Protein AF-0000000083436356 (afdb_homodimer)

InterPro domains:
  IPR003656 Zinc finger, BED-type [PS50808] (36-88)
  IPR008906 HAT, C-terminal dimerisation domain [PF05699] (539-600)
  IPR012337 Ribonuclease H-like superfamily [SSF53098] (259-595)
  IPR052035 Zinc finger BED domain-containing [PTHR46481] (355-598)

Foldseek 3Di:
DDPDDPDDDPPDPDDDDPDDPDDPDPPPPPPPCPDDPQDCLLVQWDQDPQQFTAGVQPRDGQGRHHSPCVVSSVVCCVPPVVVVVVPVVPPVVDDDPDPPDPPCPDCPDPPPPPPVPPCPCVVCLVDPLNVVQLVVLLVCLQVVHDLCVQVDVVVVVVVCVVPVPHHHDHSVCSLPVSLVVLLVVLLVVQLVVQAQAEKEKFWDWDPDLVQWIKIWIWIDFPQAIAGQFMDIDRDDPVPQADALVNVVVSVVSNVRGQYQEYEYQFLRNYDPVSQVVVCVVRVNHDWGFYFLLSLLVVLLVQLCPVDVLSVLVLVLLVLVCVLQPPPVVNQCLQCVVLVPPDPDTPQDDPDSLSNLVRCLSSLPSLLVQLVDPCQLDDPDPVSSVSSVSNSCLSPDPCNNVSSVVSCLLNVLSVVVSCCCQPVQDFLQCSLVSLVVSLVSLVPDPVDDPVSSVSSNVSSVVSCVRGDMLLNQLQNCLQLVRVNVSPDPVNVVVNVVVLCVQLVVVVDPDPLVVLSVVVNVVSVVCVVPPVPVVVCSVVCVDPSLNVLVVCCPSRVSSSVVNNSSRRDTSRSAHHPPGLVVLLSSLCVNCVVPHDPVSSRSSSSSNVRCVVVVVVVVVVVCVVVVVVVVD/DDPDDPDDDDDPPDDDDPDDPDDPDDPDPDDPCPDDPQDPLLVQWDQDPQQFTAGNPPRDGQDRHHSPCVVSSVVCCVPPVVVPVVPVVPPPPDDDPDPPPPPPPPPPDPPPPVPVPPCPCVVCLVDPLNVVQLVVLLVCLQVVHDLCVQVDVVVVVVVCVVPVPHHHDHSVCSLPVSLVVLLVVLLVVQLVVQAQAEKEWFWDWDPDLVQWIKIWIWIDFPQAIAGQFMDIDRDDPVPQADALVNVVVSVVSNVRGQYQEYEYQFLRNYDPVSQVVVCVVRVNHDWGFYFLLSLLVVLLVQLCPLDVLSVLVLVLLVLVCVLQPPPVVNQCLQCVVLVPPDPDTPQDDPDSLSNLVRCLSSLPSLLVQLVDPCQLDDPDPVSSVSSVSNSCLSPDPCNNVSSVVSCLLNVLSVVVSCCCQPVQDFLQVSLVSLVVSLVSLVPDPVDDPVSNVSSNVSSVVSCVRGDMLLNQLQNCLQLVRVNVSPDPVNVVVNVVVLCVQLVPDDDPDDLVVLSVVVNVVSVVCVVPPVPVVVCSVVCVDPSLNVLVVCCPSRVSSSVVNNSSRRDTSRSAHHPPGLVVLLSSLCVNCVVPHDPVSSRSSSSSNVRCVVVVVVVVVVVVVVVVVVVVD

Radius of gyration: 40.15 Å; Cα contacts (8 Å, |Δi|>4): 1507; chains: 2; bounding box: 102×121×119 Å

Organism: Bremia lactucae (NCBI:txid4779)

Nearest PDB structures (foldseek):
  7dxj-assembly1_B  TM=1.996E-01  e=2.666E+00  Homo sapiens
  8w15-assembly1_B  TM=1.433E-01  e=1.036E+00  Homo sapiens
  7v6p-assembly1_A-2  TM=1.750E-01  e=8.593E+00  Homo sapiens
  8haf-assembly1_R  TM=1.447E-01  e=6.270E+00  Homo sapiens
  8w15-assembly1_B  TM=2.018E-01  e=1.428E+00  Homo sapiens

Secondary structure (DSSP, 8-state):
---------------------------------------GGGGGEEEPTTS-EEETTT--EEESSGGG-HHHHHHHHHHTSHHHHHHHTTSTT-S-----------------------------TTSHHHHHHHHHHHHHHHHT--GGGGG-HHHHHHHHHH-TT--PPPHHHHHTHHHHHHHHHHHHHHHHHHBTSEEEEEEEEEEEETTEEEEEEEEEETTEEEEEEEEEEE--TTTTPPPHHHHHHHHHT-TTBEEEEEEESSGGGS-HHHHHHHHHH-TT--EEEE-HHHHHHHHHHHHHHHSHHHHHHHHHHHHHHHHHTT-HHHHHHHHHHHT----SPSSP-S-HHHHHHHHHHTHHHHHHHHTSGGGS--SSHHHHHHHHHHHHHHHSTTHHHHHHHHHHHHHHHHHHHHIIIII---TTHHHHHHHHHHHHHHH-TTS-HHHHHHHHHHHHHHHHHH--HHHHHHHHHSTTTTTTTS-HHHHHHHHHHHHHHHHTTS----HHHHHHHHHHHHHHHHHH-HHHHHHHHHTSS-HHHHHHHTTTT-HHHHHHHHHHHTS-S-SSPSSSPHHHHHHHHHHHHTTTS-HHHHHHHHHHHHHHHHHHHHHHHHHHHHHHHHHH-/---------------------------------------GGGGGEEE-TTS-EEETTT--EEESSGGG-HHHHHHHHHHT-THHHHHTTTTT--------------------------------TTSHHHHHHHHHHHHHHHHT--GGGGG-HHHHHHHHHH-TT--PPPHHHHHTHHHHHHHHHHHHHHHHHHBTSEEEEEEEEEEEETTEEEEEEEEEETTEEEEEEEEEEE--TTTTPPPHHHHHHHHHH-TTBEEEEEEESSGGGS-HHHHHHHHHH-TT--EEEE-HHHHHHHHHHHHHHHSHHHHHHHHHHHHHHHHHTT-HHHHHHHHHHHT----SPSSP-S-HHHHHHHHHHTHHHHHHHHTSGGGS--SSHHHHHHHHHHHHHHHSTTHHHHHHHHHHHHHHHHHHHHIIIII--BTTHHHHHHHHHHHHHHH-TTS-HHHHHHHHHHHHHHHHHH--HHHHHHHHHSTTTTTTTS-HHHHHHHHHHHHHHH--TT----HHHHHHHHHHHHHHHHHH-HHHHHHHHHTSS-HHHHHHHTTTT-HHHHHHHHHHHTSBS-SSPSSSPHHHHHHHHHHHHTTTS-HHHHHHHHHHHHHHHHHHHHHHHHHHHHHHHHHH-

Structure (mmCIF, N/CA/C/O backbone):
data_AF-0000000083436356-model_v1
#
loop_
_entity.id
_entity.type
_entity.pdbx_description
1 polymer 'BED-type domain-containing protein'
#
loop_
_atom_site.group_PDB
_atom_site.id
_atom_site.type_symbol
_atom_site.label_atom_id
_atom_site.label_alt_id
_atom_site.label_comp_id
_atom_site.label_asym_id
_atom_site.label_entity_id
_atom_site.label_seq_id
_atom_site.pdbx_PDB_ins_code
_atom_site.Cartn_x
_atom_site.Cartn_y
_atom_site.Cartn_z
_atom_site.occupancy
_atom_site.B_iso_or_equiv
_atom_site.auth_seq_id
_atom_site.auth_comp_id
_atom_site.auth_asym_id
_atom_site.auth_atom_id
_atom_site.pdbx_PDB_model_num
ATOM 1 N N . MET A 1 1 ? 28.734 -0.195 -63.062 1 16.55 1 MET A N 1
ATOM 2 C CA . MET A 1 1 ? 30.094 -0.586 -62.688 1 16.55 1 MET A CA 1
ATOM 3 C C . MET A 1 1 ? 30.266 -0.574 -61.188 1 16.55 1 MET A C 1
ATOM 5 O O . MET A 1 1 ? 29.406 -0.068 -60.438 1 16.55 1 MET A O 1
ATOM 9 N N . GLU A 1 2 ? 31.484 -0.124 -60.625 1 17.78 2 GLU A N 1
ATOM 10 C CA . GLU A 1 2 ? 32.594 -0.514 -59.781 1 17.78 2 GLU A CA 1
ATOM 11 C C . GLU A 1 2 ? 32.438 0.028 -58.375 1 17.78 2 GLU A C 1
ATOM 13 O O . GLU A 1 2 ? 32.344 1.242 -58.156 1 17.78 2 GLU A O 1
ATOM 18 N N . THR A 1 3 ? 31.703 -0.759 -57.469 1 19.31 3 THR A N 1
ATOM 19 C CA . THR A 1 3 ? 31.062 -0.853 -56.156 1 19.31 3 THR A CA 1
ATOM 20 C C . THR A 1 3 ? 32.094 -0.798 -55.031 1 19.31 3 THR A C 1
ATOM 22 O O . THR A 1 3 ? 32.781 -1.789 -54.781 1 19.31 3 THR A O 1
ATOM 25 N N . TYR A 1 4 ? 32.906 0.352 -55.031 1 17.92 4 TYR A N 1
ATOM 26 C CA . TYR A 1 4 ? 34.219 0.562 -54.469 1 17.92 4 TYR A CA 1
ATOM 27 C C . TYR A 1 4 ? 34.219 0.373 -52.938 1 17.92 4 TYR A C 1
ATOM 29 O O . TYR A 1 4 ? 33.344 0.895 -52.25 1 17.92 4 TYR A O 1
ATOM 37 N N . PRO A 1 5 ? 34.938 -0.631 -52.312 1 20.73 5 PRO A N 1
ATOM 38 C CA . PRO A 1 5 ? 35.062 -1.397 -51.094 1 20.73 5 PRO A CA 1
ATOM 39 C C . PRO A 1 5 ? 35.688 -0.588 -49.938 1 20.73 5 PRO A C 1
ATOM 41 O O . PRO A 1 5 ? 36.688 0.096 -50.156 1 20.73 5 PRO A O 1
ATOM 44 N N . PRO A 1 6 ? 34.844 0.036 -49.094 1 18.97 6 PRO A N 1
ATOM 45 C CA . PRO A 1 6 ? 35.219 1.091 -48.125 1 18.97 6 PRO A CA 1
ATOM 46 C C . PRO A 1 6 ? 36.375 0.679 -47.219 1 18.97 6 PRO A C 1
ATOM 48 O O . PRO A 1 6 ? 36.469 -0.481 -46.812 1 18.97 6 PRO A O 1
ATOM 51 N N . THR A 1 7 ? 37.5 1.348 -47.312 1 16.83 7 THR A N 1
ATOM 52 C CA . THR A 1 7 ? 38.906 1.336 -46.906 1 16.83 7 THR A CA 1
ATOM 53 C C . THR A 1 7 ? 39.031 1.289 -45.375 1 16.83 7 THR A C 1
ATOM 55 O O . THR A 1 7 ? 38.344 2.021 -44.688 1 16.83 7 THR A O 1
ATOM 58 N N . GLY A 1 8 ? 39.781 0.292 -44.781 1 17.02 8 GLY A N 1
ATOM 59 C CA . GLY A 1 8 ? 40.188 -0.506 -43.625 1 17.02 8 GLY A CA 1
ATOM 60 C C . GLY A 1 8 ? 41.031 0.266 -42.625 1 17.02 8 GLY A C 1
ATOM 61 O O . GLY A 1 8 ? 41.656 -0.324 -41.75 1 17.02 8 GLY A O 1
ATOM 62 N N . LEU A 1 9 ? 41 1.655 -42.531 1 16.34 9 LEU A N 1
ATOM 63 C CA . LEU A 1 9 ? 42.25 2.248 -42.031 1 16.34 9 LEU A CA 1
ATOM 64 C C . LEU A 1 9 ? 42.531 1.822 -40.594 1 16.34 9 LEU A C 1
ATOM 66 O O . LEU A 1 9 ? 41.656 1.886 -39.75 1 16.34 9 LEU A O 1
ATOM 70 N N . PHE A 1 10 ? 43.688 1.132 -40.25 1 17.25 10 PHE A N 1
ATOM 71 C CA . PHE A 1 10 ? 44.469 0.353 -39.312 1 17.25 10 PHE A CA 1
ATOM 72 C C . PHE A 1 10 ? 45.031 1.246 -38.188 1 17.25 10 PHE A C 1
ATOM 74 O O . PHE A 1 10 ? 45.781 0.785 -37.344 1 17.25 10 PHE A O 1
ATOM 81 N N . ILE A 1 11 ? 44.344 2.277 -37.656 1 17.69 11 ILE A N 1
ATOM 82 C CA . ILE A 1 11 ? 45.25 3.205 -36.969 1 17.69 11 ILE A CA 1
ATOM 83 C C . ILE A 1 11 ? 45.906 2.504 -35.812 1 17.69 11 ILE A C 1
ATOM 85 O O . ILE A 1 11 ? 45.25 1.854 -35 1 17.69 11 ILE A O 1
ATOM 89 N N . GLU A 1 12 ? 47.281 2.436 -35.719 1 17.16 12 GLU A N 1
ATOM 90 C CA . GLU A 1 12 ? 48.406 1.85 -35.031 1 17.16 12 GLU A CA 1
ATOM 91 C C . GLU A 1 12 ? 48.5 2.354 -33.594 1 17.16 12 GLU A C 1
ATOM 93 O O . GLU A 1 12 ? 48.625 3.557 -33.375 1 17.16 12 GLU A O 1
ATOM 98 N N . ALA A 1 13 ? 47.781 1.766 -32.656 1 17 13 ALA A N 1
ATOM 99 C CA . ALA A 1 13 ? 47.75 2.066 -31.219 1 17 13 ALA A CA 1
ATOM 100 C C . ALA A 1 13 ? 49.125 1.946 -30.594 1 17 13 ALA A C 1
ATOM 102 O O . ALA A 1 13 ? 49.75 0.878 -30.641 1 17 13 ALA A O 1
ATOM 103 N N . ALA A 1 14 ? 49.875 3.021 -30.625 1 17.11 14 ALA A N 1
ATOM 104 C CA . ALA A 1 14 ? 51.281 3.201 -30.219 1 17.11 14 ALA A CA 1
ATOM 105 C C . ALA A 1 14 ? 51.5 2.723 -28.781 1 17.11 14 ALA A C 1
ATOM 107 O O . ALA A 1 14 ? 50.625 2.906 -27.922 1 17.11 14 ALA A O 1
ATOM 108 N N . ASN A 1 15 ? 52.594 1.938 -28.391 1 17.48 15 ASN A N 1
ATOM 109 C CA . ASN A 1 15 ? 53.219 0.979 -27.469 1 17.48 15 ASN A CA 1
ATOM 110 C C . ASN A 1 15 ? 53.812 1.675 -26.266 1 17.48 15 ASN A C 1
ATOM 112 O O . ASN A 1 15 ? 54.562 1.059 -25.5 1 17.48 15 ASN A O 1
ATOM 116 N N . GLY A 1 16 ? 53.625 2.975 -25.891 1 17.58 16 GLY A N 1
ATOM 117 C CA . GLY A 1 16 ? 54.75 3.553 -25.188 1 17.58 16 GLY A CA 1
ATOM 118 C C . GLY A 1 16 ? 55.062 2.857 -23.875 1 17.58 16 GLY A C 1
ATOM 119 O O . GLY A 1 16 ? 54.188 2.225 -23.281 1 17.58 16 GLY A O 1
ATOM 120 N N . SER A 1 17 ? 56.406 2.689 -23.359 1 17.91 17 SER A N 1
ATOM 121 C CA . SER A 1 17 ? 57.344 1.922 -22.547 1 17.91 17 SER A CA 1
ATOM 122 C C . SER A 1 17 ? 57.312 2.375 -21.078 1 17.91 17 SER A C 1
ATOM 124 O O . SER A 1 17 ? 58.219 2.098 -20.312 1 17.91 17 SER A O 1
ATOM 126 N N . ARG A 1 18 ? 56.312 2.783 -20.422 1 19.28 18 ARG A N 1
ATOM 127 C CA . ARG A 1 18 ? 56.594 3.584 -19.25 1 19.28 18 ARG A CA 1
ATOM 128 C C . ARG A 1 18 ? 57.375 2.785 -18.219 1 19.28 18 ARG A C 1
ATOM 130 O O . ARG A 1 18 ? 57.156 1.59 -18.031 1 19.28 18 ARG A O 1
ATOM 137 N N . PRO A 1 19 ? 58.438 3.352 -17.578 1 19.17 19 PRO A N 1
ATOM 138 C CA . PRO A 1 19 ? 59.594 2.85 -16.812 1 19.17 19 PRO A CA 1
ATOM 139 C C . PRO A 1 19 ? 59.156 2.137 -15.531 1 19.17 19 PRO A C 1
ATOM 141 O O . PRO A 1 19 ? 58.062 2.328 -15.055 1 19.17 19 PRO A O 1
ATOM 144 N N . SER A 1 20 ? 60.125 1.312 -14.891 1 18.38 20 SER A N 1
ATOM 145 C CA . SER A 1 20 ? 60.281 0.13 -14.047 1 18.38 20 SER A CA 1
ATOM 146 C C . SER A 1 20 ? 60.188 0.49 -12.57 1 18.38 20 SER A C 1
ATOM 148 O O . SER A 1 20 ? 60.375 -0.369 -11.703 1 18.38 20 SER A O 1
ATOM 150 N N . SER A 1 21 ? 59.375 1.447 -12.102 1 19.84 21 SER A N 1
ATOM 151 C CA . SER A 1 21 ? 59.688 2.008 -10.797 1 19.84 21 SER A CA 1
ATOM 152 C C . SER A 1 21 ? 59.875 0.913 -9.75 1 19.84 21 SER A C 1
ATOM 154 O O . SER A 1 21 ? 59.125 -0.065 -9.75 1 19.84 21 SER A O 1
ATOM 156 N N . PRO A 1 22 ? 60.938 1.007 -8.906 1 19.98 22 PRO A N 1
ATOM 157 C CA . PRO A 1 22 ? 61.625 -0.006 -8.094 1 19.98 22 PRO A CA 1
ATOM 158 C C . PRO A 1 22 ? 60.688 -0.646 -7.059 1 19.98 22 PRO A C 1
ATOM 160 O O . PRO A 1 22 ? 59.656 -0.077 -6.715 1 19.98 22 PRO A O 1
ATOM 163 N N . ALA A 1 23 ? 61.062 -1.879 -6.633 1 21.16 23 ALA A N 1
ATOM 164 C CA . ALA A 1 23 ? 60.562 -3.064 -5.93 1 21.16 23 ALA A CA 1
ATOM 165 C C . ALA A 1 23 ? 60.375 -2.781 -4.441 1 21.16 23 ALA A C 1
ATOM 167 O O . ALA A 1 23 ? 60.094 -3.691 -3.658 1 21.16 23 ALA A O 1
ATOM 168 N N . LEU A 1 24 ? 60.062 -1.45 -4.066 1 20.36 24 LEU A N 1
ATOM 169 C CA . LEU A 1 24 ? 60.406 -1.272 -2.656 1 20.36 24 LEU A CA 1
ATOM 170 C C . LEU A 1 24 ? 59.812 -2.408 -1.82 1 20.36 24 LEU A C 1
ATOM 172 O O . LEU A 1 24 ? 58.719 -2.887 -2.096 1 20.36 24 LEU A O 1
ATOM 176 N N . LYS A 1 25 ? 60.719 -3.039 -1.026 1 21.97 25 LYS A N 1
ATOM 177 C CA . LYS A 1 25 ? 60.719 -4.242 -0.199 1 21.97 25 LYS A CA 1
ATOM 178 C C . LYS A 1 25 ? 59.594 -4.223 0.823 1 21.97 25 LYS A C 1
ATOM 180 O O . LYS A 1 25 ? 59.375 -3.207 1.486 1 21.97 25 LYS A O 1
ATOM 185 N N . PRO A 1 26 ? 58.625 -5.09 0.66 1 22.78 26 PRO A N 1
ATOM 186 C CA . PRO A 1 26 ? 57.344 -5.121 1.384 1 22.78 26 PRO A CA 1
ATOM 187 C C . PRO A 1 26 ? 57.531 -5.23 2.896 1 22.78 26 PRO A C 1
ATOM 189 O O . PRO A 1 26 ? 58.25 -6.117 3.371 1 22.78 26 PRO A O 1
ATOM 192 N N . SER A 1 27 ? 57.781 -4.094 3.576 1 21.94 27 SER A N 1
ATOM 193 C CA . SER A 1 27 ? 58.125 -4.148 4.988 1 21.94 27 SER A CA 1
ATOM 194 C C . SER A 1 27 ? 57.312 -5.18 5.734 1 21.94 27 SER A C 1
ATOM 196 O O . SER A 1 27 ? 56.125 -5.406 5.391 1 21.94 27 SER A O 1
ATOM 198 N N . THR A 1 28 ? 58 -6.055 6.48 1 21.17 28 THR A N 1
ATOM 199 C CA . THR A 1 28 ? 57.656 -7.266 7.223 1 21.17 28 THR A CA 1
ATOM 200 C C . THR A 1 28 ? 56.625 -6.965 8.297 1 21.17 28 THR A C 1
ATOM 202 O O . THR A 1 28 ? 56.938 -6.332 9.312 1 21.17 28 THR A O 1
ATOM 205 N N . LYS A 1 29 ? 55.562 -6.434 7.953 1 24.08 29 LYS A N 1
ATOM 206 C CA . LYS A 1 29 ? 54.594 -6.082 8.984 1 24.08 29 LYS A CA 1
ATOM 207 C C . LYS A 1 29 ? 54.438 -7.199 10.016 1 24.08 29 LYS A C 1
ATOM 209 O O . LYS A 1 29 ? 54.25 -8.359 9.656 1 24.08 29 LYS A O 1
ATOM 214 N N . LYS A 1 30 ? 55 -7.004 11.148 1 22.88 30 LYS A N 1
ATOM 215 C CA . LYS A 1 30 ? 55 -7.918 12.289 1 22.88 30 LYS A CA 1
ATOM 216 C C . LYS A 1 30 ? 53.625 -8.516 12.523 1 22.88 30 LYS A C 1
ATOM 218 O O . LYS A 1 30 ? 52.625 -7.793 12.594 1 22.88 30 LYS A O 1
ATOM 223 N N . ARG A 1 31 ? 53.406 -9.82 12.211 1 24.94 31 ARG A N 1
ATOM 224 C CA . ARG A 1 31 ? 52.281 -10.727 12.281 1 24.94 31 ARG A CA 1
ATOM 225 C C . ARG A 1 31 ? 51.656 -10.734 13.68 1 24.94 31 ARG A C 1
ATOM 227 O O . ARG A 1 31 ? 52.25 -11.234 14.633 1 24.94 31 ARG A O 1
ATOM 234 N N . ARG A 1 32 ? 51.312 -9.609 14.211 1 23.52 32 ARG A N 1
ATOM 235 C CA . ARG A 1 32 ? 50.875 -9.781 15.586 1 23.52 32 ARG A CA 1
ATOM 236 C C . ARG A 1 32 ? 49.875 -10.945 15.703 1 23.52 32 ARG A C 1
ATOM 238 O O . ARG A 1 32 ? 48.844 -10.961 15.031 1 23.52 32 ARG A O 1
ATOM 245 N N . ALA A 1 33 ? 50.344 -12.18 16.062 1 25.45 33 ALA A N 1
ATOM 246 C CA . ALA A 1 33 ? 49.844 -13.547 16.25 1 25.45 33 ALA A CA 1
ATOM 247 C C . ALA A 1 33 ? 48.656 -13.578 17.188 1 25.45 33 ALA A C 1
ATOM 249 O O . ALA A 1 33 ? 48.781 -14.023 18.344 1 25.45 33 ALA A O 1
ATOM 250 N N . ALA A 1 34 ? 48.062 -12.562 17.484 1 28.02 34 ALA A N 1
ATOM 251 C CA . ALA A 1 34 ? 47.156 -12.805 18.625 1 28.02 34 ALA A CA 1
ATOM 252 C C . ALA A 1 34 ? 46.25 -14 18.359 1 28.02 34 ALA A C 1
ATOM 254 O O . ALA A 1 34 ? 45.406 -13.945 17.484 1 28.02 34 ALA A O 1
ATOM 255 N N . GLY A 1 35 ? 46.781 -15.172 18.531 1 28.98 35 GLY A N 1
ATOM 256 C CA . GLY A 1 35 ? 46.375 -16.562 18.344 1 28.98 35 GLY A CA 1
ATOM 257 C C . GLY A 1 35 ? 45 -16.859 18.953 1 28.98 35 GLY A C 1
ATOM 258 O O . GLY A 1 35 ? 44.594 -16.203 19.906 1 28.98 35 GLY A O 1
ATOM 259 N N . ARG A 1 36 ? 44.219 -17.375 18.234 1 35.38 36 ARG A N 1
ATOM 260 C CA . ARG A 1 36 ? 42.875 -17.844 18.594 1 35.38 36 ARG A CA 1
ATOM 261 C C . ARG A 1 36 ? 42.938 -18.766 19.812 1 35.38 36 ARG A C 1
ATOM 263 O O . ARG A 1 36 ? 43.75 -19.688 19.859 1 35.38 36 ARG A O 1
ATOM 270 N N . ARG A 1 37 ? 42.594 -18.438 20.906 1 43.31 37 ARG A N 1
ATOM 271 C CA . ARG A 1 37 ? 42.688 -19.328 22.047 1 43.31 37 ARG A CA 1
ATOM 272 C C . ARG A 1 37 ? 42.188 -20.719 21.688 1 43.31 37 ARG A C 1
ATOM 274 O O . ARG A 1 37 ? 41.188 -20.859 21 1 43.31 37 ARG A O 1
ATOM 281 N N . ARG A 1 38 ? 42.906 -21.812 21.828 1 52.34 38 ARG A N 1
ATOM 282 C CA . ARG A 1 38 ? 42.719 -23.219 21.5 1 52.34 38 ARG A CA 1
ATOM 283 C C . ARG A 1 38 ? 41.438 -23.766 22.172 1 52.34 38 ARG A C 1
ATOM 285 O O . ARG A 1 38 ? 41.188 -23.5 23.344 1 52.34 38 ARG A O 1
ATOM 292 N N . ASP A 1 39 ? 40.656 -24.344 21.547 1 60.69 39 ASP A N 1
ATOM 293 C CA . ASP A 1 39 ? 39.406 -24.953 22.031 1 60.69 39 ASP A CA 1
ATOM 294 C C . ASP A 1 39 ? 39.719 -25.984 23.125 1 60.69 39 ASP A C 1
ATOM 296 O O . ASP A 1 39 ? 40.594 -26.828 22.969 1 60.69 39 ASP A O 1
ATOM 300 N N . PRO A 1 40 ? 39.125 -25.797 24.094 1 66.38 40 PRO A N 1
ATOM 301 C CA . PRO A 1 40 ? 39.469 -26.641 25.234 1 66.38 40 PRO A CA 1
ATOM 302 C C . PRO A 1 40 ? 39.344 -28.125 24.938 1 66.38 40 PRO A C 1
ATOM 304 O O . PRO A 1 40 ? 39.906 -28.969 25.656 1 66.38 40 PRO A O 1
ATOM 307 N N . VAL A 1 41 ? 38.75 -28.547 23.938 1 68.88 41 VAL A N 1
ATOM 308 C CA . VAL A 1 41 ? 38.531 -29.938 23.594 1 68.88 41 VAL A CA 1
ATOM 309 C C . VAL A 1 41 ? 39.875 -30.578 23.188 1 68.88 41 VAL A C 1
ATOM 311 O O . VAL A 1 41 ? 40.062 -31.781 23.344 1 68.88 41 VAL A O 1
ATOM 314 N N . TRP A 1 42 ? 40.688 -29.797 22.875 1 71.88 42 TRP A N 1
ATOM 315 C CA . TRP A 1 42 ? 42 -30.25 22.391 1 71.88 42 TRP A CA 1
ATOM 316 C C . TRP A 1 42 ? 42.875 -30.719 23.547 1 71.88 42 TRP A C 1
ATOM 318 O O . TRP A 1 42 ? 43.812 -31.469 23.344 1 71.88 42 TRP A O 1
ATOM 328 N N . ASP A 1 43 ? 42.406 -30.328 24.672 1 74.12 43 ASP A N 1
ATOM 329 C CA . ASP A 1 43 ? 43.125 -30.781 25.875 1 74.12 43 ASP A CA 1
ATOM 330 C C . ASP A 1 43 ? 42.938 -32.281 26.094 1 74.12 43 ASP A C 1
ATOM 332 O O . ASP A 1 43 ? 43.719 -32.906 26.781 1 74.12 43 ASP A O 1
ATOM 336 N N . TRP A 1 44 ? 42 -32.906 25.438 1 72.69 44 TRP A N 1
ATOM 337 C CA . TRP A 1 44 ? 41.656 -34.312 25.594 1 72.69 44 TRP A CA 1
ATOM 338 C C . TRP A 1 44 ? 42.188 -35.125 24.422 1 72.69 44 TRP A C 1
ATOM 340 O O . TRP A 1 44 ? 41.875 -36.312 24.297 1 72.69 44 TRP A O 1
ATOM 350 N N . THR A 1 45 ? 42.906 -34.406 23.641 1 72.31 45 THR A N 1
ATOM 351 C CA . THR A 1 45 ? 43.469 -35.062 22.453 1 72.31 45 THR A CA 1
ATOM 352 C C . THR A 1 45 ? 44.969 -34.844 22.375 1 72.31 45 THR A C 1
ATOM 354 O O . THR A 1 45 ? 45.5 -33.875 22.906 1 72.31 45 THR A O 1
ATOM 357 N N . THR A 1 46 ? 45.688 -35.781 21.938 1 79.56 46 THR A N 1
ATOM 358 C CA . THR A 1 46 ? 47.094 -35.688 21.656 1 79.56 46 THR A CA 1
ATOM 359 C C . THR A 1 46 ? 47.344 -35.562 20.156 1 79.56 46 THR A C 1
ATOM 361 O O . THR A 1 46 ? 46.906 -36.406 19.375 1 79.56 46 THR A O 1
ATOM 364 N N . VAL A 1 47 ? 47.969 -34.531 19.734 1 75.62 47 VAL A N 1
ATOM 365 C CA . VAL A 1 47 ? 48.344 -34.344 18.328 1 75.62 47 VAL A CA 1
ATOM 366 C C . VAL A 1 47 ? 49.75 -34.844 18.078 1 75.62 47 VAL A C 1
ATOM 368 O O . VAL A 1 47 ? 50.719 -34.312 18.641 1 75.62 47 VAL A O 1
ATOM 371 N N . LEU A 1 48 ? 49.719 -35.781 17.266 1 77.19 48 LEU A N 1
ATOM 372 C CA . LEU A 1 48 ? 51 -36.406 16.969 1 77.19 48 LEU A CA 1
ATOM 373 C C . LEU A 1 48 ? 51.781 -35.625 15.93 1 77.19 48 LEU A C 1
ATOM 375 O O . LEU A 1 48 ? 51.188 -34.844 15.164 1 77.19 48 LEU A O 1
ATOM 379 N N . PRO A 1 49 ? 53 -35.625 15.797 1 76.25 49 PRO A N 1
ATOM 380 C CA . PRO A 1 49 ? 53.844 -34.906 14.844 1 76.25 49 PRO A CA 1
ATOM 381 C C . PRO A 1 49 ? 53.375 -35.094 13.398 1 76.25 49 PRO A C 1
ATOM 383 O O . PRO A 1 49 ? 53.625 -34.219 12.555 1 76.25 49 PRO A O 1
ATOM 386 N N . ASP A 1 50 ? 52.875 -36.062 13.086 1 71.12 50 ASP A N 1
ATOM 387 C CA . ASP A 1 50 ? 52.406 -36.375 11.734 1 71.12 50 ASP A CA 1
ATOM 388 C C . ASP A 1 50 ? 51 -35.812 11.492 1 71.12 50 ASP A C 1
ATOM 390 O O . ASP A 1 50 ? 50.344 -36.188 10.508 1 71.12 50 ASP A O 1
ATOM 394 N N . LYS A 1 51 ? 50.406 -35.031 12.375 1 71.56 51 LYS A N 1
ATOM 395 C CA . LYS A 1 51 ? 49.188 -34.219 12.391 1 71.56 51 LYS A CA 1
ATOM 396 C C . LYS A 1 51 ? 47.969 -35.062 12.742 1 71.56 51 LYS A C 1
ATOM 398 O O . LYS A 1 51 ? 46.812 -34.594 12.625 1 71.56 51 LYS A O 1
ATOM 403 N N . ARG A 1 52 ? 48.219 -36.25 13.047 1 79.88 52 ARG A N 1
ATOM 404 C CA . ARG A 1 52 ? 47.125 -37.094 13.539 1 79.88 52 ARG A CA 1
ATOM 405 C C . ARG A 1 52 ? 46.656 -36.625 14.922 1 79.88 52 ARG A C 1
ATOM 407 O O . ARG A 1 52 ? 47.469 -36.375 15.805 1 79.88 52 ARG A O 1
ATOM 414 N N . VAL A 1 53 ? 45.281 -36.531 15.062 1 78.69 53 VAL A N 1
ATOM 415 C CA . VAL A 1 53 ? 44.719 -36.219 16.359 1 78.69 53 VAL A CA 1
ATOM 416 C C . VAL A 1 53 ? 44.094 -37.469 16.984 1 78.69 53 VAL A C 1
ATOM 418 O O . VAL A 1 53 ? 43.25 -38.125 16.391 1 78.69 53 VAL A O 1
ATOM 421 N N . VAL A 1 54 ? 44.594 -37.75 18.141 1 79.88 54 VAL A N 1
ATOM 422 C CA . VAL A 1 54 ? 44.25 -39 18.828 1 79.88 54 VAL A CA 1
ATOM 423 C C . VAL A 1 54 ? 43.5 -38.656 20.125 1 79.88 54 VAL A C 1
ATOM 425 O O . VAL A 1 54 ? 43.875 -37.75 20.859 1 79.88 54 VAL A O 1
ATOM 428 N N . CYS A 1 55 ? 42.406 -39.375 20.344 1 75.19 55 CYS A N 1
ATOM 429 C CA . CYS A 1 55 ? 41.656 -39.219 21.594 1 75.19 55 CYS A CA 1
ATOM 430 C C . CYS A 1 55 ? 42.438 -39.781 22.766 1 75.19 55 CYS A C 1
ATOM 432 O O . CYS A 1 55 ? 42.844 -40.969 22.734 1 75.19 55 CYS A O 1
ATOM 434 N N . ASN A 1 56 ? 42.625 -39.062 23.688 1 75.62 56 ASN A N 1
ATOM 435 C CA . ASN A 1 56 ? 43.438 -39.5 24.828 1 75.62 56 ASN A CA 1
ATOM 436 C C . ASN A 1 56 ? 42.719 -40.562 25.641 1 75.62 56 ASN A C 1
ATOM 438 O O . ASN A 1 56 ? 43.344 -41.25 26.438 1 75.62 56 ASN A O 1
ATOM 442 N N . ARG A 1 57 ? 41.562 -40.719 25.359 1 68.5 57 ARG A N 1
ATOM 443 C CA . ARG A 1 57 ? 40.781 -41.656 26.156 1 68.5 57 ARG A CA 1
ATOM 444 C C . ARG A 1 57 ? 40.656 -43.031 25.453 1 68.5 57 ARG A C 1
ATOM 446 O O . ARG A 1 57 ? 40.906 -44.062 26.062 1 68.5 57 ARG A O 1
ATOM 453 N N . CYS A 1 58 ? 40.188 -43 24.234 1 67.38 58 CYS A N 1
ATOM 454 C CA . CYS A 1 58 ? 39.938 -44.25 23.547 1 67.38 58 CYS A CA 1
ATOM 455 C C . CYS A 1 58 ? 41.062 -44.594 22.594 1 67.38 58 CYS A C 1
ATOM 457 O O . CYS A 1 58 ? 41.031 -45.594 21.891 1 67.38 58 CYS A O 1
ATOM 459 N N . GLU A 1 59 ? 42.031 -43.719 22.5 1 71.12 59 GLU A N 1
ATOM 460 C CA . GLU A 1 59 ? 43.281 -43.844 21.75 1 71.12 59 GLU A CA 1
ATOM 461 C C . GLU A 1 59 ? 43 -44 20.25 1 71.12 59 GLU A C 1
ATOM 463 O O . GLU A 1 59 ? 43.875 -44.375 19.484 1 71.12 59 GLU A O 1
ATOM 468 N N . ALA A 1 60 ? 41.844 -43.781 19.984 1 72.88 60 ALA A N 1
ATOM 469 C CA . ALA A 1 60 ? 41.469 -43.875 18.578 1 72.88 60 ALA A CA 1
ATOM 470 C C . ALA A 1 60 ? 41.969 -42.656 17.812 1 72.88 60 ALA A C 1
ATOM 472 O O . ALA A 1 60 ? 42.031 -41.562 18.359 1 72.88 60 ALA A O 1
ATOM 473 N N . VAL A 1 61 ? 42.344 -42.844 16.641 1 75.44 61 VAL A N 1
ATOM 474 C CA . VAL A 1 61 ? 42.719 -41.75 15.75 1 75.44 61 VAL A CA 1
ATOM 475 C C . VAL A 1 61 ? 41.469 -41 15.281 1 75.44 61 VAL A C 1
ATOM 477 O O . VAL A 1 61 ? 40.625 -41.562 14.625 1 75.44 61 VAL A O 1
ATOM 480 N N . ILE A 1 62 ? 41.25 -39.75 15.672 1 75.06 62 ILE A N 1
ATOM 481 C CA . ILE A 1 62 ? 40.031 -38.969 15.438 1 75.06 62 ILE A CA 1
ATOM 482 C C . ILE A 1 62 ? 40.031 -38.438 14.008 1 75.06 62 ILE A C 1
ATOM 484 O O . ILE A 1 62 ? 39.062 -38.562 13.289 1 75.06 62 ILE A O 1
ATOM 488 N N . HIS A 1 63 ? 41.281 -37.719 13.68 1 73.81 63 HIS A N 1
ATOM 489 C CA . HIS A 1 63 ? 41.531 -37.281 12.312 1 73.81 63 HIS A CA 1
ATOM 490 C C . HIS A 1 63 ? 43.031 -36.969 12.109 1 73.81 63 HIS A C 1
ATOM 492 O O . HIS A 1 63 ? 43.812 -37.031 13.062 1 73.81 63 HIS A O 1
ATOM 498 N N . ARG A 1 64 ? 43.406 -36.656 10.938 1 69.81 64 ARG A N 1
ATOM 499 C CA . ARG A 1 64 ? 44.812 -36.5 10.602 1 69.81 64 ARG A CA 1
ATOM 500 C C . ARG A 1 64 ? 45.125 -35.062 10.156 1 69.81 64 ARG A C 1
ATOM 502 O O . ARG A 1 64 ? 45.938 -34.844 9.25 1 69.81 64 ARG A O 1
ATOM 509 N N . TYR A 1 65 ? 44.438 -34.156 10.633 1 71.62 65 TYR A N 1
ATOM 510 C CA . TYR A 1 65 ? 44.562 -32.812 10.094 1 71.62 65 TYR A CA 1
ATOM 511 C C . TYR A 1 65 ? 45.125 -31.859 11.148 1 71.62 65 TYR A C 1
ATOM 513 O O . TYR A 1 65 ? 44.969 -30.641 11.039 1 71.62 65 TYR A O 1
ATOM 521 N N . GLY A 1 66 ? 45.5 -32.188 11.938 1 69.88 66 GLY A N 1
ATOM 522 C CA . GLY A 1 66 ? 46.125 -31.422 13.016 1 69.88 66 GLY A CA 1
ATOM 523 C C . GLY A 1 66 ? 45.125 -30.688 13.883 1 69.88 66 GLY A C 1
ATOM 524 O O . GLY A 1 66 ? 44.031 -31.188 14.117 1 69.88 66 GLY A O 1
ATOM 525 N N . VAL A 1 67 ? 45.469 -29.453 14.273 1 68.81 67 VAL A N 1
ATOM 526 C CA . VAL A 1 67 ? 44.656 -28.672 15.211 1 68.81 67 VAL A CA 1
ATOM 527 C C . VAL A 1 67 ? 43.562 -27.922 14.461 1 68.81 67 VAL A C 1
ATOM 529 O O . VAL A 1 67 ? 42.906 -27.047 15.023 1 68.81 67 VAL A O 1
ATOM 532 N N . ALA A 1 68 ? 43.281 -28.344 13.336 1 64.5 68 ALA A N 1
ATOM 533 C CA . ALA A 1 68 ? 42.5 -27.516 12.422 1 64.5 68 ALA A CA 1
ATOM 534 C C . ALA A 1 68 ? 41 -27.859 12.484 1 64.5 68 ALA A C 1
ATOM 536 O O . ALA A 1 68 ? 40.156 -27 12.242 1 64.5 68 ALA A O 1
ATOM 537 N N . LYS A 1 69 ? 40.594 -29.078 12.812 1 64.75 69 LYS A N 1
ATOM 538 C CA . LYS A 1 69 ? 39.25 -29.609 12.719 1 64.75 69 LYS A CA 1
ATOM 539 C C . LYS A 1 69 ? 38.688 -29.938 14.102 1 64.75 69 LYS A C 1
ATOM 541 O O . LYS A 1 69 ? 38.531 -31.109 14.453 1 64.75 69 LYS A O 1
ATOM 546 N N . VAL A 1 70 ? 38.188 -28.875 14.68 1 73.38 70 VAL A N 1
ATOM 547 C CA . VAL A 1 70 ? 37.812 -29.016 16.078 1 73.38 70 VAL A CA 1
ATOM 548 C C . VAL A 1 70 ? 36.469 -29.719 16.188 1 73.38 70 VAL A C 1
ATOM 550 O O . VAL A 1 70 ? 36.219 -30.484 17.109 1 73.38 70 VAL A O 1
ATOM 553 N N . GLU A 1 71 ? 35.75 -29.625 15.305 1 70.94 71 GLU A N 1
ATOM 554 C CA . GLU A 1 71 ? 34.375 -30.141 15.344 1 70.94 71 GLU A CA 1
ATOM 555 C C . GLU A 1 71 ? 34.375 -31.672 15.203 1 70.94 71 GLU A C 1
ATOM 557 O O . GLU A 1 71 ? 33.594 -32.344 15.852 1 70.94 71 GLU A O 1
ATOM 562 N N . ARG A 1 72 ? 35.188 -32.094 14.445 1 73.75 72 ARG A N 1
ATOM 563 C CA . ARG A 1 72 ? 35.312 -33.531 14.328 1 73.75 72 ARG A CA 1
ATOM 564 C C . ARG A 1 72 ? 35.781 -34.156 15.648 1 73.75 72 ARG A C 1
ATOM 566 O O . ARG A 1 72 ? 35.375 -35.25 16.016 1 73.75 72 ARG A O 1
ATOM 573 N N . VAL A 1 73 ? 36.594 -33.406 16.281 1 75.38 73 VAL A N 1
ATOM 574 C CA . VAL A 1 73 ? 37.094 -33.844 17.578 1 75.38 73 VAL A CA 1
ATOM 575 C C . VAL A 1 73 ? 35.969 -33.812 18.609 1 75.38 73 VAL A C 1
ATOM 577 O O . VAL A 1 73 ? 35.781 -34.781 19.344 1 75.38 73 VAL A O 1
ATOM 580 N N . ARG A 1 74 ? 35.281 -32.844 18.469 1 72.75 74 ARG A N 1
ATOM 581 C CA . ARG A 1 74 ? 34.125 -32.75 19.359 1 72.75 74 ARG A CA 1
ATOM 582 C C . ARG A 1 74 ? 33.125 -33.906 19.078 1 72.75 74 ARG A C 1
ATOM 584 O O . ARG A 1 74 ? 32.625 -34.531 20.016 1 72.75 74 ARG A O 1
ATOM 591 N N . ALA A 1 75 ? 32.906 -34.219 17.953 1 72.38 75 ALA A N 1
ATOM 592 C CA . ALA A 1 75 ? 31.984 -35.281 17.531 1 72.38 75 ALA A CA 1
ATOM 593 C C . ALA A 1 75 ? 32.469 -36.656 18.016 1 72.38 75 ALA A C 1
ATOM 595 O O . ALA A 1 75 ? 31.656 -37.5 18.391 1 72.38 75 ALA A O 1
ATOM 596 N N . HIS A 1 76 ? 33.562 -36.812 17.922 1 73.81 76 HIS A N 1
ATOM 597 C CA . HIS A 1 76 ? 34.125 -38.062 18.406 1 73.81 76 HIS A CA 1
ATOM 598 C C . HIS A 1 76 ? 33.812 -38.281 19.875 1 73.81 76 HIS A C 1
ATOM 600 O O . HIS A 1 76 ? 33.375 -39.375 20.266 1 73.81 76 HIS A O 1
ATOM 606 N N . PHE A 1 77 ? 34 -37.312 20.594 1 71.38 77 PHE A N 1
ATOM 607 C CA . PHE A 1 77 ? 33.812 -37.438 22.031 1 71.38 77 PHE A CA 1
ATOM 608 C C . PHE A 1 77 ? 32.312 -37.562 22.359 1 71.38 77 PHE A C 1
ATOM 610 O O . PHE A 1 77 ? 31.953 -38.156 23.359 1 71.38 77 PHE A O 1
ATOM 617 N N . GLU A 1 78 ? 31.641 -37.125 21.438 1 67.62 78 GLU A N 1
ATOM 618 C CA . GLU A 1 78 ? 30.188 -37.219 21.641 1 67.62 78 GLU A CA 1
ATOM 619 C C . GLU A 1 78 ? 29.656 -38.594 21.234 1 67.62 78 GLU A C 1
ATOM 621 O O . GLU A 1 78 ? 28.781 -39.156 21.906 1 67.62 78 GLU A O 1
ATOM 626 N N . ARG A 1 79 ? 30.219 -39.156 20.234 1 67.06 79 ARG A N 1
ATOM 627 C CA . ARG A 1 79 ? 29.641 -40.375 19.641 1 67.06 79 ARG A CA 1
ATOM 628 C C . ARG A 1 79 ? 30.391 -41.625 20.078 1 67.06 79 ARG A C 1
ATOM 630 O O . ARG A 1 79 ? 29.781 -42.625 20.391 1 67.06 79 ARG A O 1
ATOM 637 N N . LYS A 1 80 ? 31.625 -41.562 19.969 1 67.62 80 LYS A N 1
ATOM 638 C CA . LYS A 1 80 ? 32.406 -42.812 20.031 1 67.62 80 LYS A CA 1
ATOM 639 C C . LYS A 1 80 ? 33.094 -42.969 21.391 1 67.62 80 LYS A C 1
ATOM 641 O O . LYS A 1 80 ? 33.375 -44.094 21.812 1 67.62 80 LYS A O 1
ATOM 646 N N . CYS A 1 81 ? 33.625 -42.031 21.844 1 57.38 81 CYS A N 1
ATOM 647 C CA . CYS A 1 81 ? 34.281 -42.062 23.156 1 57.38 81 CYS A CA 1
ATOM 648 C C . CYS A 1 81 ? 33.469 -41.25 24.172 1 57.38 81 CYS A C 1
ATOM 650 O O . CYS A 1 81 ? 33.875 -40.188 24.609 1 57.38 81 CYS A O 1
ATOM 652 N N . PRO A 1 82 ? 32.281 -41.781 24.219 1 48.97 82 PRO A N 1
ATOM 653 C CA . PRO A 1 82 ? 31.281 -41.031 24.969 1 48.97 82 PRO A CA 1
ATOM 654 C C . PRO A 1 82 ? 31.703 -40.781 26.422 1 48.97 82 PRO A C 1
ATOM 656 O O . PRO A 1 82 ? 31.062 -40 27.125 1 48.97 82 PRO A O 1
ATOM 659 N N . VAL A 1 83 ? 32.562 -41.625 26.672 1 44.59 83 VAL A N 1
ATOM 660 C CA . VAL A 1 83 ? 32.719 -41.531 28.109 1 44.59 83 VAL A CA 1
ATOM 661 C C . VAL A 1 83 ? 33.094 -40.094 28.5 1 44.59 83 VAL A C 1
ATOM 663 O O . VAL A 1 83 ? 32.656 -39.594 29.562 1 44.59 83 VAL A O 1
ATOM 666 N N . VAL A 1 84 ? 33.875 -39.688 27.656 1 38.81 84 VAL A N 1
ATOM 667 C CA . VAL A 1 84 ? 34.281 -38.375 28.125 1 38.81 84 VAL A CA 1
ATOM 668 C C . VAL A 1 84 ? 33.156 -37.375 27.906 1 38.81 84 VAL A C 1
ATOM 670 O O . VAL A 1 84 ? 33.156 -36.312 28.547 1 38.81 84 VAL A O 1
ATOM 673 N N . ALA A 1 85 ? 32.469 -37.625 26.891 1 36.22 85 ALA A N 1
ATOM 674 C CA . ALA A 1 85 ? 31.391 -36.656 26.75 1 36.22 85 ALA A CA 1
ATOM 675 C C . ALA A 1 85 ? 30.484 -36.625 27.984 1 36.22 85 ALA A C 1
ATOM 677 O O . ALA A 1 85 ? 29.844 -35.625 28.281 1 36.22 85 ALA A O 1
ATOM 678 N N . SER A 1 86 ? 30.359 -37.719 28.516 1 33.84 86 SER A N 1
ATOM 679 C CA . SER A 1 86 ? 29.641 -37.938 29.766 1 33.84 86 SER A CA 1
ATOM 680 C C . SER A 1 86 ? 30.219 -37.062 30.891 1 33.84 86 SER A C 1
ATOM 682 O O . SER A 1 86 ? 29.5 -36.625 31.797 1 33.84 86 SER A O 1
ATOM 684 N N . SER A 1 87 ? 31.531 -37.062 30.906 1 29.5 87 SER A N 1
ATOM 685 C CA . SER A 1 87 ? 32.094 -36.312 32.031 1 29.5 87 SER A CA 1
ATOM 686 C C . SER A 1 87 ? 31.906 -34.812 31.812 1 29.5 87 SER A C 1
ATOM 688 O O . SER A 1 87 ? 31.859 -34.062 32.781 1 29.5 87 SER A O 1
ATOM 690 N N . LEU A 1 88 ? 32.281 -34.344 30.75 1 28.5 88 LEU A N 1
ATOM 691 C CA . LEU A 1 88 ? 32.188 -32.875 30.781 1 28.5 88 LEU A CA 1
ATOM 692 C C . LEU A 1 88 ? 30.719 -32.438 30.875 1 28.5 88 LEU A C 1
ATOM 694 O O . LEU A 1 88 ? 30.422 -31.25 30.906 1 28.5 88 LEU A O 1
ATOM 698 N N . ALA A 1 89 ? 29.688 -33.281 30.578 1 25.86 89 ALA A N 1
ATOM 699 C CA . ALA A 1 89 ? 28.328 -33.25 31.094 1 25.86 89 ALA A CA 1
ATOM 700 C C . ALA A 1 89 ? 28.328 -33.344 32.625 1 25.86 89 ALA A C 1
ATOM 702 O O . ALA A 1 89 ? 27.375 -32.906 33.281 1 25.86 89 ALA A O 1
ATOM 703 N N . THR A 1 90 ? 29.266 -34.156 33.156 1 25.92 90 THR A N 1
ATOM 704 C CA . THR A 1 90 ? 29.156 -34.656 34.531 1 25.92 90 THR A CA 1
ATOM 705 C C . THR A 1 90 ? 29.516 -33.562 35.531 1 25.92 90 THR A C 1
ATOM 707 O O . THR A 1 90 ? 29.234 -33.719 36.75 1 25.92 90 THR A O 1
ATOM 710 N N . SER A 1 91 ? 30.562 -32.844 35.344 1 23.02 91 SER A N 1
ATOM 711 C CA . SER A 1 91 ? 31.188 -32.344 36.562 1 23.02 91 SER A CA 1
ATOM 712 C C . SER A 1 91 ? 30.203 -31.531 37.406 1 23.02 91 SER A C 1
ATOM 714 O O . SER A 1 91 ? 30.484 -31.219 38.562 1 23.02 91 SER A O 1
ATOM 716 N N . LYS A 1 92 ? 29.531 -30.516 37.219 1 24.14 92 LYS A N 1
ATOM 717 C CA . LYS A 1 92 ? 29.047 -30.125 38.531 1 24.14 92 LYS A CA 1
ATOM 718 C C . LYS A 1 92 ? 28.109 -31.188 39.125 1 24.14 92 LYS A C 1
ATOM 720 O O . LYS A 1 92 ? 26.891 -31.109 38.969 1 24.14 92 LYS A O 1
ATOM 725 N N . ARG A 1 93 ? 28.328 -32.531 38.844 1 22.73 93 ARG A N 1
ATOM 726 C CA . ARG A 1 93 ? 27.375 -33.438 39.469 1 22.73 93 ARG A CA 1
ATOM 727 C C . ARG A 1 93 ? 27.422 -33.312 40.969 1 22.73 93 ARG A C 1
ATOM 729 O O . ARG A 1 93 ? 26.719 -34.062 41.688 1 22.73 93 ARG A O 1
ATOM 736 N N . SER A 1 94 ? 28.672 -33.062 41.625 1 20.75 94 SER A N 1
ATOM 737 C CA . SER A 1 94 ? 28.922 -33.656 42.938 1 20.75 94 SER A CA 1
ATOM 738 C C . SER A 1 94 ? 27.953 -33.156 43.969 1 20.75 94 SER A C 1
ATOM 740 O O . SER A 1 94 ? 28 -33.562 45.125 1 20.75 94 SER A O 1
ATOM 742 N N . ASN A 1 95 ? 27.781 -31.844 44.094 1 20.03 95 ASN A N 1
ATOM 743 C CA . ASN A 1 95 ? 27.609 -31.344 45.469 1 20.03 95 ASN A CA 1
ATOM 744 C C . ASN A 1 95 ? 26.625 -32.188 46.25 1 20.03 95 ASN A C 1
ATOM 746 O O . ASN A 1 95 ? 25.734 -32.844 45.656 1 20.03 95 ASN A O 1
ATOM 750 N N . SER A 1 96 ? 26.75 -32.156 47.656 1 20.94 96 SER A N 1
ATOM 751 C CA . SER A 1 96 ? 26.375 -32.781 48.938 1 20.94 96 SER A CA 1
ATOM 752 C C . SER A 1 96 ? 24.875 -33.094 48.969 1 20.94 96 SER A C 1
ATOM 754 O O . SER A 1 96 ? 24.062 -32.344 48.406 1 20.94 96 SER A O 1
ATOM 756 N N . VAL A 1 97 ? 24.469 -34.344 49.312 1 24.61 97 VAL A N 1
ATOM 757 C CA . VAL A 1 97 ? 23.406 -35.344 49.438 1 24.61 97 VAL A CA 1
ATOM 758 C C . VAL A 1 97 ? 22.328 -34.812 50.375 1 24.61 97 VAL A C 1
ATOM 760 O O . VAL A 1 97 ? 21.375 -35.531 50.719 1 24.61 97 VAL A O 1
ATOM 763 N N . ASP A 1 98 ? 22.75 -33.875 51.375 1 20.45 98 ASP A N 1
ATOM 764 C CA . ASP A 1 98 ? 22.328 -33.719 52.75 1 20.45 98 ASP A CA 1
ATOM 765 C C . ASP A 1 98 ? 20.797 -33.625 52.844 1 20.45 98 ASP A C 1
ATOM 767 O O . ASP A 1 98 ? 20.141 -33.25 51.875 1 20.45 98 ASP A O 1
ATOM 771 N N . GLU A 1 99 ? 20.219 -33.969 54.25 1 22.39 99 GLU A N 1
ATOM 772 C CA . GLU A 1 99 ? 18.953 -34.156 54.938 1 22.39 99 GLU A CA 1
ATOM 773 C C . GLU A 1 99 ? 17.984 -33.031 54.656 1 22.39 99 GLU A C 1
ATOM 775 O O . GLU A 1 99 ? 16.938 -32.906 55.312 1 22.39 99 GLU A O 1
ATOM 780 N N . THR A 1 100 ? 18.375 -32.094 53.906 1 21.75 100 THR A N 1
ATOM 781 C CA . THR A 1 100 ? 18.031 -30.75 54.344 1 21.75 100 THR A CA 1
ATOM 782 C C . THR A 1 100 ? 16.516 -30.609 54.531 1 21.75 100 THR A C 1
ATOM 784 O O . THR A 1 100 ? 15.742 -31.031 53.656 1 21.75 100 THR A O 1
ATOM 787 N N . PRO A 1 101 ? 16.078 -29.969 55.656 1 23.03 101 PRO A N 1
ATOM 788 C CA . PRO A 1 101 ? 14.812 -30.203 56.375 1 23.03 101 PRO A CA 1
ATOM 789 C C . PRO A 1 101 ? 13.609 -30.203 55.438 1 23.03 101 PRO A C 1
ATOM 791 O O . PRO A 1 101 ? 13.664 -29.625 54.344 1 23.03 101 PRO A O 1
ATOM 794 N N . PRO A 1 102 ? 12.578 -31.109 55.75 1 22.39 102 PRO A N 1
ATOM 795 C CA . PRO A 1 102 ? 11.406 -31.547 55 1 22.39 102 PRO A CA 1
ATOM 796 C C . PRO A 1 102 ? 10.656 -30.375 54.344 1 22.39 102 PRO A C 1
ATOM 798 O O . PRO A 1 102 ? 10.102 -29.531 55.062 1 22.39 102 PRO A O 1
ATOM 801 N N . ILE A 1 103 ? 11.367 -29.562 53.625 1 21.75 103 ILE A N 1
ATOM 802 C CA . ILE A 1 103 ? 10.906 -28.188 53.562 1 21.75 103 ILE A CA 1
ATOM 803 C C . ILE A 1 103 ? 9.406 -28.156 53.312 1 21.75 103 ILE A C 1
ATOM 805 O O . ILE A 1 103 ? 8.922 -28.703 52.312 1 21.75 103 ILE A O 1
ATOM 809 N N . ILE A 1 104 ? 8.703 -27.938 54.344 1 20.67 104 ILE A N 1
ATOM 810 C CA . ILE A 1 104 ? 7.277 -27.953 54.656 1 20.67 104 ILE A CA 1
ATOM 811 C C . ILE A 1 104 ? 6.504 -27.359 53.469 1 20.67 104 ILE A C 1
ATOM 813 O O . ILE A 1 104 ? 6.738 -26.203 53.094 1 20.67 104 ILE A O 1
ATOM 817 N N . GLN A 1 105 ? 6.266 -28.25 52.531 1 21.09 105 GLN A N 1
ATOM 818 C CA . GLN A 1 105 ? 5.527 -28.125 51.281 1 21.09 105 GLN A CA 1
ATOM 819 C C . GLN A 1 105 ? 4.328 -27.188 51.438 1 21.09 105 GLN A C 1
ATOM 821 O O . GLN A 1 105 ? 3.336 -27.547 52.094 1 21.09 105 GLN A O 1
ATOM 826 N N . PRO A 1 106 ? 4.684 -25.953 52.062 1 20.38 106 PRO A N 1
ATOM 827 C CA . PRO A 1 106 ? 3.523 -25.375 52.75 1 20.38 106 PRO A CA 1
ATOM 828 C C . PRO A 1 106 ? 2.219 -25.609 52 1 20.38 106 PRO A C 1
ATOM 830 O O . PRO A 1 106 ? 2.234 -25.781 50.781 1 20.38 106 PRO A O 1
ATOM 833 N N . GLU A 1 107 ? 1.174 -26.031 52.781 1 21.33 107 GLU A N 1
ATOM 834 C CA . GLU A 1 107 ? -0.217 -26.391 52.531 1 21.33 107 GLU A CA 1
ATOM 835 C C . GLU A 1 107 ? -0.888 -25.359 51.625 1 21.33 107 GLU A C 1
ATOM 837 O O . GLU A 1 107 ? -1.252 -24.281 52.062 1 21.33 107 GLU A O 1
ATOM 842 N N . ILE A 1 108 ? -0.18 -24.953 50.719 1 23.53 108 ILE A N 1
ATOM 843 C CA . ILE A 1 108 ? -0.619 -23.672 50.188 1 23.53 108 ILE A CA 1
ATOM 844 C C . ILE A 1 108 ? -2.127 -23.719 49.938 1 23.53 108 ILE A C 1
ATOM 846 O O . ILE A 1 108 ? -2.625 -24.578 49.219 1 23.53 108 ILE A O 1
ATOM 850 N N . PRO A 1 109 ? -2.873 -23.25 50.875 1 19.78 109 PRO A N 1
ATOM 851 C CA . PRO A 1 109 ? -4.289 -23.609 50.969 1 19.78 109 PRO A CA 1
ATOM 852 C C . PRO A 1 109 ? -4.953 -23.703 49.594 1 19.78 109 PRO A C 1
ATOM 854 O O . PRO A 1 109 ? -4.52 -23.031 48.625 1 19.78 109 PRO A O 1
ATOM 857 N N . ARG A 1 110 ? -5.562 -24.953 49.25 1 22.11 110 ARG A N 1
ATOM 858 C CA . ARG A 1 110 ? -6.539 -25.406 48.281 1 22.11 110 ARG A CA 1
ATOM 859 C C . ARG A 1 110 ? -7.578 -24.328 48 1 22.11 110 ARG A C 1
ATOM 861 O O . ARG A 1 110 ? -8.656 -24.328 48.594 1 22.11 110 ARG A O 1
ATOM 868 N N . LEU A 1 111 ? -7.164 -23.094 48.25 1 20.58 111 LEU A N 1
ATOM 869 C CA . LEU A 1 111 ? -8.234 -22.109 48.219 1 20.58 111 LEU A CA 1
ATOM 870 C C . LEU A 1 111 ? -9.125 -22.328 47 1 20.58 111 LEU A C 1
ATOM 872 O O . LEU A 1 111 ? -8.641 -22.344 45.875 1 20.58 111 LEU A O 1
ATOM 876 N N . GLY A 1 112 ? -10.203 -23.078 47.156 1 21.03 112 GLY A N 1
ATOM 877 C CA . GLY A 1 112 ? -11.406 -23.516 46.5 1 21.03 112 GLY A CA 1
ATOM 878 C C . GLY A 1 112 ? -11.969 -22.484 45.531 1 21.03 112 GLY A C 1
ATOM 879 O O . GLY A 1 112 ? -12.891 -21.75 45.875 1 21.03 112 GLY A O 1
ATOM 880 N N . VAL A 1 113 ? -11.078 -21.75 45.156 1 22.27 113 VAL A N 1
ATOM 881 C CA . VAL A 1 113 ? -11.602 -20.609 44.406 1 22.27 113 VAL A CA 1
ATOM 882 C C . VAL A 1 113 ? -12.562 -21.094 43.312 1 22.27 113 VAL A C 1
ATOM 884 O O . VAL A 1 113 ? -12.195 -21.906 42.469 1 22.27 113 VAL A O 1
ATOM 887 N N . THR A 1 114 ? -13.711 -21.297 43.75 1 21.38 114 THR A N 1
ATOM 888 C CA . THR A 1 114 ? -14.867 -21.688 42.969 1 21.38 114 THR A CA 1
ATOM 889 C C . THR A 1 114 ? -14.773 -21.109 41.531 1 21.38 114 THR A C 1
ATOM 891 O O . THR A 1 114 ? -14.578 -19.906 41.375 1 21.38 114 THR A O 1
ATOM 894 N N . MET A 1 115 ? -13.961 -21.781 40.844 1 21.77 115 MET A N 1
ATOM 895 C CA . MET A 1 115 ? -13.938 -21.578 39.406 1 21.77 115 MET A CA 1
ATOM 896 C C . MET A 1 115 ? -15.297 -21.094 38.906 1 21.77 115 MET A C 1
ATOM 898 O O . MET A 1 115 ? -16.266 -21.859 38.844 1 21.77 115 MET A O 1
ATOM 902 N N . ALA A 1 116 ? -15.633 -19.969 39.438 1 21.77 116 ALA A N 1
ATOM 903 C CA . ALA A 1 116 ? -16.922 -19.516 38.938 1 21.77 116 ALA A CA 1
ATOM 904 C C . ALA A 1 116 ? -17.125 -19.953 37.469 1 21.77 116 ALA A C 1
ATOM 906 O O . ALA A 1 116 ? -16.219 -19.844 36.656 1 21.77 116 ALA A O 1
ATOM 907 N N . GLN A 1 117 ? -17.703 -21.062 37.25 1 21.81 117 GLN A N 1
ATOM 908 C CA . GLN A 1 117 ? -18.25 -21.562 36 1 21.81 117 GLN A CA 1
ATOM 909 C C . GLN A 1 117 ? -18.5 -20.422 35 1 21.81 117 GLN A C 1
ATOM 911 O O . GLN A 1 117 ? -19.469 -19.672 35.156 1 21.81 117 GLN A O 1
ATOM 916 N N . ARG A 1 118 ? -17.469 -19.719 34.875 1 25.64 118 ARG A N 1
ATOM 917 C CA . ARG A 1 118 ? -17.703 -18.578 34 1 25.64 118 ARG A CA 1
ATOM 918 C C . ARG A 1 118 ? -18.75 -18.906 32.938 1 25.64 118 ARG A C 1
ATOM 920 O O . ARG A 1 118 ? -18.828 -20.047 32.469 1 25.64 118 ARG A O 1
ATOM 927 N N . ALA A 1 119 ? -19.703 -18.141 32.906 1 23.59 119 ALA A N 1
ATOM 928 C CA . ALA A 1 119 ? -20.75 -18.297 31.875 1 23.59 119 ALA A CA 1
ATOM 929 C C . ALA A 1 119 ? -20.141 -18.703 30.547 1 23.59 119 ALA A C 1
ATOM 931 O O . ALA A 1 119 ? -19.234 -18.047 30.031 1 23.59 119 ALA A O 1
ATOM 932 N N . SER A 1 120 ? -19.406 -19.828 30.312 1 27.28 120 SER A N 1
ATOM 933 C CA . SER A 1 120 ? -19.438 -20.375 28.969 1 27.28 120 SER A CA 1
ATOM 934 C C . SER A 1 120 ? -20.453 -19.641 28.094 1 27.28 120 SER A C 1
ATOM 936 O O . SER A 1 120 ? -21.656 -19.953 28.141 1 27.28 120 SER A O 1
ATOM 938 N N . SER A 1 121 ? -20.406 -18.406 28.375 1 29.05 121 SER A N 1
ATOM 939 C CA . SER A 1 121 ? -21.344 -17.688 27.516 1 29.05 121 SER A CA 1
ATOM 940 C C . SER A 1 121 ? -21.359 -18.25 26.094 1 29.05 121 SER A C 1
ATOM 942 O O . SER A 1 121 ? -20.391 -18.094 25.359 1 29.05 121 SER A O 1
ATOM 944 N N . SER A 1 122 ? -21.453 -19.469 25.844 1 36.19 122 SER A N 1
ATOM 945 C CA . SER A 1 122 ? -21.984 -20.047 24.609 1 36.19 122 SER A CA 1
ATOM 946 C C . SER A 1 122 ? -22.5 -18.953 23.672 1 36.19 122 SER A C 1
ATOM 948 O O . SER A 1 122 ? -23.641 -18.516 23.781 1 36.19 122 SER A O 1
ATOM 950 N N . SER A 1 123 ? -21.766 -17.969 23.719 1 44.41 123 SER A N 1
ATOM 951 C CA . SER A 1 123 ? -22.234 -16.891 22.859 1 44.41 123 SER A CA 1
ATOM 952 C C . SER A 1 123 ? -22.891 -17.438 21.594 1 44.41 123 SER A C 1
ATOM 954 O O . SER A 1 123 ? -22.25 -18.156 20.812 1 44.41 123 SER A O 1
ATOM 956 N N . ASN A 1 124 ? -23.844 -18.125 21.766 1 55.12 124 ASN A N 1
ATOM 957 C CA . ASN A 1 124 ? -24.875 -18.703 20.922 1 55.12 124 ASN A CA 1
ATOM 958 C C . ASN A 1 124 ? -25.016 -17.938 19.609 1 55.12 124 ASN A C 1
ATOM 960 O O . ASN A 1 124 ? -25.578 -16.844 19.578 1 55.12 124 ASN A O 1
ATOM 964 N N . TYR A 1 125 ? -23.828 -18.125 19.031 1 72.69 125 TYR A N 1
ATOM 965 C CA . TYR A 1 125 ? -24.031 -17.531 17.719 1 72.69 125 TYR A CA 1
ATOM 966 C C . TYR A 1 125 ? -25.188 -18.203 16.984 1 72.69 125 TYR A C 1
ATOM 968 O O . TYR A 1 125 ? -25.25 -18.156 15.75 1 72.69 125 TYR A O 1
ATOM 976 N N . GLY A 1 126 ? -25.938 -18.906 17.891 1 75.31 126 GLY A N 1
ATOM 977 C CA . GLY A 1 126 ? -27.094 -19.562 17.328 1 75.31 126 GLY A CA 1
ATOM 978 C C . GLY A 1 126 ? -28.266 -18.625 17.094 1 75.31 126 GLY A C 1
ATOM 979 O O . GLY A 1 126 ? -29.172 -18.922 16.312 1 75.31 126 GLY A O 1
ATOM 980 N N . ASN A 1 127 ? -28.234 -17.516 17.812 1 81.12 127 ASN A N 1
ATOM 981 C CA . ASN A 1 127 ? -29.297 -16.547 17.609 1 81.12 127 ASN A CA 1
ATOM 982 C C . ASN A 1 127 ? -29.031 -15.672 16.375 1 81.12 127 ASN A C 1
ATOM 984 O O . ASN A 1 127 ? -27.984 -15.805 15.742 1 81.12 127 ASN A O 1
ATOM 988 N N . LYS A 1 128 ? -29.906 -14.992 16.078 1 84.56 128 LYS A N 1
ATOM 989 C CA . LYS A 1 128 ? -29.812 -14.203 14.859 1 84.56 128 LYS A CA 1
ATOM 990 C C . LYS A 1 128 ? -28.625 -13.242 14.922 1 84.56 128 LYS A C 1
ATOM 992 O O . LYS A 1 128 ? -27.891 -13.094 13.938 1 84.56 128 LYS A O 1
ATOM 997 N N . ASN A 1 129 ? -28.438 -12.656 16.062 1 88.44 129 ASN A N 1
ATOM 998 C CA . ASN A 1 129 ? -27.297 -11.75 16.234 1 88.44 129 ASN A CA 1
ATOM 999 C C . ASN A 1 129 ? -25.969 -12.5 16.172 1 88.44 129 ASN A C 1
ATOM 1001 O O . ASN A 1 129 ? -25 -12.008 15.609 1 88.44 129 ASN A O 1
ATOM 1005 N N . GLY A 1 130 ? -26.031 -13.578 16.781 1 91.12 130 GLY A N 1
ATOM 1006 C CA . GLY A 1 130 ? -24.844 -14.414 16.719 1 91.12 130 GLY A CA 1
ATOM 1007 C C . GLY A 1 130 ? -24.531 -14.891 15.312 1 91.12 130 GLY A C 1
ATOM 1008 O O . GLY A 1 130 ? -23.359 -14.898 14.906 1 91.12 130 GLY A O 1
ATOM 1009 N N . ALA A 1 131 ? -25.609 -15.234 14.625 1 92.56 131 ALA A N 1
ATOM 1010 C CA . ALA A 1 131 ? -25.422 -15.672 13.242 1 92.56 131 ALA A CA 1
ATOM 1011 C C . ALA A 1 131 ? -24.875 -14.539 12.375 1 92.56 131 ALA A C 1
ATOM 1013 O O . ALA A 1 131 ? -24.047 -14.766 11.5 1 92.56 131 ALA A O 1
ATOM 1014 N N . PHE A 1 132 ? -25.438 -13.398 12.648 1 94.25 132 PHE A N 1
ATOM 1015 C CA . PHE A 1 132 ? -24.953 -12.234 11.922 1 94.25 132 PHE A CA 1
ATOM 1016 C C . PHE A 1 132 ? -23.469 -12 12.211 1 94.25 132 PHE A C 1
ATOM 1018 O O . PHE A 1 132 ? -22.672 -11.789 11.289 1 94.25 132 PHE A O 1
ATOM 1025 N N . LYS A 1 133 ? -23.094 -12.07 13.445 1 94.94 133 LYS A N 1
ATOM 1026 C CA . LYS A 1 133 ? -21.719 -11.82 13.844 1 94.94 133 LYS A CA 1
ATOM 1027 C C . LYS A 1 133 ? -20.766 -12.805 13.172 1 94.94 133 LYS A C 1
ATOM 1029 O O . LYS A 1 133 ? -19.672 -12.422 12.727 1 94.94 133 LYS A O 1
ATOM 1034 N N . ARG A 1 134 ? -21.203 -13.938 13.07 1 95.12 134 ARG A N 1
ATOM 1035 C CA . ARG A 1 134 ? -20.359 -14.969 12.477 1 95.12 134 ARG A CA 1
ATOM 1036 C C . ARG A 1 134 ? -20.156 -14.734 10.984 1 95.12 134 ARG A C 1
ATOM 1038 O O . ARG A 1 134 ? -19.031 -14.773 10.484 1 95.12 134 ARG A O 1
ATOM 1045 N N . LYS A 1 135 ? -21.203 -14.453 10.312 1 94.69 135 LYS A N 1
ATOM 1046 C CA . LYS A 1 135 ? -21.125 -14.211 8.875 1 94.69 135 LYS A CA 1
ATOM 1047 C C . LYS A 1 135 ? -20.359 -12.914 8.578 1 94.69 135 LYS A C 1
ATOM 1049 O O . LYS A 1 135 ? -19.625 -12.828 7.594 1 94.69 135 LYS A O 1
ATOM 1054 N N . PHE A 1 136 ? -20.578 -11.984 9.438 1 95.44 136 PHE A N 1
ATOM 1055 C CA . PHE A 1 136 ? -19.844 -10.727 9.312 1 95.44 136 PHE A CA 1
ATOM 1056 C C . PHE A 1 136 ? -18.359 -10.945 9.523 1 95.44 136 PHE A C 1
ATOM 1058 O O . PHE A 1 136 ? -17.531 -10.422 8.773 1 95.44 136 PHE A O 1
ATOM 1065 N N . ALA A 1 137 ? -18.062 -11.711 10.484 1 96.5 137 ALA A N 1
ATOM 1066 C CA . ALA A 1 137 ? -16.672 -12.031 10.766 1 96.5 137 ALA A CA 1
ATOM 1067 C C . ALA A 1 137 ? -16.016 -12.758 9.594 1 96.5 137 ALA A C 1
ATOM 1069 O O . ALA A 1 137 ? -14.883 -12.461 9.211 1 96.5 137 ALA A O 1
ATOM 1070 N N . TYR A 1 138 ? -16.719 -13.641 9.039 1 95 138 TYR A N 1
ATOM 1071 C CA . TYR A 1 138 ? -16.188 -14.383 7.898 1 95 138 TYR A CA 1
ATOM 1072 C C . TYR A 1 138 ? -15.867 -13.445 6.742 1 95 138 TYR A C 1
ATOM 1074 O O . TYR A 1 138 ? -14.836 -13.594 6.09 1 95 138 TYR A O 1
ATOM 1082 N N . TRP A 1 139 ? -16.766 -12.531 6.555 1 93.88 139 TRP A N 1
ATOM 1083 C CA . TRP A 1 139 ? -16.5 -11.539 5.52 1 93.88 139 TRP A CA 1
ATOM 1084 C C . TRP A 1 139 ? -15.219 -10.758 5.824 1 93.88 139 TRP A C 1
ATOM 1086 O O . TRP A 1 139 ? -14.398 -10.531 4.938 1 93.88 139 TRP A O 1
ATOM 1096 N N . VAL A 1 140 ? -15.016 -10.352 7.062 1 94.56 140 VAL A N 1
ATOM 1097 C CA . VAL A 1 140 ? -13.852 -9.586 7.488 1 94.56 140 VAL A CA 1
ATOM 1098 C C . VAL A 1 140 ? -12.578 -10.398 7.262 1 94.56 140 VAL A C 1
ATOM 1100 O O . VAL A 1 140 ? -11.602 -9.891 6.723 1 94.56 140 VAL A O 1
ATOM 1103 N N . TYR A 1 141 ? -12.656 -11.672 7.594 1 94.75 141 TYR A N 1
ATOM 1104 C CA . TYR A 1 141 ? -11.492 -12.547 7.445 1 94.75 141 TYR A CA 1
ATOM 1105 C C . TYR A 1 141 ? -11.188 -12.797 5.973 1 94.75 141 TYR A C 1
ATOM 1107 O O . TYR A 1 141 ? -10.031 -12.742 5.555 1 94.75 141 TYR A O 1
ATOM 1115 N N . ALA A 1 142 ? -12.211 -13.031 5.199 1 92.25 142 ALA A N 1
ATOM 1116 C CA . ALA A 1 142 ? -12.07 -13.406 3.797 1 92.25 142 ALA A CA 1
ATOM 1117 C C . ALA A 1 142 ? -11.523 -12.25 2.969 1 92.25 142 ALA A C 1
ATOM 1119 O O . ALA A 1 142 ? -10.859 -12.461 1.949 1 92.25 142 ALA A O 1
ATOM 1120 N N . THR A 1 143 ? -11.758 -11.039 3.422 1 89.5 143 THR A N 1
ATOM 1121 C CA . THR A 1 143 ? -11.328 -9.883 2.654 1 89.5 143 THR A CA 1
ATOM 1122 C C . THR A 1 143 ? -10.07 -9.266 3.27 1 89.5 143 THR A C 1
ATOM 1124 O O . THR A 1 143 ? -9.484 -8.344 2.699 1 89.5 143 THR A O 1
ATOM 1127 N N . GLY A 1 144 ? -9.711 -9.734 4.387 1 88.81 144 GLY A N 1
ATOM 1128 C CA . GLY A 1 144 ? -8.516 -9.227 5.039 1 88.81 144 GLY A CA 1
ATOM 1129 C C . GLY A 1 144 ? -8.695 -7.82 5.586 1 88.81 144 GLY A C 1
ATOM 1130 O O . GLY A 1 144 ? -7.738 -7.035 5.617 1 88.81 144 GLY A O 1
ATOM 1131 N N . GLN A 1 145 ? -9.859 -7.445 5.973 1 89.62 145 GLN A N 1
ATOM 1132 C CA . GLN A 1 145 ? -10.133 -6.133 6.547 1 89.62 145 GLN A CA 1
ATOM 1133 C C . GLN A 1 145 ? -9.562 -6.02 7.957 1 89.62 145 GLN A C 1
ATOM 1135 O O . GLN A 1 145 ? -9.461 -7.016 8.672 1 89.62 145 GLN A O 1
ATOM 1140 N N . SER A 1 146 ? -9.281 -4.715 8.289 1 88.88 146 SER A N 1
ATOM 1141 C CA . SER A 1 146 ? -8.82 -4.457 9.648 1 88.88 146 SER A CA 1
ATOM 1142 C C . SER A 1 146 ? -9.914 -4.773 10.664 1 88.88 146 SER A C 1
ATOM 1144 O O . SER A 1 146 ? -11.086 -4.496 10.43 1 88.88 146 SER A O 1
ATOM 1146 N N . PHE A 1 147 ? -9.477 -5.262 11.812 1 92.75 147 PHE A N 1
ATOM 1147 C CA . PHE A 1 147 ? -10.43 -5.605 12.859 1 92.75 147 PHE A CA 1
ATOM 1148 C C . PHE A 1 147 ? -10.961 -4.352 13.539 1 92.75 147 PHE A C 1
ATOM 1150 O O . PHE A 1 147 ? -11.922 -4.414 14.305 1 92.75 147 PHE A O 1
ATOM 1157 N N . ASP A 1 148 ? -10.508 -3.191 13.164 1 86.88 148 ASP A N 1
ATOM 1158 C CA . ASP A 1 148 ? -10.992 -1.926 13.703 1 86.88 148 ASP A CA 1
ATOM 1159 C C . ASP A 1 148 ? -12.414 -1.638 13.227 1 86.88 148 ASP A C 1
ATOM 1161 O O . ASP A 1 148 ? -13.094 -0.772 13.781 1 86.88 148 ASP A O 1
ATOM 1165 N N . ILE A 1 149 ? -12.797 -2.414 12.266 1 90.38 149 ILE A N 1
ATOM 1166 C CA . ILE A 1 149 ? -14.148 -2.271 11.75 1 90.38 149 ILE A CA 1
ATOM 1167 C C . ILE A 1 149 ? -15.156 -2.545 12.867 1 90.38 149 ILE A C 1
ATOM 1169 O O . ILE A 1 149 ? -16.281 -2.057 12.828 1 90.38 149 ILE A O 1
ATOM 1173 N N . ALA A 1 150 ? -14.711 -3.285 13.859 1 90.25 150 ALA A N 1
ATOM 1174 C CA . ALA A 1 150 ? -15.57 -3.617 14.992 1 90.25 150 ALA A CA 1
ATOM 1175 C C . ALA A 1 150 ? -15.984 -2.359 15.758 1 90.25 150 ALA A C 1
ATOM 1177 O O . ALA A 1 150 ? -17.031 -2.33 16.391 1 90.25 150 ALA A O 1
ATOM 1178 N N . ARG A 1 151 ? -15.203 -1.338 15.625 1 85.94 151 ARG A N 1
ATOM 1179 C CA . ARG A 1 151 ? -15.461 -0.11 16.375 1 85.94 151 ARG A CA 1
ATOM 1180 C C . ARG A 1 151 ? -15.969 0.993 15.453 1 85.94 151 ARG A C 1
ATOM 1182 O O . ARG A 1 151 ? -16.094 2.148 15.867 1 85.94 151 ARG A O 1
ATOM 1189 N N . ASN A 1 152 ? -16.219 0.636 14.258 1 87.44 152 ASN A N 1
ATOM 1190 C CA . ASN A 1 152 ? -16.656 1.655 13.305 1 87.44 152 ASN A CA 1
ATOM 1191 C C . ASN A 1 152 ? -18.125 1.997 13.477 1 87.44 152 ASN A C 1
ATOM 1193 O O . ASN A 1 152 ? -19 1.186 13.164 1 87.44 152 ASN A O 1
ATOM 1197 N N . GLU A 1 153 ? -18.438 3.172 13.875 1 87.5 153 GLU A N 1
ATOM 1198 C CA . GLU A 1 153 ? -19.812 3.584 14.188 1 87.5 153 GLU A CA 1
ATOM 1199 C C . GLU A 1 153 ? -20.609 3.854 12.914 1 87.5 153 GLU A C 1
ATOM 1201 O O . GLU A 1 153 ? -21.844 3.779 12.922 1 87.5 153 GLU A O 1
ATOM 1206 N N . LEU A 1 154 ? -19.953 4.176 11.875 1 90 154 LEU A N 1
ATOM 1207 C CA . LEU A 1 154 ? -20.656 4.504 10.641 1 90 154 LEU A CA 1
ATOM 1208 C C . LEU A 1 154 ? -21.359 3.271 10.07 1 90 154 LEU A C 1
ATOM 1210 O O . LEU A 1 154 ? -22.531 3.338 9.68 1 90 154 LEU A O 1
ATOM 1214 N N . ILE A 1 155 ? -20.609 2.182 10.078 1 91.25 155 ILE A N 1
ATOM 1215 C CA . ILE A 1 155 ? -21.234 0.97 9.555 1 91.25 155 ILE A CA 1
ATOM 1216 C C . ILE A 1 155 ? -22.312 0.483 10.523 1 91.25 155 ILE A C 1
ATOM 1218 O O . ILE A 1 155 ? -23.344 -0.035 10.102 1 91.25 155 ILE A O 1
ATOM 1222 N N . LEU A 1 156 ? -22.078 0.649 11.773 1 91.56 156 LEU A N 1
ATOM 1223 C CA . LEU A 1 156 ? -23.094 0.274 12.766 1 91.56 156 LEU A CA 1
ATOM 1224 C C . LEU A 1 156 ? -24.375 1.082 12.57 1 91.56 156 LEU A C 1
ATOM 1226 O O . LEU A 1 156 ? -25.469 0.536 12.656 1 91.56 156 LEU A O 1
ATOM 1230 N N . ASN A 1 157 ? -24.203 2.365 12.312 1 90.5 157 ASN A N 1
ATOM 1231 C CA . ASN A 1 157 ? -25.359 3.229 12.062 1 90.5 157 ASN A CA 1
ATOM 1232 C C . ASN A 1 157 ? -26.141 2.781 10.828 1 90.5 157 ASN A C 1
ATOM 1234 O O . ASN A 1 157 ? -27.375 2.85 10.812 1 90.5 157 ASN A O 1
ATOM 1238 N N . ALA A 1 158 ? -25.406 2.322 9.859 1 91.94 158 ALA A N 1
ATOM 1239 C CA . ALA A 1 158 ? -26.062 1.812 8.656 1 91.94 158 ALA A CA 1
ATOM 1240 C C . ALA A 1 158 ? -26.844 0.533 8.961 1 91.94 158 ALA A C 1
ATOM 1242 O O . ALA A 1 158 ? -27.984 0.372 8.516 1 91.94 158 ALA A O 1
ATOM 1243 N N . LEU A 1 159 ? -26.25 -0.279 9.781 1 92.69 159 LEU A N 1
ATOM 1244 C CA . LEU A 1 159 ? -26.875 -1.554 10.125 1 92.69 159 LEU A CA 1
ATOM 1245 C C . LEU A 1 159 ? -28.078 -1.343 11.023 1 92.69 159 LEU A C 1
ATOM 1247 O O . LEU A 1 159 ? -29.062 -2.082 10.93 1 92.69 159 LEU A O 1
ATOM 1251 N N . ARG A 1 160 ? -28.062 -0.364 11.789 1 91.94 160 ARG A N 1
ATOM 1252 C CA . ARG A 1 160 ? -29.156 -0.086 12.719 1 91.94 160 ARG A CA 1
ATOM 1253 C C . ARG A 1 160 ? -30.406 0.394 11.977 1 91.94 160 ARG A C 1
ATOM 1255 O O . ARG A 1 160 ? -31.516 0.326 12.508 1 91.94 160 ARG A O 1
ATOM 1262 N N . VAL A 1 161 ? -30.172 0.86 10.789 1 90.88 161 VAL A N 1
ATOM 1263 C CA . VAL A 1 161 ? -31.328 1.222 9.961 1 90.88 161 VAL A CA 1
ATOM 1264 C C . VAL A 1 161 ? -32.125 -0.032 9.594 1 90.88 161 VAL A C 1
ATOM 1266 O O . VAL A 1 161 ? -33.344 -0 9.516 1 90.88 161 VAL A O 1
ATOM 1269 N N . VAL A 1 162 ? -31.344 -1.056 9.414 1 87.62 162 VAL A N 1
ATOM 1270 C CA . VAL A 1 162 ? -31.953 -2.318 9.031 1 87.62 162 VAL A CA 1
ATOM 1271 C C . VAL A 1 162 ? -32.531 -3.01 10.266 1 87.62 162 VAL A C 1
ATOM 1273 O O . VAL A 1 162 ? -33.656 -3.49 10.242 1 87.62 162 VAL A O 1
ATOM 1276 N N . ARG A 1 163 ? -31.734 -3.018 11.336 1 88.5 163 ARG A N 1
ATOM 1277 C CA . ARG A 1 163 ? -32.156 -3.602 12.609 1 88.5 163 ARG A CA 1
ATOM 1278 C C . ARG A 1 163 ? -31.547 -2.83 13.781 1 88.5 163 ARG A C 1
ATOM 1280 O O . ARG A 1 163 ? -30.328 -2.812 13.969 1 88.5 163 ARG A O 1
ATOM 1287 N N . GLN A 1 164 ? -32.312 -2.357 14.547 1 86.75 164 GLN A N 1
ATOM 1288 C CA . GLN A 1 164 ? -31.938 -1.432 15.602 1 86.75 164 GLN A CA 1
ATOM 1289 C C . GLN A 1 164 ? -31.078 -2.129 16.656 1 86.75 164 GLN A C 1
ATOM 1291 O O . GLN A 1 164 ? -30.203 -1.513 17.25 1 86.75 164 GLN A O 1
ATOM 1296 N N . ASP A 1 165 ? -31.266 -3.441 16.812 1 87.19 165 ASP A N 1
ATOM 1297 C CA . ASP A 1 165 ? -30.578 -4.137 17.906 1 87.19 165 ASP A CA 1
ATOM 1298 C C . ASP A 1 165 ? -29.359 -4.895 17.391 1 87.19 165 ASP A C 1
ATOM 1300 O O . ASP A 1 165 ? -28.797 -5.73 18.094 1 87.19 165 ASP A O 1
ATOM 1304 N N . VAL A 1 166 ? -29 -4.551 16.219 1 90.31 166 VAL A N 1
ATOM 1305 C CA . VAL A 1 166 ? -27.875 -5.258 15.641 1 90.31 166 VAL A CA 1
ATOM 1306 C C . VAL A 1 166 ? -26.578 -4.785 16.297 1 90.31 166 VAL A C 1
ATOM 1308 O O . VAL A 1 166 ? -26.422 -3.594 16.578 1 90.31 166 VAL A O 1
ATOM 1311 N N . ALA A 1 167 ? -25.688 -5.762 16.609 1 90.62 167 ALA A N 1
ATOM 1312 C CA . ALA A 1 167 ? -24.391 -5.43 17.188 1 90.62 167 ALA A CA 1
ATOM 1313 C C . ALA A 1 167 ? -23.266 -6.039 16.359 1 90.62 167 ALA A C 1
ATOM 1315 O O . ALA A 1 167 ? -23.375 -7.164 15.867 1 90.62 167 ALA A O 1
ATOM 1316 N N . LEU A 1 168 ? -22.219 -5.238 16.219 1 93.38 168 LEU A N 1
ATOM 1317 C CA . LEU A 1 168 ? -21.031 -5.742 15.555 1 93.38 168 LEU A CA 1
ATOM 1318 C C . LEU A 1 168 ? -20.219 -6.621 16.5 1 93.38 168 LEU A C 1
ATOM 1320 O O . LEU A 1 168 ? -20.312 -6.484 17.719 1 93.38 168 LEU A O 1
ATOM 1324 N N . PRO A 1 169 ? -19.531 -7.578 15.891 1 94.56 169 PRO A N 1
ATOM 1325 C CA . PRO A 1 169 ? -18.594 -8.305 16.75 1 94.56 169 PRO A CA 1
ATOM 1326 C C . PRO A 1 169 ? -17.531 -7.402 17.359 1 94.56 169 PRO A C 1
ATOM 1328 O O . PRO A 1 169 ? -17.078 -6.449 16.719 1 94.56 169 PRO A O 1
ATOM 1331 N N . SER A 1 170 ? -17.156 -7.684 18.562 1 92.94 170 SER A N 1
ATOM 1332 C CA . SER A 1 170 ? -16.062 -6.941 19.188 1 92.94 170 SER A CA 1
ATOM 1333 C C . SER A 1 170 ? -14.719 -7.344 18.609 1 92.94 170 SER A C 1
ATOM 1335 O O . SER A 1 170 ? -14.594 -8.391 17.969 1 92.94 170 SER A O 1
ATOM 1337 N N . LYS A 1 171 ? -13.742 -6.469 18.828 1 92.56 171 LYS A N 1
ATOM 1338 C CA . LYS A 1 171 ? -12.391 -6.781 18.375 1 92.56 171 LYS A CA 1
ATOM 1339 C C . LYS A 1 171 ? -11.875 -8.062 19.016 1 92.56 171 LYS A C 1
ATOM 1341 O O . LYS A 1 171 ? -11.234 -8.883 18.359 1 92.56 171 LYS A O 1
ATOM 1346 N N . HIS A 1 172 ? -12.172 -8.234 20.234 1 93.19 172 HIS A N 1
ATOM 1347 C CA . HIS A 1 172 ? -11.758 -9.43 20.953 1 93.19 172 HIS A CA 1
ATOM 1348 C C . HIS A 1 172 ? -12.422 -10.68 20.375 1 93.19 172 HIS A C 1
ATOM 1350 O O . HIS A 1 172 ? -11.781 -11.727 20.25 1 93.19 172 HIS A O 1
ATOM 1356 N N . GLU A 1 173 ? -13.672 -10.562 20.031 1 95.06 173 GLU A N 1
ATOM 1357 C CA . GLU A 1 173 ? -14.375 -11.68 19.406 1 95.06 173 GLU A CA 1
ATOM 1358 C C . GLU A 1 173 ? -13.75 -12.039 18.062 1 95.06 173 GLU A C 1
ATOM 1360 O O . GLU A 1 173 ? -13.594 -13.219 17.734 1 95.06 173 GLU A O 1
ATOM 1365 N N . LEU A 1 174 ? -13.406 -11.023 17.312 1 95.81 174 LEU A N 1
ATOM 1366 C CA . LEU A 1 174 ? -12.82 -11.227 15.992 1 95.81 174 LEU A CA 1
ATOM 1367 C C . LEU A 1 174 ? -11.453 -11.883 16.094 1 95.81 174 LEU A C 1
ATOM 1369 O O . LEU A 1 174 ? -11.078 -12.688 15.242 1 95.81 174 LEU A O 1
ATOM 1373 N N . GLU A 1 175 ? -10.734 -11.562 17.141 1 94.88 175 GLU A N 1
ATOM 1374 C CA . GLU A 1 175 ? -9.352 -12.023 17.281 1 94.88 175 GLU A CA 1
ATOM 1375 C C . GLU A 1 175 ? -9.297 -13.414 17.891 1 94.88 175 GLU A C 1
ATOM 1377 O O . GLU A 1 175 ? -8.281 -14.109 17.766 1 94.88 175 GLU A O 1
ATOM 1382 N N . ASN A 1 176 ? -10.422 -13.852 18.484 1 94.44 176 ASN A N 1
ATOM 1383 C CA . ASN A 1 176 ? -10.328 -15.086 19.25 1 94.44 176 ASN A CA 1
ATOM 1384 C C . ASN A 1 176 ? -11.461 -16.047 18.906 1 94.44 176 ASN A C 1
ATOM 1386 O O . ASN A 1 176 ? -11.359 -16.812 17.938 1 94.44 176 ASN A O 1
ATOM 1390 N N . GLU A 1 177 ? -12.594 -15.898 19.547 1 94.56 177 GLU A N 1
ATOM 1391 C CA . GLU A 1 177 ? -13.664 -16.891 19.453 1 94.56 177 GLU A CA 1
ATOM 1392 C C . GLU A 1 177 ? -14.148 -17.062 18.016 1 94.56 177 GLU A C 1
ATOM 1394 O O . GLU A 1 177 ? -14.258 -18.188 17.531 1 94.56 177 GLU A O 1
ATOM 1399 N N . LEU A 1 178 ? -14.461 -16.031 17.406 1 96.5 178 LEU A N 1
ATOM 1400 C CA . LEU A 1 178 ? -14.992 -16.094 16.047 1 96.5 178 LEU A CA 1
ATOM 1401 C C . LEU A 1 178 ? -13.938 -16.625 15.086 1 96.5 178 LEU A C 1
ATOM 1403 O O . LEU A 1 178 ? -14.258 -17.375 14.164 1 96.5 178 LEU A O 1
ATOM 1407 N N . LEU A 1 179 ? -12.703 -16.25 15.266 1 96.75 179 LEU A N 1
ATOM 1408 C CA . LEU A 1 179 ? -11.625 -16.734 14.414 1 96.75 179 LEU A CA 1
ATOM 1409 C C . LEU A 1 179 ? -11.422 -18.234 14.609 1 96.75 179 LEU A C 1
ATOM 1411 O O . LEU A 1 179 ? -11.227 -18.969 13.633 1 96.75 179 LEU A O 1
ATOM 1415 N N . ASP A 1 180 ? -11.516 -18.656 15.883 1 96.19 180 ASP A N 1
ATOM 1416 C CA . ASP A 1 180 ? -11.375 -20.078 16.172 1 96.19 180 ASP A CA 1
ATOM 1417 C C . ASP A 1 180 ? -12.492 -20.891 15.5 1 96.19 180 ASP A C 1
ATOM 1419 O O . ASP A 1 180 ? -12.242 -21.953 14.945 1 96.19 180 ASP A O 1
ATOM 1423 N N . LEU A 1 181 ? -13.641 -20.375 15.539 1 95.62 181 LEU A N 1
ATOM 1424 C CA . LEU A 1 181 ? -14.781 -21.047 14.938 1 95.62 181 LEU A CA 1
ATOM 1425 C C . LEU A 1 181 ? -14.625 -21.141 13.422 1 95.62 181 LEU A C 1
ATOM 1427 O O . LEU A 1 181 ? -14.852 -22.188 12.836 1 95.62 181 LEU A O 1
ATOM 1431 N N . GLU A 1 182 ? -14.234 -20.062 12.82 1 95.81 182 GLU A N 1
ATOM 1432 C CA . GLU A 1 182 ? -14.094 -20.047 11.359 1 95.81 182 GLU A CA 1
ATOM 1433 C C . GLU A 1 182 ? -12.906 -20.891 10.914 1 95.81 182 GLU A C 1
ATOM 1435 O O . GLU A 1 182 ? -12.938 -21.5 9.852 1 95.81 182 GLU A O 1
ATOM 1440 N N . PHE A 1 183 ? -11.883 -20.969 11.797 1 96.12 183 PHE A N 1
ATOM 1441 C CA . PHE A 1 183 ? -10.734 -21.828 11.508 1 96.12 183 PHE A CA 1
ATOM 1442 C C . PHE A 1 183 ? -11.141 -23.297 11.5 1 96.12 183 PHE A C 1
ATOM 1444 O O . PHE A 1 183 ? -10.766 -24.047 10.602 1 96.12 183 PHE A O 1
ATOM 1451 N N . THR A 1 184 ? -11.883 -23.594 12.438 1 95.62 184 THR A N 1
ATOM 1452 C CA . THR A 1 184 ? -12.359 -24.969 12.523 1 95.62 184 THR A CA 1
ATOM 1453 C C . THR A 1 184 ? -13.25 -25.312 11.328 1 95.62 184 THR A C 1
ATOM 1455 O O . THR A 1 184 ? -13.148 -26.406 10.766 1 95.62 184 THR A O 1
ATOM 1458 N N . ALA A 1 185 ? -14.039 -24.375 10.977 1 94.81 185 ALA A N 1
ATOM 1459 C CA . ALA A 1 185 ? -14.906 -24.578 9.82 1 94.81 185 ALA A CA 1
ATOM 1460 C C . ALA A 1 185 ? -14.086 -24.703 8.539 1 94.81 185 ALA A C 1
ATOM 1462 O O . ALA A 1 185 ? -14.391 -25.547 7.688 1 94.81 185 ALA A O 1
ATOM 1463 N N . SER A 1 186 ? -13.117 -23.891 8.398 1 94.56 186 SER A N 1
ATOM 1464 C CA . SER A 1 186 ? -12.25 -23.922 7.227 1 94.56 186 SER A CA 1
ATOM 1465 C C . SER A 1 186 ? -11.477 -25.234 7.156 1 94.56 186 SER A C 1
ATOM 1467 O O . SER A 1 186 ? -11.383 -25.844 6.09 1 94.56 186 SER A O 1
ATOM 1469 N N . LYS A 1 187 ? -10.953 -25.609 8.273 1 93.88 187 LYS A N 1
ATOM 1470 C CA . LYS A 1 187 ? -10.211 -26.859 8.336 1 93.88 187 LYS A CA 1
ATOM 1471 C C . LYS A 1 187 ? -11.102 -28.047 7.965 1 93.88 187 LYS A C 1
ATOM 1473 O O . LYS A 1 187 ? -10.688 -28.938 7.219 1 93.88 187 LYS A O 1
ATOM 1478 N N . ASN A 1 188 ? -12.289 -28.031 8.453 1 93.62 188 ASN A N 1
ATOM 1479 C CA . ASN A 1 188 ? -13.227 -29.109 8.148 1 93.62 188 ASN A CA 1
ATOM 1480 C C . ASN A 1 188 ? -13.594 -29.125 6.664 1 93.62 188 ASN A C 1
ATOM 1482 O O . ASN A 1 188 ? -13.719 -30.188 6.062 1 93.62 188 ASN A O 1
ATOM 1486 N N . LYS A 1 189 ? -13.758 -28 6.188 1 92 189 LYS A N 1
ATOM 1487 C CA . LYS A 1 189 ? -14.078 -27.875 4.766 1 92 189 LYS A CA 1
ATOM 1488 C C . LYS A 1 189 ? -12.961 -28.453 3.902 1 92 189 LYS A C 1
ATOM 1490 O O . LYS A 1 189 ? -13.211 -29.188 2.943 1 92 189 LYS A O 1
ATOM 1495 N N . VAL A 1 190 ? -11.758 -28.156 4.246 1 92.75 190 VAL A N 1
ATOM 1496 C CA . VAL A 1 190 ? -10.602 -28.609 3.49 1 92.75 190 VAL A CA 1
ATOM 1497 C C . VAL A 1 190 ? -10.453 -30.125 3.641 1 92.75 190 VAL A C 1
ATOM 1499 O O . VAL A 1 190 ? -10.273 -30.844 2.652 1 92.75 190 VAL A O 1
ATOM 1502 N N . THR A 1 191 ? -10.656 -30.609 4.828 1 92.5 191 THR A N 1
ATOM 1503 C CA . THR A 1 191 ? -10.531 -32.031 5.09 1 92.5 191 THR A CA 1
ATOM 1504 C C . THR A 1 191 ? -11.602 -32.812 4.328 1 92.5 191 THR A C 1
ATOM 1506 O O . THR A 1 191 ? -11.328 -33.875 3.777 1 92.5 191 THR A O 1
ATOM 1509 N N . LYS A 1 192 ? -12.711 -32.281 4.293 1 91.69 192 LYS A N 1
ATOM 1510 C CA . LYS A 1 192 ? -13.805 -32.938 3.584 1 91.69 192 LYS A CA 1
ATOM 1511 C C . LYS A 1 192 ? -13.57 -32.906 2.076 1 91.69 192 LYS A C 1
ATOM 1513 O O . LYS A 1 192 ? -13.844 -33.906 1.39 1 91.69 192 LYS A O 1
ATOM 1518 N N . ALA A 1 193 ? -13.07 -31.875 1.611 1 90.69 193 ALA A N 1
ATOM 1519 C CA . ALA A 1 193 ? -12.836 -31.734 0.176 1 90.69 193 ALA A CA 1
ATOM 1520 C C . ALA A 1 193 ? -11.727 -32.656 -0.294 1 90.69 193 ALA A C 1
ATOM 1522 O O . ALA A 1 193 ? -11.781 -33.219 -1.4 1 90.69 193 ALA A O 1
ATOM 1523 N N . LEU A 1 194 ? -10.766 -32.875 0.5 1 92.69 194 LEU A N 1
ATOM 1524 C CA . LEU A 1 194 ? -9.594 -33.656 0.111 1 92.69 194 LEU A CA 1
ATOM 1525 C C . LEU A 1 194 ? -9.766 -35.125 0.475 1 92.69 194 LEU A C 1
ATOM 1527 O O . LEU A 1 194 ? -9.023 -36 -0.017 1 92.69 194 LEU A O 1
ATOM 1531 N N . GLY A 1 195 ? -10.773 -35.406 1.248 1 91.56 195 GLY A N 1
ATOM 1532 C CA . GLY A 1 195 ? -10.938 -36.75 1.747 1 91.56 195 GLY A CA 1
ATOM 1533 C C . GLY A 1 195 ? -11.211 -37.781 0.648 1 91.56 195 GLY A C 1
ATOM 1534 O O . GLY A 1 195 ? -12.109 -37.562 -0.174 1 91.56 195 GLY A O 1
ATOM 1535 N N . ASN A 1 196 ? -10.398 -38.812 0.6 1 89.31 196 ASN A N 1
ATOM 1536 C CA . ASN A 1 196 ? -10.531 -39.969 -0.287 1 89.31 196 ASN A CA 1
ATOM 1537 C C . ASN A 1 196 ? -10.453 -39.562 -1.754 1 89.31 196 ASN A C 1
ATOM 1539 O O . ASN A 1 196 ? -11.18 -40.094 -2.594 1 89.31 196 ASN A O 1
ATOM 1543 N N . GLN A 1 197 ? -9.773 -38.531 -1.958 1 88.38 197 GLN A N 1
ATOM 1544 C CA . GLN A 1 197 ? -9.562 -38.062 -3.318 1 88.38 197 GLN A CA 1
ATOM 1545 C C . GLN A 1 197 ? -8.078 -38.031 -3.664 1 88.38 197 GLN A C 1
ATOM 1547 O O . GLN A 1 197 ? -7.23 -37.875 -2.779 1 88.38 197 GLN A O 1
ATOM 1552 N N . ARG A 1 198 ? -7.82 -38.25 -4.895 1 89.81 198 ARG A N 1
ATOM 1553 C CA . ARG A 1 198 ? -6.445 -38.125 -5.363 1 89.81 198 ARG A CA 1
ATOM 1554 C C . ARG A 1 198 ? -6.012 -36.688 -5.418 1 89.81 198 ARG A C 1
ATOM 1556 O O . ARG A 1 198 ? -6.668 -35.844 -6.051 1 89.81 198 ARG A O 1
ATOM 1563 N N . CYS A 1 199 ? -4.953 -36.406 -4.684 1 93.5 199 CYS A N 1
ATOM 1564 C CA . CYS A 1 199 ? -4.492 -35.031 -4.574 1 93.5 199 CYS A CA 1
ATOM 1565 C C . CYS A 1 199 ? -2.986 -34.938 -4.793 1 93.5 199 CYS A C 1
ATOM 1567 O O . CYS A 1 199 ? -2.293 -35.969 -4.781 1 93.5 199 CYS A O 1
ATOM 1569 N N . CYS A 1 200 ? -2.609 -33.781 -5.133 1 95.62 200 CYS A N 1
ATOM 1570 C CA . CYS A 1 200 ? -1.192 -33.438 -5.238 1 95.62 200 CYS A CA 1
ATOM 1571 C C . CYS A 1 200 ? -0.799 -32.406 -4.199 1 95.62 200 CYS A C 1
ATOM 1573 O O . CYS A 1 200 ? -1.508 -31.406 -4.012 1 95.62 200 CYS A O 1
ATOM 1575 N N . LEU A 1 201 ? 0.265 -32.656 -3.49 1 96.06 201 LEU A N 1
ATOM 1576 C CA . LEU A 1 201 ? 0.793 -31.656 -2.582 1 96.06 201 LEU A CA 1
ATOM 1577 C C . LEU A 1 201 ? 1.57 -30.594 -3.346 1 96.06 201 LEU A C 1
ATOM 1579 O O . LEU A 1 201 ? 2.43 -30.922 -4.168 1 96.06 201 LEU A O 1
ATOM 1583 N N . THR A 1 202 ? 1.218 -29.422 -3.109 1 95.12 202 THR A N 1
ATOM 1584 C CA . THR A 1 202 ? 1.905 -28.312 -3.756 1 95.12 202 THR A CA 1
ATOM 1585 C C . THR A 1 202 ? 2.73 -27.531 -2.744 1 95.12 202 THR A C 1
ATOM 1587 O O . THR A 1 202 ? 2.283 -27.297 -1.621 1 95.12 202 THR A O 1
ATOM 1590 N N . VAL A 1 203 ? 3.912 -27.125 -3.146 1 93.88 203 VAL A N 1
ATOM 1591 C CA . VAL A 1 203 ? 4.809 -26.375 -2.287 1 93.88 203 VAL A CA 1
ATOM 1592 C C . VAL A 1 203 ? 5.211 -25.062 -2.982 1 93.88 203 VAL A C 1
ATOM 1594 O O . VAL A 1 203 ? 5.652 -25.078 -4.133 1 93.88 203 VAL A O 1
ATOM 1597 N N . GLU A 1 204 ? 4.98 -24.031 -2.33 1 90.12 204 GLU A N 1
ATOM 1598 C CA . GLU A 1 204 ? 5.445 -22.734 -2.789 1 90.12 204 GLU A CA 1
ATOM 1599 C C . GLU A 1 204 ? 6.465 -22.141 -1.819 1 90.12 204 GLU A C 1
ATOM 1601 O O . GLU A 1 204 ? 6.312 -22.266 -0.602 1 90.12 204 GLU A O 1
ATOM 1606 N N . ILE A 1 205 ? 7.465 -21.562 -2.404 1 85.88 205 ILE A N 1
ATOM 1607 C CA . ILE A 1 205 ? 8.492 -20.938 -1.578 1 85.88 205 ILE A CA 1
ATOM 1608 C C . ILE A 1 205 ? 8.664 -19.469 -1.987 1 85.88 205 ILE A C 1
ATOM 1610 O O . ILE A 1 205 ? 8.938 -19.172 -3.152 1 85.88 205 ILE A O 1
ATOM 1614 N N . CYS A 1 206 ? 8.336 -18.625 -1.122 1 76.12 206 CYS A N 1
ATOM 1615 C CA . CYS A 1 206 ? 8.562 -17.203 -1.317 1 76.12 206 CYS A CA 1
ATOM 1616 C C . CYS A 1 206 ? 9.719 -16.703 -0.461 1 76.12 206 CYS A C 1
ATOM 1618 O O . CYS A 1 206 ? 9.625 -16.688 0.768 1 76.12 206 CYS A O 1
ATOM 1620 N N . ALA A 1 207 ? 10.742 -16.234 -1.184 1 66 207 ALA A N 1
ATOM 1621 C CA . ALA A 1 207 ? 11.93 -15.781 -0.457 1 66 207 ALA A CA 1
ATOM 1622 C C . ALA A 1 207 ? 11.867 -14.289 -0.163 1 66 207 ALA A C 1
ATOM 1624 O O . ALA A 1 207 ? 11.227 -13.531 -0.899 1 66 207 ALA A O 1
ATOM 1625 N N . ASP A 1 208 ? 12.43 -13.891 0.895 1 58.12 208 ASP A N 1
ATOM 1626 C CA . ASP A 1 208 ? 12.797 -12.531 1.281 1 58.12 208 ASP A CA 1
ATOM 1627 C C . ASP A 1 208 ? 11.547 -11.672 1.484 1 58.12 208 ASP A C 1
ATOM 1629 O O . ASP A 1 208 ? 11.445 -10.57 0.931 1 58.12 208 ASP A O 1
ATOM 1633 N N . VAL A 1 209 ? 10.625 -12.297 1.951 1 56.09 209 VAL A N 1
ATOM 1634 C CA . VAL A 1 209 ? 9.492 -11.484 2.391 1 56.09 209 VAL A CA 1
ATOM 1635 C C . VAL A 1 209 ? 9.781 -10.914 3.777 1 56.09 209 VAL A C 1
ATOM 1637 O O . VAL A 1 209 ? 9.523 -11.57 4.789 1 56.09 209 VAL A O 1
ATOM 1640 N N . GLY A 1 210 ? 10.266 -9.711 3.781 1 50.09 210 GLY A N 1
ATOM 1641 C CA . GLY A 1 210 ? 10.57 -9.094 5.062 1 50.09 210 GLY A CA 1
ATOM 1642 C C . GLY A 1 210 ? 11.672 -9.812 5.824 1 50.09 210 GLY A C 1
ATOM 1643 O O . GLY A 1 210 ? 11.617 -9.922 7.051 1 50.09 210 GLY A O 1
ATOM 1644 N N . GLY A 1 211 ? 12.578 -10.617 5.062 1 54 211 GLY A N 1
ATOM 1645 C CA . GLY A 1 211 ? 13.664 -11.336 5.715 1 54 211 GLY A CA 1
ATOM 1646 C C . GLY A 1 211 ? 13.328 -12.789 6.004 1 54 211 GLY A C 1
ATOM 1647 O O . GLY A 1 211 ? 14.125 -13.508 6.605 1 54 211 GLY A O 1
ATOM 1648 N N . TYR A 1 212 ? 12.148 -13.148 5.609 1 62.31 212 TYR A N 1
ATOM 1649 C CA . TYR A 1 212 ? 11.711 -14.516 5.871 1 62.31 212 TYR A CA 1
ATOM 1650 C C . TYR A 1 212 ? 11.453 -15.266 4.57 1 62.31 212 TYR A C 1
ATOM 1652 O O . TYR A 1 212 ? 11.203 -14.648 3.531 1 62.31 212 TYR A O 1
ATOM 1660 N N . THR A 1 213 ? 11.781 -16.5 4.66 1 75.44 213 THR A N 1
ATOM 1661 C CA . THR A 1 213 ? 11.32 -17.406 3.613 1 75.44 213 THR A CA 1
ATOM 1662 C C . THR A 1 213 ? 10.031 -18.094 4.027 1 75.44 213 THR A C 1
ATOM 1664 O O . THR A 1 213 ? 9.953 -18.703 5.098 1 75.44 213 THR A O 1
ATOM 1667 N N . ILE A 1 214 ? 9.141 -17.922 3.271 1 78.88 214 ILE A N 1
ATOM 1668 C CA . ILE A 1 214 ? 7.836 -18.516 3.572 1 78.88 214 ILE A CA 1
ATOM 1669 C C . ILE A 1 214 ? 7.594 -19.719 2.672 1 78.88 214 ILE A C 1
ATOM 1671 O O . ILE A 1 214 ? 7.695 -19.625 1.447 1 78.88 214 ILE A O 1
ATOM 1675 N N . THR A 1 215 ? 7.422 -20.844 3.289 1 87.25 215 THR A N 1
ATOM 1676 C CA . THR A 1 215 ? 7.023 -22.047 2.57 1 87.25 215 THR A CA 1
ATOM 1677 C C . THR A 1 215 ? 5.543 -22.344 2.801 1 87.25 215 THR A C 1
ATOM 1679 O O . THR A 1 215 ? 5.102 -22.484 3.943 1 87.25 215 THR A O 1
ATOM 1682 N N . THR A 1 216 ? 4.84 -22.391 1.746 1 89.81 216 THR A N 1
ATOM 1683 C CA . THR A 1 216 ? 3.418 -22.688 1.855 1 89.81 216 THR A CA 1
ATOM 1684 C C . THR A 1 216 ? 3.119 -24.078 1.293 1 89.81 216 THR A C 1
ATOM 1686 O O . THR A 1 216 ? 3.684 -24.469 0.272 1 89.81 216 THR A O 1
ATOM 1689 N N . PHE A 1 217 ? 2.316 -24.828 1.994 1 93.69 217 PHE A N 1
ATOM 1690 C CA . PHE A 1 217 ? 1.848 -26.141 1.573 1 93.69 217 PHE A CA 1
ATOM 1691 C C . PHE A 1 217 ? 0.378 -26.094 1.174 1 93.69 217 PHE A C 1
ATOM 1693 O O . PHE A 1 217 ? -0.457 -25.578 1.921 1 93.69 217 PHE A O 1
ATOM 1700 N N . GLY A 1 218 ? 0.164 -26.516 -0.013 1 93.81 218 GLY A N 1
ATOM 1701 C CA . GLY A 1 218 ? -1.204 -26.625 -0.493 1 93.81 218 GLY A CA 1
ATOM 1702 C C . GLY A 1 218 ? -1.518 -27.969 -1.101 1 93.81 218 GLY A C 1
ATOM 1703 O O . GLY A 1 218 ? -0.639 -28.828 -1.2 1 93.81 218 GLY A O 1
ATOM 1704 N N . ALA A 1 219 ? -2.713 -28.219 -1.344 1 93.88 219 ALA A N 1
ATOM 1705 C CA . ALA A 1 219 ? -3.17 -29.438 -2.027 1 93.88 219 ALA A CA 1
ATOM 1706 C C . ALA A 1 219 ? -4.02 -29.078 -3.246 1 93.88 219 ALA A C 1
ATOM 1708 O O . ALA A 1 219 ? -4.816 -28.141 -3.207 1 93.88 219 ALA A O 1
ATOM 1709 N N . ARG A 1 220 ? -3.717 -29.797 -4.273 1 91.88 220 ARG A N 1
ATOM 1710 C CA . ARG A 1 220 ? -4.477 -29.594 -5.5 1 91.88 220 ARG A CA 1
ATOM 1711 C C . ARG A 1 220 ? -5.34 -30.812 -5.812 1 91.88 220 ARG A C 1
ATOM 1713 O O . ARG A 1 220 ? -4.855 -31.953 -5.789 1 91.88 220 ARG A O 1
ATOM 1720 N N . LYS A 1 221 ? -6.648 -30.484 -6.059 1 88.06 221 LYS A N 1
ATOM 1721 C CA . LYS A 1 221 ? -7.617 -31.5 -6.457 1 88.06 221 LYS A CA 1
ATOM 1722 C C . LYS A 1 221 ? -8.477 -31.016 -7.625 1 88.06 221 LYS A C 1
ATOM 1724 O O . LYS A 1 221 ? -9.188 -30.016 -7.508 1 88.06 221 LYS A O 1
ATOM 1729 N N . GLU A 1 222 ? -8.469 -31.75 -8.672 1 77.19 222 GLU A N 1
ATOM 1730 C CA . GLU A 1 222 ? -9.344 -31.484 -9.805 1 77.19 222 GLU A CA 1
ATOM 1731 C C . GLU A 1 222 ? -9.336 -30 -10.164 1 77.19 222 GLU A C 1
ATOM 1733 O O . GLU A 1 222 ? -10.391 -29.391 -10.305 1 77.19 222 GLU A O 1
ATOM 1738 N N . GLY A 1 223 ? -8.148 -29.406 -10.109 1 75.94 223 GLY A N 1
ATOM 1739 C CA . GLY A 1 223 ? -8.023 -28.016 -10.547 1 75.94 223 GLY A CA 1
ATOM 1740 C C . GLY A 1 223 ? -8.219 -27.016 -9.43 1 75.94 223 GLY A C 1
ATOM 1741 O O . GLY A 1 223 ? -7.996 -25.812 -9.617 1 75.94 223 GLY A O 1
ATOM 1742 N N . LEU A 1 224 ? -8.641 -27.438 -8.266 1 83.12 224 LEU A N 1
ATOM 1743 C CA . LEU A 1 224 ? -8.844 -26.547 -7.121 1 83.12 224 LEU A CA 1
ATOM 1744 C C . LEU A 1 224 ? -7.656 -26.609 -6.172 1 83.12 224 LEU A C 1
ATOM 1746 O O . LEU A 1 224 ? -7.062 -27.672 -5.98 1 83.12 224 LEU A O 1
ATOM 1750 N N . SER A 1 225 ? -7.402 -25.469 -5.688 1 89.56 225 SER A N 1
ATOM 1751 C CA . SER A 1 225 ? -6.285 -25.375 -4.754 1 89.56 225 SER A CA 1
ATOM 1752 C C . SER A 1 225 ? -6.77 -25.094 -3.338 1 89.56 225 SER A C 1
ATOM 1754 O O . SER A 1 225 ? -7.684 -24.281 -3.139 1 89.56 225 SER A O 1
ATOM 1756 N N . PHE A 1 226 ? -6.227 -25.812 -2.383 1 92.31 226 PHE A N 1
ATOM 1757 C CA . PHE A 1 226 ? -6.551 -25.641 -0.972 1 92.31 226 PHE A CA 1
ATOM 1758 C C . PHE A 1 226 ? -5.297 -25.328 -0.164 1 92.31 226 PHE A C 1
ATOM 1760 O O . PHE A 1 226 ? -4.258 -25.969 -0.343 1 92.31 226 PHE A O 1
ATOM 1767 N N . PHE A 1 227 ? -5.41 -24.391 0.642 1 93.62 227 PHE A N 1
ATOM 1768 C CA . PHE A 1 227 ? -4.312 -24.047 1.538 1 93.62 227 PHE A CA 1
ATOM 1769 C C . PHE A 1 227 ? -4.293 -24.969 2.75 1 93.62 227 PHE A C 1
ATOM 1771 O O . PHE A 1 227 ? -5.324 -25.188 3.395 1 93.62 227 PHE A O 1
ATOM 1778 N N . LEU A 1 228 ? -3.137 -25.453 3.051 1 94.31 228 LEU A N 1
ATOM 1779 C CA . LEU A 1 228 ? -3.021 -26.344 4.195 1 94.31 228 LEU A CA 1
ATOM 1780 C C . LEU A 1 228 ? -2.318 -25.656 5.359 1 94.31 228 LEU A C 1
ATOM 1782 O O . LEU A 1 228 ? -2.912 -25.469 6.422 1 94.31 228 LEU A O 1
ATOM 1786 N N . GLU A 1 229 ? -1.099 -25.25 5.094 1 92.38 229 GLU A N 1
ATOM 1787 C CA . GLU A 1 229 ? -0.309 -24.625 6.145 1 92.38 229 GLU A CA 1
ATOM 1788 C C . GLU A 1 229 ? 0.874 -23.859 5.562 1 92.38 229 GLU A C 1
ATOM 1790 O O . GLU A 1 229 ? 1.176 -23.969 4.375 1 92.38 229 GLU A O 1
ATOM 1795 N N . SER A 1 230 ? 1.394 -23.047 6.418 1 88.38 230 SER A N 1
ATOM 1796 C CA . SER A 1 230 ? 2.6 -22.312 6.035 1 88.38 230 SER A CA 1
ATOM 1797 C C . SER A 1 230 ? 3.639 -22.344 7.148 1 88.38 230 SER A C 1
ATOM 1799 O O . SER A 1 230 ? 3.299 -22.516 8.32 1 88.38 230 SER A O 1
ATOM 1801 N N . LYS A 1 231 ? 4.82 -22.234 6.68 1 81 231 LYS A N 1
ATOM 1802 C CA . LYS A 1 231 ? 5.949 -22.141 7.598 1 81 231 LYS A CA 1
ATOM 1803 C C . LYS A 1 231 ? 6.848 -20.953 7.25 1 81 231 LYS A C 1
ATOM 1805 O O . LYS A 1 231 ? 7.145 -20.719 6.078 1 81 231 LYS A O 1
ATOM 1810 N N . THR A 1 232 ? 7.094 -20.234 8.234 1 72.44 232 THR A N 1
ATOM 1811 C CA . THR A 1 232 ? 7.977 -19.078 8.047 1 72.44 232 THR A CA 1
ATOM 1812 C C . THR A 1 232 ? 9.297 -19.297 8.781 1 72.44 232 THR A C 1
ATOM 1814 O O . THR A 1 232 ? 9.312 -19.609 9.969 1 72.44 232 THR A O 1
ATOM 1817 N N . VAL A 1 233 ? 10.344 -19.297 8 1 68.88 233 VAL A N 1
ATOM 1818 C CA . VAL A 1 233 ? 11.664 -19.469 8.602 1 68.88 233 VAL A CA 1
ATOM 1819 C C . VAL A 1 233 ? 12.547 -18.266 8.258 1 68.88 233 VAL A C 1
ATOM 1821 O O . VAL A 1 233 ? 12.43 -17.703 7.172 1 68.88 233 VAL A O 1
ATOM 1824 N N . PRO A 1 234 ? 13.219 -17.75 9.289 1 56.25 234 PRO A N 1
ATOM 1825 C CA . PRO A 1 234 ? 14.172 -16.703 8.93 1 56.25 234 PRO A CA 1
ATOM 1826 C C . PRO A 1 234 ? 15.102 -17.109 7.789 1 56.25 234 PRO A C 1
ATOM 1828 O O . PRO A 1 234 ? 15.492 -18.266 7.695 1 56.25 234 PRO A O 1
ATOM 1831 N N . THR A 1 235 ? 15.078 -16.406 6.602 1 55.66 235 THR A N 1
ATOM 1832 C CA . THR A 1 235 ? 15.75 -16.734 5.344 1 55.66 235 THR A CA 1
ATOM 1833 C C . THR A 1 235 ? 17.203 -17.109 5.582 1 55.66 235 THR A C 1
ATOM 1835 O O . THR A 1 235 ? 18 -16.266 6.027 1 55.66 235 THR A O 1
ATOM 1838 N N . PRO A 1 236 ? 17.531 -18.422 5.77 1 47.81 236 PRO A N 1
ATOM 1839 C CA . PRO A 1 236 ? 18.969 -18.703 5.66 1 47.81 236 PRO A CA 1
ATOM 1840 C C . PRO A 1 236 ? 19.484 -18.609 4.227 1 47.81 236 PRO A C 1
ATOM 1842 O O . PRO A 1 236 ? 18.688 -18.672 3.277 1 47.81 236 PRO A O 1
ATOM 1845 N N . GLU A 1 237 ? 20.75 -18.344 3.893 1 45.59 237 GLU A N 1
ATOM 1846 C CA . GLU A 1 237 ? 21.422 -18.375 2.596 1 45.59 237 GLU A CA 1
ATOM 1847 C C . GLU A 1 237 ? 20.953 -19.547 1.752 1 45.59 237 GLU A C 1
ATOM 1849 O O . GLU A 1 237 ? 20.828 -19.438 0.532 1 45.59 237 GLU A O 1
ATOM 1854 N N . ASN A 1 238 ? 20.938 -20.875 2.326 1 46.06 238 ASN A N 1
ATOM 1855 C CA . ASN A 1 238 ? 20.844 -22.094 1.525 1 46.06 238 ASN A CA 1
ATOM 1856 C C . ASN A 1 238 ? 19.438 -22.672 1.558 1 46.06 238 ASN A C 1
ATOM 1858 O O . ASN A 1 238 ? 19.25 -23.891 1.534 1 46.06 238 ASN A O 1
ATOM 1862 N N . SER A 1 239 ? 18.297 -21.984 1.757 1 55.09 239 SER A N 1
ATOM 1863 C CA . SER A 1 239 ? 17.016 -22.188 2.412 1 55.09 239 SER A CA 1
ATOM 1864 C C . SER A 1 239 ? 16.016 -22.875 1.475 1 55.09 239 SER A C 1
ATOM 1866 O O . SER A 1 239 ? 14.859 -23.062 1.829 1 55.09 239 SER A O 1
ATOM 1868 N N . GLY A 1 240 ? 16.375 -23.594 0.525 1 62.34 240 GLY A N 1
ATOM 1869 C CA . GLY A 1 240 ? 15.273 -24 -0.33 1 62.34 240 GLY A CA 1
ATOM 1870 C C . GLY A 1 240 ? 14.969 -25.484 -0.247 1 62.34 240 GLY A C 1
ATOM 1871 O O . GLY A 1 240 ? 14.102 -25.984 -0.96 1 62.34 240 GLY A O 1
ATOM 1872 N N . ILE A 1 241 ? 15.656 -26.297 0.7 1 77 241 ILE A N 1
ATOM 1873 C CA . ILE A 1 241 ? 15.43 -27.734 0.749 1 77 241 ILE A CA 1
ATOM 1874 C C . ILE A 1 241 ? 14.414 -28.047 1.847 1 77 241 ILE A C 1
ATOM 1876 O O . ILE A 1 241 ? 14.516 -27.531 2.961 1 77 241 ILE A O 1
ATOM 1880 N N . LEU A 1 242 ? 13.469 -28.828 1.561 1 86.56 242 LEU A N 1
ATOM 1881 C CA . LEU A 1 242 ? 12.422 -29.25 2.484 1 86.56 242 LEU A CA 1
ATOM 1882 C C . LEU A 1 242 ? 12.75 -30.625 3.084 1 86.56 242 LEU A C 1
ATOM 1884 O O . LEU A 1 242 ? 13.055 -31.562 2.355 1 86.56 242 LEU A O 1
ATOM 1888 N N . MET A 1 243 ? 12.688 -30.703 4.352 1 82.25 243 MET A N 1
ATOM 1889 C CA . MET A 1 243 ? 12.945 -31.953 5.051 1 82.25 243 MET A CA 1
ATOM 1890 C C . MET A 1 243 ? 11.695 -32.844 5.07 1 82.25 243 MET A C 1
ATOM 1892 O O . MET A 1 243 ? 10.57 -32.312 5.02 1 82.25 243 MET A O 1
ATOM 1896 N N . ALA A 1 244 ? 12.023 -34.156 5.207 1 87.88 244 ALA A N 1
ATOM 1897 C CA . ALA A 1 244 ? 10.93 -35.125 5.195 1 87.88 244 ALA A CA 1
ATOM 1898 C C . ALA A 1 244 ? 9.961 -34.875 6.348 1 87.88 244 ALA A C 1
ATOM 1900 O O . ALA A 1 244 ? 8.75 -35.031 6.184 1 87.88 244 ALA A O 1
ATOM 1901 N N . ASN A 1 245 ? 10.492 -34.469 7.477 1 88.75 245 ASN A N 1
ATOM 1902 C CA . ASN A 1 245 ? 9.656 -34.25 8.656 1 88.75 245 ASN A CA 1
ATOM 1903 C C . ASN A 1 245 ? 8.672 -33.094 8.445 1 88.75 245 ASN A C 1
ATOM 1905 O O . ASN A 1 245 ? 7.555 -33.125 8.977 1 88.75 245 ASN A O 1
ATOM 1909 N N . GLU A 1 246 ? 9.102 -32.156 7.715 1 8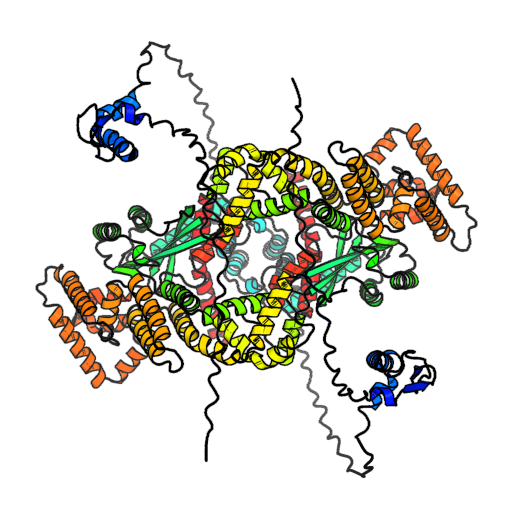9.12 246 GLU A N 1
ATOM 1910 C CA . GLU A 1 246 ? 8.25 -31.016 7.449 1 89.12 246 GLU A CA 1
ATOM 1911 C C . GLU A 1 246 ? 7.059 -31.391 6.574 1 89.12 246 GLU A C 1
ATOM 1913 O O . GLU A 1 246 ? 5.926 -30.984 6.836 1 89.12 246 GLU A O 1
ATOM 1918 N N . VAL A 1 247 ? 7.363 -32.188 5.594 1 92.12 247 VAL A N 1
ATOM 1919 C CA . VAL A 1 247 ? 6.312 -32.656 4.691 1 92.12 247 VAL A CA 1
ATOM 1920 C C . VAL A 1 247 ? 5.391 -33.625 5.43 1 92.12 247 VAL A C 1
ATOM 1922 O O . VAL A 1 247 ? 4.164 -33.531 5.309 1 92.12 247 VAL A O 1
ATOM 1925 N N . GLU A 1 248 ? 6.023 -34.469 6.234 1 92.56 248 GLU A N 1
ATOM 1926 C CA . GLU A 1 248 ? 5.258 -35.469 6.98 1 92.56 248 GLU A CA 1
ATOM 1927 C C . GLU A 1 248 ? 4.328 -34.781 7.992 1 92.56 248 GLU A C 1
ATOM 1929 O O . GLU A 1 248 ? 3.213 -35.25 8.219 1 92.56 248 GLU A O 1
ATOM 1934 N N . ALA A 1 249 ? 4.785 -33.75 8.57 1 92.12 249 ALA A N 1
ATOM 1935 C CA . ALA A 1 249 ? 3.971 -33.031 9.547 1 92.12 249 ALA A CA 1
ATOM 1936 C C . ALA A 1 249 ? 2.701 -32.5 8.906 1 92.12 249 ALA A C 1
ATOM 1938 O O . ALA A 1 249 ? 1.631 -32.5 9.516 1 92.12 249 ALA A O 1
ATOM 1939 N N . VAL A 1 250 ? 2.824 -32.031 7.699 1 92.44 250 VAL A N 1
ATOM 1940 C CA . VAL A 1 250 ? 1.68 -31.469 6.977 1 92.44 250 VAL A CA 1
ATOM 1941 C C . VAL A 1 250 ? 0.73 -32.594 6.578 1 92.44 250 VAL A C 1
ATOM 1943 O O . VAL A 1 250 ? -0.485 -32.469 6.762 1 92.44 250 VAL A O 1
ATOM 1946 N N . LEU A 1 251 ? 1.312 -33.719 6.09 1 92.44 251 LEU A N 1
ATOM 1947 C CA . LEU A 1 251 ? 0.519 -34.844 5.598 1 92.44 251 LEU A CA 1
ATOM 1948 C C . LEU A 1 251 ? -0.171 -35.562 6.746 1 92.44 251 LEU A C 1
ATOM 1950 O O . LEU A 1 251 ? -1.222 -36.188 6.559 1 92.44 251 LEU A O 1
ATOM 1954 N N . ALA A 1 252 ? 0.434 -35.469 7.93 1 91.5 252 ALA A N 1
ATOM 1955 C CA . ALA A 1 252 ? -0.142 -36.125 9.102 1 91.5 252 ALA A CA 1
ATOM 1956 C C . ALA A 1 252 ? -1.486 -35.5 9.469 1 91.5 252 ALA A C 1
ATOM 1958 O O . ALA A 1 252 ? -2.348 -36.188 10.047 1 91.5 252 ALA A O 1
ATOM 1959 N N . LYS A 1 253 ? -1.659 -34.312 9.109 1 89.62 253 LYS A N 1
ATOM 1960 C CA . LYS A 1 253 ? -2.896 -33.625 9.43 1 89.62 253 LYS A CA 1
ATOM 1961 C C . LYS A 1 253 ? -3.996 -33.938 8.43 1 89.62 253 LYS A C 1
ATOM 1963 O O . LYS A 1 253 ? -5.18 -33.719 8.703 1 89.62 253 LYS A O 1
ATOM 1968 N N . GLU A 1 254 ? -3.627 -34.406 7.281 1 89.88 254 GLU A N 1
ATOM 1969 C CA . GLU A 1 254 ? -4.566 -34.812 6.23 1 89.88 254 GLU A CA 1
ATOM 1970 C C . GLU A 1 254 ? -4.488 -36.312 5.949 1 89.88 254 GLU A C 1
ATOM 1972 O O . GLU A 1 254 ? -4.18 -36.719 4.828 1 89.88 254 GLU A O 1
ATOM 1977 N N . LYS A 1 255 ? -4.984 -37.062 6.805 1 85.31 255 LYS A N 1
ATOM 1978 C CA . LYS A 1 255 ? -4.801 -38.5 6.777 1 85.31 255 LYS A CA 1
ATOM 1979 C C . LYS A 1 255 ? -5.656 -39.156 5.691 1 85.31 255 LYS A C 1
ATOM 1981 O O . LYS A 1 255 ? -5.277 -40.156 5.125 1 85.31 255 LYS A O 1
ATOM 1986 N N . LYS A 1 256 ? -6.707 -38.562 5.348 1 87.81 256 LYS A N 1
ATOM 1987 C CA . LYS A 1 256 ? -7.637 -39.188 4.418 1 87.81 256 LYS A CA 1
ATOM 1988 C C . LYS A 1 256 ? -7.309 -38.812 2.975 1 87.81 256 LYS A C 1
ATOM 1990 O O . LYS A 1 256 ? -7.926 -39.344 2.039 1 87.81 256 LYS A O 1
ATOM 1995 N N . MET A 1 257 ? -6.336 -38 2.791 1 90.5 257 MET A N 1
ATOM 1996 C CA . MET A 1 257 ? -5.949 -37.562 1.452 1 90.5 257 MET A CA 1
ATOM 1997 C C . MET A 1 257 ? -5.137 -38.625 0.74 1 90.5 257 MET A C 1
ATOM 1999 O O . MET A 1 257 ? -4.254 -39.25 1.341 1 90.5 257 MET A O 1
ATOM 2003 N N . GLU A 1 258 ? -5.504 -38.969 -0.525 1 91.69 258 GLU A N 1
ATOM 2004 C CA . GLU A 1 258 ? -4.703 -39.844 -1.353 1 91.69 258 GLU A CA 1
ATOM 2005 C C . GLU A 1 258 ? -3.648 -39.094 -2.141 1 91.69 258 GLU A C 1
ATOM 2007 O O . GLU A 1 258 ? -3.939 -38.531 -3.205 1 91.69 258 GLU A O 1
ATOM 2012 N N . LEU A 1 259 ? -2.475 -39.188 -1.659 1 94 259 LEU A N 1
ATOM 2013 C CA . LEU A 1 259 ? -1.379 -38.406 -2.236 1 94 259 LEU A CA 1
ATOM 2014 C C . LEU A 1 259 ? -0.769 -39.125 -3.428 1 94 259 LEU A C 1
ATOM 2016 O O . LEU A 1 259 ? -0.217 -40.219 -3.275 1 94 259 LEU A O 1
ATOM 2020 N N . CYS A 1 260 ? -0.842 -38.5 -4.633 1 93.75 260 CYS A N 1
ATOM 2021 C CA . CYS A 1 260 ? -0.308 -39.094 -5.848 1 93.75 260 CYS A CA 1
ATOM 2022 C C . CYS A 1 260 ? 1.071 -38.531 -6.176 1 93.75 260 CYS A C 1
ATOM 2024 O O . CYS A 1 260 ? 1.872 -39.219 -6.84 1 93.75 260 CYS A O 1
ATOM 2026 N N . GLY A 1 261 ? 1.226 -37.344 -5.738 1 95.94 261 GLY A N 1
ATOM 2027 C CA . GLY A 1 261 ? 2.504 -36.719 -6.047 1 95.94 261 GLY A CA 1
ATOM 2028 C C . GLY A 1 261 ? 2.729 -35.438 -5.309 1 95.94 261 GLY A C 1
ATOM 2029 O O . GLY A 1 261 ? 1.86 -34.969 -4.559 1 95.94 261 GLY A O 1
ATOM 2030 N N . ILE A 1 262 ? 3.963 -34.875 -5.434 1 96.81 262 ILE A N 1
ATOM 2031 C CA . ILE A 1 262 ? 4.355 -33.594 -4.844 1 96.81 262 ILE A CA 1
ATOM 2032 C C . ILE A 1 262 ? 5.027 -32.719 -5.898 1 96.81 262 ILE A C 1
ATOM 2034 O O . ILE A 1 262 ? 5.941 -33.188 -6.598 1 96.81 262 ILE A O 1
ATOM 2038 N N . VAL A 1 263 ? 4.484 -31.594 -6.016 1 96.56 263 VAL A N 1
ATOM 2039 C CA . VAL A 1 263 ? 5.094 -30.641 -6.934 1 96.56 263 VAL A CA 1
ATOM 2040 C C . VAL A 1 263 ? 5.77 -29.516 -6.145 1 96.56 263 VAL A C 1
ATOM 2042 O O . VAL A 1 263 ? 5.164 -28.938 -5.238 1 96.56 263 VAL A O 1
ATOM 2045 N N . THR A 1 264 ? 7.012 -29.266 -6.379 1 95.88 264 THR A N 1
ATOM 2046 C CA . THR A 1 264 ? 7.82 -28.234 -5.746 1 95.88 264 THR A CA 1
ATOM 2047 C C . THR A 1 264 ? 8.328 -27.234 -6.785 1 95.88 264 THR A C 1
ATOM 2049 O O . THR A 1 264 ? 8.195 -27.453 -7.988 1 95.88 264 THR A O 1
ATOM 2052 N N . PRO A 1 265 ? 8.852 -26.141 -6.371 1 92.94 265 PRO A N 1
ATOM 2053 C CA . PRO A 1 265 ? 9.391 -25.203 -7.359 1 92.94 265 PRO A CA 1
ATOM 2054 C C . PRO A 1 265 ? 10.438 -25.828 -8.273 1 92.94 265 PRO A C 1
ATOM 2056 O O . PRO A 1 265 ? 10.375 -25.672 -9.492 1 92.94 265 PRO A O 1
ATOM 2059 N N . THR A 1 266 ? 11.352 -26.547 -7.727 1 94.19 266 THR A N 1
ATOM 2060 C CA . THR A 1 266 ? 12.328 -27.359 -8.438 1 94.19 266 THR A CA 1
ATOM 2061 C C . THR A 1 266 ? 12.445 -28.75 -7.793 1 94.19 266 THR A C 1
ATOM 2063 O O . THR A 1 266 ? 12.039 -28.938 -6.645 1 94.19 266 THR A O 1
ATOM 2066 N N . THR A 1 267 ? 12.922 -29.656 -8.562 1 92.69 267 THR A N 1
ATOM 2067 C CA . THR A 1 267 ? 13.039 -31.016 -8.055 1 92.69 267 THR A CA 1
ATOM 2068 C C . THR A 1 267 ? 14.062 -31.078 -6.922 1 92.69 267 THR A C 1
ATOM 2070 O O . THR A 1 267 ? 14.008 -31.984 -6.078 1 92.69 267 THR A O 1
ATOM 2073 N N . SER A 1 268 ? 14.906 -30.125 -6.855 1 90.62 268 SER A N 1
ATOM 2074 C CA . SER A 1 268 ? 15.992 -30.141 -5.875 1 90.62 268 SER A CA 1
ATOM 2075 C C . SER A 1 268 ? 15.477 -29.781 -4.484 1 90.62 268 SER A C 1
ATOM 2077 O O . SER A 1 268 ? 16.188 -29.969 -3.49 1 90.62 268 SER A O 1
ATOM 2079 N N . VAL A 1 269 ? 14.312 -29.297 -4.371 1 91.88 269 VAL A N 1
ATOM 2080 C CA . VAL A 1 269 ? 13.734 -28.922 -3.092 1 91.88 269 VAL A CA 1
ATOM 2081 C C . VAL A 1 269 ? 13.586 -30.141 -2.195 1 91.88 269 VAL A C 1
ATOM 2083 O O . VAL A 1 269 ? 13.703 -30.047 -0.971 1 91.88 269 VAL A O 1
ATOM 2086 N N . LEU A 1 270 ? 13.281 -31.297 -2.828 1 93.44 270 LEU A N 1
ATOM 2087 C CA . LEU A 1 270 ? 13.211 -32.562 -2.102 1 93.44 270 LEU A CA 1
ATOM 2088 C C . LEU A 1 270 ? 14.398 -33.469 -2.445 1 93.44 270 LEU A C 1
ATOM 2090 O O . LEU A 1 270 ? 14.578 -33.844 -3.602 1 93.44 270 LEU A O 1
ATOM 2094 N N . SER A 1 271 ? 15.133 -33.844 -1.466 1 91 271 SER A N 1
ATOM 2095 C CA . SER A 1 271 ? 16.25 -34.75 -1.689 1 91 271 SER A CA 1
ATOM 2096 C C . SER A 1 271 ? 15.766 -36.156 -2.021 1 91 271 SER A C 1
ATOM 2098 O O . SER A 1 271 ? 14.594 -36.469 -1.817 1 91 271 SER A O 1
ATOM 2100 N N . HIS A 1 272 ? 16.719 -36.969 -2.553 1 91 272 HIS A N 1
ATOM 2101 C CA . HIS A 1 272 ? 16.406 -38.344 -2.863 1 91 272 HIS A CA 1
ATOM 2102 C C . HIS A 1 272 ? 15.969 -39.094 -1.614 1 91 272 HIS A C 1
ATOM 2104 O O . HIS A 1 272 ? 15.016 -39.906 -1.66 1 91 272 HIS A O 1
ATOM 2110 N N . TYR A 1 273 ? 16.609 -38.75 -0.574 1 90.5 273 TYR A N 1
ATOM 2111 C CA . TYR A 1 273 ? 16.281 -39.375 0.696 1 90.5 273 TYR A CA 1
ATOM 2112 C C . TYR A 1 273 ? 14.875 -39 1.147 1 90.5 273 TYR A C 1
ATOM 2114 O O . TYR A 1 273 ? 14.109 -39.875 1.588 1 90.5 273 TYR A O 1
ATOM 2122 N N . THR A 1 274 ? 14.594 -37.75 1.054 1 92.56 274 THR A N 1
ATOM 2123 C CA . THR A 1 274 ? 13.281 -37.281 1.472 1 92.56 274 THR A CA 1
ATOM 2124 C C . THR A 1 274 ? 12.18 -37.906 0.633 1 92.56 274 THR A C 1
ATOM 2126 O O . THR A 1 274 ? 11.141 -38.312 1.164 1 92.56 274 THR A O 1
ATOM 2129 N N . ARG A 1 275 ? 12.398 -38.094 -0.628 1 94.06 275 ARG A N 1
ATOM 2130 C CA . ARG A 1 275 ? 11.422 -38.688 -1.532 1 94.06 275 ARG A CA 1
ATOM 2131 C C . ARG A 1 275 ? 11.172 -40.156 -1.17 1 94.06 275 ARG A C 1
ATOM 2133 O O . ARG A 1 275 ? 10.023 -40.594 -1.099 1 94.06 275 ARG A O 1
ATOM 2140 N N . GLU A 1 276 ? 12.219 -40.812 -0.9 1 92.5 276 GLU A N 1
ATOM 2141 C CA . GLU A 1 276 ? 12.102 -42.219 -0.55 1 92.5 276 GLU A CA 1
ATOM 2142 C C . GLU A 1 276 ? 11.344 -42.406 0.761 1 92.5 276 GLU A C 1
ATOM 2144 O O . GLU A 1 276 ? 10.516 -43.312 0.882 1 92.5 276 GLU A O 1
ATOM 2149 N N . ARG A 1 277 ? 11.648 -41.594 1.624 1 93.81 277 ARG A N 1
ATOM 2150 C CA . ARG A 1 277 ? 10.992 -41.656 2.926 1 93.81 277 ARG A CA 1
ATOM 2151 C C . ARG A 1 277 ? 9.5 -41.375 2.805 1 93.81 277 ARG A C 1
ATOM 2153 O O . ARG A 1 277 ? 8.68 -42.062 3.416 1 93.81 277 ARG A O 1
ATOM 2160 N N . ILE A 1 278 ? 9.172 -40.406 2.061 1 93.25 278 ILE A N 1
ATOM 2161 C CA . ILE A 1 278 ? 7.766 -40.062 1.871 1 93.25 278 ILE A CA 1
ATOM 2162 C C . ILE A 1 278 ? 7.047 -41.188 1.148 1 93.25 278 ILE A C 1
ATOM 2164 O O . ILE A 1 278 ? 5.938 -41.594 1.524 1 93.25 278 ILE A O 1
ATOM 2168 N N . GLN A 1 279 ? 7.699 -41.75 0.152 1 91.44 279 GLN A N 1
ATOM 2169 C CA . GLN A 1 279 ? 7.105 -42.844 -0.629 1 91.44 279 GLN A CA 1
ATOM 2170 C C . GLN A 1 279 ? 6.887 -44.094 0.227 1 91.44 279 GLN A C 1
ATOM 2172 O O . GLN A 1 279 ? 5.926 -44.812 0.021 1 91.44 279 GLN A O 1
ATOM 2177 N N . LYS A 1 280 ? 7.746 -44.312 1.158 1 91.06 280 LYS A N 1
ATOM 2178 C CA . LYS A 1 280 ? 7.594 -45.438 2.066 1 91.06 280 LYS A CA 1
ATOM 2179 C C . LYS A 1 280 ? 6.355 -45.281 2.941 1 91.06 280 LYS A C 1
ATOM 2181 O O . LYS A 1 280 ? 5.633 -46.25 3.182 1 91.06 280 LYS A O 1
ATOM 2186 N N . LYS A 1 281 ? 6.156 -44.125 3.336 1 90.44 281 LYS A N 1
ATOM 2187 C CA . LYS A 1 281 ? 5.02 -43.875 4.215 1 90.44 281 LYS A CA 1
ATOM 2188 C C . LYS A 1 281 ? 3.734 -43.688 3.41 1 90.44 281 LYS A C 1
ATOM 2190 O O . LYS A 1 281 ? 2.645 -44 3.902 1 90.44 281 LYS A O 1
ATOM 2195 N N . HIS A 1 282 ? 3.92 -43.156 2.232 1 91.12 282 HIS A N 1
ATOM 2196 C CA . HIS A 1 282 ? 2.812 -42.969 1.303 1 91.12 282 HIS A CA 1
ATOM 2197 C C . HIS A 1 282 ? 3.086 -43.656 -0.03 1 91.12 282 HIS A C 1
ATOM 2199 O O . HIS A 1 282 ? 3.43 -43 -1.015 1 91.12 282 HIS A O 1
ATOM 2205 N N . PRO A 1 283 ? 2.779 -44.844 -0.122 1 88.19 283 PRO A N 1
ATOM 2206 C CA . PRO A 1 283 ? 3.166 -45.656 -1.281 1 88.19 283 PRO A CA 1
ATOM 2207 C C . PRO A 1 283 ? 2.494 -45.188 -2.572 1 88.19 283 PRO A C 1
ATOM 2209 O O . PRO A 1 283 ? 3.004 -45.469 -3.666 1 88.19 283 PRO A O 1
ATOM 2212 N N . ARG A 1 284 ? 1.432 -44.531 -2.486 1 88.31 284 ARG A N 1
ATOM 2213 C CA . ARG A 1 284 ? 0.735 -44.094 -3.686 1 88.31 284 ARG A CA 1
ATOM 2214 C C . ARG A 1 284 ? 1.352 -42.812 -4.223 1 88.31 284 ARG A C 1
ATOM 2216 O O . ARG A 1 284 ? 1.042 -42.375 -5.34 1 88.31 284 ARG A O 1
ATOM 2223 N N . CYS A 1 285 ? 2.178 -42.219 -3.367 1 92.12 285 CYS A N 1
ATOM 2224 C CA . CYS A 1 285 ? 2.9 -41.031 -3.818 1 92.12 285 CYS A CA 1
ATOM 2225 C C . CYS A 1 285 ? 4.117 -41.438 -4.652 1 92.12 285 CYS A C 1
ATOM 2227 O O . CYS A 1 285 ? 5.211 -41.594 -4.117 1 92.12 285 CYS A O 1
ATOM 2229 N N . ILE A 1 286 ? 3.945 -41.438 -5.934 1 90.25 286 ILE A N 1
ATOM 2230 C CA . ILE A 1 286 ? 4.996 -42 -6.77 1 90.25 286 ILE A CA 1
ATOM 2231 C C . ILE A 1 286 ? 5.621 -40.906 -7.641 1 90.25 286 ILE A C 1
ATOM 2233 O O . ILE A 1 286 ? 6.676 -41.125 -8.242 1 90.25 286 ILE A O 1
ATOM 2237 N N . PHE A 1 287 ? 5.004 -39.75 -7.633 1 95.69 287 PHE A N 1
ATOM 2238 C CA . PHE A 1 287 ? 5.516 -38.75 -8.539 1 95.69 287 PHE A CA 1
ATOM 2239 C C . PHE A 1 287 ? 6.082 -37.562 -7.762 1 95.69 287 PHE A C 1
ATOM 2241 O O . PHE A 1 287 ? 5.434 -37.031 -6.848 1 95.69 287 PHE A O 1
ATOM 2248 N N . PHE A 1 288 ? 7.297 -37.156 -8.047 1 96.31 288 PHE A N 1
ATOM 2249 C CA . PHE A 1 288 ? 7.98 -35.969 -7.551 1 96.31 288 PHE A CA 1
ATOM 2250 C C . PHE A 1 288 ? 8.539 -35.156 -8.711 1 96.31 288 PHE A C 1
ATOM 2252 O O . PHE A 1 288 ? 9.297 -35.656 -9.531 1 96.31 288 PHE A O 1
ATOM 2259 N N . TYR A 1 289 ? 8.094 -33.906 -8.836 1 96.56 289 TYR A N 1
ATOM 2260 C CA . TYR A 1 289 ? 8.508 -33.125 -9.984 1 96.56 289 TYR A CA 1
ATOM 2261 C C . TYR A 1 289 ? 8.477 -31.625 -9.656 1 96.56 289 TYR A C 1
ATOM 2263 O O . TYR A 1 289 ? 8.156 -31.234 -8.531 1 96.56 289 TYR A O 1
ATOM 2271 N N . GLY A 1 290 ? 8.969 -30.812 -10.633 1 96.44 290 GLY A N 1
ATOM 2272 C CA . GLY A 1 290 ? 9.047 -29.375 -10.43 1 96.44 290 GLY A CA 1
ATOM 2273 C C . GLY A 1 290 ? 7.945 -28.609 -11.141 1 96.44 290 GLY A C 1
ATOM 2274 O O . GLY A 1 290 ? 7.277 -29.156 -12.023 1 96.44 290 GLY A O 1
ATOM 2275 N N . CYS A 1 291 ? 7.793 -27.391 -10.781 1 95.56 291 CYS A N 1
ATOM 2276 C CA . CYS A 1 291 ? 6.738 -26.5 -11.266 1 95.56 291 CYS A CA 1
ATOM 2277 C C . CYS A 1 291 ? 7.152 -25.812 -12.562 1 95.56 291 CYS A C 1
ATOM 2279 O O . CYS A 1 291 ? 8.156 -25.094 -12.602 1 95.56 291 CYS A O 1
ATOM 2281 N N . VAL A 1 292 ? 6.352 -25.906 -13.547 1 96 292 VAL A N 1
ATOM 2282 C CA . VAL A 1 292 ? 6.684 -25.344 -14.844 1 96 292 VAL A CA 1
ATOM 2283 C C . VAL A 1 292 ? 6.57 -23.828 -14.789 1 96 292 VAL A C 1
ATOM 2285 O O . VAL A 1 292 ? 7.348 -23.109 -15.438 1 96 292 VAL A O 1
ATOM 2288 N N . SER A 1 293 ? 5.613 -23.328 -14.078 1 93.06 293 SER A N 1
ATOM 2289 C CA . SER A 1 293 ? 5.465 -21.875 -13.961 1 93.06 293 SER A CA 1
ATOM 2290 C C . SER A 1 293 ? 6.695 -21.25 -13.32 1 93.06 293 SER A C 1
ATOM 2292 O O . SER A 1 293 ? 7.133 -20.172 -13.734 1 93.06 293 SER A O 1
ATOM 2294 N N . CYS A 1 294 ? 7.211 -21.891 -12.344 1 92.44 294 CYS A N 1
ATOM 2295 C CA . CYS A 1 294 ? 8.438 -21.406 -11.719 1 92.44 294 CYS A CA 1
ATOM 2296 C C . CYS A 1 294 ? 9.602 -21.438 -12.703 1 92.44 294 CYS A C 1
ATOM 2298 O O . CYS A 1 294 ? 10.375 -20.484 -12.789 1 92.44 294 CYS A O 1
ATOM 2300 N N . ALA A 1 295 ? 9.672 -22.484 -13.414 1 95.06 295 ALA A N 1
ATOM 2301 C CA . ALA A 1 295 ? 10.75 -22.641 -14.398 1 95.06 295 ALA A CA 1
ATOM 2302 C C . ALA A 1 295 ? 10.672 -21.547 -15.461 1 95.06 295 ALA A C 1
ATOM 2304 O O . ALA A 1 295 ? 11.688 -20.938 -15.812 1 95.06 295 ALA A O 1
ATOM 2305 N N . LEU A 1 296 ? 9.469 -21.344 -15.938 1 94.44 296 LEU A N 1
ATOM 2306 C CA . LEU A 1 296 ? 9.281 -20.344 -16.984 1 94.44 296 LEU A CA 1
ATOM 2307 C C . LEU A 1 296 ? 9.57 -18.938 -16.438 1 94.44 296 LEU A C 1
ATOM 2309 O O . LEU A 1 296 ? 10.141 -18.109 -17.156 1 94.44 296 LEU A O 1
ATOM 2313 N N . THR A 1 297 ? 9.172 -18.672 -15.266 1 91.75 297 THR A N 1
ATOM 2314 C CA . THR A 1 297 ? 9.445 -17.375 -14.648 1 91.75 297 THR A CA 1
ATOM 2315 C C . THR A 1 297 ? 10.953 -17.141 -14.523 1 91.75 297 THR A C 1
ATOM 2317 O O . THR A 1 297 ? 11.445 -16.062 -14.859 1 91.75 297 THR A O 1
ATOM 2320 N N . LEU A 1 298 ? 11.633 -18.094 -14.07 1 91.81 298 LEU A N 1
ATOM 2321 C CA . LEU A 1 298 ? 13.078 -17.984 -13.938 1 91.81 298 LEU A CA 1
ATOM 2322 C C . LEU A 1 298 ? 13.742 -17.906 -15.305 1 91.81 298 LEU A C 1
ATOM 2324 O O . LEU A 1 298 ? 14.758 -17.219 -15.469 1 91.81 298 LEU A O 1
ATOM 2328 N N . LEU A 1 299 ? 13.188 -18.656 -16.234 1 95.06 299 LEU A N 1
ATOM 2329 C CA . LEU A 1 299 ? 13.727 -18.641 -17.578 1 95.06 299 LEU A CA 1
ATOM 2330 C C . LEU A 1 299 ? 13.648 -17.25 -18.188 1 95.06 299 LEU A C 1
ATOM 2332 O O . LEU A 1 299 ? 14.57 -16.812 -18.891 1 95.06 299 LEU A O 1
ATOM 2336 N N . LEU A 1 300 ? 12.562 -16.562 -17.953 1 93.44 300 LEU A N 1
ATOM 2337 C CA . LEU A 1 300 ? 12.422 -15.188 -18.406 1 93.44 300 LEU A CA 1
ATOM 2338 C C . LEU A 1 300 ? 13.562 -14.32 -17.875 1 93.44 300 LEU A C 1
ATOM 2340 O O . LEU A 1 300 ? 14.148 -13.531 -18.625 1 93.44 300 LEU A O 1
ATOM 2344 N N . GLN A 1 301 ? 13.898 -14.547 -16.703 1 90.31 301 GLN A N 1
ATOM 2345 C CA . GLN A 1 301 ? 14.984 -13.789 -16.094 1 90.31 301 GLN A CA 1
ATOM 2346 C C . GLN A 1 301 ? 16.344 -14.211 -16.656 1 90.31 301 GLN A C 1
ATOM 2348 O O . GLN A 1 301 ? 17.203 -13.359 -16.922 1 90.31 301 GLN A O 1
ATOM 2353 N N . ASP A 1 302 ? 16.5 -15.469 -16.844 1 93.75 302 ASP A N 1
ATOM 2354 C CA . ASP A 1 302 ? 17.766 -16 -17.359 1 93.75 302 ASP A CA 1
ATOM 2355 C C . ASP A 1 302 ? 18.062 -15.438 -18.75 1 93.75 302 ASP A C 1
ATOM 2357 O O . ASP A 1 302 ? 19.172 -14.984 -19.016 1 93.75 302 ASP A O 1
ATOM 2361 N N . VAL A 1 303 ? 17.078 -15.453 -19.516 1 93.56 303 VAL A N 1
ATOM 2362 C CA . VAL A 1 303 ? 17.266 -15.023 -20.906 1 93.56 303 VAL A CA 1
ATOM 2363 C C . VAL A 1 303 ? 17.594 -13.531 -20.938 1 93.56 303 VAL A C 1
ATOM 2365 O O . VAL A 1 303 ? 18.422 -13.094 -21.75 1 93.56 303 VAL A O 1
ATOM 2368 N N . CYS A 1 304 ? 16.969 -12.797 -20.109 1 90.81 304 CYS A N 1
ATOM 2369 C CA . CYS A 1 304 ? 17.234 -11.359 -20.047 1 90.81 304 CYS A CA 1
ATOM 2370 C C . CYS A 1 304 ? 18.656 -11.086 -19.578 1 90.81 304 CYS A C 1
ATOM 2372 O O . CYS A 1 304 ? 19.281 -10.125 -20.031 1 90.81 304 CYS A O 1
ATOM 2374 N N . THR A 1 305 ? 19.203 -11.938 -18.781 1 90.44 305 THR A N 1
ATOM 2375 C CA . THR A 1 305 ? 20.5 -11.68 -18.188 1 90.44 305 THR A CA 1
ATOM 2376 C C . THR A 1 305 ? 21.625 -12.258 -19.047 1 90.44 305 THR A C 1
ATOM 2378 O O . THR A 1 305 ? 22.734 -11.719 -19.094 1 90.44 305 THR A O 1
ATOM 2381 N N . ILE A 1 306 ? 21.359 -13.367 -19.672 1 92.44 306 ILE A N 1
ATOM 2382 C CA . ILE A 1 306 ? 22.406 -14.078 -20.406 1 92.44 306 ILE A CA 1
ATOM 2383 C C . ILE A 1 306 ? 22.734 -13.328 -21.688 1 92.44 306 ILE A C 1
ATOM 2385 O O . ILE A 1 306 ? 23.875 -13.398 -22.188 1 92.44 306 ILE A O 1
ATOM 2389 N N . LEU A 1 307 ? 21.781 -12.641 -22.281 1 93.62 307 LEU A N 1
ATOM 2390 C CA . LEU A 1 307 ? 22 -11.812 -23.453 1 93.62 307 LEU A CA 1
ATOM 2391 C C . LEU A 1 307 ? 22.266 -10.367 -23.062 1 93.62 307 LEU A C 1
ATOM 2393 O O . LEU A 1 307 ? 21.359 -9.648 -22.656 1 93.62 307 LEU A O 1
ATOM 2397 N N . PRO A 1 308 ? 23.422 -9.898 -23.266 1 91.38 308 PRO A N 1
ATOM 2398 C CA . PRO A 1 308 ? 23.812 -8.57 -22.781 1 91.38 308 PRO A CA 1
ATOM 2399 C C . PRO A 1 308 ? 22.922 -7.461 -23.344 1 91.38 308 PRO A C 1
ATOM 2401 O O . PRO A 1 308 ? 22.547 -6.539 -22.625 1 91.38 308 PRO A O 1
ATOM 2404 N N . TRP A 1 309 ? 22.672 -7.535 -24.672 1 92.12 309 TRP A N 1
ATOM 2405 C CA . TRP A 1 309 ? 21.859 -6.473 -25.25 1 92.12 309 TRP A CA 1
ATOM 2406 C C . TRP A 1 309 ? 20.453 -6.488 -24.688 1 92.12 309 TRP A C 1
ATOM 2408 O O . TRP A 1 309 ? 19.828 -5.438 -24.516 1 92.12 309 TRP A O 1
ATOM 2418 N N . LEU A 1 310 ? 19.891 -7.578 -24.391 1 93.81 310 LEU A N 1
ATOM 2419 C CA . LEU A 1 310 ? 18.562 -7.695 -23.812 1 93.81 310 LEU A CA 1
ATOM 2420 C C . LEU A 1 310 ? 18.531 -7.203 -22.375 1 93.81 310 LEU A C 1
ATOM 2422 O O . LEU A 1 310 ? 17.547 -6.617 -21.922 1 93.81 310 LEU A O 1
ATOM 2426 N N . ASP A 1 311 ? 19.578 -7.465 -21.734 1 93.12 311 ASP A N 1
ATOM 2427 C CA . ASP A 1 311 ? 19.734 -6.961 -20.375 1 93.12 311 ASP A CA 1
ATOM 2428 C C . ASP A 1 311 ? 19.703 -5.434 -20.344 1 93.12 311 ASP A C 1
ATOM 2430 O O . ASP A 1 311 ? 19.062 -4.84 -19.469 1 93.12 311 ASP A O 1
ATOM 2434 N N . THR A 1 312 ? 20.359 -4.844 -21.25 1 91.19 312 THR A N 1
ATOM 2435 C CA . THR A 1 312 ? 20.375 -3.391 -21.359 1 91.19 312 THR A CA 1
ATOM 2436 C C . THR A 1 312 ? 18.984 -2.855 -21.672 1 91.19 312 THR A C 1
ATOM 2438 O O . THR A 1 312 ? 18.562 -1.838 -21.109 1 91.19 312 THR A O 1
ATOM 2441 N N . VAL A 1 313 ? 18.312 -3.551 -22.516 1 93.38 313 VAL A N 1
ATOM 2442 C CA . VAL A 1 313 ? 16.953 -3.135 -22.859 1 93.38 313 VAL A CA 1
ATOM 2443 C C . VAL A 1 313 ? 16.047 -3.201 -21.641 1 93.38 313 VAL A C 1
ATOM 2445 O O . VAL A 1 313 ? 15.273 -2.275 -21.375 1 93.38 313 VAL A O 1
ATOM 2448 N N . GLN A 1 314 ? 16.172 -4.254 -20.906 1 91.56 314 GLN A N 1
ATOM 2449 C CA . GLN A 1 314 ? 15.336 -4.445 -19.734 1 91.56 314 GLN A CA 1
ATOM 2450 C C . GLN A 1 314 ? 15.594 -3.355 -18.688 1 91.56 314 GLN A C 1
ATOM 2452 O O . GLN A 1 314 ? 14.656 -2.809 -18.109 1 91.56 314 GLN A O 1
ATOM 2457 N N . LYS A 1 315 ? 16.75 -3.08 -18.469 1 88.81 315 LYS A N 1
ATOM 2458 C CA . LYS A 1 315 ? 17.125 -2.039 -17.516 1 88.81 315 LYS A CA 1
ATOM 2459 C C . LYS A 1 315 ? 16.625 -0.671 -17.969 1 88.81 315 LYS A C 1
ATOM 2461 O O . LYS A 1 315 ? 16.156 0.129 -17.156 1 88.81 315 LYS A O 1
ATOM 2466 N N . THR A 1 316 ? 16.75 -0.472 -19.188 1 89.88 316 THR A N 1
ATOM 2467 C CA . THR A 1 316 ? 16.312 0.811 -19.719 1 89.88 316 THR A CA 1
ATOM 2468 C C . THR A 1 316 ? 14.789 0.936 -19.641 1 89.88 316 THR A C 1
ATOM 2470 O O . THR A 1 316 ? 14.266 2.029 -19.422 1 89.88 316 THR A O 1
ATOM 2473 N N . ILE A 1 317 ? 14.156 -0.151 -19.859 1 90.69 317 ILE A N 1
ATOM 2474 C CA . ILE A 1 317 ? 12.703 -0.132 -19.75 1 90.69 317 ILE A CA 1
ATOM 2475 C C . ILE A 1 317 ? 12.289 0.156 -18.312 1 90.69 317 ILE A C 1
ATOM 2477 O O . ILE A 1 317 ? 11.297 0.844 -18.062 1 90.69 317 ILE A O 1
ATOM 2481 N N . ALA A 1 318 ? 13.047 -0.44 -17.453 1 87.88 318 ALA A N 1
ATOM 2482 C CA . ALA A 1 318 ? 12.797 -0.115 -16.062 1 87.88 318 ALA A CA 1
ATOM 2483 C C . ALA A 1 318 ? 12.969 1.38 -15.805 1 87.88 318 ALA A C 1
ATOM 2485 O O . ALA A 1 318 ? 12.188 1.98 -15.062 1 87.88 318 ALA A O 1
ATOM 2486 N N . ASP A 1 319 ? 13.922 1.999 -16.406 1 87.5 319 ASP A N 1
ATOM 2487 C CA . ASP A 1 319 ? 14.117 3.443 -16.328 1 87.5 319 ASP A CA 1
ATOM 2488 C C . ASP A 1 319 ? 12.953 4.191 -16.969 1 87.5 319 ASP A C 1
ATOM 2490 O O . ASP A 1 319 ? 12.531 5.234 -16.453 1 87.5 319 ASP A O 1
ATOM 2494 N N . PHE A 1 320 ? 12.523 3.578 -18.047 1 88.19 320 PHE A N 1
ATOM 2495 C CA . PHE A 1 320 ? 11.367 4.133 -18.75 1 88.19 320 PHE A CA 1
ATOM 2496 C C . PHE A 1 320 ? 10.172 4.242 -17.812 1 88.19 320 PHE A C 1
ATOM 2498 O O . PHE A 1 320 ? 9.508 5.285 -17.75 1 88.19 320 PHE A O 1
ATOM 2505 N N . VAL A 1 321 ? 9.969 3.215 -17.125 1 86.19 321 VAL A N 1
ATOM 2506 C CA . VAL A 1 321 ? 8.836 3.15 -16.203 1 86.19 321 VAL A CA 1
ATOM 2507 C C . VAL A 1 321 ? 9.016 4.188 -15.102 1 86.19 321 VAL A C 1
ATOM 2509 O O . VAL A 1 321 ? 8.086 4.918 -14.773 1 86.19 321 VAL A O 1
ATOM 2512 N N . ALA A 1 322 ? 10.195 4.289 -14.617 1 84.62 322 ALA A N 1
ATOM 2513 C CA . ALA A 1 322 ? 10.484 5.223 -13.523 1 84.62 322 ALA A CA 1
ATOM 2514 C C . ALA A 1 322 ? 10.312 6.668 -13.984 1 84.62 322 ALA A C 1
ATOM 2516 O O . ALA A 1 322 ? 9.891 7.527 -13.203 1 84.62 322 ALA A O 1
ATOM 2517 N N . VAL A 1 323 ? 10.609 6.961 -15.188 1 85.94 323 VAL A N 1
ATOM 2518 C CA . VAL A 1 323 ? 10.594 8.32 -15.719 1 85.94 323 VAL A CA 1
ATOM 2519 C C . VAL A 1 323 ? 9.164 8.719 -16.078 1 85.94 323 VAL A C 1
ATOM 2521 O O . VAL A 1 323 ? 8.766 9.867 -15.875 1 85.94 323 VAL A O 1
ATOM 2524 N N . PHE A 1 324 ? 8.406 7.75 -16.562 1 85.19 324 PHE A N 1
ATOM 2525 C CA . PHE A 1 324 ? 7.109 8.094 -17.125 1 85.19 324 PHE A CA 1
ATOM 2526 C C . PHE A 1 324 ? 6.004 7.914 -16.094 1 85.19 324 PHE A C 1
ATOM 2528 O O . PHE A 1 324 ? 5.012 8.641 -16.094 1 85.19 324 PHE A O 1
ATOM 2535 N N . HIS A 1 325 ? 6.195 6.898 -15.281 1 79.56 325 HIS A N 1
ATOM 2536 C CA . HIS A 1 325 ? 5.148 6.637 -14.297 1 79.56 325 HIS A CA 1
ATOM 2537 C C . HIS A 1 325 ? 5.094 7.738 -13.242 1 79.56 325 HIS A C 1
ATOM 2539 O O . HIS A 1 325 ? 6.133 8.18 -12.75 1 79.56 325 HIS A O 1
ATOM 2545 N N . GLY A 1 326 ? 3.949 8.078 -12.945 1 64.5 326 GLY A N 1
ATOM 2546 C CA . GLY A 1 326 ? 3.752 9.094 -11.922 1 64.5 326 GLY A CA 1
ATOM 2547 C C . GLY A 1 326 ? 3.963 10.508 -12.438 1 64.5 326 GLY A C 1
ATOM 2548 O O . GLY A 1 326 ? 3.869 11.469 -11.672 1 64.5 326 GLY A O 1
ATOM 2549 N N . LYS A 1 327 ? 4.344 10.57 -13.773 1 71.06 327 LYS A N 1
ATOM 2550 C CA . LYS A 1 327 ? 4.555 11.883 -14.375 1 71.06 327 LYS A CA 1
ATOM 2551 C C . LYS A 1 327 ? 3.391 12.266 -15.281 1 71.06 327 LYS A C 1
ATOM 2553 O O . LYS A 1 327 ? 3.336 11.844 -16.438 1 71.06 327 LYS A O 1
ATOM 2558 N N . TYR A 1 328 ? 2.506 13.055 -14.844 1 62.41 328 TYR A N 1
ATOM 2559 C CA . TYR A 1 328 ? 1.245 13.375 -15.508 1 62.41 328 TYR A CA 1
ATOM 2560 C C . TYR A 1 328 ? 1.489 14.023 -16.859 1 62.41 328 TYR A C 1
ATOM 2562 O O . TYR A 1 328 ? 0.808 13.703 -17.844 1 62.41 328 TYR A O 1
ATOM 2570 N N . THR A 1 329 ? 2.445 15.047 -16.891 1 66.75 329 THR A N 1
ATOM 2571 C CA . THR A 1 329 ? 2.705 15.758 -18.141 1 66.75 329 THR A CA 1
ATOM 2572 C C . THR A 1 329 ? 3.111 14.773 -19.25 1 66.75 329 THR A C 1
ATOM 2574 O O . THR A 1 329 ? 2.604 14.844 -20.359 1 66.75 329 THR A O 1
ATOM 2577 N N . LEU A 1 330 ? 3.959 13.906 -18.828 1 78 330 LEU A N 1
ATOM 2578 C CA . LEU A 1 330 ? 4.422 12.93 -19.812 1 78 330 LEU A CA 1
ATOM 2579 C C . LEU A 1 330 ? 3.301 11.969 -20.188 1 78 330 LEU A C 1
ATOM 2581 O O . LEU A 1 330 ? 3.152 11.609 -21.359 1 78 330 LEU A O 1
ATOM 2585 N N . GLN A 1 331 ? 2.504 11.594 -19.203 1 77.38 331 GLN A N 1
ATOM 2586 C CA . GLN A 1 331 ? 1.383 10.695 -19.438 1 77.38 331 GLN A CA 1
ATOM 2587 C C . GLN A 1 331 ? 0.359 11.328 -20.375 1 77.38 331 GLN A C 1
ATOM 2589 O O . GLN A 1 331 ? -0.157 10.672 -21.281 1 77.38 331 GLN A O 1
ATOM 2594 N N . THR A 1 332 ? 0.118 12.633 -20.094 1 71.12 332 THR A N 1
ATOM 2595 C CA . THR A 1 332 ? -0.852 13.344 -20.906 1 71.12 332 THR A CA 1
ATOM 2596 C C . THR A 1 332 ? -0.342 13.5 -22.344 1 71.12 332 THR A C 1
ATOM 2598 O O . THR A 1 332 ? -1.115 13.398 -23.297 1 71.12 332 THR A O 1
ATOM 2601 N N . GLU A 1 333 ? 0.9 13.781 -22.469 1 76.31 333 GLU A N 1
ATOM 2602 C CA . GLU A 1 333 ? 1.486 13.93 -23.797 1 76.31 333 GLU A CA 1
ATOM 2603 C C . GLU A 1 333 ? 1.375 12.641 -24.609 1 76.31 333 GLU A C 1
ATOM 2605 O O . GLU A 1 333 ? 1.095 12.672 -25.812 1 76.31 333 GLU A O 1
ATOM 2610 N N . ILE A 1 334 ? 1.588 11.562 -23.875 1 81.38 334 ILE A N 1
ATOM 2611 C CA . ILE A 1 334 ? 1.514 10.266 -24.547 1 81.38 334 ILE A CA 1
ATOM 2612 C C . ILE A 1 334 ? 0.062 9.945 -24.891 1 81.38 334 ILE A C 1
ATOM 2614 O O . ILE A 1 334 ? -0.231 9.492 -26 1 81.38 334 ILE A O 1
ATOM 2618 N N . LYS A 1 335 ? -0.775 10.25 -23.938 1 74.25 335 LYS A N 1
ATOM 2619 C CA . LYS A 1 335 ? -2.184 9.906 -24.125 1 74.25 335 LYS A CA 1
ATOM 2620 C C . LYS A 1 335 ? -2.83 10.805 -25.172 1 74.25 335 LYS A C 1
ATOM 2622 O O . LYS A 1 335 ? -3.656 10.344 -25.969 1 74.25 335 LYS A O 1
ATOM 2627 N N . THR A 1 336 ? -2.523 12.078 -25.047 1 69.81 336 THR A N 1
ATOM 2628 C CA . THR A 1 336 ? -3.096 13.023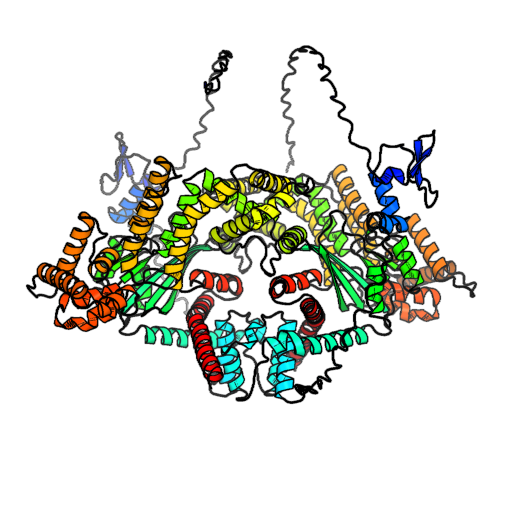 -26 1 69.81 336 THR A CA 1
ATOM 2629 C C . THR A 1 336 ? -2.662 12.68 -27.422 1 69.81 336 THR A C 1
ATOM 2631 O O . THR A 1 336 ? -3.453 12.789 -28.359 1 69.81 336 THR A O 1
ATOM 2634 N N . ASN A 1 337 ? -1.487 12.234 -27.469 1 65.31 337 ASN A N 1
ATOM 2635 C CA . ASN A 1 337 ? -0.959 11.977 -28.812 1 65.31 337 ASN A CA 1
ATOM 2636 C C . ASN A 1 337 ? -1.419 10.617 -29.344 1 65.31 337 ASN A C 1
ATOM 2638 O O . ASN A 1 337 ? -1.524 10.422 -30.547 1 65.31 337 ASN A O 1
ATOM 2642 N N . GLN A 1 338 ? -1.563 9.672 -28.375 1 63.03 338 GLN A N 1
ATOM 2643 C CA . GLN A 1 338 ? -1.919 8.336 -28.859 1 63.03 338 GLN A CA 1
ATOM 2644 C C . GLN A 1 338 ? -3.422 8.102 -28.75 1 63.03 338 GLN A C 1
ATOM 2646 O O . GLN A 1 338 ? -3.926 7.066 -29.188 1 63.03 338 GLN A O 1
ATOM 2651 N N . ASN A 1 339 ? -4.129 9.125 -28.5 1 55.84 339 ASN A N 1
ATOM 2652 C CA . ASN A 1 339 ? -5.555 8.922 -28.281 1 55.84 339 ASN A CA 1
ATOM 2653 C C . ASN A 1 339 ? -5.816 7.754 -27.328 1 55.84 339 ASN A C 1
ATOM 2655 O O . ASN A 1 339 ? -6.727 6.957 -27.562 1 55.84 339 ASN A O 1
ATOM 2659 N N . LEU A 1 340 ? -4.793 7.504 -26.578 1 54.56 340 LEU A N 1
ATOM 2660 C CA . LEU A 1 340 ? -4.93 6.371 -25.672 1 54.56 340 LEU A CA 1
ATOM 2661 C C . LEU A 1 340 ? -5.887 6.703 -24.531 1 54.56 340 LEU A C 1
ATOM 2663 O O . LEU A 1 340 ? -5.707 7.703 -23.828 1 54.56 340 LEU A O 1
ATOM 2667 N N . GLN A 1 341 ? -7.082 6.277 -24.656 1 49.16 341 GLN A N 1
ATOM 2668 C CA . GLN A 1 341 ? -8.141 6.5 -23.688 1 49.16 341 GLN A CA 1
ATOM 2669 C C . GLN A 1 341 ? -7.906 5.68 -22.422 1 49.16 341 GLN A C 1
ATOM 2671 O O . GLN A 1 341 ? -8.727 5.695 -21.5 1 49.16 341 GLN A O 1
ATOM 2676 N N . THR A 1 342 ? -6.734 4.988 -22.469 1 52.81 342 THR A N 1
ATOM 2677 C CA . THR A 1 342 ? -6.746 4.059 -21.344 1 52.81 342 THR A CA 1
ATOM 2678 C C . THR A 1 342 ? -6.305 4.758 -20.062 1 52.81 342 THR A C 1
ATOM 2680 O O . THR A 1 342 ? -5.477 5.668 -20.094 1 52.81 342 THR A O 1
ATOM 2683 N N . ALA A 1 343 ? -6.996 4.547 -19.062 1 55.09 343 ALA A N 1
ATOM 2684 C CA . ALA A 1 343 ? -6.785 5.043 -17.719 1 55.09 343 ALA A CA 1
ATOM 2685 C C . ALA A 1 343 ? -5.453 4.555 -17.156 1 55.09 343 ALA A C 1
ATOM 2687 O O . ALA A 1 343 ? -4.914 5.152 -16.219 1 55.09 343 ALA A O 1
ATOM 2688 N N . ALA A 1 344 ? -4.828 3.557 -17.891 1 63.56 344 ALA A N 1
ATOM 2689 C CA . ALA A 1 344 ? -3.631 2.979 -17.297 1 63.56 344 ALA A CA 1
ATOM 2690 C C . ALA A 1 344 ? -2.4 3.832 -17.578 1 63.56 344 ALA A C 1
ATOM 2692 O O . ALA A 1 344 ? -2.32 4.477 -18.625 1 63.56 344 ALA A O 1
ATOM 2693 N N . GLU A 1 345 ? -1.583 3.93 -16.641 1 75.81 345 GLU A N 1
ATOM 2694 C CA . GLU A 1 345 ? -0.346 4.695 -16.766 1 75.81 345 GLU A CA 1
ATOM 2695 C C . GLU A 1 345 ? 0.6 4.062 -17.781 1 75.81 345 GLU A C 1
ATOM 2697 O O . GLU A 1 345 ? 0.671 2.838 -17.891 1 75.81 345 GLU A O 1
ATOM 2702 N N . PHE A 1 346 ? 1.123 4.891 -18.641 1 82.56 346 PHE A N 1
ATOM 2703 C CA . PHE A 1 346 ? 2.145 4.457 -19.594 1 82.56 346 PHE A CA 1
ATOM 2704 C C . PHE A 1 346 ? 3.525 4.484 -18.938 1 82.56 346 PHE A C 1
ATOM 2706 O O . PHE A 1 346 ? 3.887 5.457 -18.281 1 82.56 346 PHE A O 1
ATOM 2713 N N . PRO A 1 347 ? 4.367 3.391 -19.297 1 85.06 347 PRO A N 1
ATOM 2714 C CA . PRO A 1 347 ? 3.998 2.115 -19.922 1 85.06 347 PRO A CA 1
ATOM 2715 C C . PRO A 1 347 ? 3.328 1.153 -18.938 1 85.06 347 PRO A C 1
ATOM 2717 O O . PRO A 1 347 ? 3.418 1.342 -17.719 1 85.06 347 PRO A O 1
ATOM 2720 N N . GLU A 1 348 ? 2.637 0.22 -19.516 1 83.75 348 GLU A N 1
ATOM 2721 C CA . GLU A 1 348 ? 2.039 -0.825 -18.688 1 83.75 348 GLU A CA 1
ATOM 2722 C C . GLU A 1 348 ? 3.105 -1.608 -17.938 1 83.75 348 GLU A C 1
ATOM 2724 O O . GLU A 1 348 ? 4.156 -1.938 -18.484 1 83.75 348 GLU A O 1
ATOM 2729 N N . ILE A 1 349 ? 2.838 -1.789 -16.641 1 82.19 349 ILE A N 1
ATOM 2730 C CA . ILE A 1 349 ? 3.891 -2.398 -15.844 1 82.19 349 ILE A CA 1
ATOM 2731 C C . ILE A 1 349 ? 3.457 -3.795 -15.398 1 82.19 349 ILE A C 1
ATOM 2733 O O . ILE A 1 349 ? 4.078 -4.395 -14.516 1 82.19 349 ILE A O 1
ATOM 2737 N N . SER A 1 350 ? 2.494 -4.41 -15.953 1 76.06 350 SER A N 1
ATOM 2738 C CA . SER A 1 350 ? 2.021 -5.734 -15.555 1 76.06 350 SER A CA 1
ATOM 2739 C C . SER A 1 350 ? 3.051 -6.809 -15.883 1 76.06 350 SER A C 1
ATOM 2741 O O . SER A 1 350 ? 3.168 -7.805 -15.156 1 76.06 350 SER A O 1
ATOM 2743 N N . SER A 1 351 ? 3.727 -6.625 -16.969 1 83.69 351 SER A N 1
ATOM 2744 C CA . SER A 1 351 ? 4.809 -7.516 -17.375 1 83.69 351 SER A CA 1
ATOM 2745 C C . SER A 1 351 ? 5.84 -6.777 -18.234 1 83.69 351 SER A C 1
ATOM 2747 O O . SER A 1 351 ? 5.57 -5.688 -18.734 1 83.69 351 SER A O 1
ATOM 2749 N N . ILE A 1 352 ? 6.914 -7.359 -18.328 1 85.88 352 ILE A N 1
ATOM 2750 C CA . ILE A 1 352 ? 7.957 -6.754 -19.156 1 85.88 352 ILE A CA 1
ATOM 2751 C C . ILE A 1 352 ? 7.496 -6.691 -20.609 1 85.88 352 ILE A C 1
ATOM 2753 O O . ILE A 1 352 ? 7.777 -5.723 -21.312 1 85.88 352 ILE A O 1
ATOM 2757 N N . CYS A 1 353 ? 6.82 -7.75 -21.047 1 90.94 353 CYS A N 1
ATOM 2758 C CA . CYS A 1 353 ? 6.324 -7.777 -22.422 1 90.94 353 CYS A CA 1
ATOM 2759 C C . CYS A 1 353 ? 5.281 -6.688 -22.641 1 90.94 353 CYS A C 1
ATOM 2761 O O . CYS A 1 353 ? 5.27 -6.047 -23.688 1 90.94 353 CYS A O 1
ATOM 2763 N N . ALA A 1 354 ? 4.5 -6.504 -21.656 1 89.5 354 ALA A N 1
ATOM 2764 C CA . ALA A 1 354 ? 3.486 -5.461 -21.781 1 89.5 354 ALA A CA 1
ATOM 2765 C C . ALA A 1 354 ? 4.125 -4.082 -21.891 1 89.5 354 ALA A C 1
ATOM 2767 O O . ALA A 1 354 ? 3.674 -3.242 -22.672 1 89.5 354 ALA A O 1
ATOM 2768 N N . SER A 1 355 ? 5.156 -3.9 -21.156 1 91.19 355 SER A N 1
ATOM 2769 C CA . SER A 1 355 ? 5.875 -2.633 -21.219 1 91.19 355 SER A CA 1
ATOM 2770 C C . SER A 1 355 ? 6.523 -2.432 -22.578 1 91.19 355 SER A C 1
ATOM 2772 O O . SER A 1 355 ? 6.445 -1.344 -23.156 1 91.19 355 SER A O 1
ATOM 2774 N N . LEU A 1 356 ? 7.102 -3.465 -23.047 1 93.12 356 LEU A N 1
ATOM 2775 C CA . LEU A 1 356 ? 7.773 -3.404 -24.344 1 93.12 356 LEU A CA 1
ATOM 2776 C C . LEU A 1 356 ? 6.773 -3.143 -25.469 1 93.12 356 LEU A C 1
ATOM 2778 O O . LEU A 1 356 ? 7.043 -2.35 -26.375 1 93.12 356 LEU A O 1
ATOM 2782 N N . GLU A 1 357 ? 5.684 -3.758 -25.375 1 92.75 357 GLU A N 1
ATOM 2783 C CA . GLU A 1 357 ? 4.645 -3.584 -26.391 1 92.75 357 GLU A CA 1
ATOM 2784 C C . GLU A 1 357 ? 4.102 -2.156 -26.375 1 92.75 357 GLU A C 1
ATOM 2786 O O . GLU A 1 357 ? 3.879 -1.565 -27.438 1 92.75 357 GLU A O 1
ATOM 2791 N N . ASP A 1 358 ? 3.949 -1.676 -25.188 1 90.69 358 ASP A N 1
ATOM 2792 C CA . ASP A 1 358 ? 3.451 -0.31 -25.062 1 90.69 358 ASP A CA 1
ATOM 2793 C C . ASP A 1 358 ? 4.445 0.696 -25.625 1 90.69 358 ASP A C 1
ATOM 2795 O O . ASP A 1 358 ? 4.051 1.652 -26.297 1 90.69 358 ASP A O 1
ATOM 2799 N N . VAL A 1 359 ? 5.656 0.493 -25.344 1 92 359 VAL A N 1
ATOM 2800 C CA . VAL A 1 359 ? 6.711 1.38 -25.828 1 92 359 VAL A CA 1
ATOM 2801 C C . VAL A 1 359 ? 6.797 1.299 -27.359 1 92 359 VAL A C 1
ATOM 2803 O O . VAL A 1 359 ? 6.961 2.318 -28.031 1 92 359 VAL A O 1
ATOM 2806 N N . LEU A 1 360 ? 6.691 0.122 -27.859 1 92.94 360 LEU A N 1
ATOM 2807 C CA . LEU A 1 360 ? 6.762 -0.074 -29.297 1 92.94 360 LEU A CA 1
ATOM 2808 C C . LEU A 1 360 ? 5.586 0.599 -30 1 92.94 360 LEU A C 1
ATOM 2810 O O . LEU A 1 360 ? 5.75 1.208 -31.047 1 92.94 360 LEU A O 1
ATOM 2814 N N . LYS A 1 361 ? 4.449 0.512 -29.375 1 90.19 361 LYS A N 1
ATOM 2815 C CA . LYS A 1 361 ? 3.25 1.124 -29.938 1 90.19 361 LYS A CA 1
ATOM 2816 C C . LYS A 1 361 ? 3.375 2.645 -29.984 1 90.19 361 LYS A C 1
ATOM 2818 O O . LYS A 1 361 ? 2.822 3.293 -30.875 1 90.19 361 LYS A O 1
ATOM 2823 N N . CYS A 1 362 ? 4.121 3.215 -29.047 1 90.19 362 CYS A N 1
ATOM 2824 C CA . CYS A 1 362 ? 4.227 4.664 -28.938 1 90.19 362 CYS A CA 1
ATOM 2825 C C . CYS A 1 362 ? 5.578 5.152 -29.438 1 90.19 362 CYS A C 1
ATOM 2827 O O . CYS A 1 362 ? 6.059 6.207 -29.031 1 90.19 362 CYS A O 1
ATOM 2829 N N . GLU A 1 363 ? 6.176 4.375 -30.297 1 90.56 363 GLU A N 1
ATOM 2830 C CA . GLU A 1 363 ? 7.543 4.668 -30.703 1 90.56 363 GLU A CA 1
ATOM 2831 C C . GLU A 1 363 ? 7.645 6.062 -31.328 1 90.56 363 GLU A C 1
ATOM 2833 O O . GLU A 1 363 ? 8.578 6.812 -31.031 1 90.56 363 GLU A O 1
ATOM 2838 N N . LYS A 1 364 ? 6.73 6.48 -32.125 1 87.12 364 LYS A N 1
ATOM 2839 C CA . LYS A 1 364 ? 6.785 7.75 -32.812 1 87.12 364 LYS A CA 1
ATOM 2840 C C . LYS A 1 364 ? 6.605 8.93 -31.875 1 87.12 364 LYS A C 1
ATOM 2842 O O . LYS A 1 364 ? 7.344 9.914 -31.953 1 87.12 364 LYS A O 1
ATOM 2847 N N . VAL A 1 365 ? 5.625 8.789 -31.016 1 89.12 365 VAL A N 1
ATOM 2848 C CA . VAL A 1 365 ? 5.34 9.852 -30.047 1 89.12 365 VAL A CA 1
ATOM 2849 C C . VAL A 1 365 ? 6.512 10.008 -29.094 1 89.12 365 VAL A C 1
ATOM 2851 O O . VAL A 1 365 ? 6.855 11.117 -28.688 1 89.12 365 VAL A O 1
ATOM 2854 N N . LEU A 1 366 ? 7.102 8.883 -28.719 1 91.94 366 LEU A N 1
ATOM 2855 C CA . LEU A 1 366 ? 8.227 8.898 -27.781 1 91.94 366 LEU A CA 1
ATOM 2856 C C . LEU A 1 366 ? 9.414 9.641 -28.375 1 91.94 366 LEU A C 1
ATOM 2858 O O . LEU A 1 366 ? 10.117 10.367 -27.672 1 91.94 366 LEU A O 1
ATOM 2862 N N . TYR A 1 367 ? 9.609 9.453 -29.703 1 91.12 367 TYR A N 1
ATOM 2863 C CA . TYR A 1 367 ? 10.688 10.164 -30.375 1 91.12 367 TYR A CA 1
ATOM 2864 C C . TYR A 1 367 ? 10.508 11.672 -30.25 1 91.12 367 TYR A C 1
ATOM 2866 O O . TYR A 1 367 ? 11.477 12.398 -29.984 1 91.12 367 TYR A O 1
ATOM 2874 N N . THR A 1 368 ? 9.266 12.109 -30.312 1 89.06 368 THR A N 1
ATOM 2875 C CA . THR A 1 368 ? 8.969 13.539 -30.25 1 89.06 368 THR A CA 1
ATOM 2876 C C . THR A 1 368 ? 9.164 14.07 -28.828 1 89.06 368 THR A C 1
ATOM 2878 O O . THR A 1 368 ? 9.68 15.172 -28.641 1 89.06 368 THR A O 1
ATOM 2881 N N . ILE A 1 369 ? 8.797 13.297 -27.891 1 89.62 369 ILE A N 1
ATOM 2882 C CA . ILE A 1 369 ? 8.844 13.719 -26.5 1 89.62 369 ILE A CA 1
ATOM 2883 C C . ILE A 1 369 ? 10.297 13.805 -26.031 1 89.62 369 ILE A C 1
ATOM 2885 O O . ILE A 1 369 ? 10.711 14.797 -25.438 1 89.62 369 ILE A O 1
ATOM 2889 N N . VAL A 1 370 ? 11.047 12.781 -26.391 1 91.06 370 VAL A N 1
ATOM 2890 C CA . VAL A 1 370 ? 12.398 12.672 -25.844 1 91.06 370 VAL A CA 1
ATOM 2891 C C . VAL A 1 370 ? 13.344 13.586 -26.609 1 91.06 370 VAL A C 1
ATOM 2893 O O . VAL A 1 370 ? 14.398 13.977 -26.094 1 91.06 370 VAL A O 1
ATOM 2896 N N . ALA A 1 371 ? 13.031 13.922 -27.828 1 89.19 371 ALA A N 1
ATOM 2897 C CA . ALA A 1 371 ? 13.875 14.773 -28.656 1 89.19 371 ALA A CA 1
ATOM 2898 C C . ALA A 1 371 ? 13.859 16.219 -28.172 1 89.19 371 ALA A C 1
ATOM 2900 O O . ALA A 1 371 ? 14.719 17.016 -28.547 1 89.19 371 ALA A O 1
ATOM 2901 N N . ARG A 1 372 ? 12.961 16.484 -27.328 1 87.62 372 ARG A N 1
ATOM 2902 C CA . ARG A 1 372 ? 12.898 17.828 -26.766 1 87.62 372 ARG A CA 1
ATOM 2903 C C . ARG A 1 372 ? 14.078 18.109 -25.844 1 87.62 372 ARG A C 1
ATOM 2905 O O . ARG A 1 372 ? 14.516 17.219 -25.109 1 87.62 372 ARG A O 1
ATOM 2912 N N . ARG A 1 373 ? 14.523 19.359 -25.797 1 78.38 373 ARG A N 1
ATOM 2913 C CA . ARG A 1 373 ? 15.664 19.75 -24.969 1 78.38 373 ARG A CA 1
ATOM 2914 C C . ARG A 1 373 ? 15.312 19.719 -23.5 1 78.38 373 ARG A C 1
ATOM 2916 O O . ARG A 1 373 ? 16.156 19.422 -22.656 1 78.38 373 ARG A O 1
ATOM 2923 N N . ASP A 1 374 ? 14.062 19.938 -23.25 1 82.94 374 ASP A N 1
ATOM 2924 C CA . ASP A 1 374 ? 13.656 20.062 -21.844 1 82.94 374 ASP A CA 1
ATOM 2925 C C . ASP A 1 374 ? 13.352 18.703 -21.234 1 82.94 374 ASP A C 1
ATOM 2927 O O . ASP A 1 374 ? 13.047 18.594 -20.047 1 82.94 374 ASP A O 1
ATOM 2931 N N . PHE A 1 375 ? 13.539 17.609 -21.969 1 88.56 375 PHE A N 1
ATOM 2932 C CA . PHE A 1 375 ? 13.195 16.297 -21.453 1 88.56 375 PHE A CA 1
ATOM 2933 C C . PHE A 1 375 ? 14.164 15.852 -20.375 1 88.56 375 PHE A C 1
ATOM 2935 O O . PHE A 1 375 ? 13.766 15.227 -19.391 1 88.56 375 PHE A O 1
ATOM 2942 N N . VAL A 1 376 ? 15.414 16.156 -20.531 1 87.38 376 VAL A N 1
ATOM 2943 C CA . VAL A 1 376 ? 16.438 15.656 -19.625 1 87.38 376 VAL A CA 1
ATOM 2944 C C . VAL A 1 376 ? 16.594 16.594 -18.438 1 87.38 376 VAL A C 1
ATOM 2946 O O . VAL A 1 376 ? 17.297 16.281 -17.469 1 87.38 376 VAL A O 1
ATOM 2949 N N . GLU A 1 377 ? 15.844 17.641 -18.469 1 80.31 377 GLU A N 1
ATOM 2950 C CA . GLU A 1 377 ? 15.93 18.578 -17.359 1 80.31 377 GLU A CA 1
ATOM 2951 C C . GLU A 1 377 ? 15.219 18.047 -16.125 1 80.31 377 GLU A C 1
ATOM 2953 O O . GLU A 1 377 ? 14.039 17.703 -16.188 1 80.31 377 GLU A O 1
ATOM 2958 N N . ALA A 1 378 ? 16.047 17.625 -15.125 1 74.06 378 ALA A N 1
ATOM 2959 C CA . ALA A 1 378 ? 15.477 17.094 -13.891 1 74.06 378 ALA A CA 1
ATOM 2960 C C . ALA A 1 378 ? 16.031 17.828 -12.672 1 74.06 378 ALA A C 1
ATOM 2962 O O . ALA A 1 378 ? 17.047 18.516 -12.758 1 74.06 378 ALA A O 1
ATOM 2963 N N . SER A 1 379 ? 15.328 17.766 -11.594 1 63 379 SER A N 1
ATOM 2964 C CA . SER A 1 379 ? 15.695 18.453 -10.359 1 63 379 SER A CA 1
ATOM 2965 C C . SER A 1 379 ? 16.891 17.781 -9.695 1 63 379 SER A C 1
ATOM 2967 O O . SER A 1 379 ? 17.641 18.438 -8.969 1 63 379 SER A O 1
ATOM 2969 N N . THR A 1 380 ? 17.031 16.516 -9.945 1 66.44 380 THR A N 1
ATOM 2970 C CA . THR A 1 380 ? 18.141 15.773 -9.336 1 66.44 380 THR A CA 1
ATOM 2971 C C . THR A 1 380 ? 19.031 15.148 -10.406 1 66.44 380 THR A C 1
ATOM 2973 O O . THR A 1 380 ? 18.562 14.82 -11.5 1 66.44 380 THR A O 1
ATOM 2976 N N . PRO A 1 381 ? 20.297 15.109 -10.055 1 71.88 381 PRO A N 1
ATOM 2977 C CA . PRO A 1 381 ? 21.234 14.5 -11.008 1 71.88 381 PRO A CA 1
ATOM 2978 C C . PRO A 1 381 ? 20.859 13.055 -11.352 1 71.88 381 PRO A C 1
ATOM 2980 O O . PRO A 1 381 ? 21.047 12.625 -12.492 1 71.88 381 PRO A O 1
ATOM 2983 N N . VAL A 1 382 ? 20.391 12.32 -10.383 1 75.06 382 VAL A N 1
ATOM 2984 C CA . VAL A 1 382 ? 20.016 10.93 -10.602 1 75.06 382 VAL A CA 1
ATOM 2985 C C . VAL A 1 382 ? 18.875 10.852 -11.617 1 75.06 382 VAL A C 1
ATOM 2987 O O . VAL A 1 382 ? 18.891 10.008 -12.523 1 75.06 382 VAL A O 1
ATOM 2990 N N . GLU A 1 383 ? 18 11.719 -11.453 1 80.62 383 GLU A N 1
ATOM 2991 C CA . GLU A 1 383 ? 16.891 11.75 -12.383 1 80.62 383 GLU A CA 1
ATOM 2992 C C . GLU A 1 383 ? 17.344 12.188 -13.773 1 80.62 383 GLU A C 1
ATOM 2994 O O . GLU A 1 383 ? 16.828 11.695 -14.781 1 80.62 383 GLU A O 1
ATOM 2999 N N . HIS A 1 384 ? 18.281 13.094 -13.766 1 84.88 384 HIS A N 1
ATOM 3000 C CA . HIS A 1 384 ? 18.828 13.555 -15.039 1 84.88 384 HIS A CA 1
ATOM 3001 C C . HIS A 1 384 ? 19.5 12.414 -15.797 1 84.88 384 HIS A C 1
ATOM 3003 O O . HIS A 1 384 ? 19.297 12.266 -17 1 84.88 384 HIS A O 1
ATOM 3009 N N . GLU A 1 385 ? 20.188 11.648 -15.039 1 86.81 385 GLU A N 1
ATOM 3010 C CA . GLU A 1 385 ? 20.891 10.531 -15.656 1 86.81 385 GLU A CA 1
ATOM 3011 C C . GLU A 1 385 ? 19.906 9.492 -16.203 1 86.81 385 GLU A C 1
ATOM 3013 O O . GLU A 1 385 ? 20.109 8.93 -17.266 1 86.81 385 GLU A O 1
ATOM 3018 N N . LYS A 1 386 ? 18.906 9.234 -15.516 1 88.31 386 LYS A N 1
ATOM 3019 C CA . LYS A 1 386 ? 17.891 8.281 -15.953 1 88.31 386 LYS A CA 1
ATOM 3020 C C . LYS A 1 386 ? 17.203 8.758 -17.219 1 88.31 386 LYS A C 1
ATOM 3022 O O . LYS A 1 386 ? 17 7.98 -18.156 1 88.31 386 LYS A O 1
ATOM 3027 N N . ARG A 1 387 ? 16.906 10.023 -17.281 1 90.56 387 ARG A N 1
ATOM 3028 C CA . ARG A 1 387 ? 16.234 10.594 -18.453 1 90.56 387 ARG A CA 1
ATOM 3029 C C . ARG A 1 387 ? 17.156 10.578 -19.672 1 90.56 387 ARG A C 1
ATOM 3031 O O . ARG A 1 387 ? 16.703 10.359 -20.797 1 90.56 387 ARG A O 1
ATOM 3038 N N . LYS A 1 388 ? 18.375 10.766 -19.328 1 91.94 388 LYS A N 1
ATOM 3039 C CA . LYS A 1 388 ? 19.344 10.742 -20.422 1 91.94 388 LYS A CA 1
ATOM 3040 C C . LYS A 1 388 ? 19.453 9.344 -21.016 1 91.94 388 LYS A C 1
ATOM 3042 O O . LYS A 1 388 ? 19.531 9.195 -22.234 1 91.94 388 LYS A O 1
ATOM 3047 N N . ARG A 1 389 ? 19.469 8.367 -20.203 1 91.62 389 ARG A N 1
ATOM 3048 C CA . ARG A 1 389 ? 19.547 6.996 -20.688 1 91.62 389 ARG A CA 1
ATOM 3049 C C . ARG A 1 389 ? 18.312 6.652 -21.531 1 91.62 389 ARG A C 1
ATOM 3051 O O . ARG A 1 389 ? 18.438 5.988 -22.562 1 91.62 389 ARG A O 1
ATOM 3058 N N . VAL A 1 390 ? 17.203 7.094 -21.078 1 93.38 390 VAL A N 1
ATOM 3059 C CA . VAL A 1 390 ? 15.969 6.863 -21.812 1 93.38 390 VAL A CA 1
ATOM 3060 C C . VAL A 1 390 ? 16.016 7.59 -23.156 1 93.38 390 VAL A C 1
ATOM 3062 O O . VAL A 1 390 ? 15.641 7.031 -24.188 1 93.38 390 VAL A O 1
ATOM 3065 N N . GLN A 1 391 ? 16.516 8.82 -23.109 1 93.88 391 GLN A N 1
ATOM 3066 C CA . GLN A 1 391 ? 16.641 9.602 -24.344 1 93.88 391 GLN A CA 1
ATOM 3067 C C . GLN A 1 391 ? 17.578 8.914 -25.328 1 93.88 391 GLN A C 1
ATOM 3069 O O . GLN A 1 391 ? 17.25 8.766 -26.5 1 93.88 391 GLN A O 1
ATOM 3074 N N . ASP A 1 392 ? 18.688 8.484 -24.828 1 92.81 392 ASP A N 1
ATOM 3075 C CA . ASP A 1 392 ? 19.672 7.824 -25.672 1 92.81 392 ASP A CA 1
ATOM 3076 C C . ASP A 1 392 ? 19.125 6.535 -26.266 1 92.81 392 ASP A C 1
ATOM 3078 O O . ASP A 1 392 ? 19.406 6.203 -27.422 1 92.81 392 ASP A O 1
ATOM 3082 N N . PHE A 1 393 ? 18.359 5.867 -25.5 1 94 393 PHE A N 1
ATOM 3083 C CA . PHE A 1 393 ? 17.797 4.602 -25.938 1 94 393 PHE A CA 1
ATOM 3084 C C . PHE A 1 393 ? 16.781 4.82 -27.062 1 94 393 PHE A C 1
ATOM 3086 O O . PHE A 1 393 ? 16.812 4.109 -28.062 1 94 393 PHE A O 1
ATOM 3093 N N . VAL A 1 394 ? 15.992 5.785 -26.922 1 93.62 394 VAL A N 1
ATOM 3094 C CA . VAL A 1 394 ? 14.938 6.043 -27.891 1 93.62 394 VAL A CA 1
ATOM 3095 C C . VAL A 1 394 ? 15.539 6.617 -29.172 1 93.62 394 VAL A C 1
ATOM 3097 O O . VAL A 1 394 ? 15.086 6.293 -30.281 1 93.62 394 VAL A O 1
ATOM 3100 N N . LEU A 1 395 ? 16.547 7.406 -29 1 93.19 395 LEU A N 1
ATOM 3101 C CA . LEU A 1 395 ? 17.125 8.07 -30.156 1 93.19 395 LEU A CA 1
ATOM 3102 C C . LEU A 1 395 ? 18.125 7.156 -30.859 1 93.19 395 LEU A C 1
ATOM 3104 O O . LEU A 1 395 ? 18.578 7.461 -31.969 1 93.19 395 LEU A O 1
ATOM 3108 N N . ASN A 1 396 ? 18.375 6.016 -30.25 1 91.69 396 ASN A N 1
ATOM 3109 C CA . ASN A 1 396 ? 19.281 5.051 -30.859 1 91.69 396 ASN A CA 1
ATOM 3110 C C . ASN A 1 396 ? 18.703 4.457 -32.125 1 91.69 396 ASN A C 1
ATOM 3112 O O . ASN A 1 396 ? 17.484 4.234 -32.219 1 91.69 396 ASN A O 1
ATOM 3116 N N . GLU A 1 397 ? 19.5 4.109 -33.094 1 89 397 GLU A N 1
ATOM 3117 C CA . GLU A 1 397 ? 19.078 3.57 -34.375 1 89 397 GLU A CA 1
ATOM 3118 C C . GLU A 1 397 ? 18.469 2.178 -34.219 1 89 397 GLU A C 1
ATOM 3120 O O . GLU A 1 397 ? 17.609 1.776 -35 1 89 397 GLU A O 1
ATOM 3125 N N . ASN A 1 398 ? 18.891 1.513 -33.219 1 92.12 398 ASN A N 1
ATOM 3126 C CA . ASN A 1 398 ? 18.438 0.136 -33.031 1 92.12 398 ASN A CA 1
ATOM 3127 C C . ASN A 1 398 ? 17.266 0.053 -32.094 1 92.12 398 ASN A C 1
ATOM 3129 O O . ASN A 1 398 ? 16.891 -1.036 -31.641 1 92.12 398 ASN A O 1
ATOM 3133 N N . PHE A 1 399 ? 16.656 1.21 -31.828 1 92.69 399 PHE A N 1
ATOM 3134 C CA . PHE A 1 399 ? 15.609 1.273 -30.828 1 92.69 399 PHE A CA 1
ATOM 3135 C C . PHE A 1 399 ? 14.461 0.331 -31.172 1 92.69 399 PHE A C 1
ATOM 3137 O O . PHE A 1 399 ? 14.148 -0.587 -30.422 1 92.69 399 PHE A O 1
ATOM 3144 N N . VAL A 1 400 ? 13.914 0.504 -32.344 1 94.06 400 VAL A N 1
ATOM 3145 C CA . VAL A 1 400 ? 12.758 -0.286 -32.75 1 94.06 400 VAL A CA 1
ATOM 3146 C C . VAL A 1 400 ? 13.172 -1.743 -32.938 1 94.06 400 VAL A C 1
ATOM 3148 O O . VAL A 1 400 ? 12.453 -2.658 -32.531 1 94.06 400 VAL A O 1
ATOM 3151 N N . ARG A 1 401 ? 14.305 -1.945 -33.531 1 93.81 401 ARG A N 1
ATOM 3152 C CA . ARG A 1 401 ? 14.797 -3.301 -33.75 1 93.81 401 ARG A CA 1
ATOM 3153 C C . ARG A 1 401 ? 15.008 -4.031 -32.406 1 93.81 401 ARG A C 1
ATOM 3155 O O . ARG A 1 401 ? 14.633 -5.199 -32.281 1 93.81 401 ARG A O 1
ATOM 3162 N N . ASP A 1 402 ? 15.562 -3.361 -31.484 1 94.25 402 ASP A N 1
ATOM 3163 C CA . ASP A 1 402 ? 15.812 -3.967 -30.172 1 94.25 402 ASP A CA 1
ATOM 3164 C C . ASP A 1 402 ? 14.5 -4.316 -29.469 1 94.25 402 ASP A C 1
ATOM 3166 O O . ASP A 1 402 ? 14.414 -5.34 -28.797 1 94.25 402 ASP A O 1
ATOM 3170 N N . LEU A 1 403 ? 13.531 -3.486 -29.672 1 95.19 403 LEU A N 1
ATOM 3171 C CA . LEU A 1 403 ? 12.234 -3.76 -29.078 1 95.19 403 LEU A CA 1
ATOM 3172 C C . LEU A 1 403 ? 11.578 -4.977 -29.719 1 95.19 403 LEU A C 1
ATOM 3174 O O . LEU A 1 403 ? 11.078 -5.859 -29.031 1 95.19 403 LEU A O 1
ATOM 3178 N N . VAL A 1 404 ? 11.656 -5.008 -31.016 1 95.75 404 VAL A N 1
ATOM 3179 C CA . VAL A 1 404 ? 11.031 -6.105 -31.75 1 95.75 404 VAL A CA 1
ATOM 3180 C C . VAL A 1 404 ? 11.758 -7.41 -31.438 1 95.75 404 VAL A C 1
ATOM 3182 O O . VAL A 1 404 ? 11.125 -8.438 -31.188 1 95.75 404 VAL A O 1
ATOM 3185 N N . ASN A 1 405 ? 13.062 -7.359 -31.453 1 95.25 405 ASN A N 1
ATOM 3186 C CA . ASN A 1 405 ? 13.852 -8.547 -31.141 1 95.25 405 ASN A CA 1
ATOM 3187 C C . ASN A 1 405 ? 13.602 -9.031 -29.719 1 95.25 405 ASN A C 1
ATOM 3189 O O . ASN A 1 405 ? 13.547 -10.234 -29.453 1 95.25 405 ASN A O 1
ATOM 3193 N N . SER A 1 406 ? 13.492 -8.086 -28.828 1 95.88 406 SER A N 1
ATOM 3194 C CA . SER A 1 406 ? 13.195 -8.445 -27.438 1 95.88 406 SER A CA 1
ATOM 3195 C C . SER A 1 406 ? 11.852 -9.164 -27.328 1 95.88 406 SER A C 1
ATOM 3197 O O . SER A 1 406 ? 11.734 -10.164 -26.625 1 95.88 406 SER A O 1
ATOM 3199 N N . LEU A 1 407 ? 10.914 -8.664 -28.047 1 96.12 407 LEU A N 1
ATOM 3200 C CA . LEU A 1 407 ? 9.578 -9.242 -28 1 96.12 407 LEU A CA 1
ATOM 3201 C C . LEU A 1 407 ? 9.562 -10.617 -28.672 1 96.12 407 LEU A C 1
ATOM 3203 O O . LEU A 1 407 ? 8.82 -11.508 -28.25 1 96.12 407 LEU A O 1
ATOM 3207 N N . ASP A 1 408 ? 10.375 -10.781 -29.656 1 95.31 408 ASP A N 1
ATOM 3208 C CA . ASP A 1 408 ? 10.461 -12.07 -30.328 1 95.31 408 ASP A CA 1
ATOM 3209 C C . ASP A 1 408 ? 10.938 -13.156 -29.375 1 95.31 408 ASP A C 1
ATOM 3211 O O . ASP A 1 408 ? 10.555 -14.32 -29.5 1 95.31 408 ASP A O 1
ATOM 3215 N N . ILE A 1 409 ? 11.695 -12.75 -28.438 1 95.38 409 ILE A N 1
ATOM 3216 C CA . ILE A 1 409 ? 12.266 -13.711 -27.516 1 95.38 409 ILE A CA 1
ATOM 3217 C C . ILE A 1 409 ? 11.336 -13.875 -26.297 1 95.38 409 ILE A C 1
ATOM 3219 O O . ILE A 1 409 ? 11.039 -14.992 -25.891 1 95.38 409 ILE A O 1
ATOM 3223 N N . LEU A 1 410 ? 10.852 -12.797 -25.797 1 95.5 410 LEU A N 1
ATOM 3224 C CA . LEU A 1 410 ? 10.195 -12.805 -24.5 1 95.5 410 LEU A CA 1
ATOM 3225 C C . LEU A 1 410 ? 8.711 -13.141 -24.641 1 95.5 410 LEU A C 1
ATOM 3227 O O . LEU A 1 410 ? 8.117 -13.734 -23.75 1 95.5 410 LEU A O 1
ATOM 3231 N N . ARG A 1 411 ? 8.094 -12.828 -25.719 1 94.94 411 ARG A N 1
ATOM 3232 C CA . ARG A 1 411 ? 6.652 -13 -25.891 1 94.94 411 ARG A CA 1
ATOM 3233 C C . ARG A 1 411 ? 6.273 -14.477 -25.828 1 94.94 411 ARG A C 1
ATOM 3235 O O . ARG A 1 411 ? 5.34 -14.852 -25.125 1 94.94 411 ARG A O 1
ATOM 3242 N N . PRO A 1 412 ? 6.992 -15.289 -26.578 1 94.75 412 PRO A N 1
ATOM 3243 C CA . PRO A 1 412 ? 6.641 -16.719 -26.484 1 94.75 412 PRO A CA 1
ATOM 3244 C C . PRO A 1 412 ? 6.758 -17.266 -25.062 1 94.75 412 PRO A C 1
ATOM 3246 O O . PRO A 1 412 ? 5.949 -18.094 -24.656 1 94.75 412 PRO A O 1
ATOM 3249 N N . LEU A 1 413 ? 7.727 -16.844 -24.344 1 95.25 413 LEU A N 1
ATOM 3250 C CA . LEU A 1 413 ? 7.902 -17.281 -22.969 1 95.25 413 LEU A CA 1
ATOM 3251 C C . LEU A 1 413 ? 6.758 -16.797 -22.078 1 95.25 413 LEU A C 1
ATOM 3253 O O . LEU A 1 413 ? 6.199 -17.562 -21.297 1 95.25 413 LEU A O 1
ATOM 3257 N N . GLN A 1 414 ? 6.402 -15.586 -22.266 1 93.75 414 GLN A N 1
ATOM 3258 C CA . GLN A 1 414 ? 5.312 -15 -21.484 1 93.75 414 GLN A CA 1
ATOM 3259 C C . GLN A 1 414 ? 3.98 -15.672 -21.828 1 93.75 414 GLN A C 1
ATOM 3261 O O . GLN A 1 414 ? 3.146 -15.883 -20.938 1 93.75 414 GLN A O 1
ATOM 3266 N N . GLN A 1 415 ? 3.811 -15.898 -23.016 1 92.62 415 GLN A N 1
ATOM 3267 C CA . GLN A 1 415 ? 2.58 -16.562 -23.438 1 92.62 415 GLN A CA 1
ATOM 3268 C C . GLN A 1 415 ? 2.463 -17.953 -22.828 1 92.62 415 GLN A C 1
ATOM 3270 O O . GLN A 1 415 ? 1.385 -18.359 -22.391 1 92.62 415 GLN A O 1
ATOM 3275 N N . GLN A 1 416 ? 3.533 -18.656 -22.828 1 93.25 416 GLN A N 1
ATOM 3276 C CA . GLN A 1 416 ? 3.523 -19.984 -22.203 1 93.25 416 GLN A CA 1
ATOM 3277 C C . GLN A 1 416 ? 3.277 -19.891 -20.703 1 93.25 416 GLN A C 1
ATOM 3279 O O . GLN A 1 416 ? 2.535 -20.688 -20.141 1 93.25 416 GLN A O 1
ATOM 3284 N N . LEU A 1 417 ? 3.924 -18.969 -20.094 1 92.06 417 LEU A N 1
ATOM 3285 C CA . LEU A 1 417 ? 3.719 -18.766 -18.672 1 92.06 417 LEU A CA 1
ATOM 3286 C C . LEU A 1 417 ? 2.252 -18.469 -18.359 1 92.06 417 LEU A C 1
ATOM 3288 O O . LEU A 1 417 ? 1.671 -19.078 -17.453 1 92.06 417 LEU A O 1
ATOM 3292 N N . GLN A 1 418 ? 1.659 -17.609 -19.141 1 88.44 418 GLN A N 1
ATOM 3293 C CA . GLN A 1 418 ? 0.251 -17.266 -18.969 1 88.44 418 GLN A CA 1
ATOM 3294 C C . GLN A 1 418 ? -0.641 -18.484 -19.219 1 88.44 418 GLN A C 1
ATOM 3296 O O . GLN A 1 418 ? -1.631 -18.688 -18.5 1 88.44 418 GLN A O 1
ATOM 3301 N N . HIS A 1 419 ? -0.266 -19.234 -20.156 1 90.12 419 HIS A N 1
ATOM 3302 C CA . HIS A 1 419 ? -1.021 -20.438 -20.484 1 90.12 419 HIS A CA 1
ATOM 3303 C C . HIS A 1 419 ? -1.051 -21.406 -19.312 1 90.12 419 HIS A C 1
ATOM 3305 O O . HIS A 1 419 ? -2.113 -21.922 -18.953 1 90.12 419 HIS A O 1
ATOM 3311 N N . PHE A 1 420 ? 0.05 -21.625 -18.703 1 90.56 420 PHE A N 1
ATOM 3312 C CA . PHE A 1 420 ? 0.136 -22.594 -17.609 1 90.56 420 PHE A CA 1
ATOM 3313 C C . PHE A 1 420 ? -0.473 -22.031 -16.328 1 90.56 420 PHE A C 1
ATOM 3315 O O . PHE A 1 420 ? -0.978 -22.781 -15.492 1 90.56 420 PHE A O 1
ATOM 3322 N N . GLN A 1 421 ? -0.454 -20.75 -16.203 1 83.5 421 GLN A N 1
ATOM 3323 C CA . GLN A 1 421 ? -0.986 -20.141 -15 1 83.5 421 GLN A CA 1
ATOM 3324 C C . GLN A 1 421 ? -2.504 -20 -15.07 1 83.5 421 GLN A C 1
ATOM 3326 O O . GLN A 1 421 ? -3.199 -20.188 -14.07 1 83.5 421 GLN A O 1
ATOM 3331 N N . GLU A 1 422 ? -3.012 -19.688 -16.188 1 78.88 422 GLU A N 1
ATOM 3332 C CA . GLU A 1 422 ? -4.43 -19.359 -16.328 1 78.88 422 GLU A CA 1
ATOM 3333 C C . GLU A 1 422 ? -5.246 -20.594 -16.688 1 78.88 422 GLU A C 1
ATOM 3335 O O . GLU A 1 422 ? -6.32 -20.828 -16.125 1 78.88 422 GLU A O 1
ATOM 3340 N N . ASN A 1 423 ? -4.75 -21.406 -17.609 1 76.06 423 ASN A N 1
ATOM 3341 C CA . ASN A 1 423 ? -5.531 -22.516 -18.141 1 76.06 423 ASN A CA 1
ATOM 3342 C C . ASN A 1 423 ? -5.238 -23.812 -17.391 1 76.06 423 ASN A C 1
ATOM 3344 O O . ASN A 1 423 ? -6.012 -24.766 -17.469 1 76.06 423 ASN A O 1
ATOM 3348 N N . GLN A 1 424 ? -4.215 -23.922 -16.75 1 79.38 424 GLN A N 1
ATOM 3349 C CA . GLN A 1 424 ? -3.799 -25.109 -16 1 79.38 424 GLN A CA 1
ATOM 3350 C C . GLN A 1 424 ? -3.9 -26.375 -16.859 1 79.38 424 GLN A C 1
ATOM 3352 O O . GLN A 1 424 ? -4.547 -27.344 -16.469 1 79.38 424 GLN A O 1
ATOM 3357 N N . PRO A 1 425 ? -3.135 -26.344 -17.875 1 87.69 425 PRO A N 1
ATOM 3358 C CA . PRO A 1 425 ? -3.164 -27.516 -18.766 1 87.69 425 PRO A CA 1
ATOM 3359 C C . PRO A 1 425 ? -2.6 -28.766 -18.094 1 87.69 425 PRO A C 1
ATOM 3361 O O . PRO A 1 425 ? -1.954 -28.688 -17.047 1 87.69 425 PRO A O 1
ATOM 3364 N N . PRO A 1 426 ? -2.91 -29.891 -18.75 1 90 426 PRO A N 1
ATOM 3365 C CA . PRO A 1 426 ? -2.367 -31.141 -18.203 1 90 426 PRO A CA 1
ATOM 3366 C C . PRO A 1 426 ? -0.841 -31.188 -18.234 1 90 426 PRO A C 1
ATOM 3368 O O . PRO A 1 426 ? -0.215 -30.5 -19.047 1 90 426 PRO A O 1
ATOM 3371 N N . LEU A 1 427 ? -0.313 -32.031 -17.438 1 94 427 LEU A N 1
ATOM 3372 C CA . LEU A 1 427 ? 1.127 -32.188 -17.266 1 94 427 LEU A CA 1
ATOM 3373 C C . LEU A 1 427 ? 1.799 -32.594 -18.562 1 94 427 LEU A C 1
ATOM 3375 O O . LEU A 1 427 ? 2.971 -32.281 -18.797 1 94 427 LEU A O 1
ATOM 3379 N N . SER A 1 428 ? 1.109 -33.219 -19.406 1 94.94 428 SER A N 1
ATOM 3380 C CA . SER A 1 428 ? 1.648 -33.781 -20.656 1 94.94 428 SER A CA 1
ATOM 3381 C C . SER A 1 428 ? 2.082 -32.688 -21.609 1 94.94 428 SER A C 1
ATOM 3383 O O . SER A 1 428 ? 2.859 -32.906 -22.531 1 94.94 428 SER A O 1
ATOM 3385 N N . GLU A 1 429 ? 1.633 -31.484 -21.375 1 94.06 429 GLU A N 1
ATOM 3386 C CA . GLU A 1 429 ? 1.936 -30.391 -22.297 1 94.06 429 GLU A CA 1
ATOM 3387 C C . GLU A 1 429 ? 3.305 -29.781 -22 1 94.06 429 GLU A C 1
ATOM 3389 O O . GLU A 1 429 ? 3.85 -29.047 -22.812 1 94.06 429 GLU A O 1
ATOM 3394 N N . VAL A 1 430 ? 3.822 -30.078 -20.844 1 95.94 430 VAL A N 1
ATOM 3395 C CA . VAL A 1 430 ? 5.059 -29.438 -20.406 1 95.94 430 VAL A CA 1
ATOM 3396 C C . VAL A 1 430 ? 6.188 -29.781 -21.375 1 95.94 430 VAL A C 1
ATOM 3398 O O . VAL A 1 430 ? 6.871 -28.891 -21.891 1 95.94 430 VAL A O 1
ATOM 3401 N N . VAL A 1 431 ? 6.387 -31.047 -21.719 1 95.06 431 VAL A N 1
ATOM 3402 C CA . VAL A 1 431 ? 7.473 -31.5 -22.578 1 95.06 431 VAL A CA 1
ATOM 3403 C C . VAL A 1 431 ? 7.277 -30.953 -23.984 1 95.06 431 VAL A C 1
ATOM 3405 O O . VAL A 1 431 ? 8.219 -30.453 -24.609 1 95.06 431 VAL A O 1
ATOM 3408 N N . SER A 1 432 ? 6.121 -31.047 -24.453 1 92.56 432 SER A N 1
ATOM 3409 C CA . SER A 1 432 ? 5.82 -30.578 -25.797 1 92.56 432 SER A CA 1
ATOM 3410 C C . SER A 1 432 ? 6.062 -29.078 -25.922 1 92.56 432 SER A C 1
ATOM 3412 O O . SER A 1 432 ? 6.598 -28.625 -26.938 1 92.56 432 SER A O 1
ATOM 3414 N N . ASN A 1 433 ? 5.641 -28.344 -25 1 91.75 433 ASN A N 1
ATOM 3415 C CA . ASN A 1 433 ? 5.82 -26.891 -25.031 1 91.75 433 ASN A CA 1
ATOM 3416 C C . ASN A 1 433 ? 7.293 -26.5 -24.953 1 91.75 433 ASN A C 1
ATOM 3418 O O . ASN A 1 433 ? 7.715 -25.531 -25.578 1 91.75 433 ASN A O 1
ATOM 3422 N N . LEU A 1 434 ? 8.055 -27.219 -24.172 1 91.56 434 LEU A N 1
ATOM 3423 C CA . LEU A 1 434 ? 9.484 -26.953 -24.094 1 91.56 434 LEU A CA 1
ATOM 3424 C C . LEU A 1 434 ? 10.156 -27.203 -25.453 1 91.56 434 LEU A C 1
ATOM 3426 O O . LEU A 1 434 ? 11.016 -26.438 -25.875 1 91.56 434 LEU A O 1
ATOM 3430 N N . VAL A 1 435 ? 9.781 -28.234 -26.109 1 92.12 435 VAL A N 1
ATOM 3431 C CA . VAL A 1 435 ? 10.328 -28.547 -27.422 1 92.12 435 VAL A CA 1
ATOM 3432 C C . VAL A 1 435 ? 9.922 -27.469 -28.422 1 92.12 435 VAL A C 1
ATOM 3434 O O . VAL A 1 435 ? 10.727 -27.062 -29.266 1 92.12 435 VAL A O 1
ATOM 3437 N N . LYS A 1 436 ? 8.703 -27.062 -28.297 1 92.19 436 LYS A N 1
ATOM 3438 C CA . LYS A 1 436 ? 8.227 -25.984 -29.172 1 92.19 436 LYS A CA 1
ATOM 3439 C C . LYS A 1 436 ? 9.055 -24.719 -28.984 1 92.19 436 LYS A C 1
ATOM 3441 O O . LYS A 1 436 ? 9.367 -24.031 -29.953 1 92.19 436 LYS A O 1
ATOM 3446 N N . LEU A 1 437 ? 9.359 -24.438 -27.75 1 93.88 437 LEU A N 1
ATOM 3447 C CA . LEU A 1 437 ? 10.172 -23.266 -27.453 1 93.88 437 LEU A CA 1
ATOM 3448 C C . LEU A 1 437 ? 11.562 -23.391 -28.078 1 93.88 437 LEU A C 1
ATOM 3450 O O . LEU A 1 437 ? 12.078 -22.438 -28.656 1 93.88 437 LEU A O 1
ATOM 3454 N N . LEU A 1 438 ? 12.133 -24.578 -27.984 1 93.56 438 LEU A N 1
ATOM 3455 C CA . LEU A 1 438 ? 13.461 -24.812 -28.547 1 93.56 438 LEU A CA 1
ATOM 3456 C C . LEU A 1 438 ? 13.445 -24.672 -30.062 1 93.56 438 LEU A C 1
ATOM 3458 O O . LEU A 1 438 ? 14.359 -24.078 -30.641 1 93.56 438 LEU A O 1
ATOM 3462 N N . THR A 1 439 ? 12.445 -25.141 -30.672 1 93.56 439 THR A N 1
ATOM 3463 C CA . THR A 1 439 ? 12.312 -25.031 -32.125 1 93.56 439 THR A CA 1
ATOM 3464 C C . THR A 1 439 ? 12.125 -23.578 -32.531 1 93.56 439 THR A C 1
ATOM 3466 O O . THR A 1 439 ? 12.703 -23.141 -33.531 1 93.56 439 THR A O 1
ATOM 3469 N N . LEU A 1 440 ? 11.367 -22.922 -31.797 1 94.19 440 LEU A N 1
ATOM 3470 C CA . LEU A 1 440 ? 11.109 -21.516 -32.094 1 94.19 440 LEU A CA 1
ATOM 3471 C C . LEU A 1 440 ? 12.391 -20.688 -32.031 1 94.19 440 LEU A C 1
ATOM 3473 O O . LEU A 1 440 ? 12.688 -19.922 -32.938 1 94.19 440 LEU A O 1
ATOM 3477 N N . PHE A 1 441 ? 13.18 -20.844 -31.016 1 93.88 441 PHE A N 1
ATOM 3478 C CA . PHE A 1 441 ? 14.391 -20.047 -30.828 1 93.88 441 PHE A CA 1
ATOM 3479 C C . PHE A 1 441 ? 15.453 -20.438 -31.859 1 93.88 441 PHE A C 1
ATOM 3481 O O . PHE A 1 441 ? 16.25 -19.594 -32.281 1 93.88 441 PHE A O 1
ATOM 3488 N N . SER A 1 442 ? 15.383 -21.656 -32.281 1 92 442 SER A N 1
ATOM 3489 C CA . SER A 1 442 ? 16.312 -22.109 -33.312 1 92 442 SER A CA 1
ATOM 3490 C C . SER A 1 442 ? 15.953 -21.547 -34.656 1 92 442 SER A C 1
ATOM 3492 O O . SER A 1 442 ? 16.812 -21.406 -35.531 1 92 442 SER A O 1
ATOM 3494 N N . SER A 1 443 ? 14.758 -21.156 -34.844 1 92.88 443 SER A N 1
ATOM 3495 C CA . SER A 1 443 ? 14.273 -20.703 -36.156 1 92.88 443 SER A CA 1
ATOM 3496 C C . SER A 1 443 ? 14.422 -19.188 -36.281 1 92.88 443 SER A C 1
ATOM 3498 O O . SER A 1 443 ? 14.195 -18.641 -37.375 1 92.88 443 SER A O 1
ATOM 3500 N N . LEU A 1 444 ? 14.797 -18.578 -35.25 1 93.56 444 LEU A N 1
ATOM 3501 C CA . LEU A 1 444 ? 14.961 -17.125 -35.344 1 93.56 444 LEU A CA 1
ATOM 3502 C C . LEU A 1 444 ? 16.172 -16.766 -36.188 1 93.56 444 LEU A C 1
ATOM 3504 O O . LEU A 1 444 ? 17.312 -16.922 -35.719 1 93.56 444 LEU A O 1
ATOM 3508 N N . GLU A 1 445 ? 15.945 -16.156 -37.281 1 91.62 445 GLU A N 1
ATOM 3509 C CA . GLU A 1 445 ? 16.984 -15.945 -38.281 1 91.62 445 GLU A CA 1
ATOM 3510 C C . GLU A 1 445 ? 17.938 -14.844 -37.875 1 91.62 445 GLU A C 1
ATOM 3512 O O . GLU A 1 445 ? 19.141 -14.922 -38.156 1 91.62 445 GLU A O 1
ATOM 3517 N N . TRP A 1 446 ? 17.469 -13.875 -37.219 1 92.44 446 TRP A N 1
ATOM 3518 C CA . TRP A 1 446 ? 18.297 -12.719 -36.906 1 92.44 446 TRP A CA 1
ATOM 3519 C C . TRP A 1 446 ? 19.25 -13.023 -35.75 1 92.44 446 TRP A C 1
ATOM 3521 O O . TRP A 1 446 ? 20.219 -12.297 -35.531 1 92.44 446 TRP A O 1
ATOM 3531 N N . MET A 1 447 ? 19.078 -14.047 -35.062 1 92.88 447 MET A N 1
ATOM 3532 C CA . MET A 1 447 ? 19.859 -14.383 -33.875 1 92.88 447 MET A CA 1
ATOM 3533 C C . MET A 1 447 ? 21.125 -15.148 -34.25 1 92.88 447 MET A C 1
ATOM 3535 O O . MET A 1 447 ? 21.078 -16.016 -35.125 1 92.88 447 MET A O 1
ATOM 3539 N N . SER A 1 448 ? 22.219 -14.789 -33.656 1 93.81 448 SER A N 1
ATOM 3540 C CA . SER A 1 448 ? 23.484 -15.461 -33.906 1 93.81 448 SER A CA 1
ATOM 3541 C C . SER A 1 448 ? 23.484 -16.891 -33.375 1 93.81 448 SER A C 1
ATOM 3543 O O . SER A 1 448 ? 22.656 -17.234 -32.531 1 93.81 448 SER A O 1
ATOM 3545 N N . LYS A 1 449 ? 24.359 -17.734 -33.875 1 93.31 449 LYS A N 1
ATOM 3546 C CA . LYS A 1 449 ? 24.484 -19.125 -33.438 1 93.31 449 LYS A CA 1
ATOM 3547 C C . LYS A 1 449 ? 24.859 -19.203 -31.953 1 93.31 449 LYS A C 1
ATOM 3549 O O . LYS A 1 449 ? 24.375 -20.078 -31.234 1 93.31 449 LYS A O 1
ATOM 3554 N N . LYS A 1 450 ? 25.625 -18.328 -31.578 1 94.12 450 LYS A N 1
ATOM 3555 C CA . LYS A 1 450 ? 26.031 -18.297 -30.188 1 94.12 450 LYS A CA 1
ATOM 3556 C C . LYS A 1 450 ? 24.859 -17.953 -29.266 1 94.12 450 LYS A C 1
ATOM 3558 O O . LYS A 1 450 ? 24.688 -18.562 -28.219 1 94.12 450 LYS A O 1
ATOM 3563 N N . GLU A 1 451 ? 24.141 -16.984 -29.625 1 94.81 451 GLU A N 1
ATOM 3564 C CA . GLU A 1 451 ? 22.984 -16.578 -28.844 1 94.81 451 GLU A CA 1
ATOM 3565 C C . GLU A 1 451 ? 21.938 -17.703 -28.781 1 94.81 451 GLU A C 1
ATOM 3567 O O . GLU A 1 451 ? 21.344 -17.922 -27.734 1 94.81 451 GLU A O 1
ATOM 3572 N N . LYS A 1 452 ? 21.781 -18.391 -29.891 1 95.38 452 LYS A N 1
ATOM 3573 C CA . LYS A 1 452 ? 20.859 -19.531 -29.922 1 95.38 452 LYS A CA 1
ATOM 3574 C C . LYS A 1 452 ? 21.297 -20.625 -28.953 1 95.38 452 LYS A C 1
ATOM 3576 O O . LYS A 1 452 ? 20.469 -21.203 -28.25 1 95.38 452 LYS A O 1
ATOM 3581 N N . ALA A 1 453 ? 22.562 -20.828 -28.922 1 94.69 453 ALA A N 1
ATOM 3582 C CA . ALA A 1 453 ? 23.094 -21.844 -28.031 1 94.69 453 ALA A CA 1
ATOM 3583 C C . ALA A 1 453 ? 22.891 -21.469 -26.562 1 94.69 453 ALA A C 1
ATOM 3585 O O . ALA A 1 453 ? 22.594 -22.312 -25.719 1 94.69 453 ALA A O 1
ATOM 3586 N N . LEU A 1 454 ? 23.047 -20.25 -26.312 1 94.94 454 LEU A N 1
ATOM 3587 C CA . LEU A 1 454 ? 22.875 -19.766 -24.938 1 94.94 454 LEU A CA 1
ATOM 3588 C C . LEU A 1 454 ? 21.438 -19.922 -24.484 1 94.94 454 LEU A C 1
ATOM 3590 O O . LEU A 1 454 ? 21.172 -20.391 -23.375 1 94.94 454 LEU A O 1
ATOM 3594 N N . ILE A 1 455 ? 20.531 -19.547 -25.297 1 95.31 455 ILE A N 1
ATOM 3595 C CA . ILE A 1 455 ? 19.109 -19.625 -24.953 1 95.31 455 ILE A CA 1
ATOM 3596 C C . ILE A 1 455 ? 18.703 -21.078 -24.797 1 95.31 455 ILE A C 1
ATOM 3598 O O . ILE A 1 455 ? 17.969 -21.438 -23.875 1 95.31 455 ILE A O 1
ATOM 3602 N N . THR A 1 456 ? 19.188 -21.875 -25.719 1 93.5 456 THR A N 1
ATOM 3603 C CA . THR A 1 456 ? 18.875 -23.312 -25.672 1 93.5 456 THR A CA 1
ATOM 3604 C C . THR A 1 456 ? 19.406 -23.938 -24.391 1 93.5 456 THR A C 1
ATOM 3606 O O . THR A 1 456 ? 18.75 -24.781 -23.797 1 93.5 456 THR A O 1
ATOM 3609 N N . SER A 1 457 ? 20.516 -23.469 -24.031 1 94.56 457 SER A N 1
ATOM 3610 C CA . SER A 1 457 ? 21.078 -23.984 -22.797 1 94.56 457 SER A CA 1
ATOM 3611 C C . SER A 1 457 ? 20.234 -23.578 -21.594 1 94.56 457 SER A C 1
ATOM 3613 O O . SER A 1 457 ? 20.016 -24.375 -20.688 1 94.56 457 SER A O 1
ATOM 3615 N N . CYS A 1 458 ? 19.766 -22.375 -21.594 1 95.69 458 CYS A N 1
ATOM 3616 C CA . CYS A 1 458 ? 18.922 -21.906 -20.5 1 95.69 458 CYS A CA 1
ATOM 3617 C C . CYS A 1 458 ? 17.625 -22.719 -20.438 1 95.69 458 CYS A C 1
ATOM 3619 O O . CYS A 1 458 ? 17.188 -23.109 -19.359 1 95.69 458 CYS A O 1
ATOM 3621 N N . VAL A 1 459 ? 17.078 -22.938 -21.562 1 95 459 VAL A N 1
ATOM 3622 C CA . VAL A 1 459 ? 15.828 -23.688 -21.625 1 95 459 VAL A CA 1
ATOM 3623 C C . VAL A 1 459 ? 16.031 -25.109 -21.125 1 95 459 VAL A C 1
ATOM 3625 O O . VAL A 1 459 ? 15.266 -25.594 -20.297 1 95 459 VAL A O 1
ATOM 3628 N N . SER A 1 460 ? 17.094 -25.703 -21.547 1 92.88 460 SER A N 1
ATOM 3629 C CA . SER A 1 460 ? 17.391 -27.078 -21.156 1 92.88 460 SER A CA 1
ATOM 3630 C C . SER A 1 460 ? 17.688 -27.172 -19.656 1 92.88 460 SER A C 1
ATOM 3632 O O . SER A 1 460 ? 17.25 -28.109 -19 1 92.88 460 SER A O 1
ATOM 3634 N N . GLU A 1 461 ? 18.344 -26.25 -19.203 1 94.44 461 GLU A N 1
ATOM 3635 C CA . GLU A 1 461 ? 18.688 -26.25 -17.781 1 94.44 461 GLU A CA 1
ATOM 3636 C C . GLU A 1 461 ? 17.438 -26.109 -16.906 1 94.44 461 GLU A C 1
ATOM 3638 O O . GLU A 1 461 ? 17.297 -26.812 -15.914 1 94.44 461 GLU A O 1
ATOM 3643 N N . ARG A 1 462 ? 16.594 -25.219 -17.266 1 95.5 462 ARG A N 1
ATOM 3644 C CA . ARG A 1 462 ? 15.383 -25 -16.484 1 95.5 462 ARG A CA 1
ATOM 3645 C C . ARG A 1 462 ? 14.453 -26.203 -16.562 1 95.5 462 ARG A C 1
ATOM 3647 O O . ARG A 1 462 ? 13.82 -26.578 -15.578 1 95.5 462 ARG A O 1
ATOM 3654 N N . PHE A 1 463 ? 14.422 -26.828 -17.734 1 94 463 PHE A N 1
ATOM 3655 C CA . PHE A 1 463 ? 13.609 -28.031 -17.875 1 94 463 PHE A CA 1
ATOM 3656 C C . PHE A 1 463 ? 14.164 -29.172 -17.031 1 94 463 PHE A C 1
ATOM 3658 O O . PHE A 1 463 ? 13.406 -29.875 -16.359 1 94 463 PHE A O 1
ATOM 3665 N N . ASN A 1 464 ? 15.422 -29.297 -17.062 1 93.88 464 ASN A N 1
ATOM 3666 C CA . ASN A 1 464 ? 16.047 -30.359 -16.281 1 93.88 464 ASN A CA 1
ATOM 3667 C C . ASN A 1 464 ? 15.859 -30.141 -14.781 1 93.88 464 ASN A C 1
ATOM 3669 O O . ASN A 1 464 ? 15.773 -31.109 -14.016 1 93.88 464 ASN A O 1
ATOM 3673 N N . ALA A 1 465 ? 15.75 -28.922 -14.406 1 95.31 465 ALA A N 1
ATOM 3674 C CA . ALA A 1 465 ? 15.594 -28.578 -12.992 1 95.31 465 ALA A CA 1
ATOM 3675 C C . ALA A 1 465 ? 14.219 -29 -12.477 1 95.31 465 ALA A C 1
ATOM 3677 O O . ALA A 1 465 ? 14.039 -29.203 -11.273 1 95.31 465 ALA A O 1
ATOM 3678 N N . ILE A 1 466 ? 13.258 -29.156 -13.391 1 97.12 466 ILE A N 1
ATOM 3679 C CA . ILE A 1 466 ? 11.914 -29.438 -12.906 1 97.12 466 ILE A CA 1
ATOM 3680 C C . ILE A 1 466 ? 11.484 -30.828 -13.359 1 97.12 466 ILE A C 1
ATOM 3682 O O . ILE A 1 466 ? 10.492 -31.375 -12.867 1 97.12 466 ILE A O 1
ATOM 3686 N N . TYR A 1 467 ? 12.172 -31.484 -14.219 1 96.25 467 TYR A N 1
ATOM 3687 C CA . TYR A 1 467 ? 11.734 -32.719 -14.844 1 96.25 467 TYR A CA 1
ATOM 3688 C C . TYR A 1 467 ? 11.633 -33.844 -13.82 1 96.25 467 TYR A C 1
ATOM 3690 O O . TYR A 1 467 ? 12.562 -34.062 -13.031 1 96.25 467 TYR A O 1
ATOM 3698 N N . GLY A 1 468 ? 10.523 -34.5 -13.797 1 94.88 468 GLY A N 1
ATOM 3699 C CA . GLY A 1 468 ? 10.273 -35.719 -13.062 1 94.88 468 GLY A CA 1
ATOM 3700 C C . GLY A 1 468 ? 9.625 -36.781 -13.922 1 94.88 468 GLY A C 1
ATOM 3701 O O . GLY A 1 468 ? 9.211 -36.531 -15.047 1 94.88 468 GLY A O 1
ATOM 3702 N N . ASP A 1 469 ? 9.594 -38 -13.406 1 94.69 469 ASP A N 1
ATOM 3703 C CA . ASP A 1 469 ? 9.031 -39.125 -14.141 1 94.69 469 ASP A CA 1
ATOM 3704 C C . ASP A 1 469 ? 7.609 -38.812 -14.602 1 94.69 469 ASP A C 1
ATOM 3706 O O . ASP A 1 469 ? 7.18 -39.312 -15.656 1 94.69 469 ASP A O 1
ATOM 3710 N N . SER A 1 470 ? 6.984 -38 -13.852 1 96.69 470 SER A N 1
ATOM 3711 C CA . SER A 1 470 ? 5.602 -37.656 -14.18 1 96.69 470 SER A CA 1
ATOM 3712 C C . SER A 1 470 ? 5.504 -37 -15.539 1 96.69 470 SER A C 1
ATOM 3714 O O . SER A 1 470 ? 4.547 -37.219 -16.281 1 96.69 470 SER A O 1
ATOM 3716 N N . HIS A 1 471 ? 6.426 -36.156 -15.914 1 97.06 471 HIS A N 1
ATOM 3717 C CA . HIS A 1 471 ? 6.402 -35.469 -17.188 1 97.06 471 HIS A CA 1
ATOM 3718 C C . HIS A 1 471 ? 6.484 -36.438 -18.359 1 97.06 471 HIS A C 1
ATOM 3720 O O . HIS A 1 471 ? 5.711 -36.344 -19.312 1 97.06 471 HIS A O 1
ATOM 3726 N N . GLY A 1 472 ? 7.402 -37.344 -18.25 1 96.38 472 GLY A N 1
ATOM 3727 C CA . GLY A 1 472 ? 7.559 -38.344 -19.297 1 96.38 472 GLY A CA 1
ATOM 3728 C C . GLY A 1 472 ? 6.367 -39.281 -19.422 1 96.38 472 GLY A C 1
ATOM 3729 O O . GLY A 1 472 ? 5.91 -39.594 -20.531 1 96.38 472 GLY A O 1
ATOM 3730 N N . VAL A 1 473 ? 5.938 -39.719 -18.281 1 96.69 473 VAL A N 1
ATOM 3731 C CA . VAL A 1 473 ? 4.805 -40.656 -18.25 1 96.69 473 VAL A CA 1
ATOM 3732 C C . VAL A 1 473 ? 3.566 -39.969 -18.828 1 96.69 473 VAL A C 1
ATOM 3734 O O . VAL A 1 473 ? 2.859 -40.531 -19.656 1 96.69 473 VAL A O 1
ATOM 3737 N N . ALA A 1 474 ? 3.334 -38.75 -18.438 1 97.19 474 ALA A N 1
ATOM 3738 C CA . ALA A 1 474 ? 2.182 -38 -18.922 1 97.19 474 ALA A CA 1
ATOM 3739 C C . ALA A 1 474 ? 2.264 -37.812 -20.438 1 97.19 474 ALA A C 1
ATOM 3741 O O . ALA A 1 474 ? 1.271 -37.969 -21.156 1 97.19 474 ALA A O 1
ATOM 3742 N N . SER A 1 475 ? 3.424 -37.438 -20.875 1 96.75 475 SER A N 1
ATOM 3743 C CA . SER A 1 475 ? 3.619 -37.219 -22.297 1 96.75 475 SER A CA 1
ATOM 3744 C C . SER A 1 475 ? 3.373 -38.5 -23.078 1 96.75 475 SER A C 1
ATOM 3746 O O . SER A 1 475 ? 2.777 -38.469 -24.156 1 96.75 475 SER A O 1
ATOM 3748 N N . THR A 1 476 ? 3.773 -39.625 -22.531 1 96.94 476 THR A N 1
ATOM 3749 C CA . THR A 1 476 ? 3.678 -40.906 -23.203 1 96.94 476 THR A CA 1
ATOM 3750 C C . THR A 1 476 ? 2.236 -41.406 -23.203 1 96.94 476 THR A C 1
ATOM 3752 O O . THR A 1 476 ? 1.784 -42 -24.188 1 96.94 476 THR A O 1
ATOM 3755 N N . LEU A 1 477 ? 1.548 -41.188 -22.141 1 96.25 477 LEU A N 1
ATOM 3756 C CA . LEU A 1 477 ? 0.207 -41.719 -21.984 1 96.25 477 LEU A CA 1
ATOM 3757 C C . LEU A 1 477 ? -0.841 -40.781 -22.562 1 96.25 477 LEU A C 1
ATOM 3759 O O . LEU A 1 477 ? -2.008 -41.156 -22.703 1 96.25 477 LEU A O 1
ATOM 3763 N N . ASP A 1 478 ? -0.488 -39.594 -22.844 1 96.5 478 ASP A N 1
ATOM 3764 C CA . ASP A 1 478 ? -1.388 -38.688 -23.547 1 96.5 478 ASP A CA 1
ATOM 3765 C C . ASP A 1 478 ? -1.508 -39.062 -25.031 1 96.5 478 ASP A C 1
ATOM 3767 O O . ASP A 1 478 ? -0.516 -39.062 -25.766 1 96.5 478 ASP A O 1
ATOM 3771 N N . PRO A 1 479 ? -2.703 -39.312 -25.422 1 95.12 479 PRO A N 1
ATOM 3772 C CA . PRO A 1 479 ? -2.865 -39.75 -26.797 1 95.12 479 PRO A CA 1
ATOM 3773 C C . PRO A 1 479 ? -2.406 -38.719 -27.812 1 95.12 479 PRO A C 1
ATOM 3775 O O . PRO A 1 479 ? -2.129 -39.062 -28.969 1 95.12 479 PRO A O 1
ATOM 3778 N N . ARG A 1 480 ? -2.299 -37.531 -27.516 1 92.56 480 ARG A N 1
ATOM 3779 C CA . ARG A 1 480 ? -1.917 -36.469 -28.453 1 92.56 480 ARG A CA 1
ATOM 3780 C C . ARG A 1 480 ? -0.419 -36.5 -28.734 1 92.56 480 ARG A C 1
ATOM 3782 O O . ARG A 1 480 ? 0.025 -36.094 -29.812 1 92.56 480 ARG A O 1
ATOM 3789 N N . TYR A 1 481 ? 0.299 -37.125 -27.75 1 94.88 481 TYR A N 1
ATOM 3790 C CA . TYR A 1 481 ? 1.744 -36.938 -27.859 1 94.88 481 TYR A CA 1
ATOM 3791 C C . TYR A 1 481 ? 2.438 -38.312 -27.984 1 94.88 481 TYR A C 1
ATOM 3793 O O . TYR A 1 481 ? 3.379 -38.438 -28.766 1 94.88 481 TYR A O 1
ATOM 3801 N N . LEU A 1 482 ? 2.102 -39.281 -27.266 1 95.62 482 LEU A N 1
ATOM 3802 C CA . LEU A 1 482 ? 2.613 -40.625 -27.312 1 95.62 482 LEU A CA 1
ATOM 3803 C C . LEU A 1 482 ? 4.117 -40.656 -27.062 1 95.62 482 LEU A C 1
ATOM 3805 O O . LEU A 1 482 ? 4.832 -41.469 -27.641 1 95.62 482 LEU A O 1
ATOM 3809 N N . GLY A 1 483 ? 4.641 -39.656 -26.422 1 94 483 GLY A N 1
ATOM 3810 C CA . GLY A 1 483 ? 6.047 -39.594 -26.047 1 94 483 GLY A CA 1
ATOM 3811 C C . GLY A 1 483 ? 6.953 -39.25 -27.203 1 94 483 GLY A C 1
ATOM 3812 O O . GLY A 1 483 ? 8.164 -39.438 -27.141 1 94 483 GLY A O 1
ATOM 3813 N N . LYS A 1 484 ? 6.484 -38.656 -28.219 1 91.38 484 LYS A N 1
ATOM 3814 C CA . LYS A 1 484 ? 7.238 -38.375 -29.438 1 91.38 484 LYS A CA 1
ATOM 3815 C C . LYS A 1 484 ? 8.336 -37.375 -29.172 1 91.38 484 LYS A C 1
ATOM 3817 O O . LYS A 1 484 ? 9.383 -37.375 -29.828 1 91.38 484 LYS A O 1
ATOM 3822 N N . ALA A 1 485 ? 8.102 -36.531 -28.281 1 91.12 485 ALA A N 1
ATOM 3823 C CA . ALA A 1 485 ? 9.047 -35.438 -28.031 1 91.12 485 ALA A CA 1
ATOM 3824 C C . ALA A 1 485 ? 10.164 -35.875 -27.094 1 91.12 485 ALA A C 1
ATOM 3826 O O . ALA A 1 485 ? 11.148 -35.156 -26.906 1 91.12 485 ALA A O 1
ATOM 3827 N N . LEU A 1 486 ? 10.07 -37.062 -26.531 1 93.44 486 LEU A N 1
ATOM 3828 C CA . LEU A 1 486 ? 11.078 -37.531 -25.594 1 93.44 486 LEU A CA 1
ATOM 3829 C C . LEU A 1 486 ? 12.266 -38.125 -26.328 1 93.44 486 LEU A C 1
ATOM 3831 O O . LEU A 1 486 ? 12.102 -38.812 -27.359 1 93.44 486 LEU A O 1
ATOM 3835 N N . ASP A 1 487 ? 13.391 -37.812 -25.891 1 89.75 487 ASP A N 1
ATOM 3836 C CA . ASP A 1 487 ? 14.57 -38.469 -26.453 1 89.75 487 ASP A CA 1
ATOM 3837 C C . ASP A 1 487 ? 14.633 -39.938 -26.047 1 89.75 487 ASP A C 1
ATOM 3839 O O . ASP A 1 487 ? 13.844 -40.375 -25.219 1 89.75 487 ASP A O 1
ATOM 3843 N N . ASP A 1 488 ? 15.555 -40.656 -26.578 1 92.12 488 ASP A N 1
ATOM 3844 C CA . ASP A 1 488 ? 15.648 -42.094 -26.391 1 92.12 488 ASP A CA 1
ATOM 3845 C C . ASP A 1 488 ? 15.938 -42.438 -24.938 1 92.12 488 ASP A C 1
ATOM 3847 O O . ASP A 1 488 ? 15.367 -43.406 -24.391 1 92.12 488 ASP A O 1
ATOM 3851 N N . LYS A 1 489 ? 16.688 -41.656 -24.391 1 92.06 489 LYS A N 1
ATOM 3852 C CA . LYS A 1 489 ? 17.047 -41.938 -23 1 92.06 489 LYS A CA 1
ATOM 3853 C C . LYS A 1 489 ? 15.844 -41.75 -22.078 1 92.06 489 LYS A C 1
ATOM 3855 O O . LYS A 1 489 ? 15.578 -42.594 -21.219 1 92.06 489 LYS A O 1
ATOM 3860 N N . LYS A 1 490 ? 15.148 -40.688 -22.25 1 92.75 490 LYS A N 1
ATOM 3861 C CA . LYS A 1 490 ? 13.984 -40.375 -21.406 1 92.75 490 LYS A CA 1
ATOM 3862 C C . LYS A 1 490 ? 12.867 -41.375 -21.672 1 92.75 490 LYS A C 1
ATOM 3864 O O . LYS A 1 490 ? 12.133 -41.75 -20.75 1 92.75 490 LYS A O 1
ATOM 3869 N N . MET A 1 491 ? 12.773 -41.875 -22.875 1 94.56 491 MET A N 1
ATOM 3870 C CA . MET A 1 491 ? 11.758 -42.875 -23.203 1 94.56 491 MET A CA 1
ATOM 3871 C C . MET A 1 491 ? 12.055 -44.188 -22.484 1 94.56 491 MET A C 1
ATOM 3873 O O . MET A 1 491 ? 11.133 -44.844 -22 1 94.56 491 MET A O 1
ATOM 3877 N N . GLN A 1 492 ? 13.273 -44.5 -22.484 1 94.06 492 GLN A N 1
ATOM 3878 C CA . GLN A 1 492 ? 13.656 -45.719 -21.766 1 94.06 492 GLN A CA 1
ATOM 3879 C C . GLN A 1 492 ? 13.352 -45.625 -20.281 1 94.06 492 GLN A C 1
ATOM 3881 O O . GLN A 1 492 ? 12.906 -46.594 -19.656 1 94.06 492 GLN A O 1
ATOM 3886 N N . GLU A 1 493 ? 13.617 -44.469 -19.812 1 93.81 493 GLU A N 1
ATOM 3887 C CA . GLU A 1 493 ? 13.32 -44.219 -18.406 1 93.81 493 GLU A CA 1
ATOM 3888 C C . GLU A 1 493 ? 11.828 -44.375 -18.125 1 93.81 493 GLU A C 1
ATOM 3890 O O . GLU A 1 493 ? 11.438 -44.906 -17.094 1 93.81 493 GLU A O 1
ATOM 3895 N N . VAL A 1 494 ? 11.023 -43.875 -18.984 1 95.62 494 VAL A N 1
ATOM 3896 C CA . VAL A 1 494 ? 9.578 -43.938 -18.844 1 95.62 494 VAL A CA 1
ATOM 3897 C C . VAL A 1 494 ? 9.125 -45.406 -18.891 1 95.62 494 VAL A C 1
ATOM 3899 O O . VAL A 1 494 ? 8.312 -45.812 -18.062 1 95.62 494 VAL A O 1
ATOM 3902 N N . GLU A 1 495 ? 9.664 -46.125 -19.812 1 93.62 495 GLU A N 1
ATOM 3903 C CA . GLU A 1 495 ? 9.305 -47.531 -19.938 1 93.62 495 GLU A CA 1
ATOM 3904 C C . GLU A 1 495 ? 9.703 -48.344 -18.703 1 93.62 495 GLU A C 1
ATOM 3906 O O . GLU A 1 495 ? 8.93 -49.156 -18.219 1 93.62 495 GLU A O 1
ATOM 3911 N N . ASN A 1 496 ? 10.844 -48.031 -18.266 1 92.31 496 ASN A N 1
ATOM 3912 C CA . ASN A 1 496 ? 11.281 -48.656 -17.031 1 92.31 496 ASN A CA 1
ATOM 3913 C C . ASN A 1 496 ? 10.359 -48.344 -15.867 1 92.31 496 ASN A C 1
ATOM 3915 O O . ASN A 1 496 ? 10.062 -49.188 -15.039 1 92.31 496 ASN A O 1
ATOM 3919 N N . PHE A 1 497 ? 9.977 -47.094 -15.812 1 92.88 497 PHE A N 1
ATOM 3920 C CA . PHE A 1 497 ? 9.078 -46.656 -14.75 1 92.88 497 PHE A CA 1
ATOM 3921 C C . PHE A 1 497 ? 7.738 -47.375 -14.844 1 92.88 497 PHE A C 1
ATOM 3923 O O . PHE A 1 497 ? 7.195 -47.812 -13.828 1 92.88 497 PHE A O 1
ATOM 3930 N N . LEU A 1 498 ? 7.184 -47.5 -16 1 91.69 498 LEU A N 1
ATOM 3931 C CA . LEU A 1 498 ? 5.902 -48.156 -16.219 1 91.69 498 LEU A CA 1
ATOM 3932 C C . LEU A 1 498 ? 5.961 -49.625 -15.773 1 91.69 498 LEU A C 1
ATOM 3934 O O . LEU A 1 498 ? 5.035 -50.125 -15.125 1 91.69 498 LEU A O 1
ATOM 3938 N N . VAL A 1 499 ? 7.074 -50.25 -16.094 1 88.56 499 VAL A N 1
ATOM 3939 C CA . VAL A 1 499 ? 7.246 -51.656 -15.734 1 88.56 499 VAL A CA 1
ATOM 3940 C C . VAL A 1 499 ? 7.34 -51.812 -14.219 1 88.56 499 VAL A C 1
ATOM 3942 O O . VAL A 1 499 ? 6.688 -52.656 -13.633 1 88.56 499 VAL A O 1
ATOM 3945 N N . ARG A 1 500 ? 8.062 -50.969 -13.648 1 84.12 500 ARG A N 1
ATOM 3946 C CA . ARG A 1 500 ? 8.258 -51.031 -12.203 1 84.12 500 ARG A CA 1
ATOM 3947 C C . ARG A 1 500 ? 6.945 -50.781 -11.461 1 84.12 500 ARG A C 1
ATOM 3949 O O . ARG A 1 500 ? 6.648 -51.438 -10.469 1 84.12 500 ARG A O 1
ATOM 3956 N N . PHE A 1 501 ? 6.211 -49.875 -11.922 1 82.56 501 PHE A N 1
ATOM 3957 C CA . PHE A 1 501 ? 4.973 -49.5 -11.258 1 82.56 501 PHE A CA 1
ATOM 3958 C C . PHE A 1 501 ? 3.904 -50.562 -11.438 1 82.56 501 PHE A C 1
ATOM 3960 O O . PHE A 1 501 ? 3.189 -50.906 -10.492 1 82.56 501 PHE A O 1
ATOM 3967 N N . CYS A 1 502 ? 3.777 -51.062 -12.594 1 75.75 502 CYS A N 1
ATOM 3968 C CA . CYS A 1 502 ? 2.676 -51.938 -12.914 1 75.75 502 CYS A CA 1
ATOM 3969 C C . CYS A 1 502 ? 3.008 -53.375 -12.5 1 75.75 502 CYS A C 1
ATOM 3971 O O . CYS A 1 502 ? 2.105 -54.188 -12.258 1 75.75 502 CYS A O 1
ATOM 3973 N N . GLU A 1 503 ? 4.285 -53.844 -12.539 1 67.25 503 GLU A N 1
ATOM 3974 C CA . GLU A 1 503 ? 4.656 -55.219 -12.195 1 67.25 503 GLU A CA 1
ATOM 3975 C C . GLU A 1 503 ? 4.508 -55.469 -10.695 1 67.25 503 GLU A C 1
ATOM 3977 O O . GLU A 1 503 ? 4.355 -56.594 -10.266 1 67.25 503 GLU A O 1
ATOM 3982 N N . HIS A 1 504 ? 4.672 -54.438 -9.93 1 58.09 504 HIS A N 1
ATOM 3983 C CA . HIS A 1 504 ? 4.59 -54.75 -8.508 1 58.09 504 HIS A CA 1
ATOM 3984 C C . HIS A 1 504 ? 3.271 -55.438 -8.18 1 58.09 504 HIS A C 1
ATOM 3986 O O . HIS A 1 504 ? 3.115 -56 -7.09 1 58.09 504 HIS A O 1
ATOM 3992 N N . GLU A 1 505 ? 2.232 -55.125 -8.859 1 50.31 505 GLU A N 1
ATOM 3993 C CA . GLU A 1 505 ? 0.991 -55.688 -8.367 1 50.31 505 GLU A CA 1
ATOM 3994 C C . GLU A 1 505 ? 0.807 -57.125 -8.906 1 50.31 505 GLU A C 1
ATOM 3996 O O . GLU A 1 505 ? -0.309 -57.531 -9.242 1 50.31 505 GLU A O 1
ATOM 4001 N N . ASP A 1 506 ? 1.759 -58.094 -8.711 1 53.5 506 ASP A N 1
ATOM 4002 C CA . ASP A 1 506 ? 1.7 -59.562 -8.805 1 53.5 506 ASP A CA 1
ATOM 4003 C C . ASP A 1 506 ? 1.398 -60 -10.234 1 53.5 506 ASP A C 1
ATOM 4005 O O . ASP A 1 506 ? 1.18 -61.188 -10.484 1 53.5 506 ASP A O 1
ATOM 4009 N N . HIS A 1 507 ? 0.942 -59.188 -11.109 1 54.88 507 HIS A N 1
ATOM 4010 C CA . HIS A 1 507 ? 0.445 -59.781 -12.344 1 54.88 507 HIS A CA 1
ATOM 4011 C C . HIS A 1 507 ? 1.521 -59.781 -13.422 1 54.88 507 HIS A C 1
ATOM 4013 O O . HIS A 1 507 ? 2.309 -58.844 -13.531 1 54.88 507 HIS A O 1
ATOM 4019 N N . ASN A 1 508 ? 2.035 -60.938 -13.805 1 60.44 508 ASN A N 1
ATOM 4020 C CA . ASN A 1 508 ? 2.926 -61.219 -14.922 1 60.44 508 ASN A CA 1
ATOM 4021 C C . ASN A 1 508 ? 2.438 -60.562 -16.203 1 60.44 508 ASN A C 1
ATOM 4023 O O . ASN A 1 508 ? 1.903 -61.219 -17.094 1 60.44 508 ASN A O 1
ATOM 4027 N N . VAL A 1 509 ? 1.935 -59.375 -16.109 1 70.12 509 VAL A N 1
ATOM 4028 C CA . VAL A 1 509 ? 1.397 -58.75 -17.312 1 70.12 509 VAL A CA 1
ATOM 4029 C C . VAL A 1 509 ? 2.508 -58 -18.047 1 70.12 509 VAL A C 1
ATOM 4031 O O . VAL A 1 509 ? 3.34 -57.344 -17.406 1 70.12 509 VAL A O 1
ATOM 4034 N N . ASP A 1 510 ? 2.703 -58.375 -19.281 1 84.19 510 ASP A N 1
ATOM 4035 C CA . ASP A 1 510 ? 3.633 -57.688 -20.172 1 84.19 510 ASP A CA 1
ATOM 4036 C C . ASP A 1 510 ? 3.17 -56.25 -20.453 1 84.19 510 ASP A C 1
ATOM 4038 O O . ASP A 1 510 ? 2.434 -56 -21.406 1 84.19 510 ASP A O 1
ATOM 4042 N N . ILE A 1 511 ? 3.67 -55.281 -19.672 1 89.25 511 ILE A N 1
ATOM 4043 C CA . ILE A 1 511 ? 3.238 -53.906 -19.703 1 89.25 511 ILE A CA 1
ATOM 4044 C C . ILE A 1 511 ? 3.727 -53.25 -20.984 1 89.25 511 ILE A C 1
ATOM 4046 O O . ILE A 1 511 ? 3.049 -52.375 -21.547 1 89.25 511 ILE A O 1
ATOM 4050 N N . LEU A 1 512 ? 4.848 -53.562 -21.469 1 90.38 512 LEU A N 1
ATOM 4051 C CA . LEU A 1 512 ? 5.398 -52.969 -22.672 1 90.38 512 LEU A CA 1
ATOM 4052 C C . LEU A 1 512 ? 4.57 -53.375 -23.891 1 90.38 512 LEU A C 1
ATOM 4054 O O . LEU A 1 512 ? 4.391 -52.562 -24.812 1 90.38 512 LEU A O 1
ATOM 4058 N N . SER A 1 513 ? 4.16 -54.562 -23.844 1 89.31 513 SER A N 1
ATOM 4059 C CA . SER A 1 513 ? 3.266 -55 -24.922 1 89.31 513 SER A CA 1
ATOM 4060 C C . SER A 1 513 ? 1.952 -54.219 -24.891 1 89.31 513 SER A C 1
ATOM 4062 O O . SER A 1 513 ? 1.412 -53.844 -25.938 1 89.31 513 SER A O 1
ATOM 4064 N N . GLN A 1 514 ? 1.509 -54.031 -23.75 1 90.25 514 GLN A N 1
ATOM 4065 C CA . GLN A 1 514 ? 0.288 -53.25 -23.609 1 90.25 514 GLN A CA 1
ATOM 4066 C C . GLN A 1 514 ? 0.495 -51.812 -24.094 1 90.25 514 GLN A C 1
ATOM 4068 O O . GLN A 1 514 ? -0.391 -51.219 -24.734 1 90.25 514 GLN A O 1
ATOM 4073 N N . LEU A 1 515 ? 1.6 -51.312 -23.734 1 94 515 LEU A N 1
ATOM 4074 C CA . LEU A 1 515 ? 1.93 -49.969 -24.172 1 94 515 LEU A CA 1
ATOM 4075 C C . LEU A 1 515 ? 1.957 -49.875 -25.703 1 94 515 LEU A C 1
ATOM 4077 O O . LEU A 1 515 ? 1.463 -48.906 -26.281 1 94 515 LEU A O 1
ATOM 4081 N N . GLN A 1 516 ? 2.492 -50.875 -26.328 1 93.88 516 GLN A N 1
ATOM 4082 C CA . GLN A 1 516 ? 2.553 -50.906 -27.781 1 93.88 516 GLN A CA 1
ATOM 4083 C C . GLN A 1 516 ? 1.158 -51.031 -28.391 1 93.88 516 GLN A C 1
ATOM 4085 O O . GLN A 1 516 ? 0.864 -50.406 -29.406 1 93.88 516 GLN A O 1
ATOM 4090 N N . ARG A 1 517 ? 0.402 -51.781 -27.734 1 94.44 517 ARG A N 1
ATOM 4091 C CA . ARG A 1 517 ? -0.974 -51.938 -28.203 1 94.44 517 ARG A CA 1
ATOM 4092 C C . ARG A 1 517 ? -1.732 -50.625 -28.078 1 94.44 517 ARG A C 1
ATOM 4094 O O . ARG A 1 517 ? -2.533 -50.281 -28.953 1 94.44 517 ARG A O 1
ATOM 4101 N N . TYR A 1 518 ? -1.479 -50.031 -26.969 1 95.56 518 TYR A N 1
ATOM 4102 C CA . TYR A 1 518 ? -2.086 -48.719 -26.75 1 95.56 518 TYR A CA 1
ATOM 4103 C C . TYR A 1 518 ? -1.666 -47.719 -27.844 1 95.56 518 TYR A C 1
ATOM 4105 O O . TYR A 1 518 ? -2.51 -47.062 -28.438 1 95.56 518 TYR A O 1
ATOM 4113 N N . LYS A 1 519 ? -0.42 -47.625 -28.094 1 95.38 519 LYS A N 1
ATOM 4114 C CA . LYS A 1 519 ? 0.088 -46.719 -29.125 1 95.38 519 LYS A CA 1
ATOM 4115 C C . LYS A 1 519 ? -0.515 -47.062 -30.484 1 95.38 519 LYS A C 1
ATOM 4117 O O . LYS A 1 519 ? -0.894 -46.156 -31.234 1 95.38 519 LYS A O 1
ATOM 4122 N N . ALA A 1 520 ? -0.606 -48.281 -30.766 1 94.69 520 ALA A N 1
ATOM 4123 C CA . ALA A 1 520 ? -1.176 -48.719 -32.031 1 94.69 520 ALA A CA 1
ATOM 4124 C C . ALA A 1 520 ? -2.648 -48.344 -32.125 1 94.69 520 ALA A C 1
ATOM 4126 O O . ALA A 1 520 ? -3.113 -47.906 -33.188 1 94.69 520 ALA A O 1
ATOM 4127 N N . MET A 1 521 ? -3.275 -48.531 -31.062 1 94.5 521 MET A N 1
ATOM 4128 C CA . MET A 1 521 ? -4.695 -48.219 -31.031 1 94.5 521 MET A CA 1
ATOM 4129 C C . MET A 1 521 ? -4.902 -46.719 -31.281 1 94.5 521 MET A C 1
ATOM 4131 O O . MET A 1 521 ? -5.82 -46.312 -32 1 94.5 521 MET A O 1
ATOM 4135 N N . VAL A 1 522 ? -4.098 -45.906 -30.688 1 95 522 VAL A N 1
ATOM 4136 C CA . VAL A 1 522 ? -4.219 -44.469 -30.828 1 95 522 VAL A CA 1
ATOM 4137 C C . VAL A 1 522 ? -3.932 -44.062 -32.281 1 95 522 VAL A C 1
ATOM 4139 O O . VAL A 1 522 ? -4.609 -43.188 -32.844 1 95 522 VAL A O 1
ATOM 4142 N N . LEU A 1 523 ? -2.945 -44.688 -32.875 1 93.06 523 LEU A N 1
ATOM 4143 C CA . LEU A 1 523 ? -2.621 -44.406 -34.281 1 93.06 523 LEU A CA 1
ATOM 4144 C C . LEU A 1 523 ? -3.777 -44.812 -35.188 1 93.06 523 LEU A C 1
ATOM 4146 O O . LEU A 1 523 ? -4.078 -44.094 -36.156 1 93.06 523 LEU A O 1
ATOM 4150 N N . GLU A 1 524 ? -4.367 -45.875 -34.875 1 92.5 524 GLU A N 1
ATOM 4151 C CA . GLU A 1 524 ? -5.535 -46.312 -35.656 1 92.5 524 GLU A CA 1
ATOM 4152 C C . GLU A 1 524 ? -6.703 -45.344 -35.469 1 92.5 524 GLU A C 1
ATOM 4154 O O . GLU A 1 524 ? -7.41 -45.031 -36.438 1 92.5 524 GLU A O 1
ATOM 4159 N N . LEU A 1 525 ? -6.84 -44.938 -34.25 1 91.44 525 LEU A N 1
ATOM 4160 C CA . LEU A 1 525 ? -7.906 -44 -33.938 1 91.44 525 LEU A CA 1
ATOM 4161 C C . LEU A 1 525 ? -7.727 -42.719 -34.719 1 91.44 525 LEU A C 1
ATOM 4163 O O . LEU A 1 525 ? -8.703 -42.125 -35.219 1 91.44 525 LEU A O 1
ATOM 4167 N N . LYS A 1 526 ? -6.559 -42.25 -34.844 1 91.12 526 LYS A N 1
ATOM 4168 C CA . LYS A 1 526 ? -6.23 -41.031 -35.594 1 91.12 526 LYS A CA 1
ATOM 4169 C C . LYS A 1 526 ? -6.625 -41.156 -37.062 1 91.12 526 LYS A C 1
ATOM 4171 O O . LYS A 1 526 ? -7.07 -40.188 -37.656 1 91.12 526 LYS A O 1
ATOM 4176 N N . GLU A 1 527 ? -6.578 -42.312 -37.594 1 90.19 527 GLU A N 1
ATOM 4177 C CA . GLU A 1 527 ? -6.848 -42.562 -39 1 90.19 527 GLU A CA 1
ATOM 4178 C C . GLU A 1 527 ? -8.32 -42.844 -39.25 1 90.19 527 GLU A C 1
ATOM 4180 O O . GLU A 1 527 ? -8.891 -42.438 -40.281 1 90.19 527 GLU A O 1
ATOM 4185 N N . THR A 1 528 ? -8.93 -43.562 -38.312 1 90.44 528 THR A N 1
ATOM 4186 C CA . THR A 1 528 ? -10.258 -44.125 -38.562 1 90.44 528 THR A CA 1
ATOM 4187 C C . THR A 1 528 ? -11.336 -43.188 -38.031 1 90.44 528 THR A C 1
ATOM 4189 O O . THR A 1 528 ? -12.461 -43.156 -38.531 1 90.44 528 THR A O 1
ATOM 4192 N N . ASN A 1 529 ? -11.023 -42.5 -36.969 1 91.12 529 ASN A N 1
ATOM 4193 C CA . ASN A 1 529 ? -12.023 -41.625 -36.344 1 91.12 529 ASN A CA 1
ATOM 4194 C C . ASN A 1 529 ? -11.531 -40.188 -36.188 1 91.12 529 ASN A C 1
ATOM 4196 O O . ASN A 1 529 ? -11.188 -39.75 -35.094 1 91.12 529 ASN A O 1
ATOM 4200 N N . GLN A 1 530 ? -11.734 -39.469 -37.188 1 87.56 530 GLN A N 1
ATOM 4201 C CA . GLN A 1 530 ? -11.195 -38.125 -37.281 1 87.56 530 GLN A CA 1
ATOM 4202 C C . GLN A 1 530 ? -11.945 -37.156 -36.344 1 87.56 530 GLN A C 1
ATOM 4204 O O . GLN A 1 530 ? -11.352 -36.25 -35.812 1 87.56 530 GLN A O 1
ATOM 4209 N N . ALA A 1 531 ? -13.133 -37.375 -36.188 1 88.69 531 ALA A N 1
ATOM 4210 C CA . ALA A 1 531 ? -13.938 -36.5 -35.312 1 88.69 531 ALA A CA 1
ATOM 4211 C C . ALA A 1 531 ? -13.484 -36.594 -33.875 1 88.69 531 ALA A C 1
ATOM 4213 O O . ALA A 1 531 ? -13.344 -35.562 -33.188 1 88.69 531 ALA A O 1
ATOM 4214 N N . TYR A 1 532 ? -13.305 -37.75 -33.438 1 90.38 532 TYR A N 1
ATOM 4215 C CA . TYR A 1 532 ? -12.844 -37.969 -32.062 1 90.38 532 TYR A CA 1
ATOM 4216 C C . TYR A 1 532 ? -11.445 -37.406 -31.859 1 90.38 532 TYR A C 1
ATOM 4218 O O . TYR A 1 532 ? -11.172 -36.781 -30.812 1 90.38 532 TYR A O 1
ATOM 4226 N N . TRP A 1 533 ? -10.695 -37.5 -32.844 1 91.19 533 TRP A N 1
ATOM 4227 C CA . TRP A 1 533 ? -9.328 -37.031 -32.75 1 91.19 533 TRP A CA 1
ATOM 4228 C C . TRP A 1 533 ? -9.297 -35.5 -32.656 1 91.19 533 TRP A C 1
ATOM 4230 O O . TRP A 1 533 ? -8.492 -34.938 -31.906 1 91.19 533 TRP A O 1
ATOM 4240 N N . GLN A 1 534 ? -10.148 -34.875 -33.344 1 90.69 534 GLN A N 1
ATOM 4241 C CA . GLN A 1 534 ? -10.227 -33.406 -33.281 1 90.69 534 GLN A CA 1
ATOM 4242 C C . GLN A 1 534 ? -10.656 -32.938 -31.906 1 90.69 534 GLN A C 1
ATOM 4244 O O . GLN A 1 534 ? -10.195 -31.891 -31.438 1 90.69 534 GLN A O 1
ATOM 4249 N N . GLN A 1 535 ? -11.453 -33.688 -31.281 1 90.75 535 GLN A N 1
ATOM 4250 C CA . GLN A 1 535 ? -11.898 -33.344 -29.938 1 90.75 535 GLN A CA 1
ATOM 4251 C C . GLN A 1 535 ? -10.766 -33.5 -28.922 1 90.75 535 GLN A C 1
ATOM 4253 O O . GLN A 1 535 ? -10.664 -32.719 -27.969 1 90.75 535 GLN A O 1
ATOM 4258 N N . LEU A 1 536 ? -9.953 -34.438 -29.172 1 90.25 536 LEU A N 1
ATOM 4259 C CA . LEU A 1 536 ? -8.781 -34.625 -28.328 1 90.25 536 LEU A CA 1
ATOM 4260 C C . LEU A 1 536 ? -7.793 -33.469 -28.5 1 90.25 536 LEU A C 1
ATOM 4262 O O . LEU A 1 536 ? -7.273 -32.938 -27.516 1 90.25 536 LEU A O 1
ATOM 4266 N N . GLN A 1 537 ? -7.66 -33.094 -29.703 1 87.69 537 GLN A N 1
ATOM 4267 C CA . GLN A 1 537 ? -6.688 -32.031 -30.047 1 87.69 537 GLN A CA 1
ATOM 4268 C C . GLN A 1 537 ? -7.129 -30.688 -29.516 1 87.69 537 GLN A C 1
ATOM 4270 O O . GLN A 1 537 ? -6.301 -29.875 -29.094 1 87.69 537 GLN A O 1
ATOM 4275 N N . SER A 1 538 ? -8.352 -30.5 -29.547 1 85.75 538 SER A N 1
ATOM 4276 C CA . SER A 1 538 ? -8.875 -29.203 -29.109 1 85.75 538 SER A CA 1
ATOM 4277 C C . SER A 1 538 ? -8.961 -29.125 -27.594 1 85.75 538 SER A C 1
ATOM 4279 O O . SER A 1 538 ? -9.078 -28.031 -27.031 1 85.75 538 SER A O 1
ATOM 4281 N N . GLY A 1 539 ? -8.898 -30.328 -26.984 1 83.5 539 GLY A N 1
ATOM 4282 C CA . GLY A 1 539 ? -8.992 -30.328 -25.531 1 83.5 539 GLY A CA 1
ATOM 4283 C C . GLY A 1 539 ? -10.406 -30.562 -25.016 1 83.5 539 GLY A C 1
ATOM 4284 O O . GLY A 1 539 ? -10.641 -30.594 -23.812 1 83.5 539 GLY A O 1
ATOM 4285 N N . ALA A 1 540 ? -11.328 -30.688 -25.891 1 85.31 540 ALA A N 1
ATOM 4286 C CA . ALA A 1 540 ? -12.711 -30.969 -25.5 1 85.31 540 ALA A CA 1
ATOM 4287 C C . ALA A 1 540 ? -12.797 -32.281 -24.719 1 85.31 540 ALA A C 1
ATOM 4289 O O . ALA A 1 540 ? -13.594 -32.406 -23.797 1 85.31 540 ALA A O 1
ATOM 4290 N N . ILE A 1 541 ? -12.062 -33.219 -25.234 1 88.25 541 ILE A N 1
ATOM 4291 C CA . ILE A 1 541 ? -11.891 -34.469 -24.484 1 88.25 541 ILE A CA 1
ATOM 4292 C C . ILE A 1 541 ? -10.539 -34.438 -23.766 1 88.25 541 ILE A C 1
ATOM 4294 O O . ILE A 1 541 ? -9.492 -34.344 -24.422 1 88.25 541 ILE A O 1
ATOM 4298 N N . LYS A 1 542 ? -10.648 -34.625 -22.531 1 89.31 542 LYS A N 1
ATOM 4299 C CA . LYS A 1 542 ? -9.422 -34.625 -21.734 1 89.31 542 LYS A CA 1
ATOM 4300 C C . LYS A 1 542 ? -8.805 -36 -21.688 1 89.31 542 LYS A C 1
ATOM 4302 O O . LYS A 1 542 ? -9.5 -37 -21.875 1 89.31 542 LYS A O 1
ATOM 4307 N N . PRO A 1 543 ? -7.52 -35.969 -21.516 1 91.62 543 PRO A N 1
ATOM 4308 C CA . PRO A 1 543 ? -6.859 -37.281 -21.422 1 91.62 543 PRO A CA 1
ATOM 4309 C C . PRO A 1 543 ? -7.465 -38.156 -20.344 1 91.62 543 PRO A C 1
ATOM 4311 O O . PRO A 1 543 ? -7.535 -39.375 -20.5 1 91.62 543 PRO A O 1
ATOM 4314 N N . THR A 1 544 ? -7.902 -37.562 -19.297 1 88.69 544 THR A N 1
ATOM 4315 C CA . THR A 1 544 ? -8.523 -38.344 -18.234 1 88.69 544 THR A CA 1
ATOM 4316 C C . THR A 1 544 ? -9.781 -39.062 -18.719 1 88.69 544 THR A C 1
ATOM 4318 O O . THR A 1 544 ? -10.016 -40.219 -18.391 1 88.69 544 THR A O 1
ATOM 4321 N N . GLU A 1 545 ? -10.539 -38.375 -19.484 1 89.94 545 GLU A N 1
ATOM 4322 C CA . GLU A 1 545 ? -11.766 -38.938 -20.047 1 89.94 545 GLU A CA 1
ATOM 4323 C C . GLU A 1 545 ? -11.445 -40.062 -21.031 1 89.94 545 GLU A C 1
ATOM 4325 O O . GLU A 1 545 ? -12.125 -41.062 -21.062 1 89.94 545 GLU A O 1
ATOM 4330 N N . PHE A 1 546 ? -10.469 -39.844 -21.844 1 94.06 546 PHE A N 1
ATOM 4331 C CA . PHE A 1 546 ? -10.008 -40.844 -22.797 1 94.06 546 PHE A CA 1
ATOM 4332 C C . PHE A 1 546 ? -9.695 -42.156 -22.078 1 94.06 546 PHE A C 1
ATOM 4334 O O . PHE A 1 546 ? -10.125 -43.219 -22.5 1 94.06 546 PHE A O 1
ATOM 4341 N N . TRP A 1 547 ? -8.977 -42.062 -21 1 94 547 TRP A N 1
ATOM 4342 C CA . TRP A 1 547 ? -8.523 -43.25 -20.281 1 94 547 TRP A CA 1
ATOM 4343 C C . TRP A 1 547 ? -9.68 -43.906 -19.516 1 94 547 TRP A C 1
ATOM 4345 O O . TRP A 1 547 ? -9.703 -45.125 -19.328 1 94 547 TRP A O 1
ATOM 4355 N N . GLU A 1 548 ? -10.609 -43.094 -19.125 1 91.44 548 GLU A N 1
ATOM 4356 C CA . GLU A 1 548 ? -11.797 -43.656 -18.5 1 91.44 548 GLU A CA 1
ATOM 4357 C C . GLU A 1 548 ? -12.594 -44.5 -19.5 1 91.44 548 GLU A C 1
ATOM 4359 O O . GLU A 1 548 ? -13.125 -45.562 -19.156 1 91.44 548 GLU A O 1
ATOM 4364 N N . GLU A 1 549 ? -12.648 -44.031 -20.672 1 90.69 549 GLU A N 1
ATOM 4365 C CA . GLU A 1 549 ? -13.375 -44.719 -21.719 1 90.69 549 GLU A CA 1
ATOM 4366 C C . GLU A 1 549 ? -12.672 -46.031 -22.094 1 90.69 549 GLU A C 1
ATOM 4368 O O . GLU A 1 549 ? -13.32 -47 -22.516 1 90.69 549 GLU A O 1
ATOM 4373 N N . HIS A 1 550 ? -11.406 -46.094 -21.969 1 90.69 550 HIS A N 1
ATOM 4374 C CA . HIS A 1 550 ? -10.641 -47.25 -22.406 1 90.69 550 HIS A CA 1
ATOM 4375 C C . HIS A 1 550 ? -10.102 -48.062 -21.219 1 90.69 550 HIS A C 1
ATOM 4377 O O . HIS A 1 550 ? -9.102 -48.75 -21.359 1 90.69 550 HIS A O 1
ATOM 4383 N N . ARG A 1 551 ? -10.703 -47.906 -20.125 1 90.5 551 ARG A N 1
ATOM 4384 C CA . ARG A 1 551 ? -10.258 -48.531 -18.875 1 90.5 551 ARG A CA 1
ATOM 4385 C C . ARG A 1 551 ? -10.172 -50.062 -19.016 1 90.5 551 ARG A C 1
ATOM 4387 O O . ARG A 1 551 ? -9.227 -50.688 -18.531 1 90.5 551 ARG A O 1
ATOM 4394 N N . ASN A 1 552 ? -11.078 -50.656 -19.703 1 89.31 552 ASN A N 1
ATOM 4395 C CA . ASN A 1 552 ? -11.172 -52.094 -19.812 1 89.31 552 ASN A CA 1
ATOM 4396 C C . ASN A 1 552 ? -10.117 -52.656 -20.766 1 89.31 552 ASN A C 1
ATOM 4398 O O . ASN A 1 552 ? -9.68 -53.812 -20.609 1 89.31 552 ASN A O 1
ATOM 4402 N N . HIS A 1 553 ? -9.672 -51.938 -21.688 1 89.5 553 HIS A N 1
ATOM 4403 C CA . HIS A 1 553 ? -8.695 -52.375 -22.672 1 89.5 553 HIS A CA 1
ATOM 4404 C C . HIS A 1 553 ? -7.285 -52.375 -22.094 1 89.5 553 HIS A C 1
ATOM 4406 O O . HIS A 1 553 ? -6.461 -53.219 -22.453 1 89.5 553 HIS A O 1
ATOM 4412 N N . PHE A 1 554 ? -7.07 -51.344 -21.25 1 91.31 554 PHE A N 1
ATOM 4413 C CA . PHE A 1 554 ? -5.73 -51.188 -20.688 1 91.31 554 PHE A CA 1
ATOM 4414 C C . PHE A 1 554 ? -5.801 -50.906 -19.188 1 91.31 554 PHE A C 1
ATOM 4416 O O . PHE A 1 554 ? -5.434 -49.812 -18.75 1 91.31 554 PHE A O 1
ATOM 4423 N N . PRO A 1 555 ? -6.137 -51.844 -18.391 1 86.88 555 PRO A N 1
ATOM 4424 C CA . PRO A 1 555 ? -6.418 -51.594 -16.969 1 86.88 555 PRO A CA 1
ATOM 4425 C C . PRO A 1 555 ? -5.184 -51.125 -16.203 1 86.88 555 PRO A C 1
ATOM 4427 O O . PRO A 1 555 ? -5.289 -50.25 -15.344 1 86.88 555 PRO A O 1
ATOM 4430 N N . HIS A 1 556 ? -4.023 -51.719 -16.5 1 86.38 556 HIS A N 1
ATOM 4431 C CA . HIS A 1 556 ? -2.82 -51.344 -15.75 1 86.38 556 HIS A CA 1
ATOM 4432 C C . HIS A 1 556 ? -2.318 -49.969 -16.125 1 86.38 556 HIS A C 1
ATOM 4434 O O . HIS A 1 556 ? -1.902 -49.188 -15.258 1 86.38 556 HIS A O 1
ATOM 4440 N N . LEU A 1 557 ? -2.385 -49.656 -17.375 1 91.5 557 LEU A N 1
ATOM 4441 C CA . LEU A 1 557 ? -1.987 -48.344 -17.828 1 91.5 557 LEU A CA 1
ATOM 4442 C C . LEU A 1 557 ? -2.979 -47.281 -17.359 1 91.5 557 LEU A C 1
ATOM 4444 O O . LEU A 1 557 ? -2.596 -46.125 -17.094 1 91.5 557 LEU A O 1
ATOM 4448 N N . HIS A 1 558 ? -4.188 -47.719 -17.203 1 92.19 558 HIS A N 1
ATOM 4449 C CA . HIS A 1 558 ? -5.238 -46.812 -16.75 1 92.19 558 HIS A CA 1
ATOM 4450 C C . HIS A 1 558 ? -4.969 -46.312 -15.336 1 92.19 558 HIS A C 1
ATOM 4452 O O . HIS A 1 558 ? -5.176 -45.125 -15.047 1 92.19 558 HIS A O 1
ATOM 4458 N N . GLU A 1 559 ? -4.59 -47.156 -14.477 1 87.81 559 GLU A N 1
ATOM 4459 C CA . GLU A 1 559 ? -4.305 -46.75 -13.102 1 87.81 559 GLU A CA 1
ATOM 4460 C C . GLU A 1 559 ? -3.223 -45.688 -13.039 1 87.81 559 GLU A C 1
ATOM 4462 O O . GLU A 1 559 ? -3.326 -44.719 -12.266 1 87.81 559 GLU A O 1
ATOM 4467 N N . LEU A 1 560 ? -2.283 -45.906 -13.836 1 91.06 560 LEU A N 1
ATOM 4468 C CA . LEU A 1 560 ? -1.19 -44.938 -13.891 1 91.06 560 LEU A CA 1
ATOM 4469 C C . LEU A 1 560 ? -1.652 -43.625 -14.539 1 91.06 560 LEU A C 1
ATOM 4471 O O . LEU A 1 560 ? -1.262 -42.531 -14.102 1 91.06 560 LEU A O 1
ATOM 4475 N N . ALA A 1 561 ? -2.455 -43.719 -15.562 1 93.62 561 ALA A N 1
ATOM 4476 C CA . ALA A 1 561 ? -2.963 -42.531 -16.266 1 93.62 561 ALA A CA 1
ATOM 4477 C C . ALA A 1 561 ? -3.814 -41.656 -15.344 1 93.62 561 ALA A C 1
ATOM 4479 O O . ALA A 1 561 ? -3.697 -40.438 -15.352 1 93.62 561 ALA A O 1
ATOM 4480 N N . VAL A 1 562 ? -4.57 -42.281 -14.539 1 90.12 562 VAL A N 1
ATOM 4481 C CA . VAL A 1 562 ? -5.43 -41.531 -13.617 1 90.12 562 VAL A CA 1
ATOM 4482 C C . VAL A 1 562 ? -4.578 -40.781 -12.594 1 90.12 562 VAL A C 1
ATOM 4484 O O . VAL A 1 562 ? -4.879 -39.656 -12.25 1 90.12 562 VAL A O 1
ATOM 4487 N N . ALA A 1 563 ? -3.559 -41.375 -12.188 1 90.81 563 ALA A N 1
ATOM 4488 C CA . ALA A 1 563 ? -2.674 -40.781 -11.203 1 90.81 563 ALA A CA 1
ATOM 4489 C C . ALA A 1 563 ? -1.923 -39.594 -11.805 1 90.81 563 ALA A C 1
ATOM 4491 O O . ALA A 1 563 ? -1.896 -38.5 -11.227 1 90.81 563 ALA A O 1
ATOM 4492 N N . VAL A 1 564 ? -1.403 -39.781 -12.953 1 94.5 564 VAL A N 1
ATOM 4493 C CA . VAL A 1 564 ? -0.507 -38.781 -13.516 1 94.5 564 VAL A CA 1
ATOM 4494 C C . VAL A 1 564 ? -1.316 -37.594 -14.016 1 94.5 564 VAL A C 1
ATOM 4496 O O . VAL A 1 564 ? -0.869 -36.438 -13.922 1 94.5 564 VAL A O 1
ATOM 4499 N N . PHE A 1 565 ? -2.521 -37.812 -14.523 1 93.44 565 PHE A N 1
ATOM 4500 C CA . PHE A 1 565 ? -3.305 -36.719 -15.094 1 93.44 565 PHE A CA 1
ATOM 4501 C C . PHE A 1 565 ? -4.062 -35.969 -14 1 93.44 565 PHE A C 1
ATOM 4503 O O . PHE A 1 565 ? -4.668 -34.906 -14.266 1 93.44 565 PHE A O 1
ATOM 4510 N N . SER A 1 566 ? -3.99 -36.438 -12.805 1 90.25 566 SER A N 1
ATOM 4511 C CA . SER A 1 566 ? -4.523 -35.688 -11.664 1 90.25 566 SER A CA 1
ATOM 4512 C C . SER A 1 566 ? -3.52 -34.688 -11.148 1 90.25 566 SER A C 1
ATOM 4514 O O . SER A 1 566 ? -3.863 -33.812 -10.328 1 90.25 566 SER A O 1
ATOM 4516 N N . LEU A 1 567 ? -2.352 -34.719 -11.68 1 94.38 567 LEU A N 1
ATOM 4517 C CA . LEU A 1 567 ? -1.276 -33.844 -11.195 1 94.38 567 LEU A CA 1
ATOM 4518 C C . LEU A 1 567 ? -1.281 -32.5 -11.93 1 94.38 567 LEU A C 1
ATOM 4520 O O . LEU A 1 567 ? -1.53 -32.469 -13.133 1 94.38 567 LEU A O 1
ATOM 4524 N N . PRO A 1 568 ? -1.035 -31.469 -11.188 1 93.31 568 PRO A N 1
ATOM 4525 C CA . PRO A 1 568 ? -0.922 -30.156 -11.828 1 93.31 568 PRO A CA 1
ATOM 4526 C C . PRO A 1 568 ? 0.454 -29.922 -12.453 1 93.31 568 PRO A C 1
ATOM 4528 O O . PRO A 1 568 ? 1.435 -30.547 -12.039 1 93.31 568 PRO A O 1
ATOM 4531 N N . SER A 1 569 ? 0.428 -29 -13.398 1 92.94 569 SER A N 1
ATOM 4532 C CA . SER A 1 569 ? 1.7 -28.656 -14.016 1 92.94 569 SER A CA 1
ATOM 4533 C C . SER A 1 569 ? 2.434 -27.578 -13.211 1 92.94 569 SER A C 1
ATOM 4535 O O . SER A 1 569 ? 3.635 -27.375 -13.391 1 92.94 569 SER A O 1
ATOM 4537 N N . SER A 1 570 ? 1.696 -26.922 -12.359 1 90.25 570 SER A N 1
ATOM 4538 C CA . SER A 1 570 ? 2.256 -25.828 -11.578 1 90.25 570 SER A CA 1
ATOM 4539 C C . SER A 1 570 ? 1.928 -25.969 -10.094 1 90.25 570 SER A C 1
ATOM 4541 O O . SER A 1 570 ? 0.858 -26.469 -9.742 1 90.25 570 SER A O 1
ATOM 4543 N N . SER A 1 571 ? 2.943 -25.547 -9.32 1 86.75 571 SER A N 1
ATOM 4544 C CA . SER A 1 571 ? 2.727 -25.547 -7.875 1 86.75 571 SER A CA 1
ATOM 4545 C C . SER A 1 571 ? 2.002 -24.297 -7.418 1 86.75 571 SER A C 1
ATOM 4547 O O . SER A 1 571 ? 1.503 -24.234 -6.293 1 86.75 571 SER A O 1
ATOM 4549 N N . VAL A 1 572 ? 1.957 -23.328 -8.219 1 79.88 572 VAL A N 1
ATOM 4550 C CA . VAL A 1 572 ? 1.439 -22.016 -7.828 1 79.88 572 VAL A CA 1
ATOM 4551 C C . VAL A 1 572 ? -0.087 -22.031 -7.867 1 79.88 572 VAL A C 1
ATOM 4553 O O . VAL A 1 572 ? -0.683 -22.516 -8.828 1 79.88 572 VAL A O 1
ATOM 4556 N N . SER A 1 573 ? -0.604 -21.609 -6.805 1 73 573 SER A N 1
ATOM 4557 C CA . SER A 1 573 ? -2.057 -21.516 -6.719 1 73 573 SER A CA 1
ATOM 4558 C C . SER A 1 573 ? -2.594 -20.422 -7.625 1 73 573 SER A C 1
ATOM 4560 O O . SER A 1 573 ? -1.82 -19.688 -8.25 1 73 573 SER A O 1
ATOM 4562 N N . ARG A 1 574 ? -3.926 -20.406 -7.84 1 69.44 574 ARG A N 1
ATOM 4563 C CA . ARG A 1 574 ? -4.555 -19.422 -8.703 1 69.44 574 ARG A CA 1
ATOM 4564 C C . ARG A 1 574 ? -4.27 -18 -8.203 1 69.44 574 ARG A C 1
ATOM 4566 O O . ARG A 1 574 ? -4.078 -17.797 -7.004 1 69.44 574 ARG A O 1
ATOM 4573 N N . SER A 1 575 ? -4.117 -17.078 -9.031 1 66.69 575 SER A N 1
ATOM 4574 C CA . SER A 1 575 ? -3.807 -15.695 -8.711 1 66.69 575 SER A CA 1
ATOM 4575 C C . SER A 1 575 ? -4.91 -15.062 -7.863 1 66.69 575 SER A C 1
ATOM 4577 O O . SER A 1 575 ? -6.094 -15.164 -8.203 1 66.69 575 SER A O 1
ATOM 4579 N N . PRO A 1 576 ? -4.449 -14.602 -6.824 1 74.06 576 PRO A N 1
ATOM 4580 C CA . PRO A 1 576 ? -3.119 -14.461 -6.23 1 74.06 576 PRO A CA 1
ATOM 4581 C C . PRO A 1 576 ? -2.635 -15.742 -5.555 1 74.06 576 PRO A C 1
ATOM 4583 O O . PRO A 1 576 ? -3.434 -16.469 -4.957 1 74.06 576 PRO A O 1
ATOM 4586 N N . SER A 1 577 ? -1.327 -15.945 -5.633 1 82.5 577 SER A N 1
ATOM 4587 C CA . SER A 1 577 ? -0.739 -17.141 -5.031 1 82.5 577 SER A CA 1
ATOM 4588 C C . SER A 1 577 ? -0.875 -17.125 -3.514 1 82.5 577 SER A C 1
ATOM 4590 O O . SER A 1 577 ? -1.098 -16.062 -2.918 1 82.5 577 SER A O 1
ATOM 4592 N N . PHE A 1 578 ? -0.781 -18.281 -2.889 1 87.25 578 PHE A N 1
ATOM 4593 C CA . PHE A 1 578 ? -0.844 -18.375 -1.435 1 87.25 578 PHE A CA 1
ATOM 4594 C C . PHE A 1 578 ? 0.264 -17.547 -0.793 1 87.25 578 PHE A C 1
ATOM 4596 O O . PHE A 1 578 ? 0.055 -16.922 0.248 1 87.25 578 PHE A O 1
ATOM 4603 N N . GLY A 1 579 ? 1.378 -17.594 -1.439 1 80.06 579 GLY A N 1
ATOM 4604 C CA . GLY A 1 579 ? 2.467 -16.766 -0.94 1 80.06 579 GLY A CA 1
ATOM 4605 C C . GLY A 1 579 ? 2.133 -15.289 -0.914 1 80.06 579 GLY A C 1
ATOM 4606 O O . GLY A 1 579 ? 2.389 -14.602 0.08 1 80.06 579 GLY A O 1
ATOM 4607 N N . ALA A 1 580 ? 1.612 -14.867 -1.974 1 81 580 ALA A N 1
ATOM 4608 C CA . ALA A 1 580 ? 1.219 -13.469 -2.061 1 81 580 ALA A CA 1
ATOM 4609 C C . ALA A 1 580 ? 0.12 -13.141 -1.054 1 81 580 ALA A C 1
ATOM 4611 O O . ALA A 1 580 ? 0.119 -12.062 -0.451 1 81 580 ALA A O 1
ATOM 4612 N N . GLN A 1 581 ? -0.829 -14 -0.922 1 85.5 581 GLN A N 1
ATOM 4613 C CA . GLN A 1 581 ? -1.921 -13.812 0.028 1 85.5 581 GLN A CA 1
ATOM 4614 C C . GLN A 1 581 ? -1.396 -13.734 1.459 1 85.5 581 GLN A C 1
ATOM 4616 O O . GLN A 1 581 ? -1.849 -12.898 2.244 1 85.5 581 GLN A O 1
ATOM 4621 N N . MET A 1 582 ? -0.511 -14.508 1.724 1 84.19 582 MET A N 1
ATOM 4622 C CA . MET A 1 582 ? 0.087 -14.508 3.057 1 84.19 582 MET A CA 1
ATOM 4623 C C . MET A 1 582 ? 0.8 -13.188 3.332 1 84.19 582 MET A C 1
ATOM 4625 O O . MET A 1 582 ? 0.766 -12.688 4.457 1 84.19 582 MET A O 1
ATOM 4629 N N . GLN A 1 583 ? 1.392 -12.742 2.359 1 78 583 GLN A N 1
ATOM 4630 C CA . GLN A 1 583 ? 2.082 -11.461 2.516 1 78 583 GLN A CA 1
ATOM 4631 C C . GLN A 1 583 ? 1.109 -10.352 2.895 1 78 583 GLN A C 1
ATOM 4633 O O . GLN A 1 583 ? 1.441 -9.477 3.695 1 78 583 GLN A O 1
ATOM 4638 N N . VAL A 1 584 ? 0.045 -10.406 2.297 1 81.81 584 VAL A N 1
ATOM 4639 C CA . VAL A 1 584 ? -0.982 -9.414 2.607 1 81.81 584 VAL A CA 1
ATOM 4640 C C . VAL A 1 584 ? -1.37 -9.516 4.078 1 81.81 584 VAL A C 1
ATOM 4642 O O . VAL A 1 584 ? -1.461 -8.508 4.777 1 81.81 584 VAL A O 1
ATOM 4645 N N . ILE A 1 585 ? -1.602 -10.711 4.547 1 85.56 585 ILE A N 1
ATOM 4646 C CA . ILE A 1 585 ? -2.031 -10.938 5.922 1 85.56 585 ILE A CA 1
ATOM 4647 C C . ILE A 1 585 ? -0.914 -10.531 6.883 1 85.56 585 ILE A C 1
ATOM 4649 O O . ILE A 1 585 ? -1.165 -9.883 7.902 1 85.56 585 ILE A O 1
ATOM 4653 N N . LEU A 1 586 ? 0.281 -10.852 6.516 1 78.31 586 LEU A N 1
ATOM 4654 C CA . LEU A 1 586 ? 1.417 -10.523 7.371 1 78.31 586 LEU A CA 1
ATOM 4655 C C . LEU A 1 586 ? 1.611 -9.016 7.457 1 78.31 586 LEU A C 1
ATOM 4657 O O . LEU A 1 586 ? 1.906 -8.484 8.531 1 78.31 586 LEU A O 1
ATOM 4661 N N . SER A 1 587 ? 1.478 -8.43 6.363 1 75.06 587 SER A N 1
ATOM 4662 C CA . SER A 1 587 ? 1.665 -6.984 6.328 1 75.06 587 SER A CA 1
ATOM 4663 C C . SER A 1 587 ? 0.604 -6.27 7.16 1 75.06 587 SER A C 1
ATOM 4665 O O . SER A 1 587 ? 0.895 -5.27 7.82 1 75.06 587 SER A O 1
ATOM 4667 N N . ARG A 1 588 ? -0.524 -6.75 7.176 1 80.69 588 ARG A N 1
ATOM 4668 C CA . ARG A 1 588 ? -1.642 -6.051 7.805 1 80.69 588 ARG A CA 1
ATOM 4669 C C . ARG A 1 588 ? -1.792 -6.457 9.266 1 80.69 588 ARG A C 1
ATOM 4671 O O . ARG A 1 588 ? -2.207 -5.648 10.102 1 80.69 588 ARG A O 1
ATOM 4678 N N . PHE A 1 589 ? -1.495 -7.75 9.578 1 84.38 589 PHE A N 1
ATOM 4679 C CA . PHE A 1 589 ? -1.847 -8.266 10.891 1 84.38 589 PHE A CA 1
ATOM 4680 C C . PHE A 1 589 ? -0.608 -8.766 11.625 1 84.38 589 PHE A C 1
ATOM 4682 O O . PHE A 1 589 ? -0.685 -9.148 12.797 1 84.38 589 PHE A O 1
ATOM 4689 N N . GLY A 1 590 ? 0.484 -8.82 10.945 1 74.94 590 GLY A N 1
ATOM 4690 C CA . GLY A 1 590 ? 1.691 -9.43 11.492 1 74.94 590 GLY A CA 1
ATOM 4691 C C . GLY A 1 590 ? 2.078 -8.875 12.852 1 74.94 590 GLY A C 1
ATOM 4692 O O . GLY A 1 590 ? 2.506 -9.617 13.727 1 74.94 590 GLY A O 1
ATOM 4693 N N . ASN A 1 591 ? 1.814 -7.574 13.023 1 68.25 591 ASN A N 1
ATOM 4694 C CA . ASN A 1 591 ? 2.209 -6.941 14.273 1 68.25 591 ASN A CA 1
ATOM 4695 C C . ASN A 1 591 ? 1.022 -6.785 15.227 1 68.25 591 ASN A C 1
ATOM 4697 O O . ASN A 1 591 ? 1.18 -6.305 16.344 1 68.25 591 ASN A O 1
ATOM 4701 N N . LYS A 1 592 ? -0.066 -7.195 14.852 1 76.5 592 LYS A N 1
ATOM 4702 C CA . LYS A 1 592 ? -1.278 -6.938 15.625 1 76.5 592 LYS A CA 1
ATOM 4703 C C . LYS A 1 592 ? -1.797 -8.211 16.281 1 76.5 592 LYS A C 1
ATOM 4705 O O . LYS A 1 592 ? -2.482 -8.164 17.297 1 76.5 592 LYS A O 1
ATOM 4710 N N . LEU A 1 593 ? -1.51 -9.391 15.633 1 84.69 593 LEU A N 1
ATOM 4711 C CA . LEU A 1 593 ? -2.021 -10.664 16.125 1 84.69 593 LEU A CA 1
ATOM 4712 C C . LEU A 1 593 ? -0.88 -11.578 16.562 1 84.69 593 LEU A C 1
ATOM 4714 O O . LEU A 1 593 ? 0.204 -11.547 15.977 1 84.69 593 LEU A O 1
ATOM 4718 N N . PRO A 1 594 ? -1.139 -12.32 17.578 1 81.44 594 PRO A N 1
ATOM 4719 C CA . PRO A 1 594 ? -0.171 -13.367 17.906 1 81.44 594 PRO A CA 1
ATOM 4720 C C . PRO A 1 594 ? -0.004 -14.391 16.797 1 81.44 594 PRO A C 1
ATOM 4722 O O . PRO A 1 594 ? -0.907 -14.57 15.969 1 81.44 594 PRO A O 1
ATOM 4725 N N . PRO A 1 595 ? 1.11 -15.094 16.75 1 79.81 595 PRO A N 1
ATOM 4726 C CA . PRO A 1 595 ? 1.409 -16.031 15.664 1 79.81 595 PRO A CA 1
ATOM 4727 C C . PRO A 1 595 ? 0.345 -17.109 15.516 1 79.81 595 PRO A C 1
ATOM 4729 O O . PRO A 1 595 ? -0.006 -17.484 14.391 1 79.81 595 PRO A O 1
ATOM 4732 N N . SER A 1 596 ? -0.174 -17.594 16.625 1 85.69 596 SER A N 1
ATOM 4733 C CA . SER A 1 596 ? -1.18 -18.656 16.562 1 85.69 596 SER A CA 1
ATOM 4734 C C . SER A 1 596 ? -2.441 -18.172 15.852 1 85.69 596 SER A C 1
ATOM 4736 O O . SER A 1 596 ? -3.021 -18.891 15.039 1 85.69 596 SER A O 1
ATOM 4738 N N . GLN A 1 597 ? -2.787 -16.953 16.156 1 91.69 597 GLN A N 1
ATOM 4739 C CA . GLN A 1 597 ? -3.969 -16.359 15.523 1 91.69 597 GLN A CA 1
ATOM 4740 C C . GLN A 1 597 ? -3.697 -16 14.07 1 91.69 597 GLN A C 1
ATOM 4742 O O . GLN A 1 597 ? -4.59 -16.094 13.219 1 91.69 597 GLN A O 1
ATOM 4747 N N . LEU A 1 598 ? -2.459 -15.68 13.852 1 88.56 598 LEU A N 1
ATOM 4748 C CA . LEU A 1 598 ? -2.066 -15.328 12.492 1 88.56 598 LEU A CA 1
ATOM 4749 C C . LEU A 1 598 ? -2.168 -16.547 11.57 1 88.56 598 LEU A C 1
ATOM 4751 O O . LEU A 1 598 ? -2.629 -16.422 10.43 1 88.56 598 LEU A O 1
ATOM 4755 N N . ILE A 1 599 ? -1.812 -17.656 12.086 1 88.69 599 ILE A N 1
ATOM 4756 C CA . ILE A 1 599 ? -1.879 -18.891 11.32 1 88.69 599 ILE A CA 1
ATOM 4757 C C . ILE A 1 599 ? -3.334 -19.219 11 1 88.69 599 ILE A C 1
ATOM 4759 O O . ILE A 1 599 ? -3.662 -19.594 9.875 1 88.69 599 ILE A O 1
ATOM 4763 N N . LYS A 1 600 ? -4.148 -19.031 11.961 1 94.19 600 LYS A N 1
ATOM 4764 C CA . LYS A 1 600 ? -5.57 -19.328 11.781 1 94.19 600 LYS A CA 1
ATOM 4765 C C . LYS A 1 600 ? -6.195 -18.375 10.758 1 94.19 600 LYS A C 1
ATOM 4767 O O . LYS A 1 600 ? -6.945 -18.828 9.883 1 94.19 600 LYS A O 1
ATOM 4772 N N . LEU A 1 601 ? -5.871 -17.156 10.883 1 95.19 601 LEU A N 1
ATOM 4773 C CA . LEU A 1 601 ? -6.41 -16.156 9.969 1 95.19 601 LEU A CA 1
ATOM 4774 C C . LEU A 1 601 ? -5.949 -16.438 8.539 1 95.19 601 LEU A C 1
ATOM 4776 O O . LEU A 1 601 ? -6.738 -16.312 7.594 1 95.19 601 LEU A O 1
ATOM 4780 N N . THR A 1 602 ? -4.699 -16.828 8.414 1 92.62 602 THR A N 1
ATOM 4781 C CA . THR A 1 602 ? -4.145 -17.125 7.102 1 92.62 602 THR A CA 1
ATOM 4782 C C . THR A 1 602 ? -4.879 -18.297 6.457 1 92.62 602 THR A C 1
ATOM 4784 O O . THR A 1 602 ? -5.207 -18.25 5.266 1 92.62 602 THR A O 1
ATOM 4787 N N . HIS A 1 603 ? -5.145 -19.281 7.23 1 94.88 603 HIS A N 1
ATOM 4788 C CA . HIS A 1 603 ? -5.848 -20.453 6.719 1 94.88 603 HIS A CA 1
ATOM 4789 C C . HIS A 1 603 ? -7.242 -20.094 6.227 1 94.88 603 HIS A C 1
ATOM 4791 O O . HIS A 1 603 ? -7.648 -20.516 5.137 1 94.88 603 HIS A O 1
ATOM 4797 N N . VAL A 1 604 ? -7.93 -19.281 6.977 1 95.56 604 VAL A N 1
ATOM 4798 C CA . VAL A 1 604 ? -9.281 -18.859 6.617 1 95.56 604 VAL A CA 1
ATOM 4799 C C . VAL A 1 604 ? -9.242 -17.969 5.387 1 95.56 604 VAL A C 1
ATOM 4801 O O . VAL A 1 604 ? -10.023 -18.156 4.445 1 95.56 604 VAL A O 1
ATOM 4804 N N . PHE A 1 605 ? -8.359 -17.062 5.312 1 94.25 605 PHE A N 1
ATOM 4805 C CA . PHE A 1 605 ? -8.234 -16.094 4.227 1 94.25 605 PHE A CA 1
ATOM 4806 C C . PHE A 1 605 ? -7.93 -16.797 2.908 1 94.25 605 PHE A C 1
ATOM 4808 O O . PHE A 1 605 ? -8.609 -16.578 1.907 1 94.25 605 PHE A O 1
ATOM 4815 N N . CYS A 1 606 ? -6.969 -17.641 2.896 1 92.38 606 CYS A N 1
ATOM 4816 C CA . CYS A 1 606 ? -6.516 -18.297 1.676 1 92.38 606 CYS A CA 1
ATOM 4817 C C . CYS A 1 606 ? -7.59 -19.25 1.136 1 92.38 606 CYS A C 1
ATOM 4819 O O . CYS A 1 606 ? -7.797 -19.328 -0.076 1 92.38 606 CYS A O 1
ATOM 4821 N N . ASN A 1 607 ? -8.258 -19.938 2.01 1 92.62 607 ASN A N 1
ATOM 4822 C CA . ASN A 1 607 ? -9.234 -20.922 1.562 1 92.62 607 ASN A CA 1
ATOM 4823 C C . ASN A 1 607 ? -10.586 -20.281 1.283 1 92.62 607 ASN A C 1
ATOM 4825 O O . ASN A 1 607 ? -11.492 -20.922 0.749 1 92.62 607 ASN A O 1
ATOM 4829 N N . SER A 1 608 ? -10.688 -18.969 1.638 1 89.62 608 SER A N 1
ATOM 4830 C CA . SER A 1 608 ? -11.938 -18.281 1.354 1 89.62 608 SER A CA 1
ATOM 4831 C C . SER A 1 608 ? -11.93 -17.672 -0.049 1 89.62 608 SER A C 1
ATOM 4833 O O . SER A 1 608 ? -12.977 -17.328 -0.587 1 89.62 608 SER A O 1
ATOM 4835 N N . GLN A 1 609 ? -10.766 -17.469 -0.611 1 77.88 609 GLN A N 1
ATOM 4836 C CA . GLN A 1 609 ? -10.656 -16.828 -1.916 1 77.88 609 GLN A CA 1
ATOM 4837 C C . GLN A 1 609 ? -11.391 -17.625 -2.988 1 77.88 609 GLN A C 1
ATOM 4839 O O . GLN A 1 609 ? -11.953 -17.047 -3.918 1 77.88 609 GLN A O 1
ATOM 4844 N N . GLY A 1 610 ? -11.32 -18.938 -2.75 1 65.25 610 GLY A N 1
ATOM 4845 C CA . GLY A 1 610 ? -12.086 -19.781 -3.652 1 65.25 610 GLY A CA 1
ATOM 4846 C C . GLY A 1 610 ? -13.586 -19.578 -3.537 1 65.25 610 GLY A C 1
ATOM 4847 O O . GLY A 1 610 ? -14.297 -19.594 -4.543 1 65.25 610 GLY A O 1
ATOM 4848 N N . ASP A 1 611 ? -13.961 -19.297 -2.342 1 60.56 611 ASP A N 1
ATOM 4849 C CA . ASP A 1 611 ? -15.383 -19.062 -2.092 1 60.56 611 ASP A CA 1
ATOM 4850 C C . ASP A 1 611 ? -15.852 -17.781 -2.781 1 60.56 611 ASP A C 1
ATOM 4852 O O . ASP A 1 611 ? -16.938 -17.75 -3.359 1 60.56 611 ASP A O 1
ATOM 4856 N N . ILE A 1 612 ? -15 -16.891 -2.729 1 64.31 612 ILE A N 1
ATOM 4857 C CA . ILE A 1 612 ? -15.336 -15.594 -3.316 1 64.31 612 ILE A CA 1
ATOM 4858 C C . ILE A 1 612 ? -15.461 -15.734 -4.832 1 64.31 612 ILE A C 1
ATOM 4860 O O . ILE A 1 612 ? -16.406 -15.227 -5.43 1 64.31 612 ILE A O 1
ATOM 4864 N N . LYS A 1 613 ? -14.57 -16.469 -5.336 1 60.97 613 LYS A N 1
ATOM 4865 C CA . LYS A 1 613 ? -14.602 -16.656 -6.781 1 60.97 613 LYS A CA 1
ATOM 4866 C C . LYS A 1 613 ? -15.805 -17.5 -7.203 1 60.97 613 LYS A C 1
ATOM 4868 O O . LYS A 1 613 ? -16.453 -17.203 -8.219 1 60.97 613 LYS A O 1
ATOM 4873 N N . GLU A 1 614 ? -16.062 -18.484 -6.387 1 54.88 614 GLU A N 1
ATOM 4874 C CA . GLU A 1 614 ? -17.234 -19.312 -6.668 1 54.88 614 GLU A CA 1
ATOM 4875 C C . GLU A 1 614 ? -18.516 -18.5 -6.609 1 54.88 614 GLU A C 1
ATOM 4877 O O . GLU A 1 614 ? -19.406 -18.656 -7.461 1 54.88 614 GLU A O 1
ATOM 4882 N N . LEU A 1 615 ? -18.5 -17.656 -5.66 1 55.97 615 LEU A N 1
ATOM 4883 C CA . LEU A 1 615 ? -19.688 -16.828 -5.492 1 55.97 615 LEU A CA 1
ATOM 4884 C C . LEU A 1 615 ? -19.828 -15.844 -6.645 1 55.97 615 LEU A C 1
ATOM 4886 O O . LEU A 1 615 ? -20.938 -15.594 -7.117 1 55.97 615 LEU A O 1
ATOM 4890 N N . VAL A 1 616 ? -18.719 -15.406 -7.109 1 55.66 616 VAL A N 1
ATOM 4891 C CA . VAL A 1 616 ? -18.734 -14.461 -8.227 1 55.66 616 VAL A CA 1
ATOM 4892 C C . VAL A 1 616 ? -19.172 -15.18 -9.5 1 55.66 616 VAL A C 1
ATOM 4894 O O . VAL A 1 616 ? -19.953 -14.641 -10.281 1 55.66 616 VAL A O 1
ATOM 4897 N N . GLU A 1 617 ? -18.703 -16.391 -9.664 1 53.59 617 GLU A N 1
ATOM 4898 C CA . GLU A 1 617 ? -19.078 -17.188 -10.844 1 53.59 617 GLU A CA 1
ATOM 4899 C C . GLU A 1 617 ? -20.547 -17.578 -10.812 1 53.59 617 GLU A C 1
ATOM 4901 O O . GLU A 1 617 ? -21.234 -17.531 -11.836 1 53.59 617 GLU A O 1
ATOM 4906 N N . LEU A 1 618 ? -20.891 -17.891 -9.656 1 49.34 618 LEU A N 1
ATOM 4907 C CA . LEU A 1 618 ? -22.297 -18.234 -9.5 1 49.34 618 LEU A CA 1
ATOM 4908 C C . LEU A 1 618 ? -23.203 -17.047 -9.805 1 49.34 618 LEU A C 1
ATOM 4910 O O . LEU A 1 618 ? -24.25 -17.188 -10.422 1 49.34 618 LEU A O 1
ATOM 4914 N N . LYS A 1 619 ? -22.781 -15.969 -9.406 1 56.12 619 LYS A N 1
ATOM 4915 C CA . LYS A 1 619 ? -23.562 -14.75 -9.664 1 56.12 619 LYS A CA 1
ATOM 4916 C C . LYS A 1 619 ? -23.562 -14.406 -11.148 1 56.12 619 LYS A C 1
ATOM 4918 O O . LYS A 1 619 ? -24.578 -13.984 -11.695 1 56.12 619 LYS A O 1
ATOM 4923 N N . LYS A 1 620 ? -22.438 -14.555 -11.734 1 56.72 620 LYS A N 1
ATOM 4924 C CA . LYS A 1 620 ? -22.375 -14.328 -13.18 1 56.72 620 LYS A CA 1
ATOM 4925 C C . LYS A 1 620 ? -23.328 -15.258 -13.922 1 56.72 620 LYS A C 1
ATOM 4927 O O . LYS A 1 620 ? -23.984 -14.844 -14.875 1 56.72 620 LYS A O 1
ATOM 4932 N N . GLU A 1 621 ? -23.297 -16.453 -13.508 1 48.12 621 GLU A N 1
ATOM 4933 C CA . GLU A 1 621 ? -24.203 -17.422 -14.117 1 48.12 621 GLU A CA 1
ATOM 4934 C C . GLU A 1 621 ? -25.656 -17.016 -13.906 1 48.12 621 GLU A C 1
ATOM 4936 O O . GLU A 1 621 ? -26.469 -17.125 -14.82 1 48.12 621 GLU A O 1
ATOM 4941 N N . LYS A 1 622 ? -25.922 -16.531 -12.758 1 53.16 622 LYS A N 1
ATOM 4942 C CA . LYS A 1 622 ? -27.281 -16.109 -12.461 1 53.16 622 LYS A CA 1
ATOM 4943 C C . LYS A 1 622 ? -27.641 -14.836 -13.219 1 53.16 622 LYS A C 1
ATOM 4945 O O . LYS A 1 622 ? -28.75 -14.695 -13.727 1 53.16 622 LYS A O 1
ATOM 4950 N N . ASP A 1 623 ? -26.688 -13.898 -13.117 1 54.06 623 ASP A N 1
ATOM 4951 C CA . ASP A 1 623 ? -26.906 -12.672 -13.883 1 54.06 623 ASP A CA 1
ATOM 4952 C C . ASP A 1 623 ? -26.984 -12.961 -15.375 1 54.06 623 ASP A C 1
ATOM 4954 O O . ASP A 1 623 ? -27.75 -12.32 -16.094 1 54.06 623 ASP A O 1
ATOM 4958 N N . GLY A 1 624 ? -26.125 -13.797 -15.789 1 47.03 624 GLY A N 1
ATOM 4959 C CA . GLY A 1 624 ? -26.234 -14.25 -17.172 1 47.03 624 GLY A CA 1
ATOM 4960 C C . GLY A 1 624 ? -27.547 -14.93 -17.469 1 47.03 624 GLY A C 1
ATOM 4961 O O . GLY A 1 624 ? -28.125 -14.734 -18.547 1 47.03 624 GLY A O 1
ATOM 4962 N N . GLU A 1 625 ? -27.953 -15.727 -16.609 1 45.22 625 GLU A N 1
ATOM 4963 C CA . GLU A 1 625 ? -29.25 -16.375 -16.797 1 45.22 625 GLU A CA 1
ATOM 4964 C C . GLU A 1 625 ? -30.375 -15.352 -16.734 1 45.22 625 GLU A C 1
ATOM 4966 O O . GLU A 1 625 ? -31.359 -15.461 -17.469 1 45.22 625 GLU A O 1
ATOM 4971 N N . SER A 1 626 ? -30.203 -14.516 -15.875 1 41.78 626 SER A N 1
ATOM 4972 C CA . SER A 1 626 ? -31.266 -13.531 -15.766 1 41.78 626 SER A CA 1
ATOM 4973 C C . SER A 1 626 ? -31.312 -12.617 -16.984 1 41.78 626 SER A C 1
ATOM 4975 O O . SER A 1 626 ? -32.344 -12.039 -17.297 1 41.78 626 SER A O 1
ATOM 4977 N N . ALA A 1 627 ? -30.25 -12.406 -17.547 1 42.06 627 ALA A N 1
ATOM 4978 C CA . ALA A 1 627 ? -30.219 -11.633 -18.781 1 42.06 627 ALA A CA 1
ATOM 4979 C C . ALA A 1 627 ? -30.797 -12.445 -19.953 1 42.06 627 ALA A C 1
ATOM 4981 O O . ALA A 1 627 ? -31.297 -11.875 -20.922 1 42.06 627 ALA A O 1
ATOM 4982 N N . LEU A 1 628 ? -30.656 -13.656 -19.906 1 34.06 628 LEU A N 1
ATOM 4983 C CA . LEU A 1 628 ? -31.234 -14.508 -20.953 1 34.06 628 LEU A CA 1
ATOM 4984 C C . LEU A 1 628 ? -32.719 -14.711 -20.734 1 34.06 628 LEU A C 1
ATOM 4986 O O . LEU A 1 628 ? -33.438 -15.055 -21.672 1 34.06 628 LEU A O 1
ATOM 4990 N N . ASN A 1 629 ? -33.188 -14.609 -19.656 1 32.31 629 ASN A N 1
ATOM 4991 C CA . ASN A 1 629 ? -34.625 -14.734 -19.531 1 32.31 629 ASN A CA 1
ATOM 4992 C C . ASN A 1 629 ? -35.312 -13.383 -19.641 1 32.31 629 ASN A C 1
ATOM 4994 O O . ASN A 1 629 ? -36.5 -13.305 -19.969 1 32.31 629 ASN A O 1
ATOM 4998 N N . MET B 1 1 ? 41.062 12.234 37.844 1 16.95 1 MET B N 1
ATOM 4999 C CA . MET B 1 1 ? 40.906 11.047 37 1 16.95 1 MET B CA 1
ATOM 5000 C C . MET B 1 1 ? 40.656 11.43 35.562 1 16.95 1 MET B C 1
ATOM 5002 O O . MET B 1 1 ? 39.656 12.07 35.219 1 16.95 1 MET B O 1
ATOM 5006 N N . GLU B 1 2 ? 41.656 11.727 34.438 1 17.28 2 GLU B N 1
ATOM 5007 C CA . GLU B 1 2 ? 42.438 12.727 33.688 1 17.28 2 GLU B CA 1
ATOM 5008 C C . GLU B 1 2 ? 42.25 12.578 32.188 1 17.28 2 GLU B C 1
ATOM 5010 O O . GLU B 1 2 ? 42.344 11.469 31.656 1 17.28 2 GLU B O 1
ATOM 5015 N N . THR B 1 3 ? 41.438 13.484 31.297 1 16.41 3 THR B N 1
ATOM 5016 C CA . THR B 1 3 ? 40.688 13.891 30.109 1 16.41 3 THR B CA 1
ATOM 5017 C C . THR B 1 3 ? 41.656 14.078 28.922 1 16.41 3 THR B C 1
ATOM 5019 O O . THR B 1 3 ? 41.25 14.617 27.891 1 16.41 3 THR B O 1
ATOM 5022 N N . TYR B 1 4 ? 42.594 13.07 28.547 1 16.47 4 TYR B N 1
ATOM 5023 C CA . TYR B 1 4 ? 43.875 13.477 27.953 1 16.47 4 TYR B CA 1
ATOM 5024 C C . TYR B 1 4 ? 43.688 13.797 26.469 1 16.47 4 TYR B C 1
ATOM 5026 O O . TYR B 1 4 ? 42.719 13.328 25.844 1 16.47 4 TYR B O 1
ATOM 5034 N N . PRO B 1 5 ? 44.656 14.414 25.641 1 18.69 5 PRO B N 1
ATOM 5035 C CA . PRO B 1 5 ? 45.156 15.391 24.672 1 18.69 5 PRO B CA 1
ATOM 5036 C C . PRO B 1 5 ? 45.438 14.773 23.297 1 18.69 5 PRO B C 1
ATOM 5038 O O . PRO B 1 5 ? 46.312 13.938 23.156 1 18.69 5 PRO B O 1
ATOM 5041 N N . PRO B 1 6 ? 44.312 14.242 22.594 1 17.56 6 PRO B N 1
ATOM 5042 C CA . PRO B 1 6 ? 44.625 13.43 21.406 1 17.56 6 PRO B CA 1
ATOM 5043 C C . PRO B 1 6 ? 45.375 14.219 20.328 1 17.56 6 PRO B C 1
ATOM 5045 O O . PRO B 1 6 ? 44.969 15.32 19.969 1 17.56 6 PRO B O 1
ATOM 5048 N N . THR B 1 7 ? 46.594 13.969 20.156 1 15.84 7 THR B N 1
ATOM 5049 C CA . THR B 1 7 ? 47.75 14.594 19.562 1 15.84 7 THR B CA 1
ATOM 5050 C C . THR B 1 7 ? 47.625 14.688 18.047 1 15.84 7 THR B C 1
ATOM 5052 O O . THR B 1 7 ? 46.875 13.945 17.438 1 15.84 7 THR B O 1
ATOM 5055 N N . GLY B 1 8 ? 48.531 15.312 17.266 1 15.63 8 GLY B N 1
ATOM 5056 C CA . GLY B 1 8 ? 49.094 16.328 16.391 1 15.63 8 GLY B CA 1
ATOM 5057 C C . GLY B 1 8 ? 49.5 15.797 15.047 1 15.63 8 GLY B C 1
ATOM 5058 O O . GLY B 1 8 ? 50.156 16.5 14.266 1 15.63 8 GLY B O 1
ATOM 5059 N N . LEU B 1 9 ? 49.125 14.469 14.547 1 15.55 9 LEU B N 1
ATOM 5060 C CA . LEU B 1 9 ? 50.25 14.031 13.742 1 15.55 9 LEU B CA 1
ATOM 5061 C C . LEU B 1 9 ? 50.281 14.766 12.406 1 15.55 9 LEU B C 1
ATOM 5063 O O . LEU B 1 9 ? 49.25 14.922 11.75 1 15.55 9 LEU B O 1
ATOM 5067 N N . PHE B 1 10 ? 51.375 15.414 11.961 1 15.88 10 PHE B N 1
ATOM 5068 C CA . PHE B 1 10 ? 52.094 16.438 11.203 1 15.88 10 PHE B CA 1
ATOM 5069 C C . PHE B 1 10 ? 52.375 15.953 9.781 1 15.88 10 PHE B C 1
ATOM 5071 O O . PHE B 1 10 ? 53 16.672 9 1 15.88 10 PHE B O 1
ATOM 5078 N N . ILE B 1 11 ? 51.781 14.82 9.203 1 16.98 11 ILE B N 1
ATOM 5079 C CA . ILE B 1 11 ? 52.781 14.398 8.25 1 16.98 11 ILE B CA 1
ATOM 5080 C C . ILE B 1 11 ? 52.844 15.367 7.07 1 16.98 11 ILE B C 1
ATOM 5082 O O . ILE B 1 11 ? 51.781 15.719 6.516 1 16.98 11 ILE B O 1
ATOM 5086 N N . GLU B 1 12 ? 53.906 15.93 6.828 1 15.8 12 GLU B N 1
ATOM 5087 C CA . GLU B 1 12 ? 54.5 17.016 6.062 1 15.8 12 GLU B CA 1
ATOM 5088 C C . GLU B 1 12 ? 54.594 16.672 4.578 1 15.8 12 GLU B C 1
ATOM 5090 O O . GLU B 1 12 ? 55.531 15.992 4.148 1 15.8 12 GLU B O 1
ATOM 5095 N N . ALA B 1 13 ? 53.469 16.094 4.051 1 16.42 13 ALA B N 1
ATOM 5096 C CA . ALA B 1 13 ? 53.812 15.578 2.73 1 16.42 13 ALA B CA 1
ATOM 5097 C C . ALA B 1 13 ? 54.375 16.688 1.836 1 16.42 13 ALA B C 1
ATOM 5099 O O . ALA B 1 13 ? 53.969 17.844 1.938 1 16.42 13 ALA B O 1
ATOM 5100 N N . ALA B 1 14 ? 55.438 16.312 1.223 1 16.31 14 ALA B N 1
ATOM 5101 C CA . ALA B 1 14 ? 56.531 16.906 0.456 1 16.31 14 ALA B CA 1
ATOM 5102 C C . ALA B 1 14 ? 56 17.516 -0.846 1 16.31 14 ALA B C 1
ATOM 5104 O O . ALA B 1 14 ? 55.062 17.016 -1.438 1 16.31 14 ALA B O 1
ATOM 5105 N N . ASN B 1 15 ? 56.5 18.703 -1.3 1 15.82 15 ASN B N 1
ATOM 5106 C CA . ASN B 1 15 ? 56.344 19.938 -2.051 1 15.82 15 ASN B CA 1
ATOM 5107 C C . ASN B 1 15 ? 56.688 19.75 -3.527 1 15.82 15 ASN B C 1
ATOM 5109 O O . ASN B 1 15 ? 56.75 20.719 -4.281 1 15.82 15 ASN B O 1
ATOM 5113 N N . GLY B 1 16 ? 56.906 18.438 -4.047 1 16.69 16 GLY B N 1
ATOM 5114 C CA . GLY B 1 16 ? 57.812 18.688 -5.168 1 16.69 16 GLY B CA 1
ATOM 5115 C C . GLY B 1 16 ? 57.125 19.422 -6.312 1 16.69 16 GLY B C 1
ATOM 5116 O O . GLY B 1 16 ? 55.906 19.422 -6.406 1 16.69 16 GLY B O 1
ATOM 5117 N N . SER B 1 17 ? 57.844 20.266 -7.078 1 16.44 17 SER B N 1
ATOM 5118 C CA . SER B 1 17 ? 57.781 21.438 -7.941 1 16.44 17 SER B CA 1
ATOM 5119 C C . SER B 1 17 ? 57.438 21.062 -9.383 1 16.44 17 SER B C 1
ATOM 5121 O O . SER B 1 17 ? 57.656 21.844 -10.305 1 16.44 17 SER B O 1
ATOM 5123 N N . ARG B 1 18 ? 56.656 19.953 -9.562 1 18.17 18 ARG B N 1
ATOM 5124 C CA . ARG B 1 18 ? 56.844 19.578 -10.961 1 18.17 18 ARG B CA 1
ATOM 5125 C C . ARG B 1 18 ? 56.531 20.75 -11.891 1 18.17 18 ARG B C 1
ATOM 5127 O O . ARG B 1 18 ? 55.688 21.578 -11.602 1 18.17 18 ARG B O 1
ATOM 5134 N N . PRO B 1 19 ? 57.25 20.766 -13.047 1 17.64 19 PRO B N 1
ATOM 5135 C CA . PRO B 1 19 ? 57.562 21.797 -14.031 1 17.64 19 PRO B CA 1
ATOM 5136 C C . PRO B 1 19 ? 56.375 22.188 -14.898 1 17.64 19 PRO B C 1
ATOM 5138 O O . PRO B 1 19 ? 55.406 21.422 -14.992 1 17.64 19 PRO B O 1
ATOM 5141 N N . SER B 1 20 ? 56.438 23.375 -15.594 1 17.17 20 SER B N 1
ATOM 5142 C CA . SER B 1 20 ? 55.688 24.469 -16.188 1 17.17 20 SER B CA 1
ATOM 5143 C C . SER B 1 20 ? 55.219 24.125 -17.594 1 17.17 20 SER B C 1
ATOM 5145 O O . SER B 1 20 ? 54.688 24.969 -18.297 1 17.17 20 SER B O 1
ATOM 5147 N N . SER B 1 21 ? 54.781 22.766 -17.781 1 18.92 21 SER B N 1
ATOM 5148 C CA . SER B 1 21 ? 54.812 22.516 -19.234 1 18.92 21 SER B CA 1
ATOM 5149 C C . SER B 1 21 ? 53.969 23.562 -19.969 1 18.92 21 SER B C 1
ATOM 5151 O O . SER B 1 21 ? 53 24.078 -19.438 1 18.92 21 SER B O 1
ATOM 5153 N N . PRO B 1 22 ? 54.312 23.75 -21.328 1 19.48 22 PRO B N 1
ATOM 5154 C CA . PRO B 1 22 ? 54.188 24.875 -22.281 1 19.48 22 PRO B CA 1
ATOM 5155 C C . PRO B 1 22 ? 52.75 25.062 -22.766 1 19.48 22 PRO B C 1
ATOM 5157 O O . PRO B 1 22 ? 51.969 24.125 -22.734 1 19.48 22 PRO B O 1
ATOM 5160 N N . ALA B 1 23 ? 52.406 26.328 -23.141 1 18.78 23 ALA B N 1
ATOM 5161 C CA . ALA B 1 23 ? 51.312 27.234 -23.406 1 18.78 23 ALA B CA 1
ATOM 5162 C C . ALA B 1 23 ? 50.625 26.875 -24.734 1 18.78 23 ALA B C 1
ATOM 5164 O O . ALA B 1 23 ? 49.75 27.609 -25.203 1 18.78 23 ALA B O 1
ATOM 5165 N N . LEU B 1 24 ? 50.656 25.547 -25.234 1 20.17 24 LEU B N 1
ATOM 5166 C CA . LEU B 1 24 ? 50.375 25.594 -26.656 1 20.17 24 LEU B CA 1
ATOM 5167 C C . LEU B 1 24 ? 49.031 26.266 -26.938 1 20.17 24 LEU B C 1
ATOM 5169 O O . LEU B 1 24 ? 48.062 26.078 -26.188 1 20.17 24 LEU B O 1
ATOM 5173 N N . LYS B 1 25 ? 49.031 27.281 -28 1 21.16 25 LYS B N 1
ATOM 5174 C CA . LYS B 1 25 ? 48.188 28.359 -28.5 1 21.16 25 LYS B CA 1
ATOM 5175 C C . LYS B 1 25 ? 46.875 27.812 -29.094 1 21.16 25 LYS B C 1
ATOM 5177 O O . LYS B 1 25 ? 46.875 26.766 -29.75 1 21.16 25 LYS B O 1
ATOM 5182 N N . PRO B 1 26 ? 45.625 28.422 -28.766 1 20.67 26 PRO B N 1
ATOM 5183 C CA . PRO B 1 26 ? 44.188 28.109 -28.906 1 20.67 26 PRO B CA 1
ATOM 5184 C C . PRO B 1 26 ? 43.719 28.219 -30.359 1 20.67 26 PRO B C 1
ATOM 5186 O O . PRO B 1 26 ? 43.844 29.281 -30.969 1 20.67 26 PRO B O 1
ATOM 5189 N N . SER B 1 27 ? 44 27.266 -31.281 1 20.94 27 SER B N 1
ATOM 5190 C CA . SER B 1 27 ? 43.656 27.438 -32.688 1 20.94 27 SER B CA 1
ATOM 5191 C C . SER B 1 27 ? 42.188 27.828 -32.844 1 20.94 27 SER B C 1
ATOM 5193 O O . SER B 1 27 ? 41.312 27.297 -32.125 1 20.94 27 SER B O 1
ATOM 5195 N N . THR B 1 28 ? 41.906 29.031 -33.625 1 20.14 28 THR B N 1
ATOM 5196 C CA . THR B 1 28 ? 40.781 29.875 -33.906 1 20.14 28 THR B CA 1
ATOM 5197 C C . THR B 1 28 ? 39.781 29.172 -34.812 1 20.14 28 THR B C 1
ATOM 5199 O O . THR B 1 28 ? 40.031 28.969 -35.969 1 20.14 28 THR B O 1
ATOM 5202 N N . LYS B 1 29 ? 39.188 28.062 -34.5 1 23.62 29 LYS B N 1
ATOM 5203 C CA . LYS B 1 29 ? 38.219 27.359 -35.344 1 23.62 29 LYS B CA 1
ATOM 5204 C C . LYS B 1 29 ? 37.188 28.312 -35.875 1 23.62 29 LYS B C 1
ATOM 5206 O O . LYS B 1 29 ? 36.594 29.109 -35.125 1 23.62 29 LYS B O 1
ATOM 5211 N N . LYS B 1 30 ? 37.062 28.516 -37.219 1 22.03 30 LYS B N 1
ATOM 5212 C CA . LYS B 1 30 ? 36.281 29.281 -38.188 1 22.03 30 LYS B CA 1
ATOM 5213 C C . LYS B 1 30 ? 34.781 29.109 -37.938 1 22.03 30 LYS B C 1
ATOM 5215 O O . LYS B 1 30 ? 34.281 27.984 -37.844 1 22.03 30 LYS B O 1
ATOM 5220 N N . ARG B 1 31 ? 34 30.234 -37.594 1 23.95 31 ARG B N 1
ATOM 5221 C CA . ARG B 1 31 ? 32.625 30.469 -37.188 1 23.95 31 ARG B CA 1
ATOM 5222 C C . ARG B 1 31 ? 31.688 30.297 -38.375 1 23.95 31 ARG B C 1
ATOM 5224 O O . ARG B 1 31 ? 31.703 31.094 -39.312 1 23.95 31 ARG B O 1
ATOM 5231 N N . ARG B 1 32 ? 31.531 29.203 -39.156 1 24.7 32 ARG B N 1
ATOM 5232 C CA . ARG B 1 32 ? 30.562 29.109 -40.219 1 24.7 32 ARG B CA 1
ATOM 5233 C C . ARG B 1 32 ? 29.203 29.672 -39.812 1 24.7 32 ARG B C 1
ATOM 5235 O O . ARG B 1 32 ? 28.609 29.219 -38.844 1 24.7 32 ARG B O 1
ATOM 5242 N N . ALA B 1 33 ? 28.828 31 -40.25 1 24.44 33 ALA B N 1
ATOM 5243 C CA . ALA B 1 33 ? 27.781 32 -40.031 1 24.44 33 ALA B CA 1
ATOM 5244 C C . ALA B 1 33 ? 26.438 31.531 -40.594 1 24.44 33 ALA B C 1
ATOM 5246 O O . ALA B 1 33 ? 25.703 32.312 -41.188 1 24.44 33 ALA B O 1
ATOM 5247 N N . ALA B 1 34 ? 26.172 30.391 -41.094 1 28.98 34 ALA B N 1
ATOM 5248 C CA . ALA B 1 34 ? 24.906 30.203 -41.781 1 28.98 34 ALA B CA 1
ATOM 5249 C C . ALA B 1 34 ? 23.734 30.766 -40.969 1 28.98 34 ALA B C 1
ATOM 5251 O O . ALA B 1 34 ? 23.469 30.328 -39.844 1 28.98 34 ALA B O 1
ATOM 5252 N N . GLY B 1 35 ? 23.391 32.031 -41.25 1 28.55 35 GLY B N 1
ATOM 5253 C CA . GLY B 1 35 ? 22.5 33.031 -40.656 1 28.55 35 GLY B CA 1
ATOM 5254 C C . GLY B 1 35 ? 21.062 32.594 -40.625 1 28.55 35 GLY B C 1
ATOM 5255 O O . GLY B 1 35 ? 20.547 32 -41.562 1 28.55 35 GLY B O 1
ATOM 5256 N N . ARG B 1 36 ? 20.453 32.312 -39.656 1 37.12 36 ARG B N 1
ATOM 5257 C CA . ARG B 1 36 ? 19.125 31.859 -39.25 1 37.12 36 ARG B CA 1
ATOM 5258 C C . ARG B 1 36 ? 18.047 32.812 -39.781 1 37.12 36 ARG B C 1
ATOM 5260 O O . ARG B 1 36 ? 18.156 34.031 -39.594 1 37.12 36 ARG B O 1
ATOM 5267 N N . ARG B 1 37 ? 17.328 32.469 -40.781 1 47.62 37 ARG B N 1
ATOM 5268 C CA . ARG B 1 37 ? 16.266 33.25 -41.406 1 47.62 37 ARG B CA 1
ATOM 5269 C C . ARG B 1 37 ? 15.438 33.969 -40.375 1 47.62 37 ARG B C 1
ATOM 5271 O O . ARG B 1 37 ? 15.164 33.438 -39.281 1 47.62 37 ARG B O 1
ATOM 5278 N N . ARG B 1 38 ? 15.195 35.281 -40.531 1 53.09 38 ARG B N 1
ATOM 5279 C CA . ARG B 1 38 ? 14.539 36.219 -39.625 1 53.09 38 ARG B CA 1
ATOM 5280 C C . ARG B 1 38 ? 13.094 35.812 -39.375 1 53.09 38 ARG B C 1
ATOM 5282 O O . ARG B 1 38 ? 12.367 35.469 -40.312 1 53.09 38 ARG B O 1
ATOM 5289 N N . ASP B 1 39 ? 12.633 35.719 -38.375 1 62.75 39 ASP B N 1
ATOM 5290 C CA . ASP B 1 39 ? 11.305 35.281 -37.906 1 62.75 39 ASP B CA 1
ATOM 5291 C C . ASP B 1 39 ? 10.234 36.281 -38.375 1 62.75 39 ASP B C 1
ATOM 5293 O O . ASP B 1 39 ? 10.414 37.5 -38.281 1 62.75 39 ASP B O 1
ATOM 5297 N N . PRO B 1 40 ? 9.336 35.781 -38.875 1 67.25 40 PRO B N 1
ATOM 5298 C CA . PRO B 1 40 ? 8.32 36.594 -39.531 1 67.25 40 PRO B CA 1
ATOM 5299 C C . PRO B 1 40 ? 7.648 37.594 -38.562 1 67.25 40 PRO B C 1
ATOM 5301 O O . PRO B 1 40 ? 7.012 38.531 -39 1 67.25 40 PRO B O 1
ATOM 5304 N N . VAL B 1 41 ? 7.863 37.469 -37.344 1 69.44 41 VAL B N 1
ATOM 5305 C CA . VAL B 1 41 ? 7.246 38.344 -36.344 1 69.44 41 VAL B CA 1
ATOM 5306 C C . VAL B 1 41 ? 7.848 39.75 -36.438 1 69.44 41 VAL B C 1
ATOM 5308 O O . VAL B 1 41 ? 7.188 40.719 -36.094 1 69.44 41 VAL B O 1
ATOM 5311 N N . TRP B 1 42 ? 8.812 39.812 -37.031 1 75.06 42 TRP B N 1
ATOM 5312 C CA . TRP B 1 42 ? 9.562 41.062 -37.094 1 75.06 42 TRP B CA 1
ATOM 5313 C C . TRP B 1 42 ? 8.93 42 -38.125 1 75.06 42 TRP B C 1
ATOM 5315 O O . TRP B 1 42 ? 9.125 43.219 -38.031 1 75.06 42 TRP B O 1
ATOM 5325 N N . ASP B 1 43 ? 8.094 41.438 -38.938 1 74.88 43 ASP B N 1
ATOM 5326 C CA . ASP B 1 43 ? 7.398 42.25 -39.938 1 74.88 43 ASP B CA 1
ATOM 5327 C C . ASP B 1 43 ? 6.355 43.156 -39.281 1 74.88 43 ASP B C 1
ATOM 5329 O O . ASP B 1 43 ? 5.949 44.156 -39.844 1 74.88 43 ASP B O 1
ATOM 5333 N N . TRP B 1 44 ? 6.07 42.875 -38 1 72.94 44 TRP B N 1
ATOM 5334 C CA . TRP B 1 44 ? 5.055 43.594 -37.281 1 72.94 44 TRP B CA 1
ATOM 5335 C C . TRP B 1 44 ? 5.703 44.562 -36.281 1 72.94 44 TRP B C 1
ATOM 5337 O O . TRP B 1 44 ? 5.02 45.125 -35.438 1 72.94 44 TRP B O 1
ATOM 5347 N N . THR B 1 45 ? 6.984 44.625 -36.469 1 75.69 45 THR B N 1
ATOM 5348 C CA . THR B 1 45 ? 7.75 45.5 -35.562 1 75.69 45 THR B CA 1
ATOM 5349 C C . THR B 1 45 ? 8.625 46.438 -36.375 1 75.69 45 THR B C 1
ATOM 5351 O O . THR B 1 45 ? 9.008 46.125 -37.5 1 75.69 45 THR B O 1
ATOM 5354 N N . THR B 1 46 ? 8.781 47.656 -35.938 1 79.56 46 THR B N 1
ATOM 5355 C CA . THR B 1 46 ? 9.727 48.625 -36.469 1 79.56 46 THR B CA 1
ATOM 5356 C C . THR B 1 46 ? 10.953 48.75 -35.562 1 79.56 46 THR B C 1
ATOM 5358 O O . THR B 1 46 ? 10.828 48.969 -34.375 1 79.56 46 THR B O 1
ATOM 5361 N N . VAL B 1 47 ? 12.133 48.469 -36.156 1 76.94 47 VAL B N 1
ATOM 5362 C CA . VAL B 1 47 ? 13.391 48.625 -35.438 1 76.94 47 VAL B CA 1
ATOM 5363 C C . VAL B 1 47 ? 13.977 50 -35.688 1 76.94 47 VAL B C 1
ATOM 5365 O O . VAL B 1 47 ? 14.312 50.344 -36.844 1 76.94 47 VAL B O 1
ATOM 5368 N N . LEU B 1 48 ? 14.047 50.75 -34.625 1 76.31 48 LEU B N 1
ATOM 5369 C CA . LEU B 1 48 ? 14.539 52.125 -34.719 1 76.31 48 LEU B CA 1
ATOM 5370 C C . LEU B 1 48 ? 16.062 52.125 -34.75 1 76.31 48 LEU B C 1
ATOM 5372 O O . LEU B 1 48 ? 16.719 51.188 -34.312 1 76.31 48 LEU B O 1
ATOM 5376 N N . PRO B 1 49 ? 16.781 53.094 -35.25 1 75.94 49 PRO B N 1
ATOM 5377 C CA . PRO B 1 49 ? 18.25 53.188 -35.312 1 75.94 49 PRO B CA 1
ATOM 5378 C C . PRO B 1 49 ? 18.938 52.969 -33.969 1 75.94 49 PRO B C 1
ATOM 5380 O O . PRO B 1 49 ? 20.094 52.562 -33.938 1 75.94 49 PRO B O 1
ATOM 5383 N N . ASP B 1 50 ? 18.422 53.219 -33.031 1 71.06 50 ASP B N 1
ATOM 5384 C CA . ASP B 1 50 ? 18.984 53.062 -31.688 1 71.06 50 ASP B CA 1
ATOM 5385 C C . ASP B 1 50 ? 18.75 51.656 -31.156 1 71.06 50 ASP B C 1
ATOM 5387 O O . ASP B 1 50 ? 18.938 51.406 -29.969 1 71.06 50 ASP B O 1
ATOM 5391 N N . LYS B 1 51 ? 18.25 50.625 -31.875 1 72.56 51 LYS B N 1
ATOM 5392 C CA . LYS B 1 51 ? 18.062 49.188 -31.719 1 72.56 51 LYS B CA 1
ATOM 5393 C C . LYS B 1 51 ? 16.766 48.875 -30.969 1 72.56 51 LYS B C 1
ATOM 5395 O O . LYS B 1 51 ? 16.531 47.719 -30.578 1 72.56 51 LYS B O 1
ATOM 5400 N N . ARG B 1 52 ? 16.031 49.938 -30.688 1 79.19 52 ARG B N 1
ATOM 5401 C CA . ARG B 1 52 ? 14.711 49.688 -30.094 1 79.19 52 ARG B CA 1
ATOM 5402 C C . ARG B 1 52 ? 13.773 49.031 -31.109 1 79.19 52 ARG B C 1
ATOM 5404 O O . ARG B 1 52 ? 13.695 49.469 -32.25 1 79.19 52 ARG B O 1
ATOM 5411 N N . VAL B 1 53 ? 13.062 47.938 -30.547 1 79.69 53 VAL B N 1
ATOM 5412 C CA . VAL B 1 53 ? 12.055 47.25 -31.359 1 79.69 53 VAL B CA 1
ATOM 5413 C C . VAL B 1 53 ? 10.664 47.688 -30.891 1 79.69 53 VAL B C 1
ATOM 5415 O O . VAL B 1 53 ? 10.305 47.5 -29.734 1 79.69 53 VAL B O 1
ATOM 5418 N N . VAL B 1 54 ? 9.883 48.25 -31.812 1 79.56 54 VAL B N 1
ATOM 5419 C CA . VAL B 1 54 ? 8.57 48.844 -31.531 1 79.56 54 VAL B CA 1
ATOM 5420 C C . VAL B 1 54 ? 7.496 48.031 -32.281 1 79.56 54 VAL B C 1
ATOM 5422 O O . VAL B 1 54 ? 7.668 47.688 -33.438 1 79.56 54 VAL B O 1
ATOM 5425 N N . CYS B 1 55 ? 6.426 47.719 -31.547 1 73.69 55 CYS B N 1
ATOM 5426 C CA . CYS B 1 55 ? 5.285 47.062 -32.188 1 73.69 55 CYS B CA 1
ATOM 5427 C C . CYS B 1 55 ? 4.523 48.031 -33.062 1 73.69 55 CYS B C 1
ATOM 5429 O O . CYS B 1 55 ? 4.133 49.125 -32.625 1 73.69 55 CYS B O 1
ATOM 5431 N N . ASN B 1 56 ? 4.324 47.688 -34.156 1 75.88 56 ASN B N 1
ATOM 5432 C CA . ASN B 1 56 ? 3.691 48.562 -35.125 1 75.88 56 ASN B CA 1
ATOM 5433 C C . ASN B 1 56 ? 2.211 48.781 -34.844 1 75.88 56 ASN B C 1
ATOM 5435 O O . ASN B 1 56 ? 1.587 49.688 -35.344 1 75.88 56 ASN B O 1
ATOM 5439 N N . ARG B 1 57 ? 1.73 48 -34 1 68 57 ARG B N 1
ATOM 5440 C CA . ARG B 1 57 ? 0.302 48.062 -33.719 1 68 57 ARG B CA 1
ATOM 5441 C C . ARG B 1 57 ? 0.034 48.938 -32.469 1 68 57 ARG B C 1
ATOM 5443 O O . ARG B 1 57 ? -0.812 49.812 -32.5 1 68 57 ARG B O 1
ATOM 5450 N N . CYS B 1 58 ? 0.739 48.625 -31.422 1 66.75 58 CYS B N 1
ATOM 5451 C CA . CYS B 1 58 ? 0.441 49.375 -30.203 1 66.75 58 CYS B CA 1
ATOM 5452 C C . CYS B 1 58 ? 1.511 50.406 -29.922 1 66.75 58 CYS B C 1
ATOM 5454 O O . CYS B 1 58 ? 1.456 51.125 -28.906 1 66.75 58 CYS B O 1
ATOM 5456 N N . GLU B 1 59 ? 2.463 50.562 -30.703 1 71 59 GLU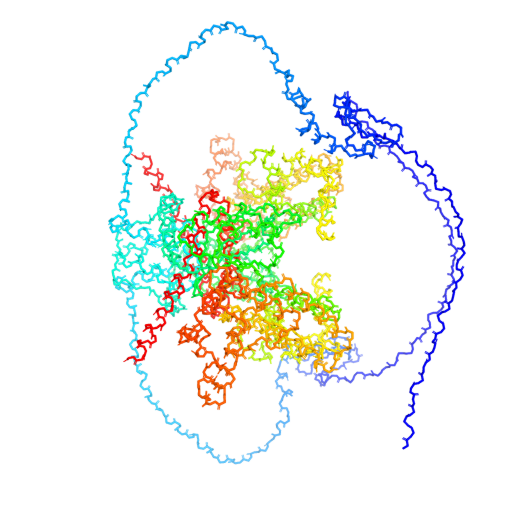 B N 1
ATOM 5457 C CA . GLU B 1 59 ? 3.559 51.531 -30.719 1 71 59 GLU B CA 1
ATOM 5458 C C . GLU B 1 59 ? 4.402 51.438 -29.453 1 71 59 GLU B C 1
ATOM 5460 O O . GLU B 1 59 ? 5.191 52.312 -29.156 1 71 59 GLU B O 1
ATOM 5465 N N . ALA B 1 60 ? 4.227 50.375 -28.797 1 71 60 ALA B N 1
ATOM 5466 C CA . ALA B 1 60 ? 5.016 50.188 -27.594 1 71 60 ALA B CA 1
ATOM 5467 C C . ALA B 1 60 ? 6.422 49.688 -27.938 1 71 60 ALA B C 1
ATOM 5469 O O . ALA B 1 60 ? 6.617 48.969 -28.922 1 71 60 ALA B O 1
ATOM 5470 N N . VAL B 1 61 ? 7.309 50.062 -27.078 1 75.38 61 VAL B N 1
ATOM 5471 C CA . VAL B 1 61 ? 8.68 49.594 -27.203 1 75.38 61 VAL B CA 1
ATOM 5472 C C . VAL B 1 61 ? 8.781 48.156 -26.656 1 75.38 61 VAL B C 1
ATOM 5474 O O . VAL B 1 61 ? 8.531 47.938 -25.469 1 75.38 61 VAL B O 1
ATOM 5477 N N . ILE B 1 62 ? 8.984 47.094 -27.453 1 75 62 ILE B N 1
ATOM 5478 C CA . ILE B 1 62 ? 9 45.688 -27.094 1 75 62 ILE B CA 1
ATOM 5479 C C . ILE B 1 62 ? 10.289 45.344 -26.344 1 75 62 ILE B C 1
ATOM 5481 O O . ILE B 1 62 ? 10.258 44.719 -25.281 1 75 62 ILE B O 1
ATOM 5485 N N . HIS B 1 63 ? 11.5 45.719 -27.062 1 74.69 63 HIS B N 1
ATOM 5486 C CA . HIS B 1 63 ? 12.828 45.656 -26.453 1 74.69 63 HIS B CA 1
ATOM 5487 C C . HIS B 1 63 ? 13.828 46.531 -27.203 1 74.69 63 HIS B C 1
ATOM 5489 O O . HIS B 1 63 ? 13.484 47.156 -28.219 1 74.69 63 HIS B O 1
ATOM 5495 N N . ARG B 1 64 ? 14.969 46.688 -26.688 1 69.75 64 ARG B N 1
ATOM 5496 C CA . ARG B 1 64 ? 15.961 47.594 -27.219 1 69.75 64 ARG B CA 1
ATOM 5497 C C . ARG B 1 64 ? 17.172 46.875 -27.766 1 69.75 64 ARG B C 1
ATOM 5499 O O . ARG B 1 64 ? 18.312 47.344 -27.641 1 69.75 64 ARG B O 1
ATOM 5506 N N . TYR B 1 65 ? 17.031 45.625 -28.203 1 74.19 65 TYR B N 1
ATOM 5507 C CA . TYR B 1 65 ? 18.172 44.844 -28.594 1 74.19 65 TYR B CA 1
ATOM 5508 C C . TYR B 1 65 ? 18.188 44.594 -30.109 1 74.19 65 TYR B C 1
ATOM 5510 O O . TYR B 1 65 ? 18.828 43.656 -30.594 1 74.19 65 TYR B O 1
ATOM 5518 N N . GLY B 1 66 ? 17.594 45.219 -30.734 1 72.88 66 GLY B N 1
ATOM 5519 C CA . GLY B 1 66 ? 17.562 45.125 -32.188 1 72.88 66 GLY B CA 1
ATOM 5520 C C . GLY B 1 66 ? 16.875 43.844 -32.688 1 72.88 66 GLY B C 1
ATOM 5521 O O . GLY B 1 66 ? 15.945 43.344 -32.062 1 72.88 66 GLY B O 1
ATOM 5522 N N . VAL B 1 67 ? 17.359 43.25 -33.75 1 69.69 67 VAL B N 1
ATOM 5523 C CA . VAL B 1 67 ? 16.766 42.094 -34.406 1 69.69 67 VAL B CA 1
ATOM 5524 C C . VAL B 1 67 ? 17.234 40.812 -33.75 1 69.69 67 VAL B C 1
ATOM 5526 O O . VAL B 1 67 ? 17.344 39.75 -34.375 1 69.69 67 VAL B O 1
ATOM 5529 N N . ALA B 1 68 ? 17.594 40.812 -32.531 1 65.88 68 ALA B N 1
ATOM 5530 C CA . ALA B 1 68 ? 18.266 39.656 -31.953 1 65.88 68 ALA B CA 1
ATOM 5531 C C . ALA B 1 68 ? 17.281 38.812 -31.109 1 65.88 68 ALA B C 1
ATOM 5533 O O . ALA B 1 68 ? 17.469 37.594 -30.969 1 65.88 68 ALA B O 1
ATOM 5534 N N . LYS B 1 69 ? 16.188 39.344 -30.5 1 63.81 69 LYS B N 1
ATOM 5535 C CA . LYS B 1 69 ? 15.32 38.719 -29.5 1 63.81 69 LYS B CA 1
ATOM 5536 C C . LYS B 1 69 ? 13.906 38.531 -30.047 1 63.81 69 LYS B C 1
ATOM 5538 O O . LYS B 1 69 ? 12.977 39.219 -29.609 1 63.81 69 LYS B O 1
ATOM 5543 N N . VAL B 1 70 ? 13.773 37.469 -30.766 1 73.06 70 VAL B N 1
ATOM 5544 C CA . VAL B 1 70 ? 12.539 37.25 -31.516 1 73.06 70 VAL B CA 1
ATOM 5545 C C . VAL B 1 70 ? 11.445 36.75 -30.594 1 73.06 70 VAL B C 1
ATOM 5547 O O . VAL B 1 70 ? 10.273 37.062 -30.75 1 73.06 70 VAL B O 1
ATOM 5550 N N . GLU B 1 71 ? 11.82 36.156 -29.688 1 70.25 71 GLU B N 1
ATOM 5551 C CA . GLU B 1 71 ? 10.844 35.531 -28.797 1 70.25 71 GLU B CA 1
ATOM 5552 C C . GLU B 1 71 ? 10.133 36.562 -27.938 1 70.25 71 GLU B C 1
ATOM 5554 O O . GLU B 1 71 ? 8.93 36.438 -27.688 1 70.25 71 GLU B O 1
ATOM 5559 N N . ARG B 1 72 ? 10.781 37.5 -27.516 1 73.06 72 ARG B N 1
ATOM 5560 C CA . ARG B 1 72 ? 10.156 38.594 -26.797 1 73.06 72 ARG B CA 1
ATOM 5561 C C . ARG B 1 72 ? 9.156 39.344 -27.672 1 73.06 72 ARG B C 1
ATOM 5563 O O . ARG B 1 72 ? 8.117 39.781 -27.203 1 73.06 72 ARG B O 1
ATOM 5570 N N . VAL B 1 73 ? 9.539 39.344 -28.891 1 75.62 73 VAL B N 1
ATOM 5571 C CA . VAL B 1 73 ? 8.648 40 -29.844 1 75.62 73 VAL B CA 1
ATOM 5572 C C . VAL B 1 73 ? 7.398 39.156 -30.047 1 75.62 73 VAL B C 1
ATOM 5574 O O . VAL B 1 73 ? 6.277 39.656 -30 1 75.62 73 VAL B O 1
ATOM 5577 N N . ARG B 1 74 ? 7.68 37.938 -30.141 1 71.56 74 ARG B N 1
ATOM 5578 C CA . ARG B 1 74 ? 6.559 37 -30.25 1 71.56 74 ARG B CA 1
ATOM 5579 C C . ARG B 1 74 ? 5.668 37.094 -29.016 1 71.56 74 ARG B C 1
ATOM 5581 O O . ARG B 1 74 ? 4.441 37.125 -29.125 1 71.56 74 ARG B O 1
ATOM 5588 N N . ALA B 1 75 ? 6.172 37.188 -27.891 1 70.31 75 ALA B N 1
ATOM 5589 C CA . ALA B 1 75 ? 5.457 37.281 -26.625 1 70.31 75 ALA B CA 1
ATOM 5590 C C . ALA B 1 75 ? 4.637 38.562 -26.531 1 70.31 75 ALA B C 1
ATOM 5592 O O . ALA B 1 75 ? 3.523 38.531 -25.984 1 70.31 75 ALA B O 1
ATOM 5593 N N . HIS B 1 76 ? 5.117 39.469 -26.922 1 73.19 76 HIS B N 1
ATOM 5594 C CA . HIS B 1 76 ? 4.375 40.719 -26.938 1 73.19 76 HIS B CA 1
ATOM 5595 C C . HIS B 1 76 ? 3.092 40.594 -27.75 1 73.19 76 HIS B C 1
ATOM 5597 O O . HIS B 1 76 ? 2.02 41 -27.312 1 73.19 76 HIS B O 1
ATOM 5603 N N . PHE B 1 77 ? 3.246 40.031 -28.859 1 70.44 77 PHE B N 1
ATOM 5604 C CA . PHE B 1 77 ? 2.08 39.938 -29.734 1 70.44 77 PHE B CA 1
ATOM 5605 C C . PHE B 1 77 ? 1.097 38.906 -29.219 1 70.44 77 PHE B C 1
ATOM 5607 O O . PHE B 1 77 ? -0.112 39 -29.422 1 70.44 77 PHE B O 1
ATOM 5614 N N . GLU B 1 78 ? 1.609 38.031 -28.453 1 66.12 78 GLU B N 1
ATOM 5615 C CA . GLU B 1 78 ? 0.743 37 -27.875 1 66.12 78 GLU B CA 1
ATOM 5616 C C . GLU B 1 78 ? 0.04 37.531 -26.625 1 66.12 78 GLU B C 1
ATOM 5618 O O . GLU B 1 78 ? -1.136 37.219 -26.406 1 66.12 78 GLU B O 1
ATOM 5623 N N . ARG B 1 79 ? 0.648 38.438 -25.844 1 63.69 79 ARG B N 1
ATOM 5624 C CA . ARG B 1 79 ? 0.154 38.844 -24.547 1 63.69 79 ARG B CA 1
ATOM 5625 C C . ARG B 1 79 ? -0.465 40.25 -24.609 1 63.69 79 ARG B C 1
ATOM 5627 O O . ARG B 1 79 ? -1.507 40.5 -24 1 63.69 79 ARG B O 1
ATOM 5634 N N . LYS B 1 80 ? 0.21 41.062 -25.172 1 65.81 80 LYS B N 1
ATOM 5635 C CA . LYS B 1 80 ? -0.126 42.469 -25.016 1 65.81 80 LYS B CA 1
ATOM 5636 C C . LYS B 1 80 ? -0.842 43 -26.234 1 65.81 80 LYS B C 1
ATOM 5638 O O . LYS B 1 80 ? -1.592 44 -26.141 1 65.81 80 LYS B O 1
ATOM 5643 N N . CYS B 1 81 ? -0.493 42.531 -27.391 1 58.06 81 CYS B N 1
ATOM 5644 C CA . CYS B 1 81 ? -1.134 43.031 -28.609 1 58.06 81 CYS B CA 1
ATOM 5645 C C . CYS B 1 81 ? -1.754 41.875 -29.391 1 58.06 81 CYS B C 1
ATOM 5647 O O . CYS B 1 81 ? -1.308 41.562 -30.5 1 58.06 81 CYS B O 1
ATOM 5649 N N . PRO B 1 82 ? -2.574 41.125 -28.641 1 49 82 PRO B N 1
ATOM 5650 C CA . PRO B 1 82 ? -3.076 39.875 -29.266 1 49 82 PRO B CA 1
ATOM 5651 C C . PRO B 1 82 ? -3.898 40.156 -30.516 1 49 82 PRO B C 1
ATOM 5653 O O . PRO B 1 82 ? -4.289 39.219 -31.219 1 49 82 PRO B O 1
ATOM 5656 N N . VAL B 1 83 ? -4.289 41.312 -30.719 1 44.66 83 VAL B N 1
ATOM 5657 C CA . VAL B 1 83 ? -5.18 41.375 -31.875 1 44.66 83 VAL B CA 1
ATOM 5658 C C . 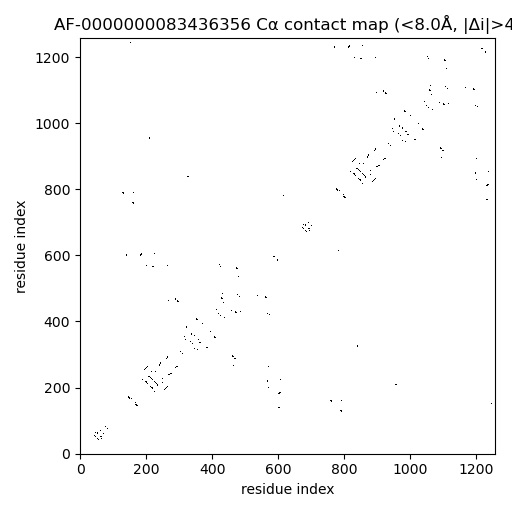VAL B 1 83 ? -4.5 40.781 -33.094 1 44.66 83 VAL B C 1
ATOM 5660 O O . VAL B 1 83 ? -5.16 40.219 -33.969 1 44.66 83 VAL B O 1
ATOM 5663 N N . VAL B 1 84 ? -3.234 40.938 -33.125 1 39.91 84 VAL B N 1
ATOM 5664 C CA . VAL B 1 84 ? -2.607 40.531 -34.375 1 39.91 84 VAL B CA 1
ATOM 5665 C C . VAL B 1 84 ? -2.445 39.031 -34.406 1 39.91 84 VAL B C 1
ATOM 5667 O O . VAL B 1 84 ? -2.344 38.438 -35.5 1 39.91 84 VAL B O 1
ATOM 5670 N N . ALA B 1 85 ? -2.221 38.344 -33.344 1 36.72 85 ALA B N 1
ATOM 5671 C CA . ALA B 1 85 ? -2.027 36.938 -33.594 1 36.72 85 ALA B CA 1
ATOM 5672 C C . ALA B 1 85 ? -3.289 36.312 -34.188 1 36.72 85 ALA B C 1
ATOM 5674 O O . ALA B 1 85 ? -3.24 35.219 -34.75 1 36.72 85 ALA B O 1
ATOM 5675 N N . SER B 1 86 ? -4.445 36.875 -34.062 1 34.59 86 SER B N 1
ATOM 5676 C CA . SER B 1 86 ? -5.648 36.469 -34.75 1 34.59 86 SER B CA 1
ATOM 5677 C C . SER B 1 86 ? -5.441 36.5 -36.281 1 34.59 86 SER B C 1
ATOM 5679 O O . SER B 1 86 ? -5.988 35.688 -37 1 34.59 86 SER B O 1
ATOM 5681 N N . SER B 1 87 ? -4.723 37.562 -36.719 1 32.28 87 SER B N 1
ATOM 5682 C CA . SER B 1 87 ? -4.711 37.812 -38.188 1 32.28 87 SER B CA 1
ATOM 5683 C C . SER B 1 87 ? -3.732 36.875 -38.875 1 32.28 87 SER B C 1
ATOM 5685 O O . SER B 1 87 ? -3.748 36.75 -40.094 1 32.28 87 SER B O 1
ATOM 5687 N N . LEU B 1 88 ? -2.588 36.562 -38.375 1 32.09 88 LEU B N 1
ATOM 5688 C CA . LEU B 1 88 ? -1.702 35.844 -39.281 1 32.09 88 LEU B CA 1
ATOM 5689 C C . LEU B 1 88 ? -2.299 34.469 -39.656 1 32.09 88 LEU B C 1
ATOM 5691 O O . LEU B 1 88 ? -1.739 33.75 -40.469 1 32.09 88 LEU B O 1
ATOM 5695 N N . ALA B 1 89 ? -3.244 33.812 -38.969 1 25.72 89 ALA B N 1
ATOM 5696 C CA . ALA B 1 89 ? -4 32.75 -39.594 1 25.72 89 ALA B CA 1
ATOM 5697 C C . ALA B 1 89 ? -4.941 33.312 -40.656 1 25.72 89 ALA B C 1
ATOM 5699 O O . ALA B 1 89 ? -5.695 32.531 -41.281 1 25.72 89 ALA B O 1
ATOM 5700 N N . THR B 1 90 ? -5.066 34.625 -40.719 1 26.17 90 THR B N 1
ATOM 5701 C CA . THR B 1 90 ? -6.172 35.031 -41.594 1 26.17 90 THR B CA 1
ATOM 5702 C C . THR B 1 90 ? -5.801 34.844 -43.062 1 26.17 90 THR B C 1
ATOM 5704 O O . THR B 1 90 ? -6.672 34.875 -43.938 1 26.17 90 THR B O 1
ATOM 5707 N N . SER B 1 91 ? -4.539 35.156 -43.5 1 23.28 91 SER B N 1
ATOM 5708 C CA . SER B 1 91 ? -4.457 35.656 -44.844 1 23.28 91 SER B CA 1
ATOM 5709 C C . SER B 1 91 ? -4.852 34.594 -45.875 1 23.28 91 SER B C 1
ATOM 5711 O O . SER B 1 91 ? -4.926 34.844 -47.062 1 23.28 91 SER B O 1
ATOM 5713 N N . LYS B 1 92 ? -4.391 33.469 -45.938 1 23.08 92 LYS B N 1
ATOM 5714 C CA . LYS B 1 92 ? -4.578 32.938 -47.281 1 23.08 92 LYS B CA 1
ATOM 5715 C C . LYS B 1 92 ? -6.055 32.938 -47.688 1 23.08 92 LYS B C 1
ATOM 5717 O O . LYS B 1 92 ? -6.434 32.375 -48.719 1 23.08 92 LYS B O 1
ATOM 5722 N N . ARG B 1 93 ? -7.098 33.125 -46.688 1 23 93 ARG B N 1
ATOM 5723 C CA . ARG B 1 93 ? -8.406 32.969 -47.312 1 23 93 ARG B CA 1
ATOM 5724 C C . ARG B 1 93 ? -8.734 34.188 -48.188 1 23 93 ARG B C 1
ATOM 5726 O O . ARG B 1 93 ? -8.969 35.281 -47.688 1 23 93 ARG B O 1
ATOM 5733 N N . SER B 1 94 ? -8.18 34.344 -49.344 1 19.25 94 SER B N 1
ATOM 5734 C CA . SER B 1 94 ? -8.711 35.188 -50.406 1 19.25 94 SER B CA 1
ATOM 5735 C C . SER B 1 94 ? -10.227 35.312 -50.312 1 19.25 94 SER B C 1
ATOM 5737 O O . SER B 1 94 ? -10.883 34.5 -49.656 1 19.25 94 SER B O 1
ATOM 5739 N N . ASN B 1 95 ? -11.016 36.281 -51.094 1 20.06 95 ASN B N 1
ATOM 5740 C CA . ASN B 1 95 ? -12.172 37.094 -51.469 1 20.06 95 ASN B CA 1
ATOM 5741 C C . ASN B 1 95 ? -13.305 36.219 -52.031 1 20.06 95 ASN B C 1
ATOM 5743 O O . ASN B 1 95 ? -14.344 36.75 -52.438 1 20.06 95 ASN B O 1
ATOM 5747 N N . SER B 1 96 ? -13.18 35.156 -52.906 1 21.89 96 SER B N 1
ATOM 5748 C CA . SER B 1 96 ? -14.219 35.094 -53.938 1 21.89 96 SER B CA 1
ATOM 5749 C C . SER B 1 96 ? -15.609 35.188 -53.344 1 21.89 96 SER B C 1
ATOM 5751 O O . SER B 1 96 ? -15.867 34.594 -52.281 1 21.89 96 SER B O 1
ATOM 5753 N N . VAL B 1 97 ? -16.531 36.219 -53.719 1 23.8 97 VAL B N 1
ATOM 5754 C CA . VAL B 1 97 ? -17.828 36.844 -53.469 1 23.8 97 VAL B CA 1
ATOM 5755 C C . VAL B 1 97 ? -18.922 35.781 -53.625 1 23.8 97 VAL B C 1
ATOM 5757 O O . VAL B 1 97 ? -20.109 36.062 -53.375 1 23.8 97 VAL B O 1
ATOM 5760 N N . ASP B 1 98 ? -18.781 34.719 -54.531 1 22.14 98 ASP B N 1
ATOM 5761 C CA . ASP B 1 98 ? -19.844 34.188 -55.375 1 22.14 98 ASP B CA 1
ATOM 5762 C C . ASP B 1 98 ? -21.094 33.875 -54.562 1 22.14 98 ASP B C 1
ATOM 5764 O O . ASP B 1 98 ? -21.016 33.656 -53.344 1 22.14 98 ASP B O 1
ATOM 5768 N N . GLU B 1 99 ? -22.469 34.031 -55.219 1 22.64 99 GLU B N 1
ATOM 5769 C CA . GLU B 1 99 ? -23.906 33.969 -55.031 1 22.64 99 GLU B CA 1
ATOM 5770 C C . GLU B 1 99 ? -24.328 32.688 -54.281 1 22.64 99 GLU B C 1
ATOM 5772 O O . GLU B 1 99 ? -25.516 32.375 -54.188 1 22.64 99 GLU B O 1
ATOM 5777 N N . THR B 1 100 ? -23.5 31.953 -53.875 1 22.22 100 THR B N 1
ATOM 5778 C CA . THR B 1 100 ? -23.672 30.5 -53.969 1 22.22 100 THR B CA 1
ATOM 5779 C C . THR B 1 100 ? -24.906 30.047 -53.188 1 22.22 100 THR B C 1
ATOM 5781 O O . THR B 1 100 ? -25.062 30.391 -52 1 22.22 100 THR B O 1
ATOM 5784 N N . PRO B 1 101 ? -25.891 29.312 -53.781 1 24.02 101 PRO B N 1
ATOM 5785 C CA . PRO B 1 101 ? -27.328 29.203 -53.531 1 24.02 101 PRO B CA 1
ATOM 5786 C C . PRO B 1 101 ? -27.625 28.938 -52.031 1 24.02 101 PRO B C 1
ATOM 5788 O O . PRO B 1 101 ? -26.766 28.453 -51.312 1 24.02 101 PRO B O 1
ATOM 5791 N N . PRO B 1 102 ? -28.781 29.547 -51.5 1 22.22 102 PRO B N 1
ATOM 5792 C CA . PRO B 1 102 ? -29.203 29.703 -50.125 1 22.22 102 PRO B CA 1
ATOM 5793 C C . PRO B 1 102 ? -29.156 28.391 -49.344 1 22.22 102 PRO B C 1
ATOM 5795 O O . PRO B 1 102 ? -29.859 27.438 -49.688 1 22.22 102 PRO B O 1
ATOM 5798 N N . ILE B 1 103 ? -28.078 27.797 -49.25 1 22.45 103 ILE B N 1
ATOM 5799 C CA . ILE B 1 103 ? -28.125 26.344 -49.062 1 22.45 103 ILE B CA 1
ATOM 5800 C C . ILE B 1 103 ? -29.125 26.016 -47.938 1 22.45 103 ILE B C 1
ATOM 5802 O O . ILE B 1 103 ? -28.984 26.5 -46.812 1 22.45 103 ILE B O 1
ATOM 5806 N N . ILE B 1 104 ? -30.266 25.625 -48.344 1 21.08 104 ILE B N 1
ATOM 5807 C CA . ILE B 1 104 ? -31.516 25.328 -47.656 1 21.08 104 ILE B CA 1
ATOM 5808 C C . ILE B 1 104 ? -31.25 24.578 -46.344 1 21.08 104 ILE B C 1
ATOM 5810 O O . ILE B 1 104 ? -30.609 23.516 -46.375 1 21.08 104 ILE B O 1
ATOM 5814 N N . GLN B 1 105 ? -31.016 25.359 -45.344 1 21 105 GLN B N 1
ATOM 5815 C CA . GLN B 1 105 ? -30.766 25.047 -43.938 1 21 105 GLN B CA 1
ATOM 5816 C C . GLN B 1 105 ? -31.625 23.891 -43.469 1 21 105 GLN B C 1
ATOM 5818 O O . GLN B 1 105 ? -32.844 24.031 -43.344 1 21 105 GLN B O 1
ATOM 5823 N N . PRO B 1 106 ? -31.5 22.766 -44.219 1 20.66 106 PRO B N 1
ATOM 5824 C CA . PRO B 1 106 ? -32.688 21.906 -44.094 1 20.66 106 PRO B CA 1
ATOM 5825 C C . PRO B 1 106 ? -33.25 21.875 -42.688 1 20.66 106 PRO B C 1
ATOM 5827 O O . PRO B 1 106 ? -32.531 22.094 -41.719 1 20.66 106 PRO B O 1
ATOM 5830 N N . GLU B 1 107 ? -34.531 22.156 -42.594 1 21.33 107 GLU B N 1
ATOM 5831 C CA . GLU B 1 107 ? -35.438 22.234 -41.438 1 21.33 107 GLU B CA 1
ATOM 5832 C C . GLU B 1 107 ? -35.219 21.062 -40.5 1 21.33 107 GLU B C 1
ATOM 5834 O O . GLU B 1 107 ? -35.594 19.922 -40.812 1 21.33 107 GLU B O 1
ATOM 5839 N N . ILE B 1 108 ? -34.094 20.844 -40.188 1 23.62 108 ILE B N 1
ATOM 5840 C CA . ILE B 1 108 ? -33.875 19.516 -39.625 1 23.62 108 ILE B CA 1
ATOM 5841 C C . ILE B 1 108 ? -34.938 19.25 -38.531 1 23.62 108 ILE B C 1
ATOM 5843 O O . ILE B 1 108 ? -35.094 20.031 -37.594 1 23.62 108 ILE B O 1
ATOM 5847 N N . PRO B 1 109 ? -36 18.594 -38.875 1 20.59 109 PRO B N 1
ATOM 5848 C CA . PRO B 1 109 ? -37.25 18.594 -38.094 1 20.59 109 PRO B CA 1
ATOM 5849 C C . PRO B 1 109 ? -37 18.547 -36.594 1 20.59 109 PRO B C 1
ATOM 5851 O O . PRO B 1 109 ? -35.969 18.062 -36.125 1 20.59 109 PRO B O 1
ATOM 5854 N N . ARG B 1 110 ? -37.562 19.547 -35.812 1 22.27 110 ARG B N 1
ATOM 5855 C CA . ARG B 1 110 ? -37.812 19.75 -34.375 1 22.27 110 ARG B CA 1
ATOM 5856 C C . ARG B 1 110 ? -38.125 18.438 -33.688 1 22.27 110 ARG B C 1
ATOM 5858 O O . ARG B 1 110 ? -39.281 18.062 -33.562 1 22.27 110 ARG B O 1
ATOM 5865 N N . LEU B 1 111 ? -37.656 17.359 -34.219 1 20.84 111 LEU B N 1
ATOM 5866 C CA . LEU B 1 111 ? -38.156 16.094 -33.719 1 20.84 111 LEU B CA 1
ATOM 5867 C C . LEU B 1 111 ? -38.25 16.094 -32.188 1 20.84 111 LEU B C 1
ATOM 5869 O O . LEU B 1 111 ? -37.25 16.328 -31.516 1 20.84 111 LEU B O 1
ATOM 5873 N N . GLY B 1 112 ? -39.406 16.484 -31.641 1 20.81 112 GLY B N 1
ATOM 5874 C CA . GLY B 1 112 ? -40.094 16.562 -30.375 1 20.81 112 GLY B CA 1
ATOM 5875 C C . GLY B 1 112 ? -39.75 15.422 -29.422 1 20.81 112 GLY B C 1
ATOM 5876 O O . GLY B 1 112 ? -40.438 14.391 -29.422 1 20.81 112 GLY B O 1
ATOM 5877 N N . VAL B 1 113 ? -38.656 15.078 -29.547 1 22.42 113 VAL B N 1
ATOM 5878 C CA . VAL B 1 113 ? -38.281 13.859 -28.828 1 22.42 113 VAL B CA 1
ATOM 5879 C C . VAL B 1 113 ? -38.75 13.953 -27.375 1 22.42 113 VAL B C 1
ATOM 5881 O O . VAL B 1 113 ? -38.344 14.875 -26.656 1 22.42 113 VAL B O 1
ATOM 5884 N N . THR B 1 114 ? -39.969 13.703 -27.203 1 21.66 114 THR B N 1
ATOM 5885 C CA . THR B 1 114 ? -40.625 13.633 -25.906 1 21.66 114 THR B CA 1
ATOM 5886 C C . THR B 1 114 ? -39.688 13.102 -24.828 1 21.66 114 THR B C 1
ATOM 5888 O O . THR B 1 114 ? -39.156 12.008 -24.969 1 21.66 114 THR B O 1
ATOM 5891 N N . MET B 1 115 ? -38.812 13.961 -24.5 1 22.28 115 MET B N 1
ATOM 5892 C CA . MET B 1 115 ? -38 13.75 -23.297 1 22.28 115 MET B CA 1
ATOM 5893 C C . MET B 1 115 ? -38.75 12.867 -22.297 1 22.28 115 MET B C 1
ATOM 5895 O O . MET B 1 115 ? -39.688 13.305 -21.656 1 22.28 115 MET B O 1
ATOM 5899 N N . ALA B 1 116 ? -39.062 11.703 -22.781 1 21.86 116 ALA B N 1
ATOM 5900 C CA . ALA B 1 116 ? -39.75 10.836 -21.828 1 21.86 116 ALA B CA 1
ATOM 5901 C C . ALA B 1 116 ? -39.312 11.125 -20.406 1 21.86 116 ALA B C 1
ATOM 5903 O O . ALA B 1 116 ? -38.094 11.25 -20.125 1 21.86 116 ALA B O 1
ATOM 5904 N N . GLN B 1 117 ? -39.969 11.961 -19.703 1 22.59 117 GLN B N 1
ATOM 5905 C CA . GLN B 1 117 ? -39.969 12.203 -18.266 1 22.59 117 GLN B CA 1
ATOM 5906 C C . GLN B 1 117 ? -39.406 11 -17.5 1 22.59 117 GLN B C 1
ATOM 5908 O O . GLN B 1 117 ? -40.125 10.023 -17.281 1 22.59 117 GLN B O 1
ATOM 5913 N N . ARG B 1 118 ? -38.375 10.531 -18.016 1 25.64 118 ARG B N 1
ATOM 5914 C CA . ARG B 1 118 ? -37.844 9.336 -17.375 1 25.64 118 ARG B CA 1
ATOM 5915 C C . ARG B 1 118 ? -38.156 9.32 -15.891 1 25.64 118 ARG B C 1
ATOM 5917 O O . ARG B 1 118 ? -38.25 10.375 -15.258 1 25.64 118 ARG B O 1
ATOM 5924 N N . ALA B 1 119 ? -38.688 8.25 -15.477 1 23.97 119 ALA B N 1
ATOM 5925 C CA . ALA B 1 119 ? -39 8.062 -14.062 1 23.97 119 ALA B CA 1
ATOM 5926 C C . ALA B 1 119 ? -37.938 8.641 -13.164 1 23.97 119 ALA B C 1
ATOM 5928 O O . ALA B 1 119 ? -36.75 8.297 -13.297 1 23.97 119 ALA B O 1
ATOM 5929 N N . SER B 1 120 ? -37.562 9.93 -13.125 1 27.61 120 SER B N 1
ATOM 5930 C CA . SER B 1 120 ? -37 10.438 -11.875 1 27.61 120 SER B CA 1
ATOM 5931 C C . SER B 1 120 ? -37.094 9.398 -10.758 1 27.61 120 SER B C 1
ATOM 5933 O O . SER B 1 120 ? -38.156 9.266 -10.117 1 27.61 120 SER B O 1
ATOM 5935 N N . SER B 1 121 ? -36.844 8.25 -11.227 1 29.36 121 SER B N 1
ATOM 5936 C CA . SER B 1 121 ? -36.844 7.25 -10.164 1 29.36 121 SER B CA 1
ATOM 5937 C C . SER B 1 121 ? -36.219 7.809 -8.883 1 29.36 121 SER B C 1
ATOM 5939 O O . SER B 1 121 ? -35.031 7.992 -8.797 1 29.36 121 SER B O 1
ATOM 5941 N N . SER B 1 122 ? -36.531 8.898 -8.414 1 36.66 122 SER B N 1
ATOM 5942 C CA . SER B 1 122 ? -36.438 9.297 -7.012 1 36.66 122 SER B CA 1
ATOM 5943 C C . SER B 1 122 ? -36 8.125 -6.137 1 36.66 122 SER B C 1
ATOM 5945 O O . SER B 1 122 ? -36.844 7.312 -5.727 1 36.66 122 SER B O 1
ATOM 5947 N N . SER B 1 123 ? -35.125 7.43 -6.691 1 45.03 123 SER B N 1
ATOM 5948 C CA . SER B 1 123 ? -34.688 6.305 -5.879 1 45.03 123 SER B CA 1
ATOM 5949 C C . SER B 1 123 ? -34.75 6.637 -4.391 1 45.03 123 SER B C 1
ATOM 5951 O O . SER B 1 123 ? -34.156 7.605 -3.932 1 45.03 123 SER B O 1
ATOM 5953 N N . ASN B 1 124 ? -35.844 6.859 -3.955 1 56.75 124 ASN B N 1
ATOM 5954 C CA . ASN B 1 124 ? -36.438 7.082 -2.641 1 56.75 124 ASN B CA 1
ATOM 5955 C C . ASN B 1 124 ? -35.625 6.438 -1.536 1 56.75 124 ASN B C 1
ATOM 5957 O O . ASN B 1 124 ? -35.688 5.223 -1.328 1 56.75 124 ASN B O 1
ATOM 5961 N N . TYR B 1 125 ? -34.438 7.055 -1.597 1 75.69 125 TYR B N 1
ATOM 5962 C CA . TYR B 1 125 ? -33.719 6.551 -0.437 1 75.69 125 TYR B CA 1
ATOM 5963 C C . TYR B 1 125 ? -34.469 6.879 0.855 1 75.69 125 TYR B C 1
ATOM 5965 O O . TYR B 1 125 ? -33.844 6.938 1.927 1 75.69 125 TYR B O 1
ATOM 5973 N N . GLY B 1 126 ? -35.781 7.207 0.562 1 76.19 126 GLY B N 1
ATOM 5974 C CA . GLY B 1 126 ? -36.594 7.516 1.719 1 76.19 126 GLY B CA 1
ATOM 5975 C C . GLY B 1 126 ? -37.094 6.281 2.447 1 76.19 126 GLY B C 1
ATOM 5976 O O . GLY B 1 126 ? -37.469 6.355 3.617 1 76.19 126 GLY B O 1
ATOM 5977 N N . ASN B 1 127 ? -37.094 5.176 1.743 1 81.75 127 ASN B N 1
ATOM 5978 C CA . ASN B 1 127 ? -37.531 3.941 2.402 1 81.75 127 ASN B CA 1
ATOM 5979 C C . ASN B 1 127 ? -36.375 3.326 3.207 1 81.75 127 ASN B C 1
ATOM 5981 O O . ASN B 1 127 ? -35.281 3.855 3.223 1 81.75 127 ASN B O 1
ATOM 5985 N N . LYS B 1 128 ? -36.688 2.41 3.863 1 84.5 128 LYS B N 1
ATOM 5986 C CA . LYS B 1 128 ? -35.719 1.81 4.766 1 84.5 128 LYS B CA 1
ATOM 5987 C C . LYS B 1 128 ? -34.5 1.286 3.996 1 84.5 128 LYS B C 1
ATOM 5989 O O . LYS B 1 128 ? -33.375 1.479 4.418 1 84.5 128 LYS B O 1
ATOM 5994 N N . ASN B 1 129 ? -34.781 0.682 2.877 1 88.44 129 ASN B N 1
ATOM 5995 C CA . ASN B 1 129 ? -33.688 0.186 2.049 1 88.44 129 ASN B CA 1
ATOM 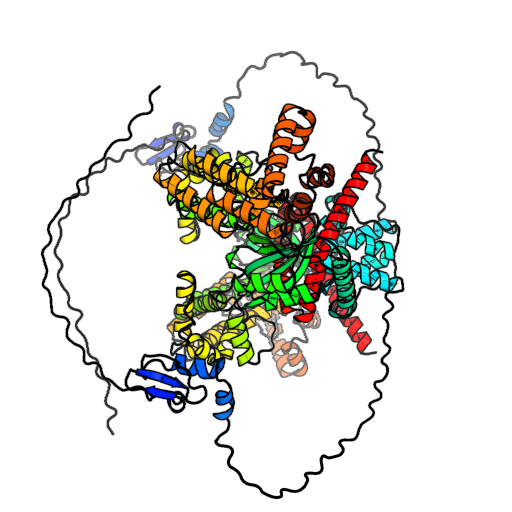5996 C C . ASN B 1 129 ? -32.844 1.33 1.472 1 88.44 129 ASN B C 1
ATOM 5998 O O . ASN B 1 129 ? -31.625 1.234 1.389 1 88.44 129 ASN B O 1
ATOM 6002 N N . GLY B 1 130 ? -33.594 2.26 1.105 1 91.12 130 GLY B N 1
ATOM 6003 C CA . GLY B 1 130 ? -32.875 3.436 0.61 1 91.12 130 GLY B CA 1
ATOM 6004 C C . GLY B 1 130 ? -32.062 4.125 1.672 1 91.12 130 GLY B C 1
ATOM 6005 O O . GLY B 1 130 ? -30.922 4.551 1.405 1 91.12 130 GLY B O 1
ATOM 6006 N N . ALA B 1 131 ? -32.625 4.164 2.863 1 92.56 131 ALA B N 1
ATOM 6007 C CA . ALA B 1 131 ? -31.906 4.77 3.975 1 92.56 131 ALA B CA 1
ATOM 6008 C C . ALA B 1 131 ? -30.656 3.963 4.312 1 92.56 131 ALA B C 1
ATOM 6010 O O . ALA B 1 131 ? -29.609 4.531 4.633 1 92.56 131 ALA B O 1
ATOM 6011 N N . PHE B 1 132 ? -30.875 2.695 4.262 1 94.31 132 PHE B N 1
ATOM 6012 C CA . PHE B 1 132 ? -29.734 1.829 4.504 1 94.31 132 PHE B CA 1
ATOM 6013 C C . PHE B 1 132 ? -28.656 2.061 3.455 1 94.31 132 PHE B C 1
ATOM 6015 O O . PHE B 1 132 ? -27.469 2.213 3.793 1 94.31 132 PHE B O 1
ATOM 6022 N N . LYS B 1 133 ? -29.016 2.129 2.215 1 94.94 133 LYS B N 1
ATOM 6023 C CA . LYS B 1 133 ? -28.062 2.311 1.123 1 94.94 133 LYS B CA 1
ATOM 6024 C C . LYS B 1 133 ? -27.281 3.613 1.283 1 94.94 133 LYS B C 1
ATOM 6026 O O . LYS B 1 133 ? -26.078 3.652 1.046 1 94.94 133 LYS B O 1
ATOM 6031 N N . ARG B 1 134 ? -27.953 4.539 1.728 1 95 134 ARG B N 1
ATOM 6032 C CA . ARG B 1 134 ? -27.312 5.84 1.883 1 95 134 ARG B CA 1
ATOM 6033 C C . ARG B 1 134 ? -26.297 5.82 3.014 1 95 134 ARG B C 1
ATOM 6035 O O . ARG B 1 134 ? -25.156 6.277 2.844 1 95 134 ARG B O 1
ATOM 6042 N N . LYS B 1 135 ? -26.656 5.293 4.102 1 94.75 135 LYS B N 1
ATOM 6043 C CA . LYS B 1 135 ? -25.75 5.23 5.242 1 94.75 135 LYS B CA 1
ATOM 6044 C C . LYS B 1 135 ? -24.578 4.293 4.965 1 94.75 135 LYS B C 1
ATOM 6046 O O . LYS B 1 135 ? -23.453 4.547 5.402 1 94.75 135 LYS B O 1
ATOM 6051 N N . PHE B 1 136 ? -24.906 3.258 4.266 1 95.5 136 PHE B N 1
ATOM 6052 C CA . PHE B 1 136 ? -23.859 2.324 3.869 1 95.5 136 PHE B CA 1
ATOM 6053 C C . PHE B 1 136 ? -22.875 2.994 2.92 1 95.5 136 PHE B C 1
ATOM 6055 O O . PHE B 1 136 ? -21.656 2.84 3.07 1 95.5 136 PHE B O 1
ATOM 6062 N N . ALA B 1 137 ? -23.406 3.719 2.027 1 96.44 137 ALA B N 1
ATOM 6063 C CA . ALA B 1 137 ? -22.547 4.445 1.084 1 96.44 137 ALA B CA 1
ATOM 6064 C C . ALA B 1 137 ? -21.672 5.453 1.808 1 96.44 137 ALA B C 1
ATOM 6066 O O . ALA B 1 137 ? -20.484 5.578 1.5 1 96.44 137 ALA B O 1
ATOM 6067 N N . TYR B 1 138 ? -22.203 6.109 2.725 1 94.94 138 TYR B N 1
ATOM 6068 C CA . TYR B 1 138 ? -21.438 7.086 3.484 1 94.94 138 TYR B CA 1
ATOM 6069 C C . TYR B 1 138 ? -20.266 6.422 4.199 1 94.94 138 TYR B C 1
ATOM 6071 O O . TYR B 1 138 ? -19.156 6.965 4.227 1 94.94 138 TYR B O 1
ATOM 6079 N N . TRP B 1 139 ? -20.578 5.293 4.746 1 93.94 139 TRP B N 1
ATOM 6080 C CA . TRP B 1 139 ? -19.5 4.543 5.387 1 93.94 139 TRP B CA 1
ATOM 6081 C C . TRP B 1 139 ? -18.406 4.191 4.383 1 93.94 139 TRP B C 1
ATOM 6083 O O . TRP B 1 139 ? -17.219 4.332 4.676 1 93.94 139 TRP B O 1
ATOM 6093 N N . VAL B 1 140 ? -18.766 3.758 3.191 1 94.75 140 VAL B N 1
ATOM 6094 C CA . VAL B 1 140 ? -17.828 3.369 2.143 1 94.75 140 VAL B CA 1
ATOM 6095 C C . VAL B 1 140 ? -16.969 4.57 1.743 1 94.75 140 VAL B C 1
ATOM 6097 O O . VAL B 1 140 ? -15.75 4.461 1.628 1 94.75 140 VAL B O 1
ATOM 6100 N N . TYR B 1 141 ? -17.609 5.719 1.621 1 94.88 141 TYR B N 1
ATOM 6101 C CA . TYR B 1 141 ? -16.906 6.93 1.217 1 94.88 141 TYR B CA 1
ATOM 6102 C C . TYR B 1 141 ? -15.977 7.41 2.318 1 94.88 141 TYR B C 1
ATOM 6104 O O . TYR B 1 141 ? -14.82 7.77 2.053 1 94.88 141 TYR B O 1
ATOM 6112 N N . ALA B 1 142 ? -16.453 7.367 3.531 1 92.38 142 ALA B N 1
ATOM 6113 C CA . ALA B 1 142 ? -15.719 7.902 4.676 1 92.38 142 ALA B CA 1
ATOM 6114 C C . ALA B 1 142 ? -14.477 7.07 4.977 1 92.38 142 ALA B C 1
ATOM 6116 O O . ALA B 1 142 ? -13.492 7.582 5.508 1 92.38 142 ALA B O 1
ATOM 6117 N N . THR B 1 143 ? -14.508 5.809 4.598 1 89.62 143 THR B N 1
ATOM 6118 C CA . THR B 1 143 ? -13.383 4.934 4.902 1 89.62 143 THR B CA 1
ATOM 6119 C C . THR B 1 143 ? -12.523 4.695 3.658 1 89.62 143 THR B C 1
ATOM 6121 O O . THR B 1 143 ? -11.477 4.055 3.734 1 89.62 143 THR B O 1
ATOM 6124 N N . GLY B 1 144 ? -12.984 5.168 2.58 1 88.88 144 GLY B N 1
ATOM 6125 C CA . GLY B 1 144 ? -12.227 5.012 1.348 1 88.88 144 GLY B CA 1
ATOM 6126 C C . GLY B 1 144 ? -12.195 3.582 0.841 1 88.88 144 GLY B C 1
ATOM 6127 O O . GLY B 1 144 ? -11.203 3.145 0.258 1 88.88 144 GLY B O 1
ATOM 6128 N N . GLN B 1 145 ? -13.219 2.826 1.084 1 89.88 145 GLN B N 1
ATOM 6129 C CA . GLN B 1 145 ? -13.305 1.446 0.618 1 89.88 145 GLN B CA 1
ATOM 6130 C C . GLN B 1 145 ? -13.562 1.389 -0.886 1 89.88 145 GLN B C 1
ATOM 6132 O O . GLN B 1 145 ? -14.188 2.287 -1.449 1 89.88 145 GLN B O 1
ATOM 6137 N N . SER B 1 146 ? -13.078 0.224 -1.438 1 88.94 146 SER B N 1
ATOM 6138 C CA . SER B 1 146 ? -13.344 -0.001 -2.855 1 88.94 146 SER B CA 1
ATOM 6139 C C . SER B 1 146 ? -14.844 -0.166 -3.111 1 88.94 146 SER B C 1
ATOM 6141 O O . SER B 1 146 ? -15.547 -0.789 -2.316 1 88.94 146 SER B O 1
ATOM 6143 N N . PHE B 1 147 ? -15.258 0.324 -4.254 1 92.81 147 PHE B N 1
ATOM 6144 C CA . PHE B 1 147 ? -16.672 0.232 -4.598 1 92.81 147 PHE B CA 1
ATOM 6145 C C . PHE B 1 147 ? -17.047 -1.188 -5.016 1 92.81 147 PHE B C 1
ATOM 6147 O O . PHE B 1 147 ? -18.219 -1.518 -5.148 1 92.81 147 PHE B O 1
ATOM 6154 N N . ASP B 1 148 ? -16.109 -2.096 -5.047 1 87 148 ASP B N 1
ATOM 6155 C CA . ASP B 1 148 ? -16.359 -3.498 -5.363 1 87 148 ASP B CA 1
ATOM 6156 C C . ASP B 1 148 ? -17.141 -4.188 -4.242 1 87 148 ASP B C 1
ATOM 6158 O O . ASP B 1 148 ? -17.672 -5.273 -4.434 1 87 148 ASP B O 1
ATOM 6162 N N . ILE B 1 149 ? -17.172 -3.49 -3.154 1 90.25 149 ILE B N 1
ATOM 6163 C CA . ILE B 1 149 ? -17.922 -4.016 -2.021 1 90.25 149 ILE B CA 1
ATOM 6164 C C . ILE B 1 149 ? -19.391 -4.195 -2.412 1 90.25 149 ILE B C 1
ATOM 6166 O O . ILE B 1 149 ? -20.094 -5.016 -1.825 1 90.25 149 ILE B O 1
ATOM 6170 N N . ALA B 1 150 ? -19.797 -3.455 -3.412 1 90.25 150 ALA B N 1
ATOM 6171 C CA . ALA B 1 150 ? -21.172 -3.533 -3.895 1 90.25 150 ALA B CA 1
ATOM 6172 C C . ALA B 1 150 ? -21.5 -4.93 -4.426 1 90.25 150 ALA B C 1
ATOM 6174 O O . ALA B 1 150 ? -22.641 -5.359 -4.398 1 90.25 150 ALA B O 1
ATOM 6175 N N . ARG B 1 151 ? -20.484 -5.621 -4.832 1 86.06 151 ARG B N 1
ATOM 6176 C CA . ARG B 1 151 ? -20.688 -6.934 -5.438 1 86.06 151 ARG B CA 1
ATOM 6177 C C . ARG B 1 151 ? -20.234 -8.047 -4.492 1 86.06 151 ARG B C 1
ATOM 6179 O O . ARG B 1 151 ? -20.172 -9.211 -4.883 1 86.06 151 ARG B O 1
ATOM 6186 N N . ASN B 1 152 ? -19.922 -7.66 -3.326 1 87.25 152 ASN B N 1
ATOM 6187 C CA . ASN B 1 152 ? -19.422 -8.664 -2.391 1 87.25 152 ASN B CA 1
ATOM 6188 C C . ASN B 1 152 ? -20.562 -9.484 -1.79 1 87.25 152 ASN B C 1
ATOM 6190 O O . ASN B 1 152 ? -21.344 -8.977 -0.985 1 87.25 152 ASN B O 1
ATOM 6194 N N . GLU B 1 153 ? -20.641 -10.734 -2.064 1 87.56 153 GLU B N 1
ATOM 6195 C CA . GLU B 1 153 ? -21.734 -11.594 -1.643 1 87.56 153 GLU B CA 1
ATOM 6196 C C . GLU B 1 153 ? -21.609 -11.984 -0.175 1 87.56 153 GLU B C 1
ATOM 6198 O O . GLU B 1 153 ? -22.594 -12.32 0.479 1 87.56 153 GLU B O 1
ATOM 6203 N N . LEU B 1 154 ? -20.438 -11.977 0.326 1 89.94 154 LEU B N 1
ATOM 6204 C CA . LEU B 1 154 ? -20.234 -12.398 1.709 1 89.94 154 LEU B CA 1
ATOM 6205 C C . LEU B 1 154 ? -20.875 -11.414 2.676 1 89.94 154 LEU B C 1
ATOM 6207 O O . LEU B 1 154 ? -21.578 -11.82 3.613 1 89.94 154 LEU B O 1
ATOM 6211 N N . ILE B 1 155 ? -20.641 -10.125 2.381 1 91.19 155 ILE B N 1
ATOM 6212 C CA . ILE B 1 155 ? -21.25 -9.141 3.268 1 91.19 155 ILE B CA 1
ATOM 6213 C C . ILE B 1 155 ? -22.766 -9.133 3.066 1 91.19 155 ILE B C 1
ATOM 6215 O O . ILE B 1 155 ? -23.516 -8.938 4.02 1 91.19 155 ILE B O 1
ATOM 6219 N N . LEU B 1 156 ? -23.203 -9.336 1.881 1 91.56 156 LEU B N 1
ATOM 6220 C CA . LEU B 1 156 ? -24.625 -9.414 1.613 1 91.56 156 LEU B CA 1
ATOM 6221 C C . LEU B 1 156 ? -25.266 -10.57 2.375 1 91.56 156 LEU B C 1
ATOM 6223 O O . LEU B 1 156 ? -26.344 -10.422 2.943 1 91.56 156 LEU B O 1
ATOM 6227 N N . ASN B 1 157 ? -24.594 -11.703 2.375 1 90.56 157 ASN B N 1
ATOM 6228 C CA . ASN B 1 157 ? -25.078 -12.867 3.109 1 90.56 157 ASN B CA 1
ATOM 6229 C C . ASN B 1 157 ? -25.188 -12.578 4.605 1 90.56 157 ASN B C 1
ATOM 6231 O O . ASN B 1 157 ? -26.109 -13.047 5.27 1 90.56 157 ASN B O 1
ATOM 6235 N N . ALA B 1 158 ? -24.25 -11.82 5.082 1 91.88 158 ALA B N 1
ATOM 6236 C CA . ALA B 1 158 ? -24.297 -11.438 6.492 1 91.88 158 ALA B CA 1
ATOM 6237 C C . ALA B 1 158 ? -25.484 -10.516 6.773 1 91.88 158 ALA B C 1
ATOM 6239 O O . ALA B 1 158 ? -26.188 -10.695 7.762 1 91.88 158 ALA B O 1
ATOM 6240 N N . LEU B 1 159 ? -25.703 -9.641 5.844 1 92.69 159 LEU B N 1
ATOM 6241 C CA . LEU B 1 159 ? -26.797 -8.68 6.008 1 92.69 159 LEU B CA 1
ATOM 6242 C C . LEU B 1 159 ? -28.141 -9.359 5.875 1 92.69 159 LEU B C 1
ATOM 6244 O O . LEU B 1 159 ? -29.109 -8.977 6.555 1 92.69 159 LEU B O 1
ATOM 6248 N N . ARG B 1 160 ? -28.219 -10.344 5.125 1 92 160 ARG B N 1
ATOM 6249 C CA . ARG B 1 160 ? -29.484 -11.047 4.895 1 92 160 ARG B CA 1
ATOM 6250 C C . ARG B 1 160 ? -29.906 -11.836 6.129 1 92 160 ARG B C 1
ATOM 6252 O O . ARG B 1 160 ? -31.078 -12.195 6.277 1 92 160 ARG B O 1
ATOM 6259 N N . VAL B 1 161 ? -28.953 -12.086 6.961 1 91.06 161 VAL B N 1
ATOM 6260 C CA . VAL B 1 161 ? -29.297 -12.727 8.234 1 91.06 161 VAL B CA 1
ATOM 6261 C C . VAL B 1 161 ? -30.125 -11.766 9.078 1 91.06 161 VAL B C 1
ATOM 6263 O O . VAL B 1 161 ? -31.047 -12.195 9.789 1 91.06 161 VAL B O 1
ATOM 6266 N N . VAL B 1 162 ? -29.781 -10.523 8.93 1 87.62 162 VAL B N 1
ATOM 6267 C CA . VAL B 1 162 ? -30.484 -9.508 9.711 1 87.62 162 VAL B CA 1
ATOM 6268 C C . VAL B 1 162 ? -31.797 -9.156 9.039 1 87.62 162 VAL B C 1
ATOM 6270 O O . VAL B 1 162 ? -32.844 -9.078 9.703 1 87.62 162 VAL B O 1
ATOM 6273 N N . ARG B 1 163 ? -31.734 -9 7.719 1 88.69 163 ARG B N 1
ATOM 6274 C CA . ARG B 1 163 ? -32.906 -8.703 6.918 1 88.69 163 ARG B CA 1
ATOM 6275 C C . ARG B 1 163 ? -32.812 -9.352 5.539 1 88.69 163 ARG B C 1
ATOM 6277 O O . ARG B 1 163 ? -31.953 -8.984 4.738 1 88.69 163 ARG B O 1
ATOM 6284 N N . GLN B 1 164 ? -33.688 -10.117 5.262 1 86.81 164 GLN B N 1
ATOM 6285 C CA . GLN B 1 164 ? -33.625 -10.961 4.074 1 86.81 164 GLN B CA 1
ATOM 6286 C C . GLN B 1 164 ? -33.75 -10.133 2.799 1 86.81 164 GLN B C 1
ATOM 6288 O O . GLN B 1 164 ? -33.156 -10.484 1.769 1 86.81 164 GLN B O 1
ATOM 6293 N N . ASP B 1 165 ? -34.375 -8.984 2.889 1 87.38 165 ASP B N 1
ATOM 6294 C CA . ASP B 1 165 ? -34.656 -8.211 1.677 1 87.38 165 ASP B CA 1
ATOM 6295 C C . ASP B 1 165 ? -33.656 -7.055 1.534 1 87.38 165 ASP B C 1
ATOM 6297 O O . ASP B 1 165 ? -33.875 -6.156 0.716 1 87.38 165 ASP B O 1
ATOM 6301 N N . VAL B 1 166 ? -32.656 -7.145 2.301 1 90.5 166 VAL B N 1
ATOM 6302 C CA . VAL B 1 166 ? -31.703 -6.051 2.254 1 90.5 166 VAL B CA 1
ATOM 6303 C C . VAL B 1 166 ? -30.875 -6.145 0.97 1 90.5 166 VAL B C 1
ATOM 6305 O O . VAL B 1 166 ? -30.516 -7.238 0.532 1 90.5 166 VAL B O 1
ATOM 6308 N N . ALA B 1 167 ? -30.672 -4.969 0.334 1 90.62 167 ALA B N 1
ATOM 6309 C CA . ALA B 1 167 ? -29.859 -4.914 -0.873 1 90.62 167 ALA B CA 1
ATOM 6310 C C . ALA B 1 167 ? -28.734 -3.896 -0.721 1 90.62 167 ALA B C 1
ATOM 6312 O O . ALA B 1 167 ? -28.922 -2.826 -0.138 1 90.62 167 ALA B O 1
ATOM 6313 N N . LEU B 1 168 ? -27.578 -4.297 -1.231 1 93.38 168 LEU B N 1
ATOM 6314 C CA . LEU B 1 168 ? -26.453 -3.371 -1.263 1 93.38 168 LEU B CA 1
ATOM 6315 C C . LEU B 1 168 ? -26.609 -2.371 -2.404 1 93.38 168 LEU B C 1
ATOM 6317 O O . LEU B 1 168 ? -27.281 -2.65 -3.396 1 93.38 168 LEU B O 1
ATOM 6321 N N . PRO B 1 169 ? -26.062 -1.188 -2.154 1 94.62 169 PRO B N 1
ATOM 6322 C CA . PRO B 1 169 ? -26.016 -0.279 -3.303 1 94.62 169 PRO B CA 1
ATOM 6323 C C . PRO B 1 169 ? -25.203 -0.835 -4.469 1 94.62 169 PRO B C 1
ATOM 6325 O O . PRO B 1 169 ? -24.203 -1.52 -4.254 1 94.62 169 PRO B O 1
ATOM 6328 N N . SER B 1 170 ? -25.625 -0.572 -5.645 1 92.94 170 SER B N 1
ATOM 6329 C CA . SER B 1 170 ? -24.859 -0.976 -6.82 1 92.94 170 SER B CA 1
ATOM 6330 C C . SER B 1 170 ? -23.641 -0.097 -7.008 1 92.94 170 SER B C 1
ATOM 6332 O O . SER B 1 170 ? -23.547 0.988 -6.43 1 92.94 170 SER B O 1
ATOM 6334 N N . LYS B 1 171 ? -22.703 -0.617 -7.797 1 92.5 171 LYS B N 1
ATOM 6335 C CA . LYS B 1 171 ? -21.5 0.166 -8.094 1 92.5 171 LYS B CA 1
ATOM 6336 C C . LYS B 1 171 ? -21.859 1.479 -8.789 1 92.5 171 LYS B C 1
ATOM 6338 O O . LYS B 1 171 ? -21.281 2.521 -8.492 1 92.5 171 LYS B O 1
ATOM 6343 N N . HIS B 1 172 ? -22.797 1.417 -9.641 1 93.31 172 HIS B N 1
ATOM 6344 C CA . HIS B 1 172 ? -23.25 2.609 -10.352 1 93.31 172 HIS B CA 1
ATOM 6345 C C . HIS B 1 172 ? -23.859 3.619 -9.391 1 93.31 172 HIS B C 1
ATOM 6347 O O . HIS B 1 172 ? -23.641 4.824 -9.523 1 93.31 172 HIS B O 1
ATOM 6353 N N . GLU B 1 173 ? -24.625 3.129 -8.453 1 95.06 173 GLU B N 1
ATOM 6354 C CA . GLU B 1 173 ? -25.203 4.016 -7.449 1 95.06 173 GLU B CA 1
ATOM 6355 C C . GLU B 1 173 ? -24.125 4.684 -6.605 1 95.06 173 GLU B C 1
ATOM 6357 O O . GLU B 1 173 ? -24.219 5.875 -6.301 1 95.06 173 GLU B O 1
ATOM 6362 N N . LEU B 1 174 ? -23.125 3.918 -6.262 1 95.94 174 LEU B N 1
ATOM 6363 C CA . LEU B 1 174 ? -22.047 4.426 -5.43 1 95.94 174 LEU B CA 1
ATOM 6364 C C . LEU B 1 174 ? -21.234 5.48 -6.176 1 95.94 174 LEU B C 1
ATOM 6366 O O . LEU B 1 174 ? -20.766 6.445 -5.57 1 95.94 174 LEU B O 1
ATOM 6370 N N . GLU B 1 175 ? -21.109 5.316 -7.469 1 94.88 175 GLU B N 1
ATOM 6371 C CA . GLU B 1 175 ? -20.25 6.184 -8.266 1 94.88 175 GLU B CA 1
ATOM 6372 C C . GLU B 1 175 ? -20.984 7.461 -8.68 1 94.88 175 GLU B C 1
ATOM 6374 O O . GLU B 1 175 ? -20.344 8.453 -9.039 1 94.88 175 GLU B O 1
ATOM 6379 N N . ASN B 1 176 ? -22.328 7.43 -8.547 1 94.31 176 ASN B N 1
ATOM 6380 C CA . ASN B 1 176 ? -23.062 8.555 -9.125 1 94.31 176 ASN B CA 1
ATOM 6381 C C . ASN B 1 176 ? -24.078 9.125 -8.148 1 94.31 176 ASN B C 1
ATOM 6383 O O . ASN B 1 176 ? -23.75 9.953 -7.301 1 94.31 176 ASN B O 1
ATOM 6387 N N . GLU B 1 177 ? -25.25 8.547 -8.102 1 94.62 177 GLU B N 1
ATOM 6388 C CA . GLU B 1 177 ? -26.375 9.133 -7.371 1 94.62 177 GLU B CA 1
ATOM 6389 C C . GLU B 1 177 ? -26.047 9.281 -5.887 1 94.62 177 GLU B C 1
ATOM 6391 O O . GLU B 1 177 ? -26.25 10.344 -5.301 1 94.62 177 GLU B O 1
ATOM 6396 N N . LEU B 1 178 ? -25.641 8.273 -5.309 1 96.5 178 LEU B N 1
ATOM 6397 C CA . LEU B 1 178 ? -25.359 8.297 -3.875 1 96.5 178 LEU B CA 1
ATOM 6398 C C . LEU B 1 178 ? -24.188 9.227 -3.561 1 96.5 178 LEU B C 1
ATOM 6400 O O . LEU B 1 178 ? -24.203 9.922 -2.539 1 96.5 178 LEU B O 1
ATOM 6404 N N . LEU B 1 179 ? -23.203 9.242 -4.402 1 96.75 179 LEU B N 1
ATOM 6405 C CA . LEU B 1 179 ? -22.062 10.141 -4.207 1 96.75 179 LEU B CA 1
ATOM 6406 C C . LEU B 1 179 ? -22.5 11.594 -4.332 1 96.75 179 LEU B C 1
ATOM 6408 O O . LEU B 1 179 ? -22.062 12.445 -3.547 1 96.75 179 LEU B O 1
ATOM 6412 N N . ASP B 1 180 ? -23.375 11.852 -5.316 1 96.19 180 ASP B N 1
ATOM 6413 C CA . ASP B 1 180 ? -23.891 13.203 -5.492 1 96.19 180 ASP B CA 1
ATOM 6414 C C . ASP B 1 180 ? -24.672 13.664 -4.266 1 96.19 180 ASP B C 1
ATOM 6416 O O . ASP B 1 180 ? -24.531 14.805 -3.826 1 96.19 180 ASP B O 1
ATOM 6420 N N . LEU B 1 181 ? -25.406 12.789 -3.734 1 95.62 181 LEU B N 1
ATOM 6421 C CA . LEU B 1 181 ? -26.203 13.109 -2.557 1 95.62 181 LEU B CA 1
ATOM 6422 C C . LEU B 1 181 ? -25.312 13.398 -1.355 1 95.62 181 LEU B C 1
ATOM 6424 O O . LEU B 1 181 ? -25.531 14.375 -0.634 1 95.62 181 LEU B O 1
ATOM 6428 N N . GLU B 1 182 ? -24.328 12.562 -1.163 1 95.88 182 GLU B N 1
ATOM 6429 C CA . GLU B 1 182 ? -23.453 12.734 -0.01 1 95.88 182 GLU B CA 1
ATOM 6430 C C . GLU B 1 182 ? -22.562 13.961 -0.182 1 95.88 182 GLU B C 1
ATOM 6432 O O . GLU B 1 182 ? -22.219 14.633 0.796 1 95.88 182 GLU B O 1
ATOM 6437 N N . PHE B 1 183 ? -22.25 14.281 -1.462 1 96.25 183 PHE B N 1
ATOM 6438 C CA . PHE B 1 183 ? -21.484 15.492 -1.746 1 96.25 183 PHE B CA 1
ATOM 6439 C C . PHE B 1 183 ? -22.281 16.734 -1.39 1 96.25 183 PHE B C 1
ATOM 6441 O O . PHE B 1 183 ? -21.75 17.656 -0.755 1 96.25 183 PHE B O 1
ATOM 6448 N N . THR B 1 184 ? -23.453 16.703 -1.756 1 95.75 184 THR B N 1
ATOM 6449 C CA . THR B 1 184 ? -24.328 17.828 -1.443 1 95.75 184 THR B CA 1
ATOM 6450 C C . THR B 1 184 ? -24.5 17.969 0.066 1 95.75 184 THR B C 1
ATOM 6452 O O . THR B 1 184 ? -24.484 19.078 0.596 1 95.75 184 THR B O 1
ATOM 6455 N N . ALA B 1 185 ? -24.625 16.859 0.693 1 94.75 185 ALA B N 1
ATOM 6456 C CA . ALA B 1 185 ? -24.766 16.891 2.146 1 94.75 185 ALA B CA 1
ATOM 6457 C C . ALA B 1 185 ? -23.5 17.406 2.811 1 94.75 185 ALA B C 1
ATOM 6459 O O . ALA B 1 185 ? -23.562 18.188 3.77 1 94.75 185 ALA B O 1
ATOM 6460 N N . SER B 1 186 ? -22.391 16.969 2.33 1 94.56 186 SER B N 1
ATOM 6461 C CA . SER B 1 186 ? -21.109 17.406 2.867 1 94.56 186 SER B CA 1
ATOM 6462 C C . SER B 1 186 ? -20.891 18.891 2.641 1 94.56 186 SER B C 1
ATOM 6464 O O . SER B 1 186 ? -20.453 19.609 3.547 1 94.56 186 SER B O 1
ATOM 6466 N N . LYS B 1 187 ? -21.203 19.297 1.463 1 93.88 187 LYS B N 1
ATOM 6467 C CA . LYS B 1 187 ? -21.062 20.719 1.134 1 93.88 187 LYS B CA 1
ATOM 6468 C C . LYS B 1 187 ? -21.953 21.578 2.027 1 93.88 187 LYS B C 1
ATOM 6470 O O . LYS B 1 187 ? -21.516 22.625 2.521 1 93.88 187 LYS B O 1
ATOM 6475 N N . ASN B 1 188 ? -23.125 21.141 2.238 1 93.56 188 ASN B N 1
ATOM 6476 C CA . ASN B 1 188 ? -24.062 21.875 3.092 1 93.56 188 ASN B CA 1
ATOM 6477 C C . ASN B 1 188 ? -23.578 21.922 4.539 1 93.56 188 ASN B C 1
ATOM 6479 O O . ASN B 1 188 ? -23.703 22.938 5.211 1 93.56 188 ASN B O 1
ATOM 6483 N N . LYS B 1 189 ? -23.062 20.844 4.926 1 92 189 LYS B N 1
ATOM 6484 C CA . LYS B 1 189 ? -22.531 20.766 6.281 1 92 189 LYS B CA 1
ATOM 6485 C C . LYS B 1 189 ? -21.375 21.75 6.473 1 92 189 LYS B C 1
ATOM 6487 O O . LYS B 1 189 ? -21.312 22.453 7.488 1 92 189 LYS B O 1
ATOM 6492 N N . VAL B 1 190 ? -20.531 21.828 5.512 1 92.75 190 VAL B N 1
ATOM 6493 C CA . VAL B 1 190 ? -19.375 22.719 5.582 1 92.75 190 VAL B CA 1
ATOM 6494 C C . VAL B 1 190 ? -19.828 24.172 5.52 1 92.75 190 VAL B C 1
ATOM 6496 O O . VAL B 1 190 ? -19.391 25 6.32 1 92.75 190 VAL B O 1
ATOM 6499 N N . THR B 1 191 ? -20.766 24.438 4.668 1 92.44 191 THR B N 1
ATOM 6500 C CA . THR B 1 191 ? -21.281 25.797 4.52 1 92.44 191 THR B CA 1
ATOM 6501 C C . THR B 1 191 ? -21.969 26.266 5.797 1 92.44 191 THR B C 1
ATOM 6503 O O . THR B 1 191 ? -21.812 27.422 6.215 1 92.44 191 THR B O 1
ATOM 6506 N N . LYS B 1 192 ? -22.656 25.375 6.363 1 91.5 192 LYS B N 1
ATOM 6507 C CA . LYS B 1 192 ? -23.344 25.719 7.602 1 91.5 192 LYS B CA 1
ATOM 6508 C C . LYS B 1 192 ? -22.359 25.922 8.75 1 91.5 192 LYS B C 1
ATOM 6510 O O . LYS B 1 192 ? -22.547 26.828 9.57 1 91.5 192 LYS B O 1
ATOM 6515 N N . ALA B 1 193 ? -21.375 25.156 8.773 1 90.62 193 ALA B N 1
ATOM 6516 C CA . ALA B 1 193 ? -20.391 25.234 9.852 1 90.62 193 ALA B CA 1
ATOM 6517 C C . ALA B 1 193 ? -19.578 26.516 9.75 1 90.62 193 ALA B C 1
ATOM 6519 O O . ALA B 1 193 ? -19.219 27.109 10.766 1 90.62 193 ALA B O 1
ATOM 6520 N N . LEU B 1 194 ? -19.328 26.969 8.602 1 92.69 194 LEU B N 1
ATOM 6521 C CA . LEU B 1 194 ? -18.453 28.109 8.383 1 92.69 194 LEU B CA 1
ATOM 6522 C C . LEU B 1 194 ? -19.266 29.406 8.312 1 92.69 194 LEU B C 1
ATOM 6524 O O . LEU B 1 194 ? -18.703 30.5 8.406 1 92.69 194 LEU B O 1
ATOM 6528 N N . GLY B 1 195 ? -20.547 29.266 8.227 1 91.31 195 GLY B N 1
ATOM 6529 C CA . GLY B 1 195 ? -21.391 30.438 8.031 1 91.31 195 GLY B CA 1
ATOM 6530 C C . GLY B 1 195 ? -21.344 31.406 9.195 1 91.31 195 GLY B C 1
ATOM 6531 O O . GLY B 1 195 ? -21.531 31 10.344 1 91.31 195 GLY B O 1
ATOM 6532 N N . ASN B 1 196 ? -21.047 32.656 8.914 1 88.94 196 ASN B N 1
ATOM 6533 C CA . ASN B 1 196 ? -21.062 33.781 9.844 1 88.94 196 ASN B CA 1
ATOM 6534 C C . ASN B 1 196 ? -20.094 33.562 11 1 88.94 196 ASN B C 1
ATOM 6536 O O . ASN B 1 196 ? -20.391 33.906 12.141 1 88.94 196 ASN B O 1
ATOM 6540 N N . GLN B 1 197 ? -19.094 32.875 10.711 1 87.88 197 GLN B N 1
ATOM 6541 C CA . GLN B 1 197 ? -18.047 32.625 11.703 1 87.88 197 GLN B CA 1
ATOM 6542 C C . GLN B 1 197 ? -16.688 33.094 11.195 1 87.88 197 GLN B C 1
ATOM 6544 O O . GLN B 1 197 ? -16.453 33.125 9.984 1 87.88 197 GLN B O 1
ATOM 6549 N N . ARG B 1 198 ? -15.93 33.5 12.125 1 89.69 198 ARG B N 1
ATOM 6550 C CA . ARG B 1 198 ? -14.562 33.875 11.773 1 89.69 198 ARG B CA 1
ATOM 6551 C C . ARG B 1 198 ? -13.727 32.656 11.438 1 89.69 198 ARG B C 1
ATOM 6553 O O . ARG B 1 198 ? -13.656 31.703 12.234 1 89.69 198 ARG B O 1
ATOM 6560 N N . CYS B 1 199 ? -13.195 32.688 10.234 1 93.44 199 CYS B N 1
ATOM 6561 C CA . CYS B 1 199 ? -12.445 31.531 9.758 1 93.44 199 CYS B CA 1
ATOM 6562 C C . CYS B 1 199 ? -11.125 31.953 9.133 1 93.44 199 CYS B C 1
ATOM 6564 O O . CYS B 1 199 ? -10.922 33.125 8.844 1 93.44 199 CYS B O 1
ATOM 6566 N N . CYS B 1 200 ? -10.273 31.016 9.117 1 95.5 200 CYS B N 1
ATOM 6567 C CA . CYS B 1 200 ? -9 31.188 8.43 1 95.5 200 CYS B CA 1
ATOM 6568 C C . CYS B 1 200 ? -8.891 30.234 7.242 1 95.5 200 CYS B C 1
ATOM 6570 O O . CYS B 1 200 ? -9.227 29.047 7.359 1 95.5 200 CYS B O 1
ATOM 6572 N N . LEU B 1 201 ? -8.531 30.766 6.109 1 96 201 LEU B N 1
ATOM 6573 C CA . LEU B 1 201 ? -8.266 29.906 4.965 1 96 201 LEU B CA 1
ATOM 6574 C C . LEU B 1 201 ? -6.906 29.234 5.098 1 96 201 LEU B C 1
ATOM 6576 O O . LEU B 1 201 ? -5.902 29.891 5.367 1 96 201 LEU B O 1
ATOM 6580 N N . THR B 1 202 ? -6.922 28 4.969 1 95.06 202 THR B N 1
ATOM 6581 C CA . THR B 1 202 ? -5.676 27.234 5.043 1 95.06 202 THR B CA 1
ATOM 6582 C C . THR B 1 202 ? -5.305 26.672 3.678 1 95.06 202 THR B C 1
ATOM 6584 O O . THR B 1 202 ? -6.172 26.188 2.941 1 95.06 202 THR B O 1
ATOM 6587 N N . VAL B 1 203 ? -4.031 26.719 3.352 1 93.88 203 VAL B N 1
ATOM 6588 C CA . VAL B 1 203 ? -3.533 26.219 2.078 1 93.88 203 VAL B CA 1
ATOM 6589 C C . VAL B 1 203 ? -2.422 25.203 2.324 1 93.88 203 VAL B C 1
ATOM 6591 O O . VAL B 1 203 ? -1.47 25.469 3.059 1 93.88 203 VAL B O 1
ATOM 6594 N N . GLU B 1 204 ? -2.605 24.094 1.805 1 90.06 204 GLU B N 1
ATOM 6595 C CA . GLU B 1 204 ? -1.567 23.062 1.817 1 90.06 204 GLU B CA 1
ATOM 6596 C C . GLU B 1 204 ? -1.093 22.734 0.403 1 90.06 204 GLU B C 1
ATOM 6598 O O . GLU B 1 204 ? -1.897 22.688 -0.529 1 90.06 204 GLU B O 1
ATOM 6603 N N . ILE B 1 205 ? 0.194 22.594 0.307 1 85.75 205 ILE B N 1
ATOM 6604 C CA . ILE B 1 205 ? 0.763 22.25 -0.994 1 85.75 205 ILE B CA 1
ATOM 6605 C C . ILE B 1 205 ? 1.592 20.984 -0.881 1 85.75 205 ILE B C 1
ATOM 6607 O O . ILE B 1 205 ? 2.516 20.906 -0.068 1 85.75 205 ILE B O 1
ATOM 6611 N N . CYS B 1 206 ? 1.159 19.984 -1.536 1 76.19 206 CYS B N 1
ATOM 6612 C CA . CYS B 1 206 ? 1.905 18.734 -1.626 1 76.19 206 CYS B CA 1
ATOM 6613 C C . CYS B 1 206 ? 2.523 18.562 -3.01 1 76.19 206 CYS B C 1
ATOM 6615 O O . CYS B 1 206 ? 1.807 18.406 -4 1 76.19 206 CYS B O 1
ATOM 6617 N N . ALA B 1 207 ? 3.859 18.516 -2.979 1 65.69 207 ALA B N 1
ATOM 6618 C CA . ALA B 1 207 ? 4.551 18.422 -4.262 1 65.69 207 ALA B CA 1
ATOM 6619 C C . ALA B 1 207 ? 4.832 16.953 -4.621 1 65.69 207 ALA B C 1
ATOM 6621 O O . ALA B 1 207 ? 4.969 16.109 -3.74 1 65.69 207 ALA B O 1
ATOM 6622 N N . ASP B 1 208 ? 4.848 16.672 -5.852 1 58.19 208 ASP B N 1
ATOM 6623 C CA . ASP B 1 208 ? 5.371 15.477 -6.508 1 58.19 208 ASP B CA 1
ATOM 6624 C C . ASP B 1 208 ? 4.574 14.242 -6.105 1 58.19 208 ASP B C 1
ATOM 6626 O O . ASP B 1 208 ? 5.148 13.227 -5.699 1 58.19 208 ASP B O 1
ATOM 6630 N N . VAL B 1 209 ? 3.402 14.477 -5.934 1 56.41 209 VAL B N 1
ATOM 6631 C CA . VAL B 1 209 ? 2.555 13.297 -5.785 1 56.41 209 VAL B CA 1
ATOM 6632 C C . VAL B 1 209 ? 2.221 12.719 -7.16 1 56.41 209 VAL B C 1
ATOM 6634 O O . VAL B 1 209 ? 1.271 13.164 -7.809 1 56.41 209 VAL B O 1
ATOM 6637 N N . GLY B 1 210 ? 2.975 11.758 -7.547 1 50.03 210 GLY B N 1
ATOM 6638 C CA . GLY B 1 210 ? 2.732 11.156 -8.852 1 50.03 210 GLY B CA 1
ATOM 6639 C C . GLY B 1 210 ? 2.953 12.125 -10 1 50.03 210 GLY B C 1
ATOM 6640 O O . GLY B 1 210 ? 2.219 12.094 -10.992 1 50.03 210 GLY B O 1
ATOM 6641 N N . GLY B 1 211 ? 3.814 13.227 -9.766 1 53.94 211 GLY B N 1
ATOM 6642 C CA . GLY B 1 211 ? 4.078 14.195 -10.812 1 53.94 211 GLY B CA 1
ATOM 6643 C C . GLY B 1 211 ? 3.189 15.422 -10.734 1 53.94 211 GLY B C 1
ATOM 6644 O O . GLY B 1 211 ? 3.258 16.297 -11.594 1 53.94 211 GLY B O 1
ATOM 6645 N N . TYR B 1 212 ? 2.355 15.414 -9.742 1 62.59 212 TYR B N 1
ATOM 6646 C CA . TYR B 1 212 ? 1.424 16.531 -9.594 1 62.59 212 TYR B CA 1
ATOM 6647 C C . TYR B 1 212 ? 1.667 17.281 -8.289 1 62.59 212 TYR B C 1
ATOM 6649 O O . TYR B 1 212 ? 2.225 16.719 -7.34 1 62.59 212 TYR B O 1
ATOM 6657 N N . THR B 1 213 ? 1.474 18.531 -8.43 1 75.56 213 THR B N 1
ATOM 6658 C CA . THR B 1 213 ? 1.377 19.328 -7.211 1 75.56 213 THR B CA 1
ATOM 6659 C C . THR B 1 213 ? -0.082 19.531 -6.805 1 75.56 213 THR B C 1
ATOM 6661 O O . THR B 1 213 ? -0.904 19.969 -7.605 1 75.56 213 THR B O 1
ATOM 6664 N N . ILE B 1 214 ? -0.321 19.156 -5.715 1 79 214 ILE B N 1
ATOM 6665 C CA . ILE B 1 214 ? -1.69 19.25 -5.219 1 79 214 ILE B CA 1
ATOM 6666 C C . ILE B 1 214 ? -1.8 20.391 -4.215 1 79 214 ILE B C 1
ATOM 6668 O O . ILE B 1 214 ? -1.04 20.453 -3.244 1 79 214 ILE B O 1
ATOM 6672 N N . THR B 1 215 ? -2.623 21.344 -4.535 1 87.31 215 THR B N 1
ATOM 6673 C CA . THR B 1 215 ? -2.949 22.406 -3.6 1 87.31 215 THR B CA 1
ATOM 6674 C C . THR B 1 215 ? -4.324 22.188 -2.979 1 87.31 215 THR B C 1
ATOM 6676 O O . THR B 1 215 ? -5.32 22.062 -3.693 1 87.31 215 THR B O 1
ATOM 6679 N N . THR B 1 216 ? -4.332 22.094 -1.709 1 89.94 216 THR B N 1
ATOM 6680 C CA . THR B 1 216 ? -5.598 21.906 -1.015 1 89.94 216 THR B CA 1
ATOM 6681 C C . THR B 1 216 ? -5.992 23.156 -0.248 1 89.94 216 THR B C 1
ATOM 6683 O O . THR B 1 216 ? -5.145 23.812 0.354 1 89.94 216 THR B O 1
ATOM 6686 N N . PHE B 1 217 ? -7.242 23.531 -0.354 1 93.75 217 PHE B N 1
ATOM 6687 C CA . PHE B 1 217 ? -7.816 24.656 0.374 1 93.75 217 PHE B CA 1
ATOM 6688 C C . PHE B 1 217 ? -8.742 24.156 1.482 1 93.75 217 PHE B C 1
ATOM 6690 O O . PHE B 1 217 ? -9.625 23.344 1.242 1 93.75 217 PHE B O 1
ATOM 6697 N N . GLY B 1 218 ? -8.414 24.594 2.637 1 93.81 218 GLY B N 1
ATOM 6698 C CA . GLY B 1 218 ? -9.266 24.281 3.777 1 93.81 218 GLY B CA 1
ATOM 6699 C C . GLY B 1 218 ? -9.641 25.516 4.582 1 93.81 218 GLY B C 1
ATOM 6700 O O . GLY B 1 218 ? -9.195 26.625 4.273 1 93.81 218 GLY B O 1
ATOM 6701 N N . ALA B 1 219 ? -10.523 25.391 5.445 1 93.81 219 ALA B N 1
ATOM 6702 C CA . ALA B 1 219 ? -10.922 26.438 6.379 1 93.81 219 ALA B CA 1
ATOM 6703 C C . ALA B 1 219 ? -10.828 25.953 7.824 1 93.81 219 ALA B C 1
ATOM 6705 O O . ALA B 1 219 ? -11.164 24.812 8.117 1 93.81 219 ALA B O 1
ATOM 6706 N N . ARG B 1 220 ? -10.281 26.844 8.594 1 91.75 220 ARG B N 1
ATOM 6707 C CA . ARG B 1 220 ? -10.172 26.516 10.016 1 91.75 220 ARG B CA 1
ATOM 6708 C C . ARG B 1 220 ? -11.078 27.406 10.852 1 91.75 220 ARG B C 1
ATOM 6710 O O . ARG B 1 220 ? -11.086 28.641 10.688 1 91.75 220 ARG B O 1
ATOM 6717 N N . LYS B 1 221 ? -11.859 26.688 11.711 1 87.94 221 LYS B N 1
ATOM 6718 C CA . LYS B 1 221 ? -12.734 27.375 12.664 1 87.94 221 LYS B CA 1
ATOM 6719 C C . LYS B 1 221 ? -12.633 26.75 14.047 1 87.94 221 LYS B C 1
ATOM 6721 O O . LYS B 1 221 ? -12.922 25.562 14.234 1 87.94 221 LYS B O 1
ATOM 6726 N N . GLU B 1 222 ? -12.32 27.547 14.992 1 77.12 222 GLU B N 1
ATOM 6727 C CA . GLU B 1 222 ? -12.312 27.125 16.391 1 77.12 222 GLU B CA 1
ATOM 6728 C C . GLU B 1 222 ? -11.633 25.766 16.547 1 77.12 222 GLU B C 1
ATOM 6730 O O . GLU B 1 222 ? -12.188 24.844 17.156 1 77.12 222 GLU B O 1
ATOM 6735 N N . GLY B 1 223 ? -10.547 25.578 15.812 1 76 223 GLY B N 1
ATOM 6736 C CA . GLY B 1 223 ? -9.766 24.359 15.992 1 76 223 GLY B CA 1
ATOM 6737 C C . GLY B 1 223 ? -10.18 23.25 15.047 1 76 223 GLY B C 1
ATOM 6738 O O . GLY B 1 223 ? -9.508 22.219 14.977 1 76 223 GLY B O 1
ATOM 6739 N N . LEU B 1 224 ? -11.266 23.391 14.336 1 83.25 224 LEU B N 1
ATOM 6740 C CA . LEU B 1 224 ? -11.734 22.391 13.391 1 83.25 224 LEU B CA 1
ATOM 6741 C C . LEU B 1 224 ? -11.328 22.734 11.969 1 83.25 224 LEU B C 1
ATOM 6743 O O . LEU B 1 224 ? -11.336 23.906 11.586 1 83.25 224 LEU B O 1
ATOM 6747 N N . SER B 1 225 ? -11 21.688 11.312 1 89.56 225 SER B N 1
ATOM 6748 C CA . SER B 1 225 ? -10.586 21.891 9.93 1 89.56 225 SER B CA 1
ATOM 6749 C C . SER B 1 225 ? -11.625 21.328 8.961 1 89.56 225 SER B C 1
ATOM 6751 O O . SER B 1 225 ? -12.18 20.25 9.203 1 89.56 225 SER B O 1
ATOM 6753 N N . PHE B 1 226 ? -11.945 22.078 7.961 1 92.38 226 PHE B N 1
ATOM 6754 C CA . PHE B 1 226 ? -12.883 21.672 6.922 1 92.38 226 PHE B CA 1
ATOM 6755 C C . PHE B 1 226 ? -12.227 21.703 5.551 1 92.38 226 PHE B C 1
ATOM 6757 O O . PHE B 1 226 ? -11.523 22.672 5.215 1 92.38 226 PHE B O 1
ATOM 6764 N N . PHE B 1 227 ? -12.438 20.703 4.844 1 93.62 227 PHE B N 1
ATOM 6765 C CA . PHE B 1 227 ? -11.938 20.656 3.475 1 93.62 227 PHE B CA 1
ATOM 6766 C C . PHE B 1 227 ? -12.867 21.406 2.529 1 93.62 227 PHE B C 1
ATOM 6768 O O . PHE B 1 227 ? -14.078 21.203 2.547 1 93.62 227 PHE B O 1
ATOM 6775 N N . LEU B 1 228 ? -12.273 22.219 1.698 1 94.31 228 LEU B N 1
ATOM 6776 C CA . LEU B 1 228 ? -13.086 22.984 0.755 1 94.31 228 LEU B CA 1
ATOM 6777 C C . LEU B 1 228 ? -12.914 22.453 -0.663 1 94.31 228 LEU B C 1
ATOM 6779 O O . LEU B 1 228 ? -13.875 21.969 -1.267 1 94.31 228 LEU B O 1
ATOM 6783 N N . GLU B 1 229 ? -11.688 22.5 -1.123 1 92.44 229 GLU B N 1
ATOM 6784 C CA . GLU B 1 229 ? -11.422 22.062 -2.488 1 92.44 229 GLU B CA 1
ATOM 6785 C C . GLU B 1 229 ? -9.93 21.781 -2.693 1 92.44 229 GLU B C 1
ATOM 6787 O O . GLU B 1 229 ? -9.109 22.109 -1.835 1 92.44 229 GLU B O 1
ATOM 6792 N N . SER B 1 230 ? -9.711 21.109 -3.77 1 88.69 230 SER B N 1
ATOM 6793 C CA . SER B 1 230 ? -8.328 20.859 -4.152 1 88.69 230 SER B CA 1
ATOM 6794 C C . SER B 1 230 ? -8.109 21.125 -5.641 1 88.69 230 SER B C 1
ATOM 6796 O O . SER B 1 230 ? -9.055 21.062 -6.43 1 88.69 230 SER B O 1
ATOM 6798 N N . LYS B 1 231 ? -6.906 21.469 -5.875 1 81.25 231 LYS B N 1
ATOM 6799 C CA . LYS B 1 231 ? -6.484 21.672 -7.262 1 81.25 231 LYS B CA 1
ATOM 6800 C C . LYS B 1 231 ? -5.211 20.875 -7.562 1 81.25 231 LYS B C 1
ATOM 6802 O O . LYS B 1 231 ? -4.273 20.875 -6.762 1 81.25 231 LYS B O 1
ATOM 6807 N N . THR B 1 232 ? -5.297 20.156 -8.578 1 72.69 232 THR B N 1
ATOM 6808 C CA . THR B 1 232 ? -4.133 19.391 -9.008 1 72.69 232 THR B CA 1
ATOM 6809 C C . THR B 1 232 ? -3.559 19.953 -10.305 1 72.69 232 THR B C 1
ATOM 6811 O O . THR B 1 232 ? -4.285 20.141 -11.289 1 72.69 232 THR B O 1
ATOM 6814 N N . VAL B 1 233 ? -2.326 20.375 -10.203 1 68.81 233 VAL B N 1
ATOM 6815 C CA . VAL B 1 233 ? -1.67 20.922 -11.398 1 68.81 233 VAL B CA 1
ATOM 6816 C C . VAL B 1 233 ? -0.405 20.109 -11.695 1 68.81 233 VAL B C 1
ATOM 6818 O O . VAL B 1 233 ? 0.267 19.641 -10.773 1 68.81 233 VAL B O 1
ATOM 6821 N N . PRO B 1 234 ? -0.266 19.75 -12.977 1 56.31 234 PRO B N 1
ATOM 6822 C CA . PRO B 1 234 ? 1.017 19.109 -13.281 1 56.31 234 PRO B CA 1
ATOM 6823 C C . PRO B 1 234 ? 2.213 19.922 -12.781 1 56.31 234 PRO B C 1
ATOM 6825 O O . PRO B 1 234 ? 2.182 21.141 -12.789 1 56.31 234 PRO B O 1
ATOM 6828 N N . THR B 1 235 ? 3.051 19.391 -11.828 1 55.59 235 THR B N 1
ATOM 6829 C CA . THR B 1 235 ? 4.129 20.031 -11.094 1 55.59 235 THR B CA 1
ATOM 6830 C C . THR B 1 235 ? 5.023 20.828 -12.031 1 55.59 235 THR B C 1
ATOM 6832 O O . THR B 1 235 ? 5.688 20.266 -12.906 1 55.59 235 THR B O 1
ATOM 6835 N N . PRO B 1 236 ? 4.73 22.156 -12.242 1 47.97 236 PRO B N 1
ATOM 6836 C CA . PRO B 1 236 ? 5.805 22.922 -12.883 1 47.97 236 PRO B CA 1
ATOM 6837 C C . PRO B 1 236 ? 7.008 23.125 -11.969 1 47.97 236 PRO B C 1
ATOM 6839 O O . PRO B 1 236 ? 6.883 23.016 -10.742 1 47.97 236 PRO B O 1
ATOM 6842 N N . GLU B 1 237 ? 8.266 23.344 -12.414 1 45.78 237 GLU B N 1
ATOM 6843 C CA . GLU B 1 237 ? 9.484 23.719 -11.695 1 45.78 237 GLU B CA 1
ATOM 6844 C C . GLU B 1 237 ? 9.188 24.75 -10.617 1 45.78 237 GLU B C 1
ATOM 6846 O O . GLU B 1 237 ? 9.789 24.734 -9.547 1 45.78 237 GLU B O 1
ATOM 6851 N N . ASN B 1 238 ? 8.414 25.922 -10.961 1 46.12 238 ASN B N 1
ATOM 6852 C CA . ASN B 1 238 ? 8.367 27.109 -10.109 1 46.12 238 ASN B CA 1
ATOM 6853 C C . ASN B 1 238 ? 7.082 27.156 -9.289 1 46.12 238 ASN B C 1
ATOM 6855 O O . ASN B 1 238 ? 6.547 28.234 -9.039 1 46.12 238 ASN B O 1
ATOM 6859 N N . SER B 1 239 ? 6.34 26.094 -8.906 1 55.12 239 SER B N 1
ATOM 6860 C CA . SER B 1 239 ? 4.926 25.781 -8.727 1 55.12 239 SER B CA 1
ATOM 6861 C C . SER B 1 239 ? 4.438 26.172 -7.34 1 55.12 239 SER B C 1
ATOM 6863 O O . SER B 1 239 ? 3.293 25.891 -6.977 1 55.12 239 SER B O 1
ATOM 6865 N N . GLY B 1 240 ? 4.957 27.109 -6.68 1 62.94 240 GLY B N 1
ATOM 6866 C CA . GLY B 1 240 ? 4.418 27.219 -5.332 1 62.94 240 GLY B CA 1
ATOM 6867 C C . GLY B 1 240 ? 3.65 28.516 -5.098 1 62.94 240 GLY B C 1
ATOM 6868 O O . GLY B 1 240 ? 3.197 28.781 -3.984 1 62.94 240 GLY B O 1
ATOM 6869 N N . ILE B 1 241 ? 3.408 29.391 -6.188 1 77.56 241 ILE B N 1
ATOM 6870 C CA . ILE B 1 241 ? 2.73 30.672 -5.969 1 77.56 241 ILE B CA 1
ATOM 6871 C C . ILE B 1 241 ? 1.249 30.531 -6.316 1 77.56 241 ILE B C 1
ATOM 6873 O O . ILE B 1 241 ? 0.898 29.953 -7.344 1 77.56 241 ILE B O 1
ATOM 6877 N N . LEU B 1 242 ? 0.405 30.984 -5.508 1 86.62 242 LEU B N 1
ATOM 6878 C CA . LEU B 1 242 ? -1.043 30.953 -5.676 1 86.62 242 LEU B CA 1
ATOM 6879 C C . LEU B 1 242 ? -1.558 32.281 -6.223 1 86.62 242 LEU B C 1
ATOM 6881 O O . LEU B 1 242 ? -1.243 33.344 -5.68 1 86.62 242 LEU B O 1
ATOM 6885 N N . MET B 1 243 ? -2.301 32.219 -7.25 1 82.69 243 MET B N 1
ATOM 6886 C CA . MET B 1 243 ? -2.881 33.406 -7.852 1 82.69 243 MET B CA 1
ATOM 6887 C C . MET B 1 243 ? -4.156 33.844 -7.121 1 82.69 243 MET B C 1
ATOM 6889 O O . MET B 1 243 ? -4.836 33 -6.527 1 82.69 243 MET B O 1
ATOM 6893 N N . ALA B 1 244 ? -4.418 35.156 -7.281 1 88.25 244 ALA B N 1
ATOM 6894 C CA . ALA B 1 244 ? -5.582 35.719 -6.598 1 88.25 244 ALA B CA 1
ATOM 6895 C C . ALA B 1 244 ? -6.871 35.062 -7.078 1 88.25 244 ALA B C 1
ATOM 6897 O O . ALA B 1 244 ? -7.777 34.812 -6.281 1 88.25 244 ALA B O 1
ATOM 6898 N N . ASN B 1 245 ? -6.91 34.719 -8.352 1 88.69 245 ASN B N 1
ATOM 6899 C CA . ASN B 1 245 ? -8.117 34.125 -8.922 1 88.69 245 ASN B CA 1
ATOM 6900 C C . ASN B 1 245 ? -8.406 32.75 -8.336 1 88.69 245 ASN B C 1
ATOM 6902 O O . ASN B 1 245 ? -9.562 32.375 -8.188 1 88.69 245 ASN B O 1
ATOM 6906 N N . GLU B 1 246 ? -7.363 32.062 -8.039 1 89.19 246 GLU B N 1
ATOM 6907 C CA . GLU B 1 246 ? -7.52 30.734 -7.473 1 89.19 246 GLU B CA 1
ATOM 6908 C C . GLU B 1 246 ? -8.109 30.797 -6.066 1 89.19 246 GLU B C 1
ATOM 6910 O O . GLU B 1 246 ? -9 30.016 -5.727 1 89.19 246 GLU B O 1
ATOM 6915 N N . VAL B 1 247 ? -7.617 31.734 -5.328 1 92.06 247 VAL B N 1
ATOM 6916 C CA . VAL B 1 247 ? -8.117 31.922 -3.967 1 92.06 247 VAL B CA 1
ATOM 6917 C C . VAL B 1 247 ? -9.547 32.438 -4.008 1 92.06 247 VAL B C 1
ATOM 6919 O O . VAL B 1 247 ? -10.414 31.984 -3.264 1 92.06 247 VAL B O 1
ATOM 6922 N N . GLU B 1 248 ? -9.75 33.375 -4.938 1 92.56 248 GLU B N 1
ATOM 6923 C CA . GLU B 1 248 ? -11.07 34 -5.066 1 92.56 248 GLU B CA 1
ATOM 6924 C C . GLU B 1 248 ? -12.117 32.969 -5.488 1 92.56 248 GLU B C 1
ATOM 6926 O O . GLU B 1 248 ? -13.266 33.031 -5.051 1 92.56 248 GLU B O 1
ATOM 6931 N N . ALA B 1 249 ? -11.719 32.094 -6.312 1 92.19 249 ALA B N 1
ATOM 6932 C CA . ALA B 1 249 ? -12.641 31.062 -6.773 1 92.19 249 ALA B CA 1
ATOM 6933 C C . ALA B 1 249 ? -13.109 30.188 -5.613 1 92.19 249 ALA B C 1
ATOM 6935 O O . ALA B 1 249 ? -14.273 29.781 -5.566 1 92.19 249 ALA B O 1
ATOM 6936 N N . VAL B 1 250 ? -12.227 29.891 -4.707 1 92.38 250 VAL B N 1
ATOM 6937 C CA . VAL B 1 250 ? -12.562 29.078 -3.547 1 92.38 250 VAL B CA 1
ATOM 6938 C C . VAL B 1 250 ? -13.461 29.859 -2.6 1 92.38 250 VAL B C 1
ATOM 6940 O O . VAL B 1 250 ? -14.469 29.344 -2.111 1 92.38 250 VAL B O 1
ATOM 6943 N N . LEU B 1 251 ? -13.117 31.156 -2.4 1 92.25 251 LEU B N 1
ATOM 6944 C CA . LEU B 1 251 ? -13.844 32 -1.458 1 92.25 251 LEU B CA 1
ATOM 6945 C C . LEU B 1 251 ? -15.234 32.344 -1.995 1 92.25 251 LEU B C 1
ATOM 6947 O O . LEU B 1 251 ? -16.156 32.594 -1.221 1 92.25 251 LEU B O 1
ATOM 6951 N N . ALA B 1 252 ? -15.359 32.344 -3.318 1 91.5 252 ALA B N 1
ATOM 6952 C CA . ALA B 1 252 ? -16.641 32.656 -3.939 1 91.5 252 ALA B CA 1
ATOM 6953 C C . ALA B 1 252 ? -17.688 31.594 -3.6 1 91.5 252 ALA B C 1
ATOM 6955 O O . ALA B 1 252 ? -18.891 31.891 -3.564 1 91.5 252 ALA B O 1
ATOM 6956 N N . LYS B 1 253 ? -17.234 30.453 -3.326 1 89.5 253 LYS B N 1
ATOM 6957 C CA . LYS B 1 253 ? -18.141 29.359 -3.01 1 89.5 253 LYS B CA 1
ATOM 6958 C C . LYS B 1 253 ? -18.594 29.406 -1.55 1 89.5 253 LYS B C 1
ATOM 6960 O O . LYS B 1 253 ? -19.594 28.812 -1.179 1 89.5 253 LYS B O 1
ATOM 6965 N N . GLU B 1 254 ? -17.828 30.062 -0.732 1 89.75 254 GLU B N 1
ATOM 6966 C CA . GLU B 1 254 ? -18.141 30.219 0.687 1 89.75 254 GLU B CA 1
ATOM 6967 C C . GLU B 1 254 ? -18.422 31.688 1.028 1 89.75 254 GLU B C 1
ATOM 6969 O O . GLU B 1 254 ? -17.719 32.281 1.85 1 89.75 254 GLU B O 1
ATOM 6974 N N . LYS B 1 255 ? -19.5 32.156 0.634 1 85.06 255 LYS B N 1
ATOM 6975 C CA . LYS B 1 255 ? -19.828 33.594 0.698 1 85.06 255 LYS B CA 1
ATOM 6976 C C . LYS B 1 255 ? -20.125 34 2.131 1 85.06 255 LYS B C 1
ATOM 6978 O O . LYS B 1 255 ? -19.859 35.156 2.504 1 85.06 255 LYS B O 1
ATOM 6983 N N . LYS B 1 256 ? -20.562 33.156 2.916 1 87.56 256 LYS B N 1
ATOM 6984 C CA . LYS B 1 256 ? -21 33.531 4.254 1 87.56 256 LYS B CA 1
ATOM 6985 C C . LYS B 1 256 ? -19.859 33.406 5.258 1 87.56 256 LYS B C 1
ATOM 6987 O O . LYS B 1 256 ? -20 33.812 6.422 1 87.56 256 LYS B O 1
ATOM 6992 N N . MET B 1 257 ? -18.734 33 4.828 1 90.31 257 MET B N 1
ATOM 6993 C CA . MET B 1 257 ? -17.578 32.844 5.703 1 90.31 257 MET B CA 1
ATOM 6994 C C . MET B 1 257 ? -16.922 34.188 5.98 1 90.31 257 MET B C 1
ATOM 6996 O O . MET B 1 257 ? -16.75 35 5.07 1 90.31 257 MET B O 1
ATOM 7000 N N . GLU B 1 258 ? -16.656 34.5 7.277 1 91.56 258 GLU B N 1
ATOM 7001 C CA . GLU B 1 258 ? -15.891 35.688 7.645 1 91.56 258 GLU B CA 1
ATOM 7002 C C . GLU B 1 258 ? -14.391 35.375 7.672 1 91.56 258 GLU B C 1
ATOM 7004 O O . GLU B 1 258 ? -13.867 34.906 8.68 1 91.56 258 GLU B O 1
ATOM 7009 N N . LEU B 1 259 ? -13.742 35.781 6.645 1 94 259 LEU B N 1
ATOM 7010 C CA . LEU B 1 259 ? -12.328 35.5 6.473 1 94 259 LEU B CA 1
ATOM 7011 C C . LEU B 1 259 ? -11.461 36.5 7.23 1 94 259 LEU B C 1
ATOM 7013 O O . LEU B 1 259 ? -11.469 37.688 6.918 1 94 259 LEU B O 1
ATOM 7017 N N . CYS B 1 260 ? -10.688 35.969 8.211 1 93.69 260 CYS B N 1
ATOM 7018 C CA . CYS B 1 260 ? -9.828 36.844 9.008 1 93.69 260 CYS B CA 1
ATOM 7019 C C . CYS B 1 260 ? -8.391 36.812 8.508 1 93.69 260 CYS B C 1
ATOM 7021 O O . CYS B 1 260 ? -7.625 37.75 8.711 1 93.69 260 CYS B O 1
ATOM 7023 N N . GLY B 1 261 ? -8.102 35.688 7.949 1 95.88 261 GLY B N 1
ATOM 7024 C CA . GLY B 1 261 ? -6.73 35.562 7.477 1 95.88 261 GLY B CA 1
ATOM 7025 C C . GLY B 1 261 ? -6.516 34.312 6.605 1 95.88 261 GLY B C 1
ATOM 7026 O O . GLY B 1 261 ? -7.445 33.562 6.379 1 95.88 261 GLY B O 1
ATOM 7027 N N . ILE B 1 262 ? -5.316 34.25 6.004 1 96.69 262 ILE B N 1
ATOM 7028 C CA . ILE B 1 262 ? -4.902 33.125 5.168 1 96.69 262 ILE B CA 1
ATOM 7029 C C . ILE B 1 262 ? -3.531 32.625 5.621 1 96.69 262 ILE B C 1
ATOM 7031 O O . ILE B 1 262 ? -2.596 33.406 5.777 1 96.69 262 ILE B O 1
ATOM 7035 N N . VAL B 1 263 ? -3.523 31.375 5.898 1 96.56 263 VAL B N 1
ATOM 7036 C CA . VAL B 1 263 ? -2.246 30.766 6.254 1 96.56 263 VAL B CA 1
ATOM 7037 C C . VAL B 1 263 ? -1.772 29.859 5.125 1 96.56 263 VAL B C 1
ATOM 7039 O O . VAL B 1 263 ? -2.533 29.031 4.629 1 96.56 263 VAL B O 1
ATOM 7042 N N . THR B 1 264 ? -0.603 30.047 4.633 1 95.81 264 THR B N 1
ATOM 7043 C CA . THR B 1 264 ? 0.032 29.281 3.572 1 95.81 264 THR B CA 1
ATOM 7044 C C . THR B 1 264 ? 1.306 28.609 4.082 1 95.81 264 THR B C 1
ATOM 7046 O O . THR B 1 264 ? 1.76 28.891 5.191 1 95.81 264 THR B O 1
ATOM 7049 N N . PRO B 1 265 ? 1.855 27.703 3.348 1 92.88 265 PRO B N 1
ATOM 7050 C CA . PRO B 1 265 ? 3.104 27.094 3.809 1 92.88 265 PRO B CA 1
ATOM 7051 C C . PRO B 1 265 ? 4.199 28.125 4.09 1 92.88 265 PRO B C 1
ATOM 7053 O O . PRO B 1 265 ? 4.852 28.062 5.133 1 92.88 265 PRO B O 1
ATOM 7056 N N . THR B 1 266 ? 4.395 29.047 3.211 1 94.25 266 THR B N 1
ATOM 7057 C CA . THR B 1 266 ? 5.262 30.219 3.379 1 94.25 266 THR B CA 1
ATOM 7058 C C . THR B 1 266 ? 4.559 31.484 2.912 1 94.25 266 THR B C 1
ATOM 7060 O O . THR B 1 266 ? 3.562 31.422 2.189 1 94.25 266 THR B O 1
ATOM 7063 N N . THR B 1 267 ? 5.035 32.562 3.406 1 93 267 THR B N 1
ATOM 7064 C CA . THR B 1 267 ? 4.41 33.844 3.049 1 93 267 THR B CA 1
ATOM 7065 C C . THR B 1 267 ? 4.59 34.125 1.562 1 93 267 THR B C 1
ATOM 7067 O O . THR B 1 267 ? 3.807 34.875 0.972 1 93 267 THR B O 1
ATOM 7070 N N . SER B 1 268 ? 5.539 33.5 0.952 1 90.75 268 SER B N 1
ATOM 7071 C CA . SER B 1 268 ? 5.863 33.781 -0.444 1 90.75 268 SER B CA 1
ATOM 7072 C C . SER B 1 268 ? 4.852 33.156 -1.385 1 90.75 268 SER B C 1
ATOM 7074 O O . SER B 1 268 ? 4.805 33.469 -2.574 1 90.75 268 SER B O 1
ATOM 7076 N N . VAL B 1 269 ? 4.043 32.281 -0.897 1 92 269 VAL B N 1
ATOM 7077 C CA . VAL B 1 269 ? 3.041 31.609 -1.712 1 92 269 VAL B CA 1
ATOM 7078 C C . VAL B 1 269 ? 2.057 32.625 -2.273 1 92 269 VAL B C 1
ATOM 7080 O O . VAL B 1 269 ? 1.533 32.469 -3.377 1 92 269 VAL B O 1
ATOM 7083 N N . LEU B 1 270 ? 1.778 33.688 -1.477 1 93.5 270 LEU B N 1
ATOM 7084 C CA . LEU B 1 270 ? 0.923 34.781 -1.927 1 93.5 270 LEU B CA 1
ATOM 7085 C C . LEU B 1 270 ? 1.742 36.062 -2.182 1 93.5 270 LEU B C 1
ATOM 7087 O O . LEU B 1 270 ? 2.365 36.594 -1.263 1 93.5 270 LEU B O 1
ATOM 7091 N N . SER B 1 271 ? 1.67 36.531 -3.357 1 91.06 271 SER B N 1
ATOM 7092 C CA . SER B 1 271 ? 2.367 37.781 -3.672 1 91.06 271 SER B CA 1
ATOM 7093 C C . SER B 1 271 ? 1.697 38.969 -3 1 91.06 271 SER B C 1
ATOM 7095 O O . SER B 1 271 ? 0.564 38.875 -2.525 1 91.06 271 SER B O 1
ATOM 7097 N N . HIS B 1 272 ? 2.457 40.094 -2.988 1 91.06 272 HIS B N 1
ATOM 7098 C CA . HIS B 1 272 ? 1.911 41.344 -2.42 1 91.06 272 HIS B CA 1
ATOM 7099 C C . HIS B 1 272 ? 0.663 41.781 -3.172 1 91.06 272 HIS B C 1
ATOM 7101 O O . HIS B 1 272 ? -0.316 42.219 -2.559 1 91.06 272 HIS B O 1
ATOM 7107 N N . TYR B 1 273 ? 0.743 41.562 -4.406 1 90.56 273 TYR B N 1
ATOM 7108 C CA . TYR B 1 273 ? -0.393 41.938 -5.242 1 90.56 273 TYR B CA 1
ATOM 7109 C C . TYR B 1 273 ? -1.61 41.062 -4.918 1 90.56 273 TYR B C 1
ATOM 7111 O O . TYR B 1 273 ? -2.727 41.594 -4.812 1 90.56 273 TYR B O 1
ATOM 7119 N N . THR B 1 274 ? -1.366 39.812 -4.809 1 92.56 274 THR B N 1
ATOM 7120 C CA . THR B 1 274 ? -2.455 38.875 -4.516 1 92.56 274 THR B CA 1
ATOM 7121 C C . THR B 1 274 ? -3.09 39.188 -3.166 1 92.56 274 THR B C 1
ATOM 7123 O O . THR B 1 274 ? -4.312 39.188 -3.027 1 92.56 274 THR B O 1
ATOM 7126 N N . ARG B 1 275 ? -2.311 39.562 -2.191 1 94.06 275 ARG B N 1
ATOM 7127 C CA . ARG B 1 275 ? -2.795 39.906 -0.857 1 94.06 275 ARG B CA 1
ATOM 7128 C C . ARG B 1 275 ? -3.664 41.156 -0.889 1 94.06 275 ARG B C 1
ATOM 7130 O O . ARG B 1 275 ? -4.746 41.156 -0.3 1 94.06 275 ARG B O 1
ATOM 7137 N N . GLU B 1 276 ? -3.211 42.062 -1.622 1 92.56 276 GLU B N 1
ATOM 7138 C CA . GLU B 1 276 ? -3.951 43.312 -1.721 1 92.56 276 GLU B CA 1
ATOM 7139 C C . GLU B 1 276 ? -5.297 43.125 -2.408 1 92.56 276 GLU B C 1
ATOM 7141 O O . GLU B 1 276 ? -6.309 43.688 -1.986 1 92.56 276 GLU B O 1
ATOM 7146 N N . ARG B 1 277 ? -5.23 42.375 -3.359 1 93.88 277 ARG B N 1
ATOM 7147 C CA . ARG B 1 277 ? -6.457 42.094 -4.105 1 93.88 277 ARG B CA 1
ATOM 7148 C C . ARG B 1 277 ? -7.473 41.344 -3.24 1 93.88 277 ARG B C 1
ATOM 7150 O O . ARG B 1 277 ? -8.664 41.688 -3.262 1 93.88 277 ARG B O 1
ATOM 7157 N N . ILE B 1 278 ? -7.012 40.406 -2.527 1 93.25 278 ILE B N 1
ATOM 7158 C CA . ILE B 1 278 ? -7.898 39.656 -1.658 1 93.25 278 ILE B CA 1
ATOM 7159 C C . ILE B 1 278 ? -8.453 40.562 -0.563 1 93.25 278 ILE B C 1
ATOM 7161 O O . ILE B 1 278 ? -9.648 40.5 -0.254 1 93.25 278 ILE B O 1
ATOM 7165 N N . GLN B 1 279 ? -7.598 41.375 -0.024 1 91.31 279 GLN B N 1
ATOM 7166 C CA . GLN B 1 279 ? -8.008 42.281 1.054 1 91.31 279 GLN B CA 1
ATOM 7167 C C . GLN B 1 279 ? -9.039 43.281 0.565 1 91.31 279 GLN B C 1
ATOM 7169 O O . GLN B 1 279 ? -9.93 43.688 1.318 1 91.31 279 GLN B O 1
ATOM 7174 N N . LYS B 1 280 ? -8.938 43.688 -0.656 1 91.12 280 LYS B N 1
ATOM 7175 C CA . LYS B 1 280 ? -9.906 44.625 -1.232 1 91.12 280 LYS B CA 1
ATOM 7176 C C . LYS B 1 280 ? -11.289 43.969 -1.323 1 91.12 280 LYS B C 1
ATOM 7178 O O . LYS B 1 280 ? -12.297 44.625 -1.052 1 91.12 280 LYS B O 1
ATOM 7183 N N . LYS B 1 281 ? -11.281 42.781 -1.649 1 90.44 281 LYS B N 1
ATOM 7184 C CA . LYS B 1 281 ? -12.547 42.062 -1.807 1 90.44 281 LYS B CA 1
ATOM 7185 C C . LYS B 1 281 ? -13.07 41.594 -0.461 1 90.44 281 LYS B C 1
ATOM 7187 O O . LYS B 1 281 ? -14.281 41.469 -0.267 1 90.44 281 LYS B O 1
ATOM 7192 N N . HIS B 1 282 ? -12.109 41.25 0.376 1 91.25 282 HIS B N 1
ATOM 7193 C CA . HIS B 1 282 ? -12.422 40.812 1.729 1 91.25 282 HIS B CA 1
ATOM 7194 C C . HIS B 1 282 ? -11.719 41.688 2.77 1 91.25 282 HIS B C 1
ATOM 7196 O O . HIS B 1 282 ? -10.719 41.281 3.354 1 91.25 282 HIS B O 1
ATOM 7202 N N . PRO B 1 283 ? -12.32 42.719 3.125 1 88.19 283 PRO B N 1
ATOM 7203 C CA . PRO B 1 283 ? -11.664 43.719 3.973 1 88.19 283 PRO B CA 1
ATOM 7204 C C . PRO B 1 283 ? -11.352 43.188 5.371 1 88.19 283 PRO B C 1
ATOM 7206 O O . PRO B 1 283 ? -10.453 43.719 6.047 1 88.19 283 PRO B O 1
ATOM 7209 N N . ARG B 1 284 ? -12.016 42.219 5.805 1 88.56 284 ARG B N 1
ATOM 7210 C CA . ARG B 1 284 ? -11.773 41.688 7.137 1 88.56 284 ARG B CA 1
ATOM 7211 C C . ARG B 1 284 ? -10.586 40.719 7.137 1 88.56 284 ARG B C 1
ATOM 7213 O O . ARG B 1 284 ? -10.102 40.344 8.203 1 88.56 284 ARG B O 1
ATOM 7220 N N . CYS B 1 285 ? -10.203 40.375 5.926 1 92.19 285 CYS B N 1
ATOM 7221 C CA . CYS B 1 285 ? -9.008 39.531 5.809 1 92.19 285 CYS B CA 1
ATOM 7222 C C . CYS B 1 285 ? -7.742 40.375 5.91 1 92.19 285 CYS B C 1
ATOM 7224 O O . CYS B 1 285 ? -7.207 40.812 4.895 1 92.19 285 CYS B O 1
ATOM 7226 N N . ILE B 1 286 ? -7.203 40.438 7.07 1 90.19 286 ILE B N 1
ATOM 7227 C CA . ILE B 1 286 ? -6.129 41.406 7.277 1 90.19 286 ILE B CA 1
ATOM 7228 C C . ILE B 1 286 ? -4.824 40.688 7.574 1 90.19 286 ILE B C 1
ATOM 7230 O O . ILE B 1 286 ? -3.746 41.281 7.539 1 90.19 286 ILE B O 1
ATOM 7234 N N . PHE B 1 287 ? -4.926 39.375 7.789 1 95.69 287 PHE B N 1
ATOM 7235 C CA . PHE B 1 287 ? -3.711 38.688 8.18 1 95.69 287 PHE B CA 1
ATOM 7236 C C . PHE B 1 287 ? -3.295 37.688 7.113 1 95.69 287 PHE B C 1
ATOM 7238 O O . PHE B 1 287 ? -4.113 36.875 6.645 1 95.69 287 PHE B O 1
ATOM 7245 N N . PHE B 1 288 ? -2.072 37.719 6.66 1 96.31 288 PHE B N 1
ATOM 7246 C CA . PHE B 1 288 ? -1.409 36.781 5.77 1 96.31 288 PHE B CA 1
ATOM 7247 C C . PHE B 1 288 ? -0.095 36.312 6.371 1 96.31 288 PHE B C 1
ATOM 7249 O O . PHE B 1 288 ? 0.769 37.125 6.715 1 96.31 288 PHE B O 1
ATOM 7256 N N . TYR B 1 289 ? 0.028 35 6.586 1 96.56 289 TYR B N 1
ATOM 7257 C CA . TYR B 1 289 ? 1.225 34.5 7.25 1 96.56 289 TYR B CA 1
ATOM 7258 C C . TYR B 1 289 ? 1.512 33.062 6.844 1 96.56 289 TYR B C 1
ATOM 7260 O O . TYR B 1 289 ? 0.785 32.5 6.031 1 96.56 289 TYR B O 1
ATOM 7268 N N . GLY B 1 290 ? 2.674 32.562 7.32 1 96.44 290 GLY B N 1
ATOM 7269 C CA . GLY B 1 290 ? 3.096 31.219 6.969 1 96.44 290 GLY B CA 1
ATOM 7270 C C . GLY B 1 290 ? 2.861 30.203 8.078 1 96.44 290 GLY B C 1
ATOM 7271 O O . GLY B 1 290 ? 2.629 30.578 9.227 1 96.44 290 GLY B O 1
ATOM 7272 N N . CYS B 1 291 ? 2.953 28.969 7.734 1 95.56 291 CYS B N 1
ATOM 7273 C CA . CYS B 1 291 ? 2.68 27.828 8.617 1 95.56 291 CYS B CA 1
ATOM 7274 C C . CYS B 1 291 ? 3.918 27.453 9.422 1 95.56 291 CYS B C 1
ATOM 7276 O O . CYS B 1 291 ? 4.957 27.125 8.852 1 95.56 291 CYS B O 1
ATOM 7278 N N . VAL B 1 292 ? 3.777 27.391 10.695 1 96.06 292 VAL B N 1
ATOM 7279 C CA . VAL B 1 292 ? 4.914 27.094 11.562 1 96.06 292 VAL B CA 1
ATOM 7280 C C . VAL B 1 292 ? 5.297 25.625 11.43 1 96.06 292 VAL B C 1
ATOM 7282 O O . VAL B 1 292 ? 6.477 25.266 11.492 1 96.06 292 VAL B O 1
ATOM 7285 N N . SER B 1 293 ? 4.328 24.766 11.281 1 93.06 293 SER B N 1
ATOM 7286 C CA . SER B 1 293 ? 4.629 23.344 11.133 1 93.06 293 SER B CA 1
ATOM 7287 C C . SER B 1 293 ? 5.457 23.094 9.875 1 93.06 293 SER B C 1
ATOM 7289 O O . SER B 1 293 ? 6.367 22.266 9.883 1 93.06 293 SER B O 1
ATOM 7291 N N . CYS B 1 294 ? 5.129 23.781 8.844 1 92.31 294 CYS B N 1
ATOM 7292 C CA . CYS B 1 294 ? 5.914 23.656 7.617 1 92.31 294 CYS B CA 1
ATOM 7293 C C . CYS B 1 294 ? 7.336 24.172 7.832 1 92.31 294 CYS B C 1
ATOM 7295 O O . CYS B 1 294 ? 8.297 23.531 7.398 1 92.31 294 CYS B O 1
ATOM 7297 N N . ALA B 1 295 ? 7.434 25.25 8.492 1 95.06 295 ALA B N 1
ATOM 7298 C CA . ALA B 1 295 ? 8.742 25.844 8.766 1 95.06 295 ALA B CA 1
ATOM 7299 C C . ALA B 1 295 ? 9.602 24.891 9.602 1 95.06 295 ALA B C 1
ATOM 7301 O O . ALA B 1 295 ? 10.789 24.688 9.305 1 95.06 295 ALA B O 1
ATOM 7302 N N . LEU B 1 296 ? 8.977 24.359 10.609 1 94.44 296 LEU B N 1
ATOM 7303 C CA . LEU B 1 296 ? 9.703 23.453 11.492 1 94.44 296 LEU B CA 1
ATOM 7304 C C . LEU B 1 296 ? 10.102 22.172 10.75 1 94.44 296 LEU B C 1
ATOM 7306 O O . LEU B 1 296 ? 11.195 21.656 10.961 1 94.44 296 LEU B O 1
ATOM 7310 N N . THR B 1 297 ? 9.258 21.672 9.945 1 91.69 297 THR B N 1
ATOM 7311 C CA . THR B 1 297 ? 9.57 20.484 9.156 1 91.69 297 THR B CA 1
ATOM 7312 C C . THR B 1 297 ? 10.758 20.75 8.227 1 91.69 297 THR B C 1
ATOM 7314 O O . THR B 1 297 ? 11.672 19.938 8.141 1 91.69 297 THR B O 1
ATOM 7317 N N . LEU B 1 298 ? 10.727 21.828 7.562 1 91.69 298 LEU B N 1
ATOM 7318 C CA . LEU B 1 298 ? 11.828 22.203 6.672 1 91.69 298 LEU B CA 1
ATOM 7319 C C . LEU B 1 298 ? 13.102 22.469 7.465 1 91.69 298 LEU B C 1
ATOM 7321 O O . LEU B 1 298 ? 14.203 22.156 7 1 91.69 298 LEU B O 1
ATOM 7325 N N . LEU B 1 299 ? 12.906 23.094 8.609 1 95.12 299 LEU B N 1
ATOM 7326 C CA . LEU B 1 299 ? 14.055 23.391 9.461 1 95.12 299 LEU B CA 1
ATOM 7327 C C . LEU B 1 299 ? 14.773 22.109 9.867 1 95.12 299 LEU B C 1
ATOM 7329 O O . LEU B 1 299 ? 16 22.062 9.938 1 95.12 299 LEU B O 1
ATOM 7333 N N . LEU B 1 300 ? 14.031 21.078 10.188 1 93.44 300 LEU B N 1
ATOM 7334 C CA . LEU B 1 300 ? 14.617 19.781 10.508 1 93.44 300 LEU B CA 1
ATOM 7335 C C . LEU B 1 300 ? 15.516 19.297 9.375 1 93.44 300 LEU B C 1
ATOM 7337 O O . LEU B 1 300 ? 16.625 18.812 9.625 1 93.44 300 LEU B O 1
ATOM 7341 N N . GLN B 1 301 ? 15.086 19.516 8.227 1 90.25 301 GLN B N 1
ATOM 7342 C CA . GLN B 1 301 ? 15.867 19.109 7.062 1 90.25 301 GLN B CA 1
ATOM 7343 C C . GLN B 1 301 ? 17.078 20 6.875 1 90.25 301 GLN B C 1
ATOM 7345 O O . GLN B 1 301 ? 18.172 19.531 6.551 1 90.25 301 GLN B O 1
ATOM 7350 N N . ASP B 1 302 ? 16.875 21.266 7.055 1 93.75 302 ASP B N 1
ATOM 7351 C CA . ASP B 1 302 ? 17.953 22.234 6.887 1 93.75 302 ASP B CA 1
ATOM 7352 C C . ASP B 1 302 ? 19.109 21.938 7.84 1 93.75 302 ASP B C 1
ATOM 7354 O O . ASP B 1 302 ? 20.281 21.922 7.43 1 93.75 302 ASP B O 1
ATOM 7358 N N . VAL B 1 303 ? 18.75 21.703 9.016 1 93.62 303 VAL B N 1
ATOM 7359 C CA . VAL B 1 303 ? 19.766 21.5 10.047 1 93.62 303 VAL B CA 1
ATOM 7360 C C . VAL B 1 303 ? 20.547 20.219 9.758 1 93.62 303 VAL B C 1
ATOM 7362 O O . VAL B 1 303 ? 21.766 20.172 9.969 1 93.62 303 VAL B O 1
ATOM 7365 N N . CYS B 1 304 ? 19.875 19.25 9.312 1 90.94 304 CYS B N 1
ATOM 7366 C CA . CYS B 1 304 ? 20.531 17.984 8.977 1 90.94 304 CYS B CA 1
ATOM 7367 C C . CYS B 1 304 ? 21.484 18.156 7.809 1 90.94 304 CYS B C 1
ATOM 7369 O O . CYS B 1 304 ? 22.547 17.547 7.773 1 90.94 304 CYS B O 1
ATOM 7371 N N . THR B 1 305 ? 21.188 19.031 6.918 1 90.44 305 THR B N 1
ATOM 7372 C CA . THR B 1 305 ? 21.969 19.172 5.695 1 90.44 305 THR B CA 1
ATOM 7373 C C . THR B 1 305 ? 23.109 20.172 5.898 1 90.44 305 THR B C 1
ATOM 7375 O O . THR B 1 305 ? 24.172 20.047 5.289 1 90.44 305 THR B O 1
ATOM 7378 N N . ILE B 1 306 ? 22.875 21.188 6.68 1 92.5 306 ILE B N 1
ATOM 7379 C CA . ILE B 1 306 ? 23.828 22.281 6.82 1 92.5 306 ILE B CA 1
ATOM 7380 C C . ILE B 1 306 ? 25.031 21.812 7.645 1 92.5 306 ILE B C 1
ATOM 7382 O O . ILE B 1 306 ? 26.141 22.297 7.465 1 92.5 306 ILE B O 1
ATOM 7386 N N . LEU B 1 307 ? 24.812 20.891 8.578 1 93.56 307 LEU B N 1
ATOM 7387 C CA . LEU B 1 307 ? 25.891 20.312 9.367 1 93.56 307 LEU B CA 1
ATOM 7388 C C . LEU B 1 307 ? 26.375 19 8.75 1 93.56 307 LEU B C 1
ATOM 7390 O O . LEU B 1 307 ? 25.672 17.984 8.805 1 93.56 307 LEU B O 1
ATOM 7394 N N . PRO B 1 308 ? 27.531 18.984 8.289 1 91.5 308 PRO B N 1
ATOM 7395 C CA . PRO B 1 308 ? 28.016 17.812 7.543 1 91.5 308 PRO B CA 1
ATOM 7396 C C . PRO B 1 308 ? 27.984 16.531 8.375 1 91.5 308 PRO B C 1
ATOM 7398 O O . PRO B 1 308 ? 27.609 15.469 7.863 1 91.5 308 PRO B O 1
ATOM 7401 N N . TRP B 1 309 ? 28.469 16.641 9.617 1 92.25 309 TRP B N 1
ATOM 7402 C CA . TRP B 1 309 ? 28.484 15.438 10.438 1 92.25 309 TRP B CA 1
ATOM 7403 C C . TRP B 1 309 ? 27.078 14.93 10.703 1 92.25 309 TRP B C 1
ATOM 7405 O O . TRP B 1 309 ? 26.844 13.727 10.789 1 92.25 309 TRP B O 1
ATOM 7415 N N . LEU B 1 310 ? 26.109 15.758 10.867 1 93.94 310 LEU B N 1
ATOM 7416 C CA . LEU B 1 310 ? 24.719 15.375 11.094 1 93.94 310 LEU B CA 1
ATOM 7417 C C . LEU B 1 310 ? 24.109 14.766 9.836 1 93.94 310 LEU B C 1
ATOM 7419 O O . LEU B 1 310 ? 23.297 13.852 9.922 1 93.94 310 LEU B O 1
ATOM 7423 N N . ASP B 1 311 ? 24.5 15.281 8.773 1 93.12 311 ASP B N 1
ATOM 7424 C CA . ASP B 1 311 ? 24.062 14.734 7.496 1 93.12 311 ASP B CA 1
ATOM 7425 C C . ASP B 1 311 ? 24.516 13.281 7.336 1 93.12 311 ASP B C 1
ATOM 7427 O O . ASP B 1 311 ? 23.75 12.43 6.883 1 93.12 311 ASP B O 1
ATOM 7431 N N . THR B 1 312 ? 25.703 13.031 7.691 1 91.25 312 THR B N 1
ATOM 7432 C CA . THR B 1 312 ? 26.266 11.68 7.633 1 91.25 312 THR B CA 1
ATOM 7433 C C . THR B 1 312 ? 25.5 10.75 8.578 1 91.25 312 THR B C 1
ATOM 7435 O O . THR B 1 312 ? 25.219 9.602 8.227 1 91.25 312 THR B O 1
ATOM 7438 N N . VAL B 1 313 ? 25.203 11.266 9.711 1 93.44 313 VAL B N 1
ATOM 7439 C CA . VAL B 1 313 ? 24.469 10.469 10.68 1 93.44 313 VAL B CA 1
ATOM 7440 C C . VAL B 1 313 ? 23.078 10.117 10.133 1 93.44 313 VAL B C 1
ATOM 7442 O O . VAL B 1 313 ? 22.641 8.969 10.234 1 93.44 313 VAL B O 1
ATOM 7445 N N . GLN B 1 314 ? 22.438 11.07 9.578 1 91.75 314 GLN B N 1
ATOM 7446 C CA . GLN B 1 314 ? 21.094 10.859 9.039 1 91.75 314 GLN B CA 1
ATOM 7447 C C . GLN B 1 314 ? 21.109 9.828 7.918 1 91.75 314 GLN B C 1
ATOM 7449 O O . GLN B 1 314 ? 20.25 8.945 7.871 1 91.75 314 GLN B O 1
ATOM 7454 N N . LYS B 1 315 ? 22 9.938 7.082 1 89.06 315 LYS B N 1
ATOM 7455 C CA . LYS B 1 315 ? 22.109 8.992 5.977 1 89.06 315 LYS B CA 1
ATOM 7456 C C . LYS B 1 315 ? 22.422 7.582 6.488 1 89.06 315 LYS B C 1
ATOM 7458 O O . LYS B 1 315 ? 21.875 6.602 5.973 1 89.06 315 LYS B O 1
ATOM 7463 N N . THR B 1 316 ? 23.234 7.543 7.422 1 89.94 316 THR B N 1
ATOM 7464 C CA . THR B 1 316 ? 23.594 6.242 7.98 1 89.94 316 THR B CA 1
ATOM 7465 C C . THR B 1 316 ? 22.391 5.621 8.703 1 89.94 316 THR B C 1
ATOM 7467 O O . THR B 1 316 ? 22.219 4.398 8.688 1 89.94 316 THR B O 1
ATOM 7470 N N . ILE B 1 317 ? 21.656 6.453 9.336 1 90.75 317 ILE B N 1
ATOM 7471 C CA . ILE B 1 317 ? 20.469 5.945 10.016 1 90.75 317 ILE B CA 1
ATOM 7472 C C . ILE B 1 317 ? 19.469 5.406 8.984 1 90.75 317 ILE B C 1
ATOM 7474 O O . ILE B 1 317 ? 18.797 4.41 9.242 1 90.75 317 ILE B O 1
ATOM 7478 N N . ALA B 1 318 ? 19.406 6.137 7.93 1 87.62 318 ALA B N 1
ATOM 7479 C CA . ALA B 1 318 ? 18.562 5.621 6.848 1 87.62 318 ALA B CA 1
ATOM 7480 C C . ALA B 1 318 ? 19.047 4.246 6.391 1 87.62 318 ALA B C 1
ATOM 7482 O O . ALA B 1 318 ? 18.234 3.355 6.121 1 87.62 318 ALA B O 1
ATOM 7483 N N . ASP B 1 319 ? 20.344 4.047 6.328 1 87.56 319 ASP B N 1
ATOM 7484 C CA . ASP B 1 319 ? 20.922 2.746 6 1 87.56 319 ASP B CA 1
ATOM 7485 C C . ASP B 1 319 ? 20.594 1.714 7.078 1 87.56 319 ASP B C 1
ATOM 7487 O O . ASP B 1 319 ? 20.328 0.549 6.773 1 87.56 319 ASP B O 1
ATOM 7491 N N . PHE B 1 320 ? 20.609 2.24 8.305 1 88.19 320 PHE B N 1
ATOM 7492 C CA . PHE B 1 320 ? 20.25 1.4 9.438 1 88.19 320 PHE B CA 1
ATOM 7493 C C . PHE B 1 320 ? 18.859 0.815 9.258 1 88.19 320 PHE B C 1
ATOM 7495 O O . PHE B 1 320 ? 18.656 -0.385 9.453 1 88.19 320 PHE B O 1
ATOM 7502 N N . VAL B 1 321 ? 18 1.662 8.906 1 86.19 321 VAL B N 1
ATOM 7503 C CA . VAL B 1 321 ? 16.609 1.262 8.734 1 86.19 321 VAL B CA 1
ATOM 7504 C C . VAL B 1 321 ? 16.5 0.246 7.602 1 86.19 321 VAL B C 1
ATOM 7506 O O . VAL B 1 321 ? 15.828 -0.78 7.742 1 86.19 321 VAL B O 1
ATOM 7509 N N . ALA B 1 322 ? 17.203 0.503 6.559 1 84.69 322 ALA B N 1
ATOM 7510 C CA . ALA B 1 322 ? 17.156 -0.38 5.395 1 84.69 322 ALA B CA 1
ATOM 7511 C C . ALA B 1 322 ? 17.734 -1.752 5.723 1 84.69 322 ALA B C 1
ATOM 7513 O O . ALA B 1 322 ? 17.281 -2.771 5.207 1 84.69 322 ALA B O 1
ATOM 7514 N N . VAL B 1 323 ? 18.719 -1.821 6.551 1 86 323 VAL B N 1
ATOM 7515 C CA . VAL B 1 323 ? 19.438 -3.053 6.871 1 86 323 VAL B CA 1
ATOM 7516 C C . VAL B 1 323 ? 18.641 -3.863 7.891 1 86 323 VAL B C 1
ATOM 7518 O O . VAL B 1 323 ? 18.594 -5.094 7.816 1 86 323 VAL B O 1
ATOM 7521 N N . PHE B 1 324 ? 17.969 -3.158 8.781 1 85.06 324 PHE B N 1
ATOM 7522 C CA . PHE B 1 324 ? 17.359 -3.859 9.914 1 85.06 324 PHE B CA 1
ATOM 7523 C C . PHE B 1 324 ? 15.898 -4.152 9.648 1 85.06 324 PHE B C 1
ATOM 7525 O O . PHE B 1 324 ? 15.367 -5.164 10.109 1 85.06 324 PHE B O 1
ATOM 7532 N N . HIS B 1 325 ? 15.281 -3.215 8.969 1 79.38 325 HIS B N 1
ATOM 7533 C CA . HIS B 1 325 ? 13.859 -3.402 8.727 1 79.38 325 HIS B CA 1
ATOM 7534 C C . HIS B 1 325 ? 13.609 -4.559 7.762 1 79.38 325 HIS B C 1
ATOM 7536 O O . HIS B 1 325 ? 14.297 -4.688 6.746 1 79.38 325 HIS B O 1
ATOM 7542 N N . GLY B 1 326 ? 12.648 -5.277 8.078 1 64.56 326 GLY B N 1
ATOM 7543 C CA . GLY B 1 326 ? 12.281 -6.398 7.23 1 64.56 326 GLY B CA 1
ATOM 7544 C C . GLY B 1 326 ? 13.18 -7.605 7.414 1 64.56 326 GLY B C 1
ATOM 7545 O O . GLY B 1 326 ? 13.008 -8.625 6.734 1 64.56 326 GLY B O 1
ATOM 7546 N N . LYS B 1 327 ? 14.219 -7.422 8.336 1 70.94 327 LYS B N 1
ATOM 7547 C CA . LYS B 1 327 ? 15.133 -8.531 8.602 1 70.94 327 LYS B CA 1
ATOM 7548 C C . LYS B 1 327 ? 14.836 -9.18 9.945 1 70.94 327 LYS B C 1
ATOM 7550 O O . LYS B 1 327 ? 15.266 -8.688 10.992 1 70.94 327 LYS B O 1
ATOM 7555 N N . TYR B 1 328 ? 14.172 -10.25 9.969 1 62.06 328 TYR B N 1
ATOM 7556 C CA . TYR B 1 328 ? 13.641 -10.898 11.156 1 62.06 328 TYR B CA 1
ATOM 7557 C C . TYR B 1 328 ? 14.758 -11.297 12.109 1 62.06 328 TYR B C 1
ATOM 7559 O O . TYR B 1 328 ? 14.641 -11.133 13.32 1 62.06 328 TYR B O 1
ATOM 7567 N N . THR B 1 329 ? 15.859 -11.938 11.531 1 66.12 329 THR B N 1
ATOM 7568 C CA . THR B 1 329 ? 16.953 -12.398 12.375 1 66.12 329 THR B CA 1
ATOM 7569 C C . THR B 1 329 ? 17.531 -11.242 13.18 1 66.12 329 THR B C 1
ATOM 7571 O O . THR B 1 329 ? 17.75 -11.367 14.391 1 66.12 329 THR B O 1
ATOM 7574 N N . LEU B 1 330 ? 17.703 -10.195 12.461 1 77.56 330 LEU B N 1
ATOM 7575 C CA . LEU B 1 330 ? 18.266 -9.031 13.141 1 77.56 330 LEU B CA 1
ATOM 7576 C C . LEU B 1 330 ? 17.281 -8.453 14.148 1 77.56 330 LEU B C 1
ATOM 7578 O O . LEU B 1 330 ? 17.656 -8.055 15.242 1 77.56 330 LEU B O 1
ATOM 7582 N N . GLN B 1 331 ? 16 -8.477 13.773 1 77.25 331 GLN B N 1
ATOM 7583 C CA . GLN B 1 331 ? 14.961 -7.973 14.656 1 77.25 331 GLN B CA 1
ATOM 7584 C C . GLN B 1 331 ? 14.867 -8.812 15.93 1 77.25 331 GLN B C 1
ATOM 7586 O O . GLN B 1 331 ? 14.727 -8.273 17.031 1 77.25 331 GLN B O 1
ATOM 7591 N N . THR B 1 332 ? 14.953 -10.141 15.688 1 71 332 THR B N 1
ATOM 7592 C CA . THR B 1 332 ? 14.859 -11.055 16.828 1 71 332 THR B CA 1
ATOM 7593 C C . THR B 1 332 ? 16.062 -10.898 17.75 1 71 332 THR B C 1
ATOM 7595 O O . THR B 1 332 ? 15.93 -10.953 18.969 1 71 332 THR B O 1
ATOM 7598 N N . GLU B 1 333 ? 17.203 -10.742 17.172 1 76 333 GLU B N 1
ATOM 7599 C CA . GLU B 1 333 ? 18.406 -10.57 17.969 1 76 333 GLU B CA 1
ATOM 7600 C C . GLU B 1 333 ? 18.328 -9.312 18.844 1 76 333 GLU B C 1
ATOM 7602 O O . GLU B 1 333 ? 18.75 -9.32 20 1 76 333 GLU B O 1
ATOM 7607 N N . ILE B 1 334 ? 17.734 -8.312 18.203 1 81.06 334 ILE B N 1
ATOM 7608 C CA . ILE B 1 334 ? 17.609 -7.059 18.938 1 81.06 334 ILE B CA 1
ATOM 7609 C C . ILE B 1 334 ? 16.547 -7.203 20.031 1 81.06 334 ILE B C 1
ATOM 7611 O O . ILE B 1 334 ? 16.75 -6.766 21.156 1 81.06 334 ILE B O 1
ATOM 7615 N N . LYS B 1 335 ? 15.484 -7.852 19.641 1 74.31 335 LYS B N 1
ATOM 7616 C CA . LYS B 1 335 ? 14.367 -7.977 20.578 1 74.31 335 LYS B CA 1
ATOM 7617 C C . LYS B 1 335 ? 14.711 -8.922 21.719 1 74.31 335 LYS B C 1
ATOM 7619 O O . LYS B 1 335 ? 14.328 -8.68 22.875 1 74.31 335 LYS B O 1
ATOM 7624 N N . THR B 1 336 ? 15.281 -10.023 21.328 1 69.31 336 THR B N 1
ATOM 7625 C CA . THR B 1 336 ? 15.641 -11.008 22.344 1 69.31 336 THR B CA 1
ATOM 7626 C C . THR B 1 336 ? 16.625 -10.406 23.344 1 69.31 336 THR B C 1
ATOM 7628 O O . THR B 1 336 ? 16.531 -10.672 24.547 1 69.31 336 THR B O 1
ATOM 7631 N N . ASN B 1 337 ? 17.438 -9.602 22.797 1 65 337 ASN B N 1
ATOM 7632 C CA . ASN B 1 337 ? 18.469 -9.047 23.672 1 65 337 ASN B CA 1
ATOM 7633 C C . ASN B 1 337 ? 17.938 -7.875 24.5 1 65 337 ASN B C 1
ATOM 7635 O O . ASN B 1 337 ? 18.438 -7.609 25.594 1 65 337 ASN B O 1
ATOM 7639 N N . GLN B 1 338 ? 17.016 -7.137 23.859 1 63.09 338 GLN B N 1
ATOM 7640 C CA . GLN B 1 338 ? 16.547 -5.949 24.578 1 63.09 338 GLN B CA 1
ATOM 7641 C C . GLN B 1 338 ? 15.227 -6.215 25.297 1 63.09 338 GLN B C 1
ATOM 7643 O O . GLN B 1 338 ? 14.742 -5.363 26.031 1 63.09 338 GLN B O 1
ATOM 7648 N N . ASN B 1 339 ? 14.891 -7.438 25.375 1 55.94 339 ASN B N 1
ATOM 7649 C CA . ASN B 1 339 ? 13.578 -7.723 25.953 1 55.94 339 ASN B CA 1
ATOM 7650 C C . ASN B 1 339 ? 12.508 -6.793 25.391 1 55.94 339 ASN B C 1
ATOM 7652 O O . ASN B 1 339 ? 11.656 -6.297 26.141 1 55.94 339 ASN B O 1
ATOM 7656 N N . LEU B 1 340 ? 12.828 -6.297 24.25 1 54.22 340 LEU B N 1
ATOM 7657 C CA . LEU B 1 340 ? 11.883 -5.363 23.641 1 54.22 340 LEU B CA 1
ATOM 7658 C C . LEU B 1 340 ? 10.625 -6.09 23.172 1 54.22 340 LEU B C 1
ATOM 7660 O O . LEU B 1 340 ? 10.711 -7.039 22.391 1 54.22 340 LEU B O 1
ATOM 7664 N N . GLN B 1 341 ? 9.625 -6.07 23.938 1 48.84 341 GLN B N 1
ATOM 7665 C CA . GLN B 1 341 ? 8.344 -6.711 23.672 1 48.84 341 GLN B CA 1
ATOM 7666 C C . GLN B 1 341 ? 7.59 -5.984 22.562 1 48.84 341 GLN B C 1
ATOM 7668 O O . GLN B 1 341 ? 6.457 -6.34 22.234 1 48.84 341 GLN B O 1
ATOM 7673 N N . THR B 1 342 ? 8.32 -4.957 22.031 1 52.75 342 THR B N 1
ATOM 7674 C CA . THR B 1 342 ? 7.406 -4.199 21.172 1 52.75 342 THR B CA 1
ATOM 7675 C C . THR B 1 342 ? 7.309 -4.836 19.797 1 52.75 342 THR B C 1
ATOM 7677 O O . THR B 1 342 ? 8.281 -5.418 19.297 1 52.75 342 THR B O 1
ATOM 7680 N N . ALA B 1 343 ? 6.168 -4.957 19.328 1 55.28 343 ALA B N 1
ATOM 7681 C CA . ALA B 1 343 ? 5.781 -5.484 18.031 1 55.28 343 ALA B CA 1
ATOM 7682 C C . ALA B 1 343 ? 6.375 -4.645 16.906 1 55.28 343 ALA B C 1
ATOM 7684 O O . ALA B 1 343 ? 6.484 -5.109 15.766 1 55.28 343 ALA B O 1
ATOM 7685 N N . ALA B 1 344 ? 6.941 -3.43 17.297 1 63.66 344 ALA B N 1
ATOM 7686 C CA . ALA B 1 344 ? 7.383 -2.555 16.219 1 63.66 344 ALA B CA 1
ATOM 7687 C C . ALA B 1 344 ? 8.781 -2.934 15.734 1 63.66 344 ALA B C 1
ATOM 7689 O O . ALA B 1 344 ? 9.602 -3.418 16.516 1 63.66 344 ALA B O 1
ATOM 7690 N N . GLU B 1 345 ? 8.969 -2.857 14.5 1 75.81 345 GLU B N 1
ATOM 7691 C CA . GLU B 1 345 ? 10.258 -3.168 13.883 1 75.81 345 GLU B CA 1
ATOM 7692 C C . GLU B 1 345 ? 11.328 -2.17 14.312 1 75.81 345 GLU B C 1
ATOM 7694 O O . GLU B 1 345 ? 11.039 -0.984 14.492 1 75.81 345 GLU B O 1
ATOM 7699 N N . PHE B 1 346 ? 12.461 -2.68 14.68 1 82.62 346 PHE B N 1
ATOM 7700 C CA . PHE B 1 346 ? 13.617 -1.851 14.984 1 82.62 346 PHE B CA 1
ATOM 7701 C C . PHE B 1 346 ? 14.367 -1.478 13.711 1 82.62 346 PHE B C 1
ATOM 7703 O O . PHE B 1 346 ? 14.609 -2.33 12.852 1 82.62 346 PHE B O 1
ATOM 7710 N N . PRO B 1 347 ? 14.875 -0.141 13.68 1 85.25 347 PRO B N 1
ATOM 7711 C CA . PRO B 1 347 ? 14.5 0.99 14.531 1 85.25 347 PRO B CA 1
ATOM 7712 C C . PRO B 1 347 ? 13.141 1.579 14.156 1 85.25 347 PRO B C 1
ATOM 7714 O O . PRO B 1 347 ? 12.625 1.317 13.07 1 85.25 347 PRO B O 1
ATOM 7717 N N . GLU B 1 348 ? 12.594 2.275 15.086 1 83.81 348 GLU B N 1
ATOM 7718 C CA . GLU B 1 348 ? 11.344 2.979 14.82 1 83.81 348 GLU B CA 1
ATOM 7719 C C . GLU B 1 348 ? 11.508 3.994 13.695 1 83.81 348 GLU B C 1
ATOM 7721 O O . GLU B 1 348 ? 12.516 4.703 13.633 1 83.81 348 GLU B O 1
ATOM 7726 N N . ILE B 1 349 ? 10.562 3.949 12.773 1 82.12 349 ILE B N 1
ATOM 7727 C CA . ILE B 1 349 ? 10.75 4.789 11.602 1 82.12 349 ILE B CA 1
ATOM 7728 C C . ILE B 1 349 ? 9.727 5.922 11.602 1 82.12 349 ILE B C 1
ATOM 7730 O O . ILE B 1 349 ? 9.547 6.613 10.594 1 82.12 349 ILE B O 1
ATOM 7734 N N . SER B 1 350 ? 9.062 6.223 12.633 1 76.25 350 SER B N 1
ATOM 7735 C CA . SER B 1 350 ? 8.047 7.273 12.68 1 76.25 350 SER B CA 1
ATOM 7736 C C . SER B 1 350 ? 8.672 8.656 12.523 1 76.25 350 SER B C 1
ATOM 7738 O O . SER B 1 350 ? 8.055 9.562 11.961 1 76.25 350 SER B O 1
ATOM 7740 N N . SER B 1 351 ? 9.859 8.789 13.062 1 83.69 351 SER B N 1
ATOM 7741 C CA . SER B 1 351 ? 10.633 10.023 12.93 1 83.69 351 SER B CA 1
ATOM 7742 C C . SER B 1 351 ? 12.125 9.75 13.023 1 83.69 351 SER B C 1
ATOM 7744 O O . SER B 1 351 ? 12.547 8.68 13.477 1 83.69 351 SER B O 1
ATOM 7746 N N . ILE B 1 352 ? 12.828 10.68 12.594 1 86 352 ILE B N 1
ATOM 7747 C CA . ILE B 1 352 ? 14.281 10.523 12.672 1 86 352 ILE B CA 1
ATOM 7748 C C . ILE B 1 352 ? 14.711 10.453 14.133 1 86 352 ILE B C 1
ATOM 7750 O O . ILE B 1 352 ? 15.625 9.703 14.484 1 86 352 ILE B O 1
ATOM 7754 N N . CYS B 1 353 ? 14.07 11.266 14.969 1 91 353 CYS B N 1
ATOM 7755 C CA . CYS B 1 353 ? 14.406 11.258 16.391 1 91 353 CYS B CA 1
ATOM 7756 C C . CYS B 1 353 ? 14.07 9.914 17.016 1 91 353 CYS B C 1
ATOM 7758 O O . CYS B 1 353 ? 14.828 9.406 17.844 1 91 353 CYS B O 1
ATOM 7760 N N . ALA B 1 354 ? 12.992 9.391 16.594 1 89.44 354 ALA B N 1
ATOM 7761 C CA . ALA B 1 354 ? 12.602 8.086 17.125 1 89.44 354 ALA B CA 1
ATOM 7762 C C . ALA B 1 354 ? 13.617 7.012 16.734 1 89.44 354 ALA B C 1
ATOM 7764 O O . ALA B 1 354 ? 13.953 6.148 17.547 1 89.44 354 ALA B O 1
ATOM 7765 N N . SER B 1 355 ? 14.07 7.117 15.547 1 91.25 355 SER B N 1
ATOM 7766 C CA . SER B 1 355 ? 15.086 6.172 15.094 1 91.25 355 SER B CA 1
ATOM 7767 C C . SER B 1 355 ? 16.375 6.324 15.883 1 91.25 355 SER B C 1
ATOM 7769 O O . SER B 1 355 ? 16.984 5.332 16.297 1 91.25 355 SER B O 1
ATOM 7771 N N . LEU B 1 356 ? 16.75 7.523 16.078 1 93.19 356 LEU B N 1
ATOM 7772 C CA . LEU B 1 356 ? 17.984 7.812 16.812 1 93.19 356 LEU B CA 1
ATOM 7773 C C . LEU B 1 356 ? 17.875 7.344 18.25 1 93.19 356 LEU B C 1
ATOM 7775 O O . LEU B 1 356 ? 18.828 6.77 18.797 1 93.19 356 LEU B O 1
ATOM 7779 N N . GLU B 1 357 ? 16.766 7.562 18.812 1 92.75 357 GLU B N 1
ATOM 7780 C CA . GLU B 1 357 ? 16.547 7.148 20.203 1 92.75 357 GLU B CA 1
ATOM 7781 C C . GLU B 1 357 ? 16.578 5.629 20.344 1 92.75 357 GLU B C 1
ATOM 7783 O O . GLU B 1 357 ? 17.172 5.102 21.281 1 92.75 357 GLU B O 1
ATOM 7788 N N . ASP B 1 358 ? 15.992 5.02 19.359 1 90.81 358 ASP B N 1
ATOM 7789 C CA . ASP B 1 358 ? 15.977 3.561 19.391 1 90.81 358 ASP B CA 1
ATOM 7790 C C . ASP B 1 358 ? 17.391 2.996 19.234 1 90.81 358 ASP B C 1
ATOM 7792 O O . ASP B 1 358 ? 17.75 2.033 19.922 1 90.81 358 ASP B O 1
ATOM 7796 N N . VAL B 1 359 ? 18.125 3.564 18.375 1 92 359 VAL B N 1
ATOM 7797 C CA . VAL B 1 359 ? 19.5 3.123 18.141 1 92 359 VAL B CA 1
ATOM 7798 C C . VAL B 1 359 ? 20.344 3.371 19.391 1 92 359 VAL B C 1
ATOM 7800 O O . VAL B 1 359 ? 21.156 2.529 19.766 1 92 359 VAL B O 1
ATOM 7803 N N . LEU B 1 360 ? 20.141 4.496 19.984 1 92.94 360 LEU B N 1
ATOM 7804 C CA . LEU B 1 360 ? 20.891 4.84 21.188 1 92.94 360 LEU B CA 1
ATOM 7805 C C . LEU B 1 360 ? 20.547 3.887 22.328 1 92.94 360 LEU B C 1
ATOM 7807 O O . LEU B 1 360 ? 21.438 3.465 23.062 1 92.94 360 LEU B O 1
ATOM 7811 N N . LYS B 1 361 ? 19.312 3.535 22.406 1 90.25 361 LYS B N 1
ATOM 7812 C CA . LYS B 1 361 ? 18.859 2.619 23.469 1 90.25 361 LYS B CA 1
ATOM 7813 C C . LYS B 1 361 ? 19.484 1.237 23.281 1 90.25 361 LYS B C 1
ATOM 7815 O O . LYS B 1 361 ? 19.734 0.532 24.266 1 90.25 361 LYS B O 1
ATOM 7820 N N . CYS B 1 362 ? 19.75 0.867 22.047 1 90.06 362 CYS B N 1
ATOM 7821 C CA . CYS B 1 362 ? 20.25 -0.472 21.75 1 90.06 362 CYS B CA 1
ATOM 7822 C C . CYS B 1 362 ? 21.734 -0.437 21.422 1 90.06 362 CYS B C 1
ATOM 7824 O O . CYS B 1 362 ? 22.234 -1.305 20.703 1 90.06 362 CYS B O 1
ATOM 7826 N N . GLU B 1 363 ? 22.391 0.562 21.891 1 90.69 363 GLU B N 1
ATOM 7827 C CA . GLU B 1 363 ? 23.766 0.776 21.484 1 90.69 363 GLU B CA 1
ATOM 7828 C C . GLU B 1 363 ? 24.641 -0.436 21.812 1 90.69 363 GLU B C 1
ATOM 7830 O O . GLU B 1 363 ? 25.453 -0.863 21 1 90.69 363 GLU B O 1
ATOM 7835 N N . LYS B 1 364 ? 24.453 -1.046 22.922 1 87.25 364 LYS B N 1
ATOM 7836 C CA . LYS B 1 364 ? 25.281 -2.156 23.359 1 87.25 364 LYS B CA 1
ATOM 7837 C C . LYS B 1 364 ? 25.031 -3.41 22.531 1 87.25 364 LYS B C 1
ATOM 7839 O O . LYS B 1 364 ? 25.969 -4.082 22.109 1 87.25 364 LYS B O 1
ATOM 7844 N N . VAL B 1 365 ? 23.766 -3.684 22.344 1 89.31 365 VAL B N 1
ATOM 7845 C CA . VAL B 1 365 ? 23.375 -4.863 21.562 1 89.31 365 VAL B CA 1
ATOM 7846 C C . VAL B 1 365 ? 23.844 -4.711 20.125 1 89.31 365 VAL B C 1
ATOM 7848 O O . VAL B 1 365 ? 24.266 -5.684 19.5 1 89.31 365 VAL B O 1
ATOM 7851 N N . LEU B 1 366 ? 23.75 -3.498 19.609 1 91.94 366 LEU B N 1
ATOM 7852 C CA . LEU B 1 366 ? 24.141 -3.23 18.234 1 91.94 366 LEU B CA 1
ATOM 7853 C C . LEU B 1 366 ? 25.641 -3.475 18.047 1 91.94 366 LEU B C 1
ATOM 7855 O O . LEU B 1 366 ? 26.047 -3.996 17 1 91.94 366 LEU B O 1
ATOM 7859 N N . TYR B 1 367 ? 26.406 -3.105 19.062 1 91 367 TYR B N 1
ATOM 7860 C CA . TYR B 1 367 ? 27.844 -3.35 19 1 91 367 TYR B CA 1
ATOM 7861 C C . TYR B 1 367 ? 28.141 -4.836 18.844 1 91 367 TYR B C 1
ATOM 7863 O O . TYR B 1 367 ? 28.984 -5.227 18.047 1 91 367 TYR B O 1
ATOM 7871 N N . THR B 1 368 ? 27.328 -5.645 19.484 1 89.12 368 THR B N 1
ATOM 7872 C CA . THR B 1 368 ? 27.531 -7.09 19.453 1 89.12 368 THR B CA 1
ATOM 7873 C C . THR B 1 368 ? 27.109 -7.664 18.094 1 89.12 368 THR B C 1
ATOM 7875 O O . THR B 1 368 ? 27.781 -8.547 17.562 1 89.12 368 THR B O 1
ATOM 7878 N N . ILE B 1 369 ? 26.094 -7.141 17.609 1 89.38 369 ILE B N 1
ATOM 7879 C CA . ILE B 1 369 ? 25.531 -7.66 16.359 1 89.38 369 ILE B CA 1
ATOM 7880 C C . ILE B 1 369 ? 26.438 -7.305 15.195 1 89.38 369 ILE B C 1
ATOM 7882 O O . ILE B 1 369 ? 26.781 -8.164 14.375 1 89.38 369 ILE B O 1
ATOM 7886 N N . VAL B 1 370 ? 26.875 -6.07 15.188 1 90.94 370 VAL B N 1
ATOM 7887 C CA . VAL B 1 370 ? 27.609 -5.578 14.023 1 90.94 370 VAL B CA 1
ATOM 7888 C C . VAL B 1 370 ? 29.062 -6.047 14.078 1 90.94 370 VAL B C 1
ATOM 7890 O O . VAL B 1 370 ? 29.734 -6.117 13.047 1 90.94 370 VAL B O 1
ATOM 7893 N N . ALA B 1 371 ? 29.547 -6.34 15.242 1 88.69 371 ALA B N 1
ATOM 7894 C CA . ALA B 1 371 ? 30.938 -6.777 15.414 1 88.69 371 ALA B CA 1
ATOM 7895 C C . ALA B 1 371 ? 31.141 -8.188 14.852 1 88.69 371 ALA B C 1
ATOM 7897 O O . ALA B 1 371 ? 32.281 -8.617 14.641 1 88.69 371 ALA B O 1
ATOM 7898 N N . ARG B 1 372 ? 30.062 -8.82 14.594 1 87.31 372 ARG B N 1
ATOM 7899 C CA . ARG B 1 372 ? 30.156 -10.164 14.031 1 87.31 372 ARG B CA 1
ATOM 7900 C C . ARG B 1 372 ? 30.688 -10.117 12.602 1 87.31 372 ARG B C 1
ATOM 7902 O O . ARG B 1 372 ? 30.359 -9.203 11.844 1 87.31 372 ARG B O 1
ATOM 7909 N N . ARG B 1 373 ? 31.422 -11.141 12.195 1 77.88 373 ARG B N 1
ATOM 7910 C CA . ARG B 1 373 ? 32.031 -11.203 10.867 1 77.88 373 ARG B CA 1
ATOM 7911 C C . ARG B 1 373 ? 30.953 -11.445 9.805 1 77.88 373 ARG B C 1
ATOM 7913 O O . ARG B 1 373 ? 31.078 -10.969 8.672 1 77.88 373 ARG B O 1
ATOM 7920 N N . ASP B 1 374 ? 29.906 -12.094 10.219 1 82.75 374 ASP B N 1
ATOM 7921 C CA . ASP B 1 374 ? 28.891 -12.477 9.242 1 82.75 374 ASP B CA 1
ATOM 7922 C C . ASP B 1 374 ? 27.891 -11.344 9.023 1 82.75 374 ASP B C 1
ATOM 7924 O O . ASP B 1 374 ? 26.984 -11.461 8.195 1 82.75 374 ASP B O 1
ATOM 7928 N N . PHE B 1 375 ? 28.062 -10.211 9.633 1 88.38 375 PHE B N 1
ATOM 7929 C CA . PHE B 1 375 ? 27.094 -9.133 9.523 1 88.38 375 PHE B CA 1
ATOM 7930 C C . PHE B 1 375 ? 27.141 -8.5 8.141 1 88.38 375 PHE B C 1
ATOM 7932 O O . PHE B 1 375 ? 26.094 -8.141 7.578 1 88.38 375 PHE B O 1
ATOM 7939 N N . VAL B 1 376 ? 28.281 -8.359 7.598 1 87.12 376 VAL B N 1
ATOM 7940 C CA . VAL B 1 376 ? 28.453 -7.629 6.344 1 87.12 376 VAL B CA 1
ATOM 7941 C C . VAL B 1 376 ? 28.25 -8.578 5.164 1 87.12 376 VAL B C 1
ATOM 7943 O O . VAL B 1 376 ? 28.172 -8.141 4.012 1 87.12 376 VAL B O 1
ATOM 7946 N N . GLU B 1 377 ? 28.047 -9.805 5.469 1 80.25 377 GLU B N 1
ATOM 7947 C CA . GLU B 1 377 ? 27.828 -10.766 4.387 1 80.25 377 GLU B CA 1
ATOM 7948 C C . GLU B 1 377 ? 26.438 -10.609 3.777 1 80.25 377 GLU B C 1
ATOM 7950 O O . GLU B 1 377 ? 25.438 -10.68 4.488 1 80.25 377 GLU B O 1
ATOM 7955 N N . ALA B 1 378 ? 26.438 -10.047 2.545 1 73.88 378 ALA B N 1
ATOM 7956 C CA . ALA B 1 378 ? 25.156 -9.852 1.871 1 73.88 378 ALA B CA 1
ATOM 7957 C C . ALA B 1 378 ? 25.172 -10.469 0.475 1 73.88 378 ALA B C 1
ATOM 7959 O O . ALA B 1 378 ? 26.25 -10.766 -0.065 1 73.88 378 ALA B O 1
ATOM 7960 N N . SER B 1 379 ? 24.031 -10.758 -0.07 1 63.06 379 SER B N 1
ATOM 7961 C CA . SER B 1 379 ? 23.875 -11.398 -1.374 1 63.06 379 SER B CA 1
ATOM 7962 C C . SER B 1 379 ? 24.234 -10.438 -2.504 1 63.06 379 SER B C 1
ATOM 7964 O O . SER B 1 379 ? 24.641 -10.867 -3.584 1 63.06 379 SER B O 1
ATOM 7966 N N . THR B 1 380 ? 24.094 -9.172 -2.232 1 66.94 380 THR B N 1
ATOM 7967 C CA . THR B 1 380 ? 24.391 -8.172 -3.256 1 66.94 380 THR B CA 1
ATOM 7968 C C . THR B 1 380 ? 25.453 -7.195 -2.766 1 66.94 380 THR B C 1
ATOM 7970 O O . THR B 1 380 ? 25.562 -6.93 -1.566 1 66.94 380 THR B O 1
ATOM 7973 N N . PRO B 1 381 ? 26.25 -6.77 -3.73 1 72.25 381 PRO B N 1
ATOM 7974 C CA . PRO B 1 381 ? 27.297 -5.805 -3.355 1 72.25 381 PRO B CA 1
ATOM 7975 C C . PRO B 1 381 ? 26.719 -4.535 -2.732 1 72.25 381 PRO B C 1
ATOM 7977 O O . PRO B 1 381 ? 27.328 -3.957 -1.829 1 72.25 381 PRO B O 1
ATOM 7980 N N . VAL B 1 382 ? 25.578 -4.102 -3.223 1 75.19 382 VAL B N 1
ATOM 7981 C CA . VAL B 1 382 ? 24.953 -2.891 -2.699 1 75.19 382 VAL B CA 1
ATOM 7982 C C . VAL B 1 382 ? 24.562 -3.096 -1.235 1 75.19 382 VAL B C 1
ATOM 7984 O O . VAL B 1 382 ? 24.797 -2.217 -0.4 1 75.19 382 VAL B O 1
ATOM 7987 N N . GLU B 1 383 ? 24.109 -4.207 -1 1 80.81 383 GLU B N 1
ATOM 7988 C CA . GLU B 1 383 ? 23.734 -4.52 0.375 1 80.81 383 GLU B CA 1
ATOM 7989 C C . GLU B 1 383 ? 24.969 -4.66 1.264 1 80.81 383 GLU B C 1
ATOM 7991 O O . GLU B 1 383 ? 24.938 -4.27 2.434 1 80.81 383 GLU B O 1
ATOM 7996 N N . HIS B 1 384 ? 25.984 -5.188 0.663 1 84.94 384 HIS B N 1
ATOM 7997 C CA . HIS B 1 384 ? 27.234 -5.324 1.4 1 84.94 384 HIS B CA 1
ATOM 7998 C C . HIS B 1 384 ? 27.797 -3.961 1.806 1 84.94 384 HIS B C 1
ATOM 8000 O O . HIS B 1 384 ? 28.219 -3.775 2.945 1 84.94 384 HIS B O 1
ATOM 8006 N N . GLU B 1 385 ? 27.672 -3.086 0.88 1 86.88 385 GLU B N 1
ATOM 8007 C CA . GLU B 1 385 ? 28.188 -1.744 1.146 1 86.88 385 GLU B CA 1
ATOM 8008 C C . GLU B 1 385 ? 27.359 -1.045 2.223 1 86.88 385 GLU B C 1
ATOM 8010 O O . GLU B 1 385 ? 27.906 -0.344 3.076 1 86.88 385 GLU B O 1
ATOM 8015 N N . LYS B 1 386 ? 26.125 -1.2 2.207 1 88.12 386 LYS B N 1
ATOM 8016 C CA . LYS B 1 386 ? 25.25 -0.599 3.209 1 88.12 386 LYS B CA 1
ATOM 8017 C C . LYS B 1 386 ? 25.531 -1.158 4.598 1 88.12 386 LYS B C 1
ATOM 8019 O O . LYS B 1 386 ? 25.625 -0.405 5.57 1 88.12 386 LYS B O 1
ATOM 8024 N N . ARG B 1 387 ? 25.766 -2.43 4.68 1 90.62 387 ARG B N 1
ATOM 8025 C CA . ARG B 1 387 ? 26.047 -3.078 5.957 1 90.62 387 ARG B CA 1
ATOM 8026 C C . ARG B 1 387 ? 27.406 -2.648 6.496 1 90.62 387 ARG B C 1
ATOM 8028 O O . ARG B 1 387 ? 27.578 -2.49 7.707 1 90.62 387 ARG B O 1
ATOM 8035 N N . LYS B 1 388 ? 28.234 -2.451 5.539 1 91.94 388 LYS B N 1
ATOM 8036 C CA . LYS B 1 388 ? 29.562 -2.008 5.949 1 91.94 388 LYS B CA 1
ATOM 8037 C C . LYS B 1 388 ? 29.516 -0.6 6.535 1 91.94 388 LYS B C 1
ATOM 8039 O O . LYS B 1 388 ? 30.188 -0.319 7.539 1 91.94 388 LYS B O 1
ATOM 8044 N N . ARG B 1 389 ? 28.781 0.253 5.926 1 91.69 389 ARG B N 1
ATOM 8045 C CA . ARG B 1 389 ? 28.641 1.612 6.438 1 91.69 389 ARG B CA 1
ATOM 8046 C C . ARG B 1 389 ? 28.016 1.611 7.832 1 91.69 389 ARG B C 1
ATOM 8048 O O . ARG B 1 389 ? 28.438 2.369 8.703 1 91.69 389 ARG B O 1
ATOM 8055 N N . VAL B 1 390 ? 27.047 0.777 8.016 1 93.31 390 VAL B N 1
ATOM 8056 C CA . VAL B 1 390 ? 26.391 0.656 9.312 1 93.31 390 VAL B CA 1
ATOM 8057 C C . VAL B 1 390 ? 27.375 0.116 10.344 1 93.31 390 VAL B C 1
ATOM 8059 O O . VAL B 1 390 ? 27.453 0.614 11.469 1 93.31 390 VAL B O 1
ATOM 8062 N N . GLN B 1 391 ? 28.141 -0.873 9.922 1 93.81 391 GLN B N 1
ATOM 8063 C CA . GLN B 1 391 ? 29.156 -1.444 10.812 1 93.81 391 GLN B CA 1
ATOM 8064 C C . GLN B 1 391 ? 30.188 -0.398 11.219 1 93.81 391 GLN B C 1
ATOM 8066 O O . GLN B 1 391 ? 30.5 -0.254 12.398 1 93.81 391 GLN B O 1
ATOM 8071 N N . ASP B 1 392 ? 30.641 0.318 10.266 1 92.69 392 ASP B N 1
ATOM 8072 C CA . ASP B 1 392 ? 31.641 1.345 10.516 1 92.69 392 ASP B CA 1
ATOM 8073 C C . ASP B 1 392 ? 31.109 2.432 11.445 1 92.69 392 ASP B C 1
ATOM 8075 O O . ASP B 1 392 ? 31.828 2.941 12.305 1 92.69 392 ASP B O 1
ATOM 8079 N N . PHE B 1 393 ? 29.906 2.748 11.258 1 94.19 393 PHE B N 1
ATOM 8080 C CA . PHE B 1 393 ? 29.266 3.791 12.055 1 94.19 393 PHE B CA 1
ATOM 8081 C C . PHE B 1 393 ? 29.156 3.363 13.508 1 94.19 393 PHE B C 1
ATOM 8083 O O . PHE B 1 393 ? 29.469 4.133 14.414 1 94.19 393 PHE B O 1
ATOM 8090 N N . VAL B 1 394 ? 28.75 2.166 13.703 1 93.62 394 VAL B N 1
ATOM 8091 C CA . VAL B 1 394 ? 28.531 1.67 15.055 1 93.62 394 VAL B CA 1
ATOM 8092 C C . VAL B 1 394 ? 29.859 1.45 15.758 1 93.62 394 VAL B C 1
ATOM 8094 O O . VAL B 1 394 ? 29.984 1.709 16.953 1 93.62 394 VAL B O 1
ATOM 8097 N N . LEU B 1 395 ? 30.812 1.048 15.008 1 93.19 395 LEU B N 1
ATOM 8098 C CA . LEU B 1 395 ? 32.094 0.728 15.609 1 93.19 395 LEU B CA 1
ATOM 8099 C C . LEU B 1 395 ? 32.969 1.981 15.766 1 93.19 395 LEU B C 1
ATOM 8101 O O . LEU B 1 395 ? 34 1.947 16.406 1 93.19 395 LEU B O 1
ATOM 8105 N N . ASN B 1 396 ? 32.469 3.062 15.211 1 91.69 396 ASN B N 1
ATOM 8106 C CA . ASN B 1 396 ? 33.188 4.328 15.336 1 91.69 396 ASN B CA 1
ATOM 8107 C C . ASN B 1 396 ? 33.219 4.812 16.781 1 91.69 396 ASN B C 1
ATOM 8109 O O . ASN B 1 396 ? 32.25 4.633 17.516 1 91.69 396 ASN B O 1
ATOM 8113 N N . GLU B 1 397 ? 34.219 5.48 17.188 1 89.06 397 GLU B N 1
ATOM 8114 C CA . GLU B 1 397 ? 34.406 5.973 18.547 1 89.06 397 GLU B CA 1
ATOM 8115 C C . GLU B 1 397 ? 33.406 7.066 18.875 1 89.06 397 GLU B C 1
ATOM 8117 O O . GLU B 1 397 ? 33.031 7.238 20.047 1 89.06 397 GLU B O 1
ATOM 8122 N N . ASN B 1 398 ? 33 7.734 17.891 1 92.19 398 ASN B N 1
ATOM 8123 C CA . ASN B 1 398 ? 32.094 8.859 18.109 1 92.19 398 ASN B CA 1
ATOM 8124 C C . ASN B 1 398 ? 30.625 8.453 17.938 1 92.19 398 ASN B C 1
ATOM 8126 O O . ASN B 1 398 ? 29.734 9.312 17.891 1 92.19 398 ASN B O 1
ATOM 8130 N N . PHE B 1 399 ? 30.406 7.145 17.938 1 92.81 399 PHE B N 1
ATOM 8131 C CA . PHE B 1 399 ? 29.078 6.637 17.641 1 92.81 399 PHE B CA 1
ATOM 8132 C C . PHE B 1 399 ? 28.062 7.18 18.641 1 92.81 399 PHE B C 1
ATOM 8134 O O . PHE B 1 399 ? 27.109 7.871 18.25 1 92.81 399 PHE B O 1
ATOM 8141 N N . VAL B 1 400 ? 28.281 6.945 19.891 1 94.31 400 VAL B N 1
ATOM 8142 C CA . VAL B 1 400 ? 27.344 7.348 20.938 1 94.31 400 VAL B CA 1
ATOM 8143 C C . VAL B 1 400 ? 27.297 8.867 21.031 1 94.31 400 VAL B C 1
ATOM 8145 O O . VAL B 1 400 ? 26.219 9.453 21.156 1 94.31 400 VAL B O 1
ATOM 8148 N N . ARG B 1 401 ? 28.422 9.492 20.922 1 93.88 401 ARG B N 1
ATOM 8149 C CA . ARG B 1 401 ? 28.484 10.945 20.969 1 93.88 401 ARG B CA 1
ATOM 8150 C C . ARG B 1 401 ? 27.703 11.57 19.828 1 93.88 401 ARG B C 1
ATOM 8152 O O . ARG B 1 401 ? 26.969 12.539 20.016 1 93.88 401 ARG B O 1
ATOM 8159 N N . ASP B 1 402 ? 27.859 11.016 18.672 1 94.25 402 ASP B N 1
ATOM 8160 C CA . ASP B 1 402 ? 27.172 11.539 17.5 1 94.25 402 ASP B CA 1
ATOM 8161 C C . ASP B 1 402 ? 25.656 11.375 17.641 1 94.25 402 ASP B C 1
ATOM 8163 O O . ASP B 1 402 ? 24.891 12.242 17.219 1 94.25 402 ASP B O 1
ATOM 8167 N N . LEU B 1 403 ? 25.266 10.297 18.25 1 95.25 403 LEU B N 1
ATOM 8168 C CA . LEU B 1 403 ? 23.844 10.07 18.453 1 95.25 403 LEU B CA 1
ATOM 8169 C C . LEU B 1 403 ? 23.281 11.062 19.469 1 95.25 403 LEU B C 1
ATOM 8171 O O . LEU B 1 403 ? 22.234 11.664 19.234 1 95.25 403 LEU B O 1
ATOM 8175 N N . VAL B 1 404 ? 24.016 11.234 20.516 1 95.81 404 VAL B N 1
ATOM 8176 C CA . VAL B 1 404 ? 23.562 12.133 21.578 1 95.81 404 VAL B CA 1
ATOM 8177 C C . VAL B 1 404 ? 23.547 13.57 21.062 1 95.81 404 VAL B C 1
ATOM 8179 O O . VAL B 1 404 ? 22.578 14.305 21.297 1 95.81 404 VAL B O 1
ATOM 8182 N N . ASN B 1 405 ? 24.594 13.961 20.375 1 95.25 405 ASN B N 1
ATOM 8183 C CA . ASN B 1 405 ? 24.656 15.305 19.812 1 95.25 405 ASN B CA 1
ATOM 8184 C C . ASN B 1 405 ? 23.531 15.539 18.797 1 95.25 405 ASN B C 1
ATOM 8186 O O . ASN B 1 405 ? 22.969 16.625 18.734 1 95.25 405 ASN B O 1
ATOM 8190 N N . SER B 1 406 ? 23.297 14.516 18 1 95.88 406 SER B N 1
ATOM 8191 C CA . SER B 1 406 ? 22.219 14.625 17.031 1 95.88 406 SER B CA 1
ATOM 8192 C C . SER B 1 406 ? 20.875 14.844 17.719 1 95.88 406 SER B C 1
ATOM 8194 O O . SER B 1 406 ? 20.078 15.68 17.281 1 95.88 406 SER B O 1
ATOM 8196 N N . LEU B 1 407 ? 20.672 14.141 18.781 1 96.19 407 LEU B N 1
ATOM 8197 C CA . LEU B 1 407 ? 19.422 14.242 19.516 1 96.19 407 LEU B CA 1
ATOM 8198 C C . LEU B 1 407 ? 19.312 15.594 20.203 1 96.19 407 LEU B C 1
ATOM 8200 O O . LEU B 1 407 ? 18.203 16.141 20.328 1 96.19 407 LEU B O 1
ATOM 8204 N N . ASP B 1 408 ? 20.422 16.094 20.641 1 95.38 408 ASP B N 1
ATOM 8205 C CA . ASP B 1 408 ? 20.422 17.406 21.281 1 95.38 408 ASP B CA 1
ATOM 8206 C C . ASP B 1 408 ? 19.922 18.484 20.328 1 95.38 408 ASP B C 1
ATOM 8208 O O . ASP B 1 408 ? 19.312 19.469 20.766 1 95.38 408 ASP B O 1
ATOM 8212 N N . ILE B 1 409 ? 20.156 18.266 19.109 1 95.44 409 ILE B N 1
ATOM 8213 C CA . ILE B 1 409 ? 19.781 19.266 18.109 1 95.44 409 ILE B CA 1
ATOM 8214 C C . ILE B 1 409 ? 18.375 18.984 17.609 1 95.44 409 ILE B C 1
ATOM 8216 O O . ILE B 1 409 ? 17.547 19.906 17.516 1 95.44 409 ILE B O 1
ATOM 8220 N N . LEU B 1 410 ? 18.062 17.781 17.344 1 95.62 410 LEU B N 1
ATOM 8221 C CA . LEU B 1 410 ? 16.859 17.438 16.609 1 95.62 410 LEU B CA 1
ATOM 8222 C C . LEU B 1 410 ? 15.672 17.281 17.547 1 95.62 410 LEU B C 1
ATOM 8224 O O . LEU B 1 410 ? 14.531 17.547 17.172 1 95.62 410 LEU B O 1
ATOM 8228 N N . ARG B 1 411 ? 15.867 16.875 18.734 1 95.06 411 ARG B N 1
ATOM 8229 C CA . ARG B 1 411 ? 14.789 16.594 19.672 1 95.06 411 ARG B CA 1
ATOM 8230 C C . ARG B 1 411 ? 13.969 17.844 19.969 1 95.06 411 ARG B C 1
ATOM 8232 O O . ARG B 1 411 ? 12.734 17.828 19.906 1 95.06 411 ARG B O 1
ATOM 8239 N N . PRO B 1 412 ? 14.656 18.906 20.281 1 94.81 412 PRO B N 1
ATOM 8240 C CA . PRO B 1 412 ? 13.867 20.109 20.547 1 94.81 412 PRO B CA 1
ATOM 8241 C C . PRO B 1 412 ? 13.023 20.531 19.344 1 94.81 412 PRO B C 1
ATOM 8243 O O . PRO B 1 412 ? 11.898 21 19.5 1 94.81 412 PRO B O 1
ATOM 8246 N N . LEU B 1 413 ? 13.539 20.391 18.156 1 95.19 413 LEU B N 1
ATOM 8247 C CA . LEU B 1 413 ? 12.797 20.734 16.953 1 95.19 413 LEU B CA 1
ATOM 8248 C C . LEU B 1 413 ? 11.594 19.797 16.781 1 95.19 413 LEU B C 1
ATOM 8250 O O . LEU B 1 413 ? 10.492 20.266 16.484 1 95.19 413 LEU B O 1
ATOM 8254 N N . GLN B 1 414 ? 11.82 18.562 17 1 93.81 414 GLN B N 1
ATOM 8255 C CA . GLN B 1 414 ? 10.75 17.578 16.875 1 93.81 414 GLN B CA 1
ATOM 8256 C C . GLN B 1 414 ? 9.664 17.812 17.922 1 93.81 414 GLN B C 1
ATOM 8258 O O . GLN B 1 414 ? 8.477 17.641 17.625 1 93.81 414 GLN B O 1
ATOM 8263 N N . GLN B 1 415 ? 10.086 18.094 19.047 1 92.62 415 GLN B N 1
ATOM 8264 C CA . GLN B 1 415 ? 9.133 18.344 20.109 1 92.62 415 GLN B CA 1
ATOM 8265 C C . GLN B 1 415 ? 8.258 19.562 19.797 1 92.62 415 GLN B C 1
ATOM 8267 O O . GLN B 1 415 ? 7.047 19.547 20.031 1 92.62 415 GLN B O 1
ATOM 8272 N N . GLN B 1 416 ? 8.859 20.578 19.281 1 93.38 416 GLN B N 1
ATOM 8273 C CA . GLN B 1 416 ? 8.086 21.75 18.891 1 93.38 416 GLN B CA 1
ATOM 8274 C C . GLN B 1 416 ? 7.129 21.438 17.75 1 93.38 416 GLN B C 1
ATOM 8276 O O . GLN B 1 416 ? 5.984 21.891 17.75 1 93.38 416 GLN B O 1
ATOM 8281 N N . LEU B 1 417 ? 7.621 20.719 16.812 1 92.06 417 LEU B N 1
ATOM 8282 C CA . LEU B 1 417 ? 6.77 20.312 15.695 1 92.06 417 LEU B CA 1
ATOM 8283 C C . LEU B 1 417 ? 5.559 19.531 16.203 1 92.06 417 LEU B C 1
ATOM 8285 O O . LEU B 1 417 ? 4.426 19.812 15.797 1 92.06 417 LEU B O 1
ATOM 8289 N N . GLN B 1 418 ? 5.793 18.609 17.078 1 88.44 418 GLN B N 1
ATOM 8290 C CA . GLN B 1 418 ? 4.711 17.812 17.641 1 88.44 418 GLN B CA 1
ATOM 8291 C C . GLN B 1 418 ? 3.744 18.688 18.438 1 88.44 418 GLN B C 1
ATOM 8293 O O . GLN B 1 418 ? 2.529 18.484 18.391 1 88.44 418 GLN B O 1
ATOM 8298 N N . HIS B 1 419 ? 4.285 19.609 19.109 1 90.38 419 HIS B N 1
ATOM 8299 C CA . HIS B 1 419 ? 3.479 20.531 19.906 1 90.38 419 HIS B CA 1
ATOM 8300 C C . HIS B 1 419 ? 2.516 21.312 19.031 1 90.38 419 HIS B C 1
ATOM 8302 O O . HIS B 1 419 ? 1.325 21.406 19.328 1 90.38 419 HIS B O 1
ATOM 8308 N N . PHE B 1 420 ? 2.979 21.797 17.938 1 90.56 420 PHE B N 1
ATOM 8309 C CA . PHE B 1 420 ? 2.154 22.641 17.078 1 90.56 420 PHE B CA 1
ATOM 8310 C C . PHE B 1 420 ? 1.187 21.781 16.266 1 90.56 420 PHE B C 1
ATOM 8312 O O . PHE B 1 420 ? 0.104 22.25 15.898 1 90.56 420 PHE B O 1
ATOM 8319 N N . GLN B 1 421 ? 1.562 20.594 16.031 1 83.44 421 GLN B N 1
ATOM 8320 C CA . GLN B 1 421 ? 0.711 19.703 15.242 1 83.44 421 GLN B CA 1
ATOM 8321 C C . GLN B 1 421 ? -0.392 19.094 16.094 1 83.44 421 GLN B C 1
ATOM 8323 O O . GLN B 1 421 ? -1.529 18.953 15.641 1 83.44 421 GLN B O 1
ATOM 8328 N N . GLU B 1 422 ? -0.099 18.734 17.266 1 79.12 422 GLU B N 1
ATOM 8329 C CA . GLU B 1 422 ? -1.032 17.984 18.094 1 79.12 422 GLU B CA 1
ATOM 8330 C C . GLU B 1 422 ? -1.881 18.906 18.969 1 79.12 422 GLU B C 1
ATOM 8332 O O . GLU B 1 422 ? -3.092 18.719 19.078 1 79.12 422 GLU B O 1
ATOM 8337 N N . ASN B 1 423 ? -1.272 19.922 19.562 1 76.06 423 ASN B N 1
ATOM 8338 C CA . ASN B 1 423 ? -1.967 20.766 20.516 1 76.06 423 ASN B CA 1
ATOM 8339 C C . ASN B 1 423 ? -2.566 22 19.859 1 76.06 423 ASN B C 1
ATOM 8341 O O . ASN B 1 423 ? -3.453 22.641 20.422 1 76.06 423 ASN B O 1
ATOM 8345 N N . GLN B 1 424 ? -2.123 22.375 18.781 1 79.31 424 GLN B N 1
ATOM 8346 C CA . GLN B 1 424 ? -2.586 23.531 18.031 1 79.31 424 GLN B CA 1
ATOM 8347 C C . GLN B 1 424 ? -2.643 24.766 18.938 1 79.31 424 GLN B C 1
ATOM 8349 O O . GLN B 1 424 ? -3.684 25.422 19.047 1 79.31 424 GLN B O 1
ATOM 8354 N N . PRO B 1 425 ? -1.505 25.109 19.406 1 87.62 425 PRO B N 1
ATOM 8355 C CA . PRO B 1 425 ? -1.45 26.281 20.281 1 87.62 425 PRO B CA 1
ATOM 8356 C C . PRO B 1 425 ? -1.77 27.594 19.547 1 87.62 425 PRO B C 1
ATOM 8358 O O . PRO B 1 425 ? -1.796 27.625 18.312 1 87.62 425 PRO B O 1
ATOM 8361 N N . PRO B 1 426 ? -2.023 28.609 20.375 1 89.88 426 PRO B N 1
ATOM 8362 C CA . PRO B 1 426 ? -2.289 29.906 19.75 1 89.88 426 PRO B CA 1
ATOM 8363 C C . PRO B 1 426 ? -1.092 30.453 18.969 1 89.88 426 PRO B C 1
ATOM 8365 O O . PRO B 1 426 ? 0.051 30.078 19.266 1 89.88 426 PRO B O 1
ATOM 8368 N N . LEU B 1 427 ? -1.387 31.328 18.094 1 93.94 427 LEU B N 1
ATOM 8369 C CA . LEU B 1 427 ? -0.399 31.922 17.203 1 93.94 427 LEU B CA 1
ATOM 8370 C C . LEU B 1 427 ? 0.68 32.656 17.984 1 93.94 427 LEU B C 1
ATOM 8372 O O . LEU B 1 427 ? 1.818 32.781 17.516 1 93.94 427 LEU B O 1
ATOM 8376 N N . SER B 1 428 ? 0.387 33.125 19.109 1 94.94 428 SER B N 1
ATOM 8377 C CA . SER B 1 428 ? 1.284 33.938 19.922 1 94.94 428 SER B CA 1
ATOM 8378 C C . SER B 1 428 ? 2.492 33.125 20.391 1 94.94 428 SER B C 1
ATOM 8380 O O . SER B 1 428 ? 3.514 33.688 20.781 1 94.94 428 SER B O 1
ATOM 8382 N N . GLU B 1 429 ? 2.395 31.844 20.328 1 94 429 GLU B N 1
ATOM 8383 C CA . GLU B 1 429 ? 3.477 31 20.828 1 94 429 GLU B CA 1
ATOM 8384 C C . GLU B 1 429 ? 4.59 30.859 19.797 1 94 429 GLU B C 1
ATOM 8386 O O . GLU B 1 429 ? 5.695 30.422 20.125 1 94 429 GLU B O 1
ATOM 8391 N N . VAL B 1 430 ? 4.293 31.172 18.578 1 95.94 430 VAL B N 1
ATOM 8392 C CA . VAL B 1 430 ? 5.242 30.938 17.5 1 95.94 430 VAL B CA 1
ATOM 8393 C C . VAL B 1 430 ? 6.52 31.734 17.75 1 95.94 430 VAL B C 1
ATOM 8395 O O . VAL B 1 430 ? 7.621 31.172 17.734 1 95.94 430 VAL B O 1
ATOM 8398 N N . VAL B 1 431 ? 6.434 33.031 18.062 1 95.19 431 VAL B N 1
ATOM 8399 C CA . VAL B 1 431 ? 7.59 33.906 18.25 1 95.19 431 VAL B CA 1
ATOM 8400 C C . VAL B 1 431 ? 8.367 33.469 19.5 1 95.19 431 VAL B C 1
ATOM 8402 O O . VAL B 1 431 ? 9.594 33.375 19.453 1 95.19 431 VAL B O 1
ATOM 8405 N N . SER B 1 432 ? 7.68 33.219 20.5 1 92.69 432 SER B N 1
ATOM 8406 C CA . SER B 1 432 ? 8.312 32.812 21.75 1 92.69 432 SER B CA 1
ATOM 8407 C C . SER B 1 432 ? 9.07 31.484 21.578 1 92.69 432 SER B C 1
ATOM 8409 O O . SER B 1 432 ? 10.18 31.328 22.094 1 92.69 432 SER B O 1
ATOM 8411 N N . ASN B 1 433 ? 8.492 30.547 20.938 1 91.75 433 ASN B N 1
ATOM 8412 C CA . ASN B 1 433 ? 9.117 29.25 20.734 1 91.75 433 ASN B CA 1
ATOM 8413 C C . ASN B 1 433 ? 10.359 29.359 19.859 1 91.75 433 ASN B C 1
ATOM 8415 O O . ASN B 1 433 ? 11.336 28.625 20.062 1 91.75 433 ASN B O 1
ATOM 8419 N N . LEU B 1 434 ? 10.297 30.219 18.875 1 92.25 434 LEU B N 1
ATOM 8420 C CA . LEU B 1 434 ? 11.461 30.422 18.016 1 92.25 434 LEU B CA 1
ATOM 8421 C C . LEU B 1 434 ? 12.625 31.016 18.812 1 92.25 434 LEU B C 1
ATOM 8423 O O . LEU B 1 434 ? 13.773 30.609 18.641 1 92.25 434 LEU B O 1
ATOM 8427 N N . VAL B 1 435 ? 12.344 31.922 19.672 1 92.25 435 VAL B N 1
ATOM 8428 C CA . VAL B 1 435 ? 13.367 32.531 20.516 1 92.25 435 VAL B CA 1
ATOM 8429 C C . VAL B 1 435 ? 13.938 31.5 21.469 1 92.25 435 VAL B C 1
ATOM 8431 O O . VAL B 1 435 ? 15.148 31.453 21.719 1 92.25 435 VAL B O 1
ATOM 8434 N N . LYS B 1 436 ? 13.047 30.703 21.969 1 92.19 436 LYS B N 1
ATOM 8435 C CA . LYS B 1 436 ? 13.492 29.625 22.859 1 92.19 436 LYS B CA 1
ATOM 8436 C C . LYS B 1 436 ? 14.453 28.688 22.141 1 92.19 436 LYS B C 1
ATOM 8438 O O . LYS B 1 436 ? 15.438 28.234 22.734 1 92.19 436 LYS B O 1
ATOM 8443 N N . LEU B 1 437 ? 14.125 28.391 20.906 1 93.81 437 LEU B N 1
ATOM 8444 C CA . LEU B 1 437 ? 14.984 27.516 20.125 1 93.81 437 LEU B CA 1
ATOM 8445 C C . LEU B 1 437 ? 16.359 28.156 19.922 1 93.81 437 LEU B C 1
ATOM 8447 O O . LEU B 1 437 ? 17.391 27.484 20.047 1 93.81 437 LEU B O 1
ATOM 8451 N N . LEU B 1 438 ? 16.375 29.453 19.656 1 93.69 438 LEU B N 1
ATOM 8452 C CA . LEU B 1 438 ? 17.625 30.172 19.438 1 93.69 438 LEU B CA 1
ATOM 8453 C C . LEU B 1 438 ? 18.469 30.188 20.703 1 93.69 438 LEU B C 1
ATOM 8455 O O . LEU B 1 438 ? 19.688 29.984 20.656 1 93.69 438 LEU B O 1
ATOM 8459 N N . THR B 1 439 ? 17.844 30.344 21.781 1 93.88 439 THR B N 1
ATOM 8460 C CA . THR B 1 439 ? 18.547 30.359 23.062 1 93.88 439 THR B CA 1
ATOM 8461 C C . THR B 1 439 ? 19.109 28.984 23.391 1 93.88 439 THR B C 1
ATOM 8463 O O . THR B 1 439 ? 20.234 28.859 23.891 1 93.88 439 THR B O 1
ATOM 8466 N N . LEU B 1 440 ? 18.328 28.031 23.094 1 94.25 440 LEU B N 1
ATOM 8467 C CA . LEU B 1 440 ? 18.766 26.656 23.359 1 94.25 440 LEU B CA 1
ATOM 8468 C C . LEU B 1 440 ? 20 26.297 22.547 1 94.25 440 LEU B C 1
ATOM 8470 O O . LEU B 1 440 ? 20.969 25.766 23.078 1 94.25 440 LEU B O 1
ATOM 8474 N N . PHE B 1 441 ? 20.016 26.594 21.297 1 93.88 441 PHE B N 1
ATOM 8475 C CA . PHE B 1 441 ? 21.141 26.234 20.422 1 93.88 441 PHE B CA 1
ATOM 8476 C C . PHE B 1 441 ? 22.375 27.047 20.766 1 93.88 441 PHE B C 1
ATOM 8478 O O . PHE B 1 441 ? 23.5 26.562 20.625 1 93.88 441 PHE B O 1
ATOM 8485 N N . SER B 1 442 ? 22.141 28.219 21.266 1 92.19 442 SER B N 1
ATOM 8486 C CA . SER B 1 442 ? 23.266 29.047 21.672 1 92.19 442 SER B CA 1
ATOM 8487 C C . SER B 1 442 ? 23.891 28.531 22.969 1 92.19 442 SER B C 1
ATOM 8489 O O . SER B 1 442 ? 25.078 28.766 23.219 1 92.19 442 SER B O 1
ATOM 8491 N N . SER B 1 443 ? 23.172 27.781 23.703 1 93.06 443 SER B N 1
ATOM 8492 C CA . SER B 1 443 ? 23.641 27.328 25 1 93.06 443 SER B CA 1
ATOM 8493 C C . SER B 1 443 ? 24.328 25.969 24.906 1 93.06 443 SER B C 1
ATOM 8495 O O . SER B 1 443 ? 24.906 25.484 25.875 1 93.06 443 SER B O 1
ATOM 8497 N N . LEU B 1 444 ? 24.266 25.406 23.766 1 93.75 444 LEU B N 1
ATOM 8498 C CA . LEU B 1 444 ? 24.906 24.109 23.609 1 93.75 444 LEU B CA 1
ATOM 8499 C C . LEU B 1 444 ? 26.422 24.25 23.641 1 93.75 444 LEU B C 1
ATOM 8501 O O . LEU B 1 444 ? 27.031 24.75 22.688 1 93.75 444 LEU B O 1
ATOM 8505 N N . GLU B 1 445 ? 27.031 23.703 24.625 1 91.81 445 GLU B N 1
ATOM 8506 C CA . GLU B 1 445 ? 28.453 23.938 24.906 1 91.81 445 GLU B CA 1
ATOM 8507 C C . GLU B 1 445 ? 29.344 23.172 23.938 1 91.81 445 GLU B C 1
ATOM 8509 O O . GLU B 1 445 ? 30.406 23.656 23.562 1 91.81 445 GLU B O 1
ATOM 8514 N N . TRP B 1 446 ? 28.938 22.062 23.547 1 92.62 446 TRP B N 1
ATOM 8515 C CA . TRP B 1 446 ? 29.797 21.219 22.734 1 92.62 446 TRP B CA 1
ATOM 8516 C C . TRP B 1 446 ? 29.844 21.703 21.281 1 92.62 446 TRP B C 1
ATOM 8518 O O . TRP B 1 446 ? 30.719 21.328 20.516 1 92.62 446 TRP B O 1
ATOM 8528 N N . MET B 1 447 ? 29 22.547 20.906 1 92.88 447 MET B N 1
ATOM 8529 C CA . MET B 1 447 ? 28.891 23 19.531 1 92.88 447 MET B CA 1
ATOM 8530 C C . MET B 1 447 ? 29.828 24.188 19.266 1 92.88 447 MET B C 1
ATOM 8532 O O . MET B 1 447 ? 29.969 25.062 20.109 1 92.88 447 MET B O 1
ATOM 8536 N N . SER B 1 448 ? 30.469 24.156 18.141 1 93.81 448 SER B N 1
ATOM 8537 C CA . SER B 1 448 ? 31.375 25.219 17.766 1 93.81 448 SER B CA 1
ATOM 8538 C C . SER B 1 448 ? 30.609 26.516 17.453 1 93.81 448 SER B C 1
ATOM 8540 O O . SER B 1 448 ? 29.406 26.484 17.203 1 93.81 448 SER B O 1
ATOM 8542 N N . LYS B 1 449 ? 31.297 27.641 17.484 1 93.44 449 LYS B N 1
ATOM 8543 C CA . LYS B 1 449 ? 30.703 28.938 17.188 1 93.44 449 LYS B CA 1
ATOM 8544 C C . LYS B 1 449 ? 30.188 28.984 15.742 1 93.44 449 LYS B C 1
ATOM 8546 O O . LYS B 1 449 ? 29.156 29.578 15.469 1 93.44 449 LYS B O 1
ATOM 8551 N N . LYS B 1 450 ? 30.891 28.359 14.938 1 94.25 450 LYS B N 1
ATOM 8552 C CA . LYS B 1 450 ? 30.484 28.328 13.531 1 94.25 450 LYS B CA 1
ATOM 8553 C C . LYS B 1 450 ? 29.203 27.547 13.352 1 94.25 450 LYS B C 1
ATOM 8555 O O . LYS B 1 450 ? 28.297 27.969 12.625 1 94.25 450 LYS B O 1
ATOM 8560 N N . GLU B 1 451 ? 29.156 26.438 13.93 1 94.94 451 GLU B N 1
ATOM 8561 C CA . GLU B 1 451 ? 27.969 25.594 13.844 1 94.94 451 GLU B CA 1
ATOM 8562 C C . GLU B 1 451 ? 26.75 26.297 14.445 1 94.94 451 GLU B C 1
ATOM 8564 O O . GLU B 1 451 ? 25.641 26.219 13.906 1 94.94 451 GLU B O 1
ATOM 8569 N N . LYS B 1 452 ? 26.984 27.016 15.539 1 95.5 452 LYS B N 1
ATOM 8570 C CA . LYS B 1 452 ? 25.906 27.766 16.172 1 95.5 452 LYS B CA 1
ATOM 8571 C C . LYS B 1 452 ? 25.375 28.859 15.227 1 95.5 452 LYS B C 1
ATOM 8573 O O . LYS B 1 452 ? 24.172 29.062 15.133 1 95.5 452 LYS B O 1
ATOM 8578 N N . ALA B 1 453 ? 26.281 29.453 14.555 1 94.69 453 ALA B N 1
ATOM 8579 C CA . ALA B 1 453 ? 25.891 30.5 13.617 1 94.69 453 ALA B CA 1
ATOM 8580 C C . ALA B 1 453 ? 25.094 29.938 12.453 1 94.69 453 ALA B C 1
ATOM 8582 O O . ALA B 1 453 ? 24.125 30.562 11.992 1 94.69 453 ALA B O 1
ATOM 8583 N N . LEU B 1 454 ? 25.469 28.828 12.047 1 95.12 454 LEU B N 1
ATOM 8584 C CA . LEU B 1 454 ? 24.766 28.188 10.93 1 95.12 454 LEU B CA 1
ATOM 8585 C C . LEU B 1 454 ? 23.344 27.797 11.32 1 95.12 454 LEU B C 1
ATOM 8587 O O . LEU B 1 454 ? 22.406 28.062 10.57 1 95.12 454 LEU B O 1
ATOM 8591 N N . ILE B 1 455 ? 23.188 27.25 12.453 1 95.38 455 ILE B N 1
ATOM 8592 C CA . ILE B 1 455 ? 21.875 26.812 12.914 1 95.38 455 ILE B CA 1
ATOM 8593 C C . ILE B 1 455 ? 20.984 28.031 13.156 1 95.38 455 ILE B C 1
ATOM 8595 O O . ILE B 1 455 ? 19.812 28.047 12.789 1 95.38 455 ILE B O 1
ATOM 8599 N N . THR B 1 456 ? 21.594 29.031 13.75 1 93.69 456 THR B N 1
ATOM 8600 C CA . THR B 1 456 ? 20.859 30.25 14.016 1 93.69 456 THR B CA 1
ATOM 8601 C C . THR B 1 456 ? 20.391 30.891 12.719 1 93.69 456 THR B C 1
ATOM 8603 O O . THR B 1 456 ? 19.281 31.422 12.648 1 93.69 456 THR B O 1
ATOM 8606 N N . SER B 1 457 ? 21.203 30.797 11.781 1 94.56 457 SER B N 1
ATOM 8607 C CA . SER B 1 457 ? 20.828 31.344 10.477 1 94.56 457 SER B CA 1
ATOM 8608 C C . SER B 1 457 ? 19.672 30.562 9.875 1 94.56 457 SER B C 1
ATOM 8610 O O . SER B 1 457 ? 18.75 31.156 9.305 1 94.56 457 SER B O 1
ATOM 8612 N N . CYS B 1 458 ? 19.703 29.281 10.008 1 95.62 458 CYS B N 1
ATOM 8613 C CA . CYS B 1 458 ? 18.609 28.453 9.492 1 95.62 458 CYS B CA 1
ATOM 8614 C C . CYS B 1 458 ? 17.297 28.766 10.203 1 95.62 458 CYS B C 1
ATOM 8616 O O . CYS B 1 458 ? 16.266 28.906 9.555 1 95.62 458 CYS B O 1
ATOM 8618 N N . VAL B 1 459 ? 17.406 28.922 11.453 1 95.12 459 VAL B N 1
ATOM 8619 C CA . VAL B 1 459 ? 16.219 29.219 12.242 1 95.12 459 VAL B CA 1
ATOM 8620 C C . VAL B 1 459 ? 15.641 30.578 11.844 1 95.12 459 VAL B C 1
ATOM 8622 O O . VAL B 1 459 ? 14.438 30.703 11.602 1 95.12 459 VAL B O 1
ATOM 8625 N N . SER B 1 460 ? 16.484 31.516 11.719 1 92.94 460 SER B N 1
ATOM 8626 C CA . SER B 1 460 ? 16.062 32.875 11.367 1 92.94 460 SER B CA 1
ATOM 8627 C C . SER B 1 460 ? 15.469 32.906 9.961 1 92.94 460 SER B C 1
ATOM 8629 O O . SER B 1 460 ? 14.469 33.594 9.727 1 92.94 460 SER B O 1
ATOM 8631 N N . GLU B 1 461 ? 16.047 32.188 9.125 1 94.5 461 GLU B N 1
ATOM 8632 C CA . GLU B 1 461 ? 15.562 32.188 7.75 1 94.5 461 GLU B CA 1
ATOM 8633 C C . GLU B 1 461 ? 14.172 31.562 7.668 1 94.5 461 GLU B C 1
ATOM 8635 O O . GLU B 1 461 ? 13.289 32.062 6.977 1 94.5 461 GLU B O 1
ATOM 8640 N N . ARG B 1 462 ? 13.984 30.469 8.32 1 95.56 462 ARG B N 1
ATOM 8641 C CA . ARG B 1 462 ? 12.695 29.797 8.289 1 95.56 462 ARG B CA 1
ATOM 8642 C C . ARG B 1 462 ? 11.617 30.625 8.977 1 95.56 462 ARG B C 1
ATOM 8644 O O . ARG B 1 462 ? 10.469 30.672 8.523 1 95.56 462 ARG B O 1
ATOM 8651 N N . PHE B 1 463 ? 12.016 31.328 10.047 1 94.12 463 PHE B N 1
ATOM 8652 C CA . PHE B 1 463 ? 11.07 32.188 10.727 1 94.12 463 PHE B CA 1
ATOM 8653 C C . PHE B 1 463 ? 10.672 33.375 9.836 1 94.12 463 PHE B C 1
ATOM 8655 O O . PHE B 1 463 ? 9.492 33.719 9.742 1 94.12 463 PHE B O 1
ATOM 8662 N N . ASN B 1 464 ? 11.625 33.875 9.18 1 93.94 464 ASN B N 1
ATOM 8663 C CA . ASN B 1 464 ? 11.344 35.031 8.297 1 93.94 464 ASN B CA 1
ATOM 8664 C C . ASN B 1 464 ? 10.469 34.594 7.121 1 93.94 464 ASN B C 1
ATOM 8666 O O . ASN B 1 464 ? 9.68 35.406 6.617 1 93.94 464 ASN B O 1
ATOM 8670 N N . ALA B 1 465 ? 10.594 33.375 6.734 1 95.31 465 ALA B N 1
ATOM 8671 C CA . ALA B 1 465 ? 9.836 32.875 5.594 1 95.31 465 ALA B CA 1
ATOM 8672 C C . ALA B 1 465 ? 8.352 32.75 5.93 1 95.31 465 ALA B C 1
ATOM 8674 O O . ALA B 1 465 ? 7.5 32.781 5.035 1 95.31 465 ALA B O 1
ATOM 8675 N N . ILE B 1 466 ? 8.031 32.688 7.227 1 97.19 466 ILE B N 1
ATOM 8676 C CA . ILE B 1 466 ? 6.629 32.469 7.559 1 97.19 466 ILE B CA 1
ATOM 8677 C C . ILE B 1 466 ? 6.074 33.688 8.297 1 97.19 466 ILE B C 1
ATOM 8679 O O . ILE B 1 466 ? 4.855 33.812 8.461 1 97.19 466 ILE B O 1
ATOM 8683 N N . TYR B 1 467 ? 6.859 34.594 8.719 1 96.31 467 TYR B N 1
ATOM 8684 C CA . TYR B 1 467 ? 6.445 35.688 9.594 1 96.31 467 TYR B CA 1
ATOM 8685 C C . TYR B 1 467 ? 5.449 36.594 8.891 1 96.31 467 TYR B C 1
ATOM 8687 O O . TYR B 1 467 ? 5.68 37.031 7.758 1 96.31 467 TYR B O 1
ATOM 8695 N N . GLY B 1 468 ? 4.363 36.844 9.516 1 94.94 468 GLY B N 1
ATOM 8696 C CA . GLY B 1 468 ? 3.369 37.844 9.164 1 94.94 468 GLY B CA 1
ATOM 8697 C C . GLY B 1 468 ? 2.969 38.719 10.328 1 94.94 468 GLY B C 1
ATOM 8698 O O . GLY B 1 468 ? 3.342 38.438 11.477 1 94.94 468 GLY B O 1
ATOM 8699 N N . ASP B 1 469 ? 2.27 39.781 10.031 1 94.62 469 ASP B N 1
ATOM 8700 C CA . ASP B 1 469 ? 1.852 40.719 11.055 1 94.62 469 ASP B CA 1
ATOM 8701 C C . ASP B 1 469 ? 1.089 40.031 12.18 1 94.62 469 ASP B C 1
ATOM 8703 O O . ASP B 1 469 ? 1.155 40.438 13.336 1 94.62 469 ASP B O 1
ATOM 8707 N N . SER B 1 470 ? 0.468 38.969 11.797 1 96.69 470 SER B N 1
ATOM 8708 C CA . SER B 1 470 ? -0.332 38.219 12.773 1 96.69 470 SER B CA 1
ATOM 8709 C C . SER B 1 470 ? 0.537 37.688 13.906 1 96.69 470 SER B C 1
ATOM 8711 O O . SER B 1 470 ? 0.111 37.656 15.062 1 96.69 470 SER B O 1
ATOM 8713 N N . HIS B 1 471 ? 1.73 37.25 13.641 1 97.06 471 HIS B N 1
ATOM 8714 C CA . HIS B 1 471 ? 2.621 36.719 14.656 1 97.06 471 HIS B CA 1
ATOM 8715 C C . HIS B 1 471 ? 2.986 37.781 15.695 1 97.06 471 HIS B C 1
ATOM 8717 O O . HIS B 1 471 ? 2.924 37.5 16.906 1 97.06 471 HIS B O 1
ATOM 8723 N N . GLY B 1 472 ? 3.359 38.938 15.211 1 96.44 472 GLY B N 1
ATOM 8724 C CA . GLY B 1 472 ? 3.717 40.031 16.109 1 96.44 472 GLY B CA 1
ATOM 8725 C C . GLY B 1 472 ? 2.545 40.531 16.922 1 96.44 472 GLY B C 1
ATOM 8726 O O . GLY B 1 472 ? 2.678 40.75 18.125 1 96.44 472 GLY B O 1
ATOM 8727 N N . VAL B 1 473 ? 1.444 40.688 16.234 1 96.75 473 VAL B N 1
ATOM 8728 C CA . VAL B 1 473 ? 0.242 41.188 16.891 1 96.75 473 VAL B CA 1
ATOM 8729 C C . VAL B 1 473 ? -0.201 40.188 17.969 1 96.75 473 VAL B C 1
ATOM 8731 O O . VAL B 1 473 ? -0.505 40.594 19.094 1 96.75 473 VAL B O 1
ATOM 8734 N N . ALA B 1 474 ? -0.192 38.938 17.656 1 97.19 474 ALA B N 1
ATOM 8735 C CA . ALA B 1 474 ? -0.589 37.906 18.609 1 97.19 474 ALA B CA 1
ATOM 8736 C C . ALA B 1 474 ? 0.342 37.875 19.812 1 97.19 474 ALA B C 1
ATOM 8738 O O . ALA B 1 474 ? -0.114 37.781 20.953 1 97.19 474 ALA B O 1
ATOM 8739 N N . SER B 1 475 ? 1.604 37.969 19.531 1 96.81 475 SER B N 1
ATOM 8740 C CA . SER B 1 475 ? 2.584 37.969 20.609 1 96.81 475 SER B CA 1
ATOM 8741 C C . SER B 1 475 ? 2.387 39.156 21.531 1 96.81 475 SER B C 1
ATOM 8743 O O . SER B 1 475 ? 2.525 39.062 22.75 1 96.81 475 SER B O 1
ATOM 8745 N N . THR B 1 476 ? 2.045 40.281 20.953 1 96.94 476 THR B N 1
ATOM 8746 C CA . THR B 1 476 ? 1.906 41.531 21.703 1 96.94 476 THR B CA 1
ATOM 8747 C C . THR B 1 476 ? 0.615 41.531 22.516 1 96.94 476 THR B C 1
ATOM 8749 O O . THR B 1 476 ? 0.585 42.062 23.625 1 96.94 476 THR B O 1
ATOM 8752 N N . LEU B 1 477 ? -0.429 41 21.953 1 96.38 477 LEU B N 1
ATOM 8753 C CA . LEU B 1 477 ? -1.742 41.062 22.578 1 96.38 477 LEU B CA 1
ATOM 8754 C C . LEU B 1 477 ? -1.949 39.906 23.531 1 96.38 477 LEU B C 1
ATOM 8756 O O . LEU B 1 477 ? -2.914 39.875 24.297 1 96.38 477 LEU B O 1
ATOM 8760 N N . ASP B 1 478 ? -1.12 38.938 23.469 1 96.62 478 ASP B N 1
ATOM 8761 C CA . ASP B 1 478 ? -1.154 37.844 24.453 1 96.62 478 ASP B CA 1
ATOM 8762 C C . ASP B 1 478 ? -0.59 38.312 25.797 1 96.62 478 ASP B C 1
ATOM 8764 O O . ASP B 1 478 ? 0.579 38.688 25.891 1 96.62 478 ASP B O 1
ATOM 8768 N N . PRO B 1 479 ? -1.398 38.188 26.781 1 95.19 479 PRO B N 1
ATOM 8769 C CA . PRO B 1 479 ? -0.939 38.719 28.062 1 95.19 479 PRO B CA 1
ATOM 8770 C C . PRO B 1 479 ? 0.301 37.969 28.578 1 95.19 479 PRO B C 1
ATOM 8772 O O . PRO B 1 479 ? 1.021 38.5 29.438 1 95.19 479 PRO B O 1
ATOM 8775 N N . ARG B 1 480 ? 0.614 36.844 28.125 1 92.5 480 ARG B N 1
ATOM 8776 C CA . ARG B 1 480 ? 1.752 36.062 28.625 1 92.5 480 ARG B CA 1
ATOM 8777 C C . ARG B 1 480 ? 3.062 36.625 28.062 1 92.5 480 ARG B C 1
ATOM 8779 O O . ARG B 1 480 ? 4.113 36.5 28.703 1 92.5 480 ARG B O 1
ATOM 8786 N N . TYR B 1 481 ? 2.902 37.312 26.938 1 95.06 481 TYR B N 1
ATOM 8787 C CA . TYR B 1 481 ? 4.145 37.656 26.25 1 95.06 481 TYR B CA 1
ATOM 8788 C C . TYR B 1 481 ? 4.32 39.156 26.109 1 95.06 481 TYR B C 1
ATOM 8790 O O . TYR B 1 481 ? 5.422 39.688 26.297 1 95.06 481 TYR B O 1
ATOM 8798 N N . LEU B 1 482 ? 3.35 39.906 25.766 1 95.69 482 LEU B N 1
ATOM 8799 C CA . LEU B 1 482 ? 3.334 41.344 25.656 1 95.69 482 LEU B CA 1
ATOM 8800 C C . LEU B 1 482 ? 4.371 41.844 24.656 1 95.69 482 LEU B C 1
ATOM 8802 O O . LEU B 1 482 ? 4.969 42.906 24.844 1 95.69 482 LEU B O 1
ATOM 8806 N N . GLY B 1 483 ? 4.773 40.969 23.75 1 93.88 483 GLY B N 1
ATOM 8807 C CA . GLY B 1 483 ? 5.695 41.344 22.688 1 93.88 483 GLY B CA 1
ATOM 8808 C C . GLY B 1 483 ? 7.137 41.406 23.156 1 93.88 483 GLY B C 1
ATOM 8809 O O . GLY B 1 483 ? 7.98 42 22.484 1 93.88 483 GLY B O 1
ATOM 8810 N N . LYS B 1 484 ? 7.5 40.844 24.203 1 91.31 484 LYS B N 1
ATOM 8811 C CA . LYS B 1 484 ? 8.82 40.938 24.797 1 91.31 484 LYS B CA 1
ATOM 8812 C C . LYS B 1 484 ? 9.891 40.312 23.906 1 91.31 484 LYS B C 1
ATOM 8814 O O . LYS B 1 484 ? 11.039 40.75 23.906 1 91.31 484 LYS B O 1
ATOM 8819 N N . ALA B 1 485 ? 9.5 39.375 23.203 1 91.06 485 ALA B N 1
ATOM 8820 C CA . ALA B 1 485 ? 10.469 38.625 22.406 1 91.06 485 ALA B CA 1
ATOM 8821 C C . ALA B 1 485 ? 10.703 39.312 21.062 1 91.06 485 ALA B C 1
ATOM 8823 O O . ALA B 1 485 ? 11.609 38.938 20.312 1 91.06 485 ALA B O 1
ATOM 8824 N N . LEU B 1 486 ? 9.938 40.312 20.734 1 93.5 486 LEU B N 1
ATOM 8825 C CA . LEU B 1 486 ? 10.062 41 19.453 1 93.5 486 LEU B CA 1
ATOM 8826 C C . LEU B 1 486 ? 11.195 42.031 19.484 1 93.5 486 LEU B C 1
ATOM 8828 O O . LEU B 1 486 ? 11.398 42.688 20.5 1 93.5 486 LEU B O 1
ATOM 8832 N N . ASP B 1 487 ? 11.93 42.062 18.484 1 89.81 487 ASP B N 1
ATOM 8833 C CA . ASP B 1 487 ? 12.938 43.125 18.391 1 89.81 487 ASP B CA 1
ATOM 8834 C C . ASP B 1 487 ? 12.289 44.469 18.156 1 89.81 487 ASP B C 1
ATOM 8836 O O . ASP B 1 487 ? 11.086 44.562 17.922 1 89.81 487 ASP B O 1
ATOM 8840 N N . ASP B 1 488 ? 13.07 45.5 18.188 1 92.38 488 ASP B N 1
ATOM 8841 C CA . ASP B 1 488 ? 12.57 46.844 18.141 1 92.38 488 ASP B CA 1
ATOM 8842 C C . ASP B 1 488 ? 11.906 47.156 16.797 1 92.38 488 ASP B C 1
ATOM 8844 O O . ASP B 1 488 ? 10.867 47.812 16.734 1 92.38 488 ASP B O 1
ATOM 8848 N N . LYS B 1 489 ? 12.461 46.594 15.836 1 92.19 489 LYS B N 1
ATOM 8849 C CA . LYS B 1 489 ? 11.914 46.844 14.508 1 92.19 489 LYS B CA 1
ATOM 8850 C C . LYS B 1 489 ? 10.539 46.188 14.359 1 92.19 489 LYS B C 1
ATOM 8852 O O . LYS B 1 489 ? 9.602 46.812 13.867 1 92.19 489 LYS B O 1
ATOM 8857 N N . LYS B 1 490 ? 10.438 44.969 14.766 1 92.88 490 LYS B N 1
ATOM 8858 C CA . LYS B 1 490 ? 9.18 44.25 14.664 1 92.88 490 LYS B CA 1
ATOM 8859 C C . LYS B 1 490 ? 8.117 44.844 15.57 1 92.88 490 LYS B C 1
ATOM 8861 O O . LYS B 1 490 ? 6.934 44.844 15.227 1 92.88 490 LYS B O 1
ATOM 8866 N N . MET B 1 491 ? 8.531 45.375 16.688 1 94.56 491 MET B N 1
ATOM 8867 C CA . MET B 1 491 ? 7.582 46 17.594 1 94.56 491 MET B CA 1
ATOM 8868 C C . MET B 1 491 ? 7 47.281 16.984 1 94.56 491 MET B C 1
ATOM 8870 O O . MET B 1 491 ? 5.805 47.562 17.109 1 94.56 491 MET B O 1
ATOM 8874 N N . GLN B 1 492 ? 7.84 47.969 16.344 1 94.06 492 GLN B N 1
ATOM 8875 C CA . GLN B 1 492 ? 7.367 49.188 15.656 1 94.06 492 GLN B CA 1
ATOM 8876 C C . GLN B 1 492 ? 6.375 48.812 14.555 1 94.06 492 GLN B C 1
ATOM 8878 O O . GLN B 1 492 ? 5.379 49.531 14.359 1 94.06 492 GLN B O 1
ATOM 8883 N N . GLU B 1 493 ? 6.719 47.781 13.914 1 93.81 493 GLU B N 1
ATOM 8884 C CA . GLU B 1 493 ? 5.812 47.312 12.859 1 93.81 493 GLU B CA 1
ATOM 8885 C C . GLU B 1 493 ? 4.453 46.938 13.43 1 93.81 493 GLU B C 1
ATOM 8887 O O . GLU B 1 493 ? 3.416 47.219 12.828 1 93.81 493 GLU B O 1
ATOM 8892 N N . VAL B 1 494 ? 4.461 46.312 14.539 1 95.69 494 VAL B N 1
ATOM 8893 C CA . VAL B 1 494 ? 3.23 45.875 15.203 1 95.69 494 VAL B CA 1
ATOM 8894 C C . VAL B 1 494 ? 2.424 47.094 15.617 1 95.69 494 VAL B C 1
ATOM 8896 O O . VAL B 1 494 ? 1.21 47.156 15.398 1 95.69 494 VAL B O 1
ATOM 8899 N N . GLU B 1 495 ? 3.076 48.062 16.172 1 93.69 495 GLU B N 1
ATOM 8900 C CA . GLU B 1 495 ? 2.408 49.281 16.609 1 93.69 495 GLU B CA 1
ATOM 8901 C C . GLU B 1 495 ? 1.799 50.031 15.43 1 93.69 495 GLU B C 1
ATOM 8903 O O . GLU B 1 495 ? 0.668 50.531 15.516 1 93.69 495 GLU B O 1
ATOM 8908 N N . ASN B 1 496 ? 2.584 50.094 14.43 1 92.38 496 ASN B N 1
ATOM 8909 C CA . ASN B 1 496 ? 2.061 50.719 13.219 1 92.38 496 ASN B CA 1
ATOM 8910 C C . ASN B 1 496 ? 0.829 49.969 12.695 1 92.38 496 ASN B C 1
ATOM 8912 O O . ASN B 1 496 ? -0.126 50.625 12.242 1 92.38 496 ASN B O 1
ATOM 8916 N N . PHE B 1 497 ? 0.882 48.688 12.75 1 92.88 497 PHE B N 1
ATOM 8917 C CA . PHE B 1 497 ? -0.24 47.875 12.289 1 92.88 497 PHE B CA 1
ATOM 8918 C C . PHE B 1 497 ? -1.474 48.125 13.148 1 92.88 497 PHE B C 1
ATOM 8920 O O . PHE B 1 497 ? -2.582 48.281 12.633 1 92.88 497 PHE B O 1
ATOM 8927 N N . LEU B 1 498 ? -1.313 48.156 14.438 1 91.88 498 LEU B N 1
ATOM 8928 C CA . LEU B 1 498 ? -2.414 48.406 15.367 1 91.88 498 LEU B CA 1
ATOM 8929 C C . LEU B 1 498 ? -3.086 49.75 15.102 1 91.88 498 LEU B C 1
ATOM 8931 O O . LEU B 1 498 ? -4.316 49.844 15.094 1 91.88 498 LEU B O 1
ATOM 8935 N N . VAL B 1 499 ? -2.25 50.719 14.828 1 88.69 499 VAL B N 1
ATOM 8936 C CA . VAL B 1 499 ? -2.766 52.062 14.578 1 88.69 499 VAL B CA 1
ATOM 8937 C C . VAL B 1 499 ? -3.539 52.062 13.266 1 88.69 499 VAL B C 1
ATOM 8939 O O . VAL B 1 499 ? -4.637 52.625 13.195 1 88.69 499 VAL B O 1
ATOM 8942 N N . ARG B 1 500 ? -2.99 51.438 12.328 1 84.06 500 ARG B N 1
ATOM 8943 C CA . ARG B 1 500 ? -3.621 51.438 11.016 1 84.06 500 ARG B CA 1
ATOM 8944 C C . ARG B 1 500 ? -4.957 50.688 11.055 1 84.06 500 ARG B C 1
ATOM 8946 O O . ARG B 1 500 ? -5.93 51.125 10.43 1 84.06 500 ARG B O 1
ATOM 8953 N N . PHE B 1 501 ? -4.988 49.656 11.758 1 82.69 501 PHE B N 1
ATOM 8954 C CA . PHE B 1 501 ? -6.18 48.812 11.797 1 82.69 501 PHE B CA 1
ATOM 8955 C C . PHE B 1 501 ? -7.273 49.469 12.641 1 82.69 501 PHE B C 1
ATOM 8957 O O . PHE B 1 501 ? -8.445 49.438 12.266 1 82.69 501 PHE B O 1
ATOM 8964 N N . CYS B 1 502 ? -6.871 49.938 13.75 1 75.69 502 CYS B N 1
ATOM 8965 C CA . CYS B 1 502 ? -7.863 50.438 14.703 1 75.69 502 CYS B CA 1
ATOM 8966 C C . CYS B 1 502 ? -8.281 51.844 14.359 1 75.69 502 CYS B C 1
ATOM 8968 O O . CYS B 1 502 ? -9.352 52.312 14.766 1 75.69 502 CYS B O 1
ATOM 8970 N N . GLU B 1 503 ? -7.344 52.688 13.742 1 66.31 503 GLU B N 1
ATOM 8971 C CA . GLU B 1 503 ? -7.68 54.062 13.445 1 66.31 503 GLU B CA 1
ATOM 8972 C C . GLU B 1 503 ? -8.695 54.156 12.305 1 66.31 503 GLU B C 1
ATOM 8974 O O . GLU B 1 503 ? -8.367 53.906 11.148 1 66.31 503 GLU B O 1
ATOM 8979 N N . HIS B 1 504 ? -9.586 53.344 12.266 1 55.66 504 HIS B N 1
ATOM 8980 C CA . HIS B 1 504 ? -10.617 53.656 11.281 1 55.66 504 HIS B CA 1
ATOM 8981 C C . HIS B 1 504 ? -11.039 55.125 11.375 1 55.66 504 HIS B C 1
ATOM 8983 O O . HIS B 1 504 ? -10.781 55.781 12.391 1 55.66 504 HIS B O 1
ATOM 8989 N N . GLU B 1 505 ? -11.938 55.656 10.312 1 51.12 505 GLU B N 1
ATOM 8990 C CA . GLU B 1 505 ? -12.32 57 9.938 1 51.12 505 GLU B CA 1
ATOM 8991 C C . GLU B 1 505 ? -12.539 57.875 11.18 1 51.12 505 GLU B C 1
ATOM 8993 O O . GLU B 1 505 ? -12.188 59.062 11.18 1 51.12 505 GLU B O 1
ATOM 8998 N N . ASP B 1 506 ? -13.523 57.562 12.086 1 49.81 506 ASP B N 1
ATOM 8999 C CA . ASP B 1 506 ? -14.164 58.625 12.828 1 49.81 506 ASP B CA 1
ATOM 9000 C C . ASP B 1 506 ? -13.531 58.781 14.211 1 49.81 506 ASP B C 1
ATOM 9002 O O . ASP B 1 506 ? -13.914 59.688 14.977 1 49.81 506 ASP B O 1
ATOM 9006 N N . HIS B 1 507 ? -12.914 57.719 14.836 1 54.06 507 HIS B N 1
ATOM 9007 C CA . HIS B 1 507 ? -12.711 58 16.266 1 54.06 507 HIS B CA 1
ATOM 9008 C C . HIS B 1 507 ? -11.242 58.25 16.562 1 54.06 507 HIS B C 1
ATOM 9010 O O . HIS B 1 507 ? -10.367 57.531 16.094 1 54.06 507 HIS B O 1
ATOM 9016 N N . ASN B 1 508 ? -10.852 59.438 16.828 1 59.88 508 ASN B N 1
ATOM 9017 C CA . ASN B 1 508 ? -9.594 60 17.312 1 59.88 508 ASN B CA 1
ATOM 9018 C C . ASN B 1 508 ? -9.094 59.25 18.547 1 59.88 508 ASN B C 1
ATOM 9020 O O . ASN B 1 508 ? -9.172 59.75 19.656 1 59.88 508 ASN B O 1
ATOM 9024 N N . VAL B 1 509 ? -9.211 57.906 18.578 1 69.5 509 VAL B N 1
ATOM 9025 C CA . VAL B 1 509 ? -8.781 57.219 19.797 1 69.5 509 VAL B CA 1
ATOM 9026 C C . VAL B 1 509 ? -7.289 56.906 19.719 1 69.5 509 VAL B C 1
ATOM 9028 O O . VAL B 1 509 ? -6.797 56.5 18.672 1 69.5 509 VAL B O 1
ATOM 9031 N N . ASP B 1 510 ? -6.57 57.344 20.672 1 84.06 510 ASP B N 1
ATOM 9032 C CA . ASP B 1 510 ? -5.148 57.062 20.828 1 84.06 510 ASP B CA 1
ATOM 9033 C C . ASP B 1 510 ? -4.914 55.594 21.156 1 84.06 510 ASP B C 1
ATOM 9035 O O . ASP B 1 510 ? -4.902 55.219 22.328 1 84.06 510 ASP B O 1
ATOM 9039 N N . ILE B 1 511 ? -4.648 54.75 20.125 1 89.31 511 ILE B N 1
ATOM 9040 C CA . ILE B 1 511 ? -4.516 53.281 20.25 1 89.31 511 ILE B CA 1
ATOM 9041 C C . ILE B 1 511 ? -3.234 52.969 21.016 1 89.31 511 ILE B C 1
ATOM 9043 O O . ILE B 1 511 ? -3.186 51.969 21.75 1 89.31 511 ILE B O 1
ATOM 9047 N N . LEU B 1 512 ? -2.221 53.688 20.844 1 90.5 512 LEU B N 1
ATOM 9048 C CA . LEU B 1 512 ? -0.951 53.438 21.516 1 90.5 512 LEU B CA 1
ATOM 9049 C C . LEU B 1 512 ? -1.074 53.625 23.016 1 90.5 512 LEU B C 1
ATOM 9051 O O . LEU B 1 512 ? -0.463 52.906 23.797 1 90.5 512 LEU B O 1
ATOM 9055 N N . SER B 1 513 ? -1.826 54.625 23.297 1 89.62 513 SER B N 1
ATOM 9056 C CA . SER B 1 513 ? -2.094 54.844 24.719 1 89.62 513 SER B CA 1
ATOM 9057 C C . SER B 1 513 ? -2.885 53.688 25.312 1 89.62 513 SER B C 1
ATOM 9059 O O . SER B 1 513 ? -2.629 53.25 26.438 1 89.62 513 SER B O 1
ATOM 9061 N N . GLN B 1 514 ? -3.791 53.219 24.578 1 90.56 514 GLN B N 1
ATOM 9062 C CA . GLN B 1 514 ? -4.562 52.062 25.031 1 90.56 514 GLN B CA 1
ATOM 9063 C C . GLN B 1 514 ? -3.668 50.844 25.203 1 90.56 514 GLN B C 1
ATOM 9065 O O . GLN B 1 514 ? -3.838 50.062 26.141 1 90.56 514 GLN B O 1
ATOM 9070 N N . LEU B 1 515 ? -2.824 50.719 24.25 1 94.12 515 LEU B N 1
ATOM 9071 C CA . LEU B 1 515 ? -1.887 49.594 24.312 1 94.12 515 LEU B CA 1
ATOM 9072 C C . LEU B 1 515 ? -1.031 49.656 25.578 1 94.12 515 LEU B C 1
ATOM 9074 O O . LEU B 1 515 ? -0.792 48.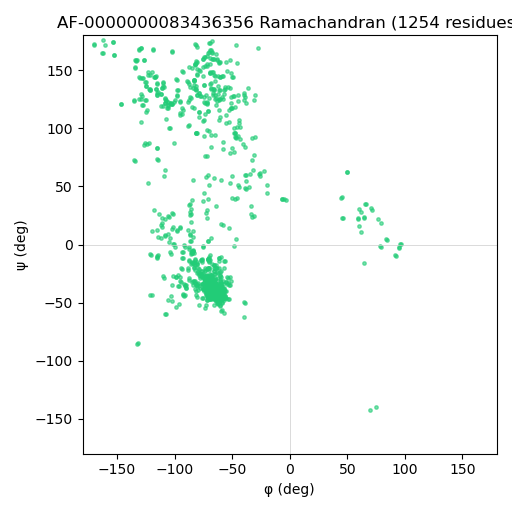656 26.234 1 94.12 515 LEU B O 1
ATOM 9078 N N . GLN B 1 516 ? -0.604 50.844 25.906 1 93.81 516 GLN B N 1
ATOM 9079 C CA . GLN B 1 516 ? 0.208 51.031 27.109 1 93.81 516 GLN B CA 1
ATOM 9080 C C . GLN B 1 516 ? -0.6 50.75 28.375 1 93.81 516 GLN B C 1
ATOM 9082 O O . GLN B 1 516 ? -0.082 50.156 29.328 1 93.81 516 GLN B O 1
ATOM 9087 N N . ARG B 1 517 ? -1.802 51.156 28.281 1 94.5 517 ARG B N 1
ATOM 9088 C CA . ARG B 1 517 ? -2.678 50.906 29.422 1 94.5 517 ARG B CA 1
ATOM 9089 C C . ARG B 1 517 ? -2.898 49.406 29.594 1 94.5 517 ARG B C 1
ATOM 9091 O O . ARG B 1 517 ? -2.941 48.906 30.719 1 94.5 517 ARG B O 1
ATOM 9098 N N . TYR B 1 518 ? -3.107 48.812 28.453 1 95.75 518 TYR B N 1
ATOM 9099 C CA . TYR B 1 518 ? -3.268 47.344 28.484 1 95.75 518 TYR B CA 1
ATOM 9100 C C . TYR B 1 518 ? -2.039 46.688 29.078 1 95.75 518 TYR B C 1
ATOM 9102 O O . TYR B 1 518 ? -2.158 45.844 29.969 1 95.75 518 TYR B O 1
ATOM 9110 N N . LYS B 1 519 ? -0.891 47.031 28.625 1 95.56 519 LYS B N 1
ATOM 9111 C CA . LYS B 1 519 ? 0.347 46.438 29.125 1 95.56 519 LYS B CA 1
ATOM 9112 C C . LYS B 1 519 ? 0.499 46.656 30.625 1 95.56 519 LYS B C 1
ATOM 9114 O O . LYS B 1 519 ? 0.897 45.75 31.359 1 95.56 519 LYS B O 1
ATOM 9119 N N . ALA B 1 520 ? 0.16 47.844 31.016 1 94.88 520 ALA B N 1
ATOM 9120 C CA . ALA B 1 520 ? 0.249 48.188 32.438 1 94.88 520 ALA B CA 1
ATOM 9121 C C . ALA B 1 520 ? 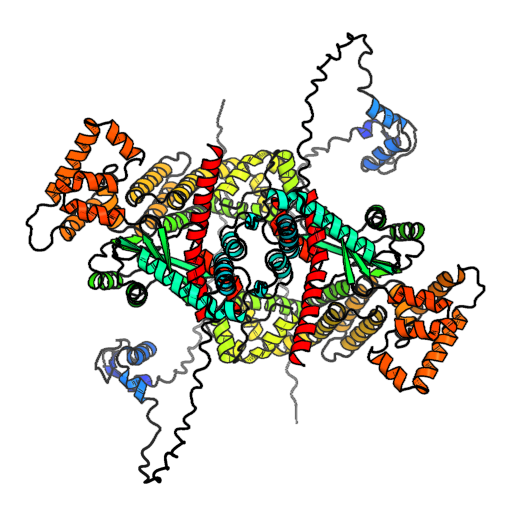-0.722 47.344 33.281 1 94.88 520 ALA B C 1
ATOM 9123 O O . ALA B 1 520 ? -0.382 46.906 34.375 1 94.88 520 ALA B O 1
ATOM 9124 N N . MET B 1 521 ? -1.837 47.219 32.719 1 94.56 521 MET B N 1
ATOM 9125 C CA . MET B 1 521 ? -2.85 46.438 33.438 1 94.56 521 MET B CA 1
ATOM 9126 C C . MET B 1 521 ? -2.393 45 33.594 1 94.56 521 MET B C 1
ATOM 9128 O O . MET B 1 521 ? -2.594 44.406 34.656 1 94.56 521 MET B O 1
ATOM 9132 N N . VA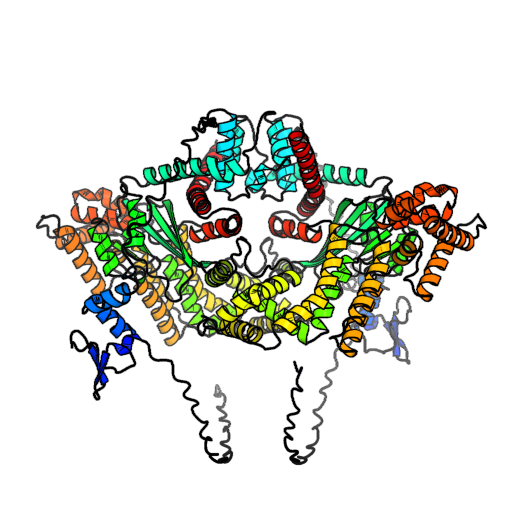L B 1 522 ? -1.824 44.438 32.594 1 95.06 522 VAL B N 1
ATOM 9133 C CA . VAL B 1 522 ? -1.366 43.062 32.656 1 95.06 522 VAL B CA 1
ATOM 9134 C C . VAL B 1 522 ? -0.243 42.938 33.656 1 95.06 522 VAL B C 1
ATOM 9136 O O . VAL B 1 522 ? -0.191 41.938 34.406 1 95.06 522 VAL B O 1
ATOM 9139 N N . LEU B 1 523 ? 0.635 43.906 33.719 1 93.19 523 LEU B N 1
ATOM 9140 C CA . LEU B 1 523 ? 1.722 43.875 34.688 1 93.19 523 LEU B CA 1
ATOM 9141 C C . LEU B 1 523 ? 1.18 43.969 36.094 1 93.19 523 LEU B C 1
ATOM 9143 O O . LEU B 1 523 ? 1.69 43.281 37 1 93.19 523 LEU B O 1
ATOM 9147 N N . GLU B 1 524 ? 0.207 44.75 36.25 1 92.62 524 GLU B N 1
ATOM 9148 C CA . GLU B 1 524 ? -0.445 44.875 37.562 1 92.62 524 GLU B CA 1
ATOM 9149 C C . GLU B 1 524 ? -1.132 43.562 37.938 1 92.62 524 GLU B C 1
ATOM 9151 O O . GLU B 1 524 ? -1.071 43.125 39.094 1 92.62 524 GLU B O 1
ATOM 9156 N N . LEU B 1 525 ? -1.757 43 36.938 1 91.69 525 LEU B N 1
ATOM 9157 C CA . LEU B 1 525 ? -2.439 41.75 37.156 1 91.69 525 LEU B CA 1
ATOM 9158 C C . LEU B 1 525 ? -1.456 40.656 37.594 1 91.69 525 LEU B C 1
ATOM 9160 O O . LEU B 1 525 ? -1.774 39.844 38.469 1 91.69 525 LEU B O 1
ATOM 9164 N N . LYS B 1 526 ? -0.339 40.625 37.031 1 91.44 526 LYS B N 1
ATOM 9165 C CA . LYS B 1 526 ? 0.708 39.688 37.375 1 91.44 526 LYS B CA 1
ATOM 9166 C C . LYS B 1 526 ? 1.137 39.812 38.844 1 91.44 526 LYS B C 1
ATOM 9168 O O . LYS B 1 526 ? 1.436 38.812 39.5 1 91.44 526 LYS B O 1
ATOM 9173 N N . GLU B 1 527 ? 1.079 40.969 39.375 1 90.44 527 GLU B N 1
ATOM 9174 C CA . GLU B 1 527 ? 1.537 41.25 40.719 1 90.44 527 GLU B CA 1
ATOM 9175 C C . GLU B 1 527 ? 0.406 41.062 41.719 1 90.44 527 GLU B C 1
ATOM 9177 O O . GLU B 1 527 ? 0.631 40.625 42.844 1 90.44 527 GLU B O 1
ATOM 9182 N N . THR B 1 528 ? -0.804 41.438 41.344 1 90.38 528 THR B N 1
ATOM 9183 C CA . THR B 1 528 ? -1.892 41.562 42.312 1 90.38 528 THR B CA 1
ATOM 9184 C C . THR B 1 528 ? -2.725 40.281 42.344 1 90.38 528 THR B C 1
ATOM 9186 O O . THR B 1 528 ? -3.334 39.938 43.344 1 90.38 528 THR B O 1
ATOM 9189 N N . ASN B 1 529 ? -2.807 39.625 41.219 1 91.19 529 ASN B N 1
ATOM 9190 C CA . ASN B 1 529 ? -3.652 38.438 41.125 1 91.19 529 ASN B CA 1
ATOM 9191 C C . ASN B 1 529 ? -2.871 37.219 40.594 1 91.19 529 ASN B C 1
ATOM 9193 O O . ASN B 1 529 ? -3.047 36.812 39.469 1 91.19 529 ASN B O 1
ATOM 9197 N N . GLN B 1 530 ? -2.271 36.594 41.469 1 87.69 530 GLN B N 1
ATOM 9198 C CA . GLN B 1 530 ? -1.359 35.5 41.156 1 87.69 530 GLN B CA 1
ATOM 9199 C C . GLN B 1 530 ? -2.125 34.25 40.688 1 87.69 530 GLN B C 1
ATOM 9201 O O . GLN B 1 530 ? -1.659 33.531 39.812 1 87.69 530 GLN B O 1
ATOM 9206 N N . ALA B 1 531 ? -3.213 34.031 41.188 1 89 531 ALA B N 1
ATOM 9207 C CA . ALA B 1 531 ? -4.02 32.875 40.812 1 89 531 ALA B CA 1
ATOM 9208 C C . ALA B 1 531 ? -4.469 32.969 39.344 1 89 531 ALA B C 1
ATOM 9210 O O . ALA B 1 531 ? -4.387 31.984 38.594 1 89 531 ALA B O 1
ATOM 9211 N N . TYR B 1 532 ? -4.941 34.062 39 1 90.5 532 TYR B N 1
ATOM 9212 C CA . TYR B 1 532 ? -5.375 34.281 37.625 1 90.5 532 TYR B CA 1
ATOM 9213 C C . TYR B 1 532 ? -4.199 34.188 36.656 1 90.5 532 TYR B C 1
ATOM 9215 O O . TYR B 1 532 ? -4.328 33.594 35.562 1 90.5 532 TYR B O 1
ATOM 9223 N N . TRP B 1 533 ? -3.129 34.625 37.094 1 91.38 533 TRP B N 1
ATOM 9224 C CA . TRP B 1 533 ? -1.936 34.594 36.25 1 91.38 533 TRP B CA 1
ATOM 9225 C C . TRP B 1 533 ? -1.479 33.156 36 1 91.38 533 TRP B C 1
ATOM 9227 O O . TRP B 1 533 ? -1.062 32.812 34.906 1 91.38 533 TRP B O 1
ATOM 9237 N N . GLN B 1 534 ? -1.588 32.375 36.969 1 90.75 534 GLN B N 1
ATOM 9238 C CA . GLN B 1 534 ? -1.207 30.969 36.812 1 90.75 534 GLN B CA 1
ATOM 9239 C C . GLN B 1 534 ? -2.125 30.25 35.844 1 90.75 534 GLN B C 1
ATOM 9241 O O . GLN B 1 534 ? -1.679 29.375 35.094 1 90.75 534 GLN B O 1
ATOM 9246 N N . GLN B 1 535 ? -3.33 30.641 35.812 1 90.69 535 GLN B N 1
ATOM 9247 C CA . GLN B 1 535 ? -4.281 30.047 34.875 1 90.69 535 GLN B CA 1
ATOM 9248 C C . GLN B 1 535 ? -3.971 30.453 33.438 1 90.69 535 GLN B C 1
ATOM 9250 O O . GLN B 1 535 ? -4.148 29.672 32.5 1 90.69 535 GLN B O 1
ATOM 9255 N N . LEU B 1 536 ? -3.484 31.609 33.312 1 90.19 536 LEU B N 1
ATOM 9256 C CA . LEU B 1 536 ? -3.078 32.094 32 1 90.19 536 LEU B CA 1
ATOM 9257 C C . LEU B 1 536 ? -1.838 31.344 31.516 1 90.19 536 LEU B C 1
ATOM 9259 O O . LEU B 1 536 ? -1.78 30.906 30.359 1 90.19 536 LEU B O 1
ATOM 9263 N N . GLN B 1 537 ? -0.982 31.141 32.438 1 87.69 537 GLN B N 1
ATOM 9264 C CA . GLN B 1 537 ? 0.291 30.5 32.094 1 87.69 537 GLN B CA 1
ATOM 9265 C C . GLN B 1 537 ? 0.103 29.031 31.75 1 87.69 537 GLN B C 1
ATOM 9267 O O . GLN B 1 537 ? 0.788 28.5 30.875 1 87.69 537 GLN B O 1
ATOM 9272 N N . SER B 1 538 ? -0.788 28.469 32.406 1 86.06 538 SER B N 1
ATOM 9273 C CA . SER B 1 538 ? -1.015 27.047 32.188 1 86.06 538 SER B CA 1
ATOM 9274 C C . SER B 1 538 ? -1.86 26.797 30.953 1 86.06 538 SER B C 1
ATOM 9276 O O . SER B 1 538 ? -1.904 25.672 30.438 1 86.06 538 SER B O 1
ATOM 9278 N N . GLY B 1 539 ? -2.518 27.875 30.516 1 83.5 539 GLY B N 1
ATOM 9279 C CA . GLY B 1 539 ? -3.367 27.719 29.344 1 83.5 539 GLY B CA 1
ATOM 9280 C C . GLY B 1 539 ? -4.816 27.438 29.703 1 83.5 539 GLY B C 1
ATOM 9281 O O . GLY B 1 539 ? -5.652 27.266 28.812 1 83.5 539 GLY B O 1
ATOM 9282 N N . ALA B 1 540 ? -5.105 27.312 30.938 1 85.69 540 ALA B N 1
ATOM 9283 C CA . ALA B 1 540 ? -6.484 27.109 31.375 1 85.69 540 ALA B CA 1
ATOM 9284 C C . ALA B 1 540 ? -7.387 28.234 30.891 1 85.69 540 ALA B C 1
ATOM 9286 O O . ALA B 1 540 ? -8.547 28.016 30.547 1 85.69 540 ALA B O 1
ATOM 9287 N N . ILE B 1 541 ? -6.844 29.422 31.016 1 88.44 541 ILE B N 1
ATOM 9288 C CA . ILE B 1 541 ? -7.512 30.562 30.406 1 88.44 541 ILE B CA 1
ATOM 9289 C C . ILE B 1 541 ? -6.828 30.922 29.094 1 88.44 541 ILE B C 1
ATOM 9291 O O . ILE B 1 541 ? -5.633 31.219 29.078 1 88.44 541 ILE B O 1
ATOM 9295 N N . LYS B 1 542 ? -7.613 30.906 28.109 1 89.44 542 LYS B N 1
ATOM 9296 C CA . LYS B 1 542 ? -7.078 31.219 26.797 1 89.44 542 LYS B CA 1
ATOM 9297 C C . LYS B 1 542 ? -7.062 32.75 26.562 1 89.44 542 LYS B C 1
ATOM 9299 O O . LYS B 1 542 ? -7.832 33.469 27.188 1 89.44 542 LYS B O 1
ATOM 9304 N N . PRO B 1 543 ? -6.141 33.094 25.75 1 91.94 543 PRO B N 1
ATOM 9305 C CA . PRO B 1 543 ? -6.094 34.531 25.438 1 91.94 543 PRO B CA 1
ATOM 9306 C C . PRO B 1 543 ? -7.43 35.094 24.938 1 91.94 543 PRO B C 1
ATOM 9308 O O . PRO B 1 543 ? -7.789 36.219 25.234 1 91.94 543 PRO B O 1
ATOM 9311 N N . THR B 1 544 ? -8.125 34.281 24.25 1 88.69 544 THR B N 1
ATOM 9312 C CA . THR B 1 544 ? -9.43 34.688 23.734 1 88.69 544 THR B CA 1
ATOM 9313 C C . THR B 1 544 ? -10.375 35 24.891 1 88.69 544 THR B C 1
ATOM 9315 O O . THR B 1 544 ? -11.125 36 24.844 1 88.69 544 THR B O 1
ATOM 9318 N N . GLU B 1 545 ? -10.359 34.188 25.875 1 90.12 545 GLU B N 1
ATOM 9319 C CA . GLU B 1 545 ? -11.203 34.406 27.047 1 90.12 545 GLU B CA 1
ATOM 9320 C C . GLU B 1 545 ? -10.789 35.656 27.812 1 90.12 545 GLU B C 1
ATOM 9322 O O . GLU B 1 545 ? -11.641 36.375 28.312 1 90.12 545 GLU B O 1
ATOM 9327 N N . PHE B 1 546 ? -9.523 35.812 27.953 1 94.19 546 PHE B N 1
ATOM 9328 C CA . PHE B 1 546 ? -8.992 37 28.594 1 94.19 546 PHE B CA 1
ATOM 9329 C C . PHE B 1 546 ? -9.547 38.281 27.938 1 94.19 546 PHE B C 1
ATOM 9331 O O . PHE B 1 546 ? -10.008 39.188 28.625 1 94.19 546 PHE B O 1
ATOM 9338 N N . TRP B 1 547 ? -9.531 38.312 26.656 1 94.12 547 TRP B N 1
ATOM 9339 C CA . TRP B 1 547 ? -9.945 39.5 25.922 1 94.12 547 TRP B CA 1
ATOM 9340 C C . TRP B 1 547 ? -11.461 39.656 25.953 1 94.12 547 TRP B C 1
ATOM 9342 O O . TRP B 1 547 ? -11.977 40.781 25.922 1 94.12 547 TRP B O 1
ATOM 9352 N N . GLU B 1 548 ? -12.133 38.562 26.047 1 91.62 548 GLU B N 1
ATOM 9353 C CA . GLU B 1 548 ? -13.578 38.656 26.219 1 91.62 548 GLU B CA 1
ATOM 9354 C C . GLU B 1 548 ? -13.938 39.281 27.562 1 91.62 548 GLU B C 1
ATOM 9356 O O . GLU B 1 548 ? -14.891 40.062 27.641 1 91.62 548 GLU B O 1
ATOM 9361 N N . GLU B 1 549 ? -13.227 38.938 28.516 1 90.88 549 GLU B N 1
ATOM 9362 C CA . GLU B 1 549 ? -13.461 39.469 29.859 1 90.88 549 GLU B CA 1
ATOM 9363 C C . GLU B 1 549 ? -13.125 40.969 29.922 1 90.88 549 GLU B C 1
ATOM 9365 O O . GLU B 1 549 ? -13.719 41.719 30.719 1 90.88 549 GLU B O 1
ATOM 9370 N N . HIS B 1 550 ? -12.227 41.438 29.141 1 91 550 HIS B N 1
ATOM 9371 C CA . HIS B 1 550 ? -11.758 42.812 29.219 1 91 550 HIS B CA 1
ATOM 9372 C C . HIS B 1 550 ? -12.211 43.625 28 1 91 550 HIS B C 1
ATOM 9374 O O . HIS B 1 550 ? -11.594 44.625 27.656 1 91 550 HIS B O 1
ATOM 9380 N N . ARG B 1 551 ? -13.234 43.188 27.391 1 90.75 551 ARG B N 1
ATOM 9381 C CA . ARG B 1 551 ? -13.742 43.781 26.172 1 90.75 551 ARG B CA 1
ATOM 9382 C C . ARG B 1 551 ? -14.102 45.25 26.391 1 90.75 551 ARG B C 1
ATOM 9384 O O . ARG B 1 551 ? -13.812 46.125 25.547 1 90.75 551 ARG B O 1
ATOM 9391 N N . ASN B 1 552 ? -14.648 45.625 27.5 1 89.62 552 ASN B N 1
ATOM 9392 C CA . ASN B 1 552 ? -15.141 46.969 27.781 1 89.62 552 ASN B CA 1
ATOM 9393 C C . ASN B 1 552 ? -13.992 47.938 28.062 1 89.62 552 ASN B C 1
ATOM 9395 O O . ASN B 1 552 ? -14.102 49.125 27.812 1 89.62 552 ASN B O 1
ATOM 9399 N N . HIS B 1 553 ? -12.914 47.469 28.547 1 89.62 553 HIS B N 1
ATOM 9400 C CA . HIS B 1 553 ? -11.773 48.312 28.891 1 89.62 553 HIS B CA 1
ATOM 9401 C C . HIS B 1 553 ? -10.969 48.688 27.656 1 89.62 553 HIS B C 1
ATOM 9403 O O . HIS B 1 553 ? -10.398 49.781 27.594 1 89.62 553 HIS B O 1
ATOM 9409 N N . PHE B 1 554 ? -10.93 47.688 26.75 1 91.69 554 PHE B N 1
ATOM 9410 C CA . PHE B 1 554 ? -10.125 47.906 25.562 1 91.69 554 PHE B CA 1
ATOM 9411 C C . PHE B 1 554 ? -10.875 47.469 24.312 1 91.69 554 PHE B C 1
ATOM 9413 O O . PHE B 1 554 ? -10.477 46.531 23.641 1 91.69 554 PHE B O 1
ATOM 9420 N N . PRO B 1 555 ? -11.852 48.188 23.891 1 87.19 555 PRO B N 1
ATOM 9421 C CA . PRO B 1 555 ? -12.742 47.75 22.828 1 87.19 555 PRO B CA 1
ATOM 9422 C C . PRO B 1 555 ? -12.031 47.625 21.484 1 87.19 555 PRO B C 1
ATOM 9424 O O . PRO B 1 555 ? -12.297 46.688 20.719 1 87.19 555 PRO B O 1
ATOM 9427 N N . HIS B 1 556 ? -11.148 48.562 21.172 1 86.62 556 HIS B N 1
ATOM 9428 C CA . HIS B 1 556 ? -10.492 48.562 19.875 1 86.62 556 HIS B CA 1
ATOM 9429 C C . HIS B 1 556 ? -9.453 47.438 19.797 1 86.62 556 HIS B C 1
ATOM 9431 O O . HIS B 1 556 ? -9.336 46.75 18.766 1 86.62 556 HIS B O 1
ATOM 9437 N N . LEU B 1 557 ? -8.758 47.219 20.844 1 91.75 557 LEU B N 1
ATOM 9438 C CA . LEU B 1 557 ? -7.773 46.156 20.891 1 91.75 557 LEU B CA 1
ATOM 9439 C C . LEU B 1 557 ? -8.461 44.781 20.922 1 91.75 557 LEU B C 1
ATOM 9441 O O . LEU B 1 557 ? -7.934 43.812 20.391 1 91.75 557 LEU B O 1
ATOM 9445 N N . HIS B 1 558 ? -9.633 44.812 21.484 1 92.31 558 HIS B N 1
ATOM 9446 C CA . HIS B 1 558 ? -10.398 43.594 21.578 1 92.31 558 HIS B CA 1
ATOM 9447 C C . HIS B 1 558 ? -10.773 43.062 20.188 1 92.31 558 HIS B C 1
ATOM 9449 O O . HIS B 1 558 ? -10.703 41.844 19.938 1 92.31 558 HIS B O 1
ATOM 9455 N N . GLU B 1 559 ? -11.203 43.875 19.344 1 88.25 559 GLU B N 1
ATOM 9456 C CA . GLU B 1 559 ? -11.586 43.469 17.984 1 88.25 559 GLU B CA 1
ATOM 9457 C C . GLU B 1 559 ? -10.414 42.812 17.266 1 88.25 559 GLU B C 1
ATOM 9459 O O . GLU B 1 559 ? -10.602 41.812 16.578 1 88.25 559 GLU B O 1
ATOM 9464 N N . LEU B 1 560 ? -9.328 43.375 17.453 1 91.31 560 LEU B N 1
ATOM 9465 C CA . LEU B 1 560 ? -8.133 42.844 16.828 1 91.31 560 LEU B CA 1
ATOM 9466 C C . LEU B 1 560 ? -7.723 41.531 17.5 1 91.31 560 LEU B C 1
ATOM 9468 O O . LEU B 1 560 ? -7.297 40.594 16.812 1 91.31 560 LEU B O 1
ATOM 9472 N N . ALA B 1 561 ? -7.84 41.438 18.797 1 93.69 561 ALA B N 1
ATOM 9473 C CA . ALA B 1 561 ? -7.48 40.25 19.547 1 93.69 561 ALA B CA 1
ATOM 9474 C C . ALA B 1 561 ? -8.352 39.062 19.141 1 93.69 561 ALA B C 1
ATOM 9476 O O . ALA B 1 561 ? -7.855 37.938 18.969 1 93.69 561 ALA B O 1
ATOM 9477 N N . VAL B 1 562 ? -9.578 39.312 18.906 1 90.06 562 VAL B N 1
ATOM 9478 C CA . VAL B 1 562 ? -10.5 38.25 18.516 1 90.06 562 VAL B CA 1
ATOM 9479 C C . VAL B 1 562 ? -10.125 37.719 17.141 1 90.06 562 VAL B C 1
ATOM 9481 O O . VAL B 1 562 ? -10.172 36.5 16.891 1 90.06 562 VAL B O 1
ATOM 9484 N N . ALA B 1 563 ? -9.727 38.562 16.312 1 91 563 ALA B N 1
ATOM 9485 C CA . ALA B 1 563 ? -9.359 38.188 14.961 1 91 563 ALA B CA 1
ATOM 9486 C C . ALA B 1 563 ? -8.062 37.375 14.953 1 91 563 ALA B C 1
ATOM 9488 O O . ALA B 1 563 ? -7.996 36.312 14.336 1 91 563 ALA B O 1
ATOM 9489 N N . VAL B 1 564 ? -7.137 37.844 15.656 1 94.5 564 VAL B N 1
ATOM 9490 C CA . VAL B 1 564 ? -5.809 37.25 15.562 1 94.5 564 VAL B CA 1
ATOM 9491 C C . VAL B 1 564 ? -5.785 35.906 16.297 1 94.5 564 VAL B C 1
ATOM 9493 O O . VAL B 1 564 ? -5.109 34.969 15.867 1 94.5 564 VAL B O 1
ATOM 9496 N N . PHE B 1 565 ? -6.527 35.75 17.375 1 93.38 565 PHE B N 1
ATOM 9497 C CA . PHE B 1 565 ? -6.48 34.531 18.172 1 93.38 565 PHE B CA 1
ATOM 9498 C C . PHE B 1 565 ? -7.406 33.469 17.578 1 93.38 565 PHE B C 1
ATOM 9500 O O . PHE B 1 565 ? -7.402 32.312 18.016 1 93.38 565 PHE B O 1
ATOM 9507 N N . SER B 1 566 ? -8.141 33.812 16.578 1 90.12 566 SER B N 1
ATOM 9508 C CA . SER B 1 566 ? -8.922 32.844 15.82 1 90.12 566 SER B CA 1
ATOM 9509 C C . SER B 1 566 ? -8.078 32.156 14.758 1 90.12 566 SER B C 1
ATOM 9511 O O . SER B 1 566 ? -8.492 31.156 14.172 1 90.12 566 SER B O 1
ATOM 9513 N N . LEU B 1 567 ? -6.891 32.625 14.602 1 94.25 567 LEU B N 1
ATOM 9514 C CA . LEU B 1 567 ? -6.023 32.125 13.547 1 94.25 567 LEU B CA 1
ATOM 9515 C C . LEU B 1 567 ? -5.207 30.922 14.031 1 94.25 567 LEU B C 1
ATOM 9517 O O . LEU B 1 567 ? -4.75 30.906 15.18 1 94.25 567 LEU B O 1
ATOM 9521 N N . PRO B 1 568 ? -5.059 29.953 13.164 1 93.19 568 PRO B N 1
ATOM 9522 C CA . PRO B 1 568 ? -4.203 28.812 13.516 1 93.19 568 PRO B CA 1
ATOM 9523 C C . PRO B 1 568 ? -2.721 29.094 13.289 1 93.19 568 PRO B C 1
ATOM 9525 O O . PRO B 1 568 ? -2.373 29.969 12.477 1 93.19 568 PRO B O 1
ATOM 9528 N N . SER B 1 569 ? -1.936 28.344 14.016 1 92.81 569 SER B N 1
ATOM 9529 C CA . SER B 1 569 ? -0.495 28.469 13.836 1 92.81 569 SER B CA 1
ATOM 9530 C C . SER B 1 569 ? -0.003 27.641 12.656 1 92.81 569 SER B C 1
ATOM 9532 O O . SER B 1 569 ? 1.096 27.859 12.148 1 92.81 569 SER B O 1
ATOM 9534 N N . SER B 1 570 ? -0.815 26.672 12.273 1 90.19 570 SER B N 1
ATOM 9535 C CA . SER B 1 570 ? -0.435 25.75 11.211 1 90.19 570 SER B CA 1
ATOM 9536 C C . SER B 1 570 ? -1.531 25.625 10.156 1 90.19 570 SER B C 1
ATOM 9538 O O . SER B 1 570 ? -2.719 25.703 10.477 1 90.19 570 SER B O 1
ATOM 9540 N N . SER B 1 571 ? -1.021 25.5 8.922 1 86.38 571 SER B N 1
ATOM 9541 C CA . SER B 1 571 ? -1.964 25.297 7.824 1 86.38 571 SER B CA 1
ATOM 9542 C C . SER B 1 571 ? -2.355 23.828 7.703 1 86.38 571 SER B C 1
ATOM 9544 O O . SER B 1 571 ? -3.322 23.484 7.016 1 86.38 571 SER B O 1
ATOM 9546 N N . VAL B 1 572 ? -1.637 22.984 8.32 1 79.44 572 VAL B N 1
ATOM 9547 C CA . VAL B 1 572 ? -1.82 21.547 8.141 1 79.44 572 VAL B CA 1
ATOM 9548 C C . VAL B 1 572 ? -2.996 21.078 8.984 1 79.44 572 VAL B C 1
ATOM 9550 O O . VAL B 1 572 ? -3.111 21.438 10.164 1 79.44 572 VAL B O 1
ATOM 9553 N N . SER B 1 573 ? -3.836 20.406 8.328 1 71.81 573 SER B N 1
ATOM 9554 C CA . SER B 1 573 ? -4.988 19.828 9.016 1 71.81 573 SER B CA 1
ATOM 9555 C C . SER B 1 573 ? -4.566 18.719 9.961 1 71.81 573 SER B C 1
ATOM 9557 O O . SER B 1 573 ? -3.393 18.344 10.008 1 71.81 573 SER B O 1
ATOM 9559 N N . ARG B 1 574 ? -5.477 18.297 10.836 1 69.25 574 ARG B N 1
ATOM 9560 C CA . ARG B 1 574 ? -5.188 17.234 11.797 1 69.25 574 ARG B CA 1
ATOM 9561 C C . ARG B 1 574 ? -4.758 15.953 11.086 1 69.25 574 ARG B C 1
ATOM 9563 O O . ARG B 1 574 ? -5.18 15.695 9.961 1 69.25 574 ARG B O 1
ATOM 9570 N N . SER B 1 575 ? -3.887 15.234 11.633 1 66.81 575 SER B N 1
ATOM 9571 C CA . SER B 1 575 ? -3.357 14.008 11.055 1 66.81 575 SER B CA 1
ATOM 9572 C C . SER B 1 575 ? -4.457 12.961 10.867 1 66.81 575 SER B C 1
ATOM 9574 O O . SER B 1 575 ? -5.227 12.695 11.789 1 66.81 575 SER B O 1
ATOM 9576 N N . PRO B 1 576 ? -4.5 12.57 9.695 1 74.31 576 PRO B N 1
ATOM 9577 C CA . PRO B 1 576 ? -3.727 12.812 8.477 1 74.31 576 PRO B CA 1
ATOM 9578 C C . PRO B 1 576 ? -4.125 14.109 7.773 1 74.31 576 PRO B C 1
ATOM 9580 O O . PRO B 1 576 ? -5.305 14.469 7.762 1 74.31 576 PRO B O 1
ATOM 9583 N N . SER B 1 577 ? -3.139 14.734 7.16 1 82.44 577 SER B N 1
ATOM 9584 C CA . SER B 1 577 ? -3.389 15.992 6.457 1 82.44 577 SER B CA 1
ATOM 9585 C C . SER B 1 577 ? -4.293 15.773 5.25 1 82.44 577 SER B C 1
ATOM 9587 O O . SER B 1 577 ? -4.445 14.648 4.773 1 82.44 577 SER B O 1
ATOM 9589 N N . PHE B 1 578 ? -4.926 16.828 4.785 1 87.25 578 PHE B N 1
ATOM 9590 C CA . PHE B 1 578 ? -5.777 16.75 3.604 1 87.25 578 PHE B CA 1
ATOM 9591 C C . PHE B 1 578 ? -4.98 16.266 2.396 1 87.25 578 PHE B C 1
ATOM 9593 O O . PHE B 1 578 ? -5.492 15.508 1.572 1 87.25 578 PHE B O 1
ATOM 9600 N N . GLY B 1 579 ? -3.783 16.75 2.344 1 79.94 579 GLY B N 1
ATOM 9601 C CA . GLY B 1 579 ? -2.926 16.281 1.267 1 79.94 579 GLY B CA 1
ATOM 9602 C C . GLY B 1 579 ? -2.715 14.773 1.283 1 79.94 579 GLY B C 1
ATOM 9603 O O . GLY B 1 579 ? -2.816 14.117 0.246 1 79.94 579 GLY B O 1
ATOM 9604 N N . ALA B 1 580 ? -2.428 14.336 2.426 1 81 580 ALA B N 1
ATOM 9605 C CA . ALA B 1 580 ? -2.229 12.891 2.576 1 81 580 ALA B CA 1
ATOM 9606 C C . ALA B 1 580 ? -3.514 12.125 2.277 1 81 580 ALA B C 1
ATOM 9608 O O . ALA B 1 580 ? -3.477 11.055 1.669 1 81 580 ALA B O 1
ATOM 9609 N N . GLN B 1 581 ? -4.613 12.602 2.75 1 85.75 581 GLN B N 1
ATOM 9610 C CA . GLN B 1 581 ? -5.906 11.977 2.504 1 85.75 581 GLN B CA 1
ATOM 9611 C C . GLN B 1 581 ? -6.219 11.922 1.012 1 85.75 581 GLN B C 1
ATOM 9613 O O . GLN B 1 581 ? -6.707 10.906 0.508 1 85.75 581 GLN B O 1
ATOM 9618 N N . MET B 1 582 ? -5.914 12.914 0.391 1 84.25 582 MET B N 1
ATOM 9619 C CA . MET B 1 582 ? -6.148 12.977 -1.05 1 84.25 582 MET B CA 1
ATOM 9620 C C . MET B 1 582 ? -5.301 11.938 -1.783 1 84.25 582 MET B C 1
ATOM 9622 O O . MET B 1 582 ? -5.754 11.344 -2.76 1 84.25 582 MET B O 1
ATOM 9626 N N . GLN B 1 583 ? -4.184 11.82 -1.315 1 78.19 583 GLN B N 1
ATOM 9627 C CA . GLN B 1 583 ? -3.303 10.828 -1.934 1 78.19 583 GLN B CA 1
ATOM 9628 C C . GLN B 1 583 ? -3.902 9.43 -1.846 1 78.19 583 GLN B C 1
ATOM 9630 O O . GLN B 1 583 ? -3.775 8.633 -2.779 1 78.19 583 GLN B O 1
ATOM 9635 N N . VAL B 1 584 ? -4.438 9.188 -0.769 1 81.69 584 VAL B N 1
ATOM 9636 C CA . VAL B 1 584 ? -5.078 7.891 -0.585 1 81.69 584 VAL B CA 1
ATOM 9637 C C . VAL B 1 584 ? -6.191 7.715 -1.613 1 81.69 584 VAL B C 1
ATOM 9639 O O . VAL B 1 584 ? -6.301 6.664 -2.248 1 81.69 584 VAL B O 1
ATOM 9642 N N . ILE B 1 585 ? -7.016 8.719 -1.77 1 85.62 585 ILE B N 1
ATOM 9643 C CA . ILE B 1 585 ? -8.156 8.656 -2.684 1 85.62 585 ILE B CA 1
ATOM 9644 C C . ILE B 1 585 ? -7.652 8.547 -4.121 1 85.62 585 ILE B C 1
ATOM 9646 O O . ILE B 1 585 ? -8.172 7.758 -4.91 1 85.62 585 ILE B O 1
ATOM 9650 N N . LEU B 1 586 ? -6.625 9.273 -4.406 1 78.38 586 LEU B N 1
ATOM 9651 C CA . LEU B 1 586 ? -6.078 9.258 -5.758 1 78.38 586 LEU B CA 1
ATOM 9652 C C . LEU B 1 586 ? -5.473 7.895 -6.078 1 78.38 586 LEU B C 1
ATOM 9654 O O . LEU B 1 586 ? -5.633 7.387 -7.191 1 78.38 586 LEU B O 1
ATOM 9658 N N . SER B 1 587 ? -4.809 7.402 -5.141 1 75.06 587 SER B N 1
ATOM 9659 C CA . SER B 1 587 ? -4.168 6.109 -5.348 1 75.06 587 SER B CA 1
ATOM 9660 C C . SER B 1 587 ? -5.203 5.008 -5.555 1 75.06 587 SER B C 1
ATOM 9662 O O . SER B 1 587 ? -5 4.102 -6.363 1 75.06 587 SER B O 1
ATOM 9664 N N . ARG B 1 588 ? -6.246 5.086 -4.918 1 80.81 588 ARG B N 1
ATOM 9665 C CA . ARG B 1 588 ? -7.223 3.998 -4.922 1 80.81 588 ARG B CA 1
ATOM 9666 C C . ARG B 1 588 ? -8.242 4.184 -6.039 1 80.81 588 ARG B C 1
ATOM 9668 O O . ARG B 1 588 ? -8.742 3.207 -6.602 1 80.81 588 ARG B O 1
ATOM 9675 N N . PHE B 1 589 ? -8.617 5.465 -6.332 1 84.56 589 PHE B N 1
ATOM 9676 C CA . PHE B 1 589 ? -9.766 5.707 -7.203 1 84.56 589 PHE B CA 1
ATOM 9677 C C . PHE B 1 589 ? -9.344 6.512 -8.43 1 84.56 589 PHE B C 1
ATOM 9679 O O . PHE B 1 589 ? -10.148 6.73 -9.336 1 84.56 589 PHE B O 1
ATOM 9686 N N . GLY B 1 590 ? -8.148 6.992 -8.438 1 75.12 590 GLY B N 1
ATOM 9687 C CA . GLY B 1 590 ? -7.691 7.898 -9.477 1 75.12 590 GLY B CA 1
ATOM 9688 C C . GLY B 1 590 ? -7.926 7.371 -10.875 1 75.12 590 GLY B C 1
ATOM 9689 O O . GLY B 1 590 ? -8.297 8.125 -11.773 1 75.12 590 GLY B O 1
ATOM 9690 N N . ASN B 1 591 ? -7.805 6.047 -11.008 1 68.5 591 ASN B N 1
ATOM 9691 C CA . ASN B 1 591 ? -7.953 5.461 -12.336 1 68.5 591 ASN B CA 1
ATOM 9692 C C . ASN B 1 591 ? -9.328 4.836 -12.523 1 68.5 591 ASN B C 1
ATOM 9694 O O . ASN B 1 591 ? -9.648 4.332 -13.602 1 68.5 591 ASN B O 1
ATOM 9698 N N . LYS B 1 592 ? -10.125 4.902 -11.594 1 77.25 592 LYS B N 1
ATOM 9699 C CA . LYS B 1 592 ? -11.398 4.188 -11.633 1 77.25 592 LYS B CA 1
ATOM 9700 C C . LYS B 1 592 ? -12.562 5.16 -11.781 1 77.25 592 LYS B C 1
ATOM 9702 O O . LYS B 1 592 ? -13.625 4.785 -12.289 1 77.25 592 LYS B O 1
ATOM 9707 N N . LEU B 1 593 ? -12.367 6.414 -11.297 1 84.88 593 LEU B N 1
ATOM 9708 C CA . LEU B 1 593 ? -13.438 7.398 -11.305 1 84.88 593 LEU B CA 1
ATOM 9709 C C . LEU B 1 593 ? -13.078 8.586 -12.188 1 84.88 593 LEU B C 1
ATOM 9711 O O . LEU B 1 593 ? -11.914 8.969 -12.273 1 84.88 593 LEU B O 1
ATOM 9715 N N . PRO B 1 594 ? -14.07 9.094 -12.836 1 81.75 594 PRO B N 1
ATOM 9716 C CA . PRO B 1 594 ? -13.836 10.367 -13.523 1 81.75 594 PRO B CA 1
ATOM 9717 C C . PRO B 1 594 ? -13.445 11.492 -12.57 1 81.75 594 PRO B C 1
ATOM 9719 O O . PRO B 1 594 ? -13.773 11.438 -11.375 1 81.75 594 PRO B O 1
ATOM 9722 N N . PRO B 1 595 ? -12.789 12.516 -13.055 1 79.88 595 PRO B N 1
ATOM 9723 C CA . PRO B 1 595 ? -12.281 13.594 -12.211 1 79.88 595 PRO B CA 1
ATOM 9724 C C . PRO B 1 595 ? -13.391 14.281 -11.406 1 79.88 595 PRO B C 1
ATOM 9726 O O . PRO B 1 595 ? -13.188 14.625 -10.242 1 79.88 595 PRO B O 1
ATOM 9729 N N . SER B 1 596 ? -14.555 14.461 -12.023 1 85.88 596 SER B N 1
ATOM 9730 C CA . SER B 1 596 ? -15.641 15.133 -11.328 1 85.88 596 SER B CA 1
ATOM 9731 C C . SER B 1 596 ? -16.094 14.336 -10.109 1 85.88 596 SER B C 1
ATOM 9733 O O . SER B 1 596 ? -16.359 14.898 -9.047 1 85.88 596 SER B O 1
ATOM 9735 N N . GLN B 1 597 ? -16.125 13.047 -10.305 1 91.88 597 GLN B N 1
ATOM 9736 C CA . GLN B 1 597 ? -16.531 12.172 -9.211 1 91.88 597 GLN B CA 1
ATOM 9737 C C . GLN B 1 597 ? -15.43 12.055 -8.164 1 91.88 597 GLN B C 1
ATOM 9739 O O . GLN B 1 597 ? -15.711 11.938 -6.969 1 91.88 597 GLN B O 1
ATOM 9744 N N . LEU B 1 598 ? -14.234 12.18 -8.664 1 88.75 598 LEU B N 1
ATOM 9745 C CA . LEU B 1 598 ? -13.094 12.117 -7.758 1 88.75 598 LEU B CA 1
ATOM 9746 C C . LEU B 1 598 ? -13.086 13.32 -6.812 1 88.75 598 LEU B C 1
ATOM 9748 O O . LEU B 1 598 ? -12.805 13.172 -5.621 1 88.75 598 LEU B O 1
ATOM 9752 N N . ILE B 1 599 ? -13.445 14.43 -7.34 1 88.94 599 ILE B N 1
ATOM 9753 C CA . ILE B 1 599 ? -13.508 15.648 -6.547 1 88.94 599 ILE B CA 1
ATOM 9754 C C . ILE B 1 599 ? -14.586 15.523 -5.48 1 88.94 599 ILE B C 1
ATOM 9756 O O . ILE B 1 599 ? -14.375 15.875 -4.32 1 88.94 599 ILE B O 1
ATOM 9760 N N . LYS B 1 600 ? -15.68 14.961 -5.879 1 94.44 600 LYS B N 1
ATOM 9761 C CA . LYS B 1 600 ? -16.781 14.789 -4.945 1 94.44 600 LYS B CA 1
ATOM 9762 C C . LYS B 1 600 ? -16.438 13.797 -3.84 1 94.44 600 LYS B C 1
ATOM 9764 O O . LYS B 1 600 ? -16.703 14.055 -2.664 1 94.44 600 LYS B O 1
ATOM 9769 N N . LEU B 1 601 ? -15.828 12.742 -4.23 1 95.38 601 LEU B N 1
ATOM 9770 C CA . LEU B 1 601 ? -15.438 11.727 -3.264 1 95.38 601 LEU B CA 1
ATOM 9771 C C . LEU B 1 601 ? -14.414 12.273 -2.275 1 95.38 601 LEU B C 1
ATOM 9773 O O . LEU B 1 601 ? -14.5 12 -1.076 1 95.38 601 LEU B O 1
ATOM 9777 N N . THR B 1 602 ? -13.5 13.062 -2.799 1 92.75 602 THR B N 1
ATOM 9778 C CA . THR B 1 602 ? -12.461 13.648 -1.955 1 92.75 602 THR B CA 1
ATOM 9779 C C . THR B 1 602 ? -13.086 14.578 -0.91 1 92.75 602 THR B C 1
ATOM 9781 O O . THR B 1 602 ? -12.695 14.547 0.259 1 92.75 602 THR B O 1
ATOM 9784 N N . HIS B 1 603 ? -14.039 15.359 -1.334 1 94.94 603 HIS B N 1
ATOM 9785 C CA . HIS B 1 603 ? -14.703 16.281 -0.423 1 94.94 603 HIS B CA 1
ATOM 9786 C C . HIS B 1 603 ? -15.414 15.531 0.697 1 94.94 603 HIS B C 1
ATOM 9788 O O . HIS B 1 603 ? -15.297 15.906 1.868 1 94.94 603 HIS B O 1
ATOM 9794 N N . VAL B 1 604 ? -16.062 14.461 0.346 1 95.62 604 VAL B N 1
ATOM 9795 C CA . VAL B 1 604 ? -16.812 13.672 1.326 1 95.62 604 VAL B CA 1
ATOM 9796 C C . VAL B 1 604 ? -15.828 12.961 2.262 1 95.62 604 VAL B C 1
ATOM 9798 O O . VAL B 1 604 ? -16 12.984 3.482 1 95.62 604 VAL B O 1
ATOM 9801 N N . PHE B 1 605 ? -14.812 12.398 1.769 1 94.44 605 PHE B N 1
ATOM 9802 C CA . PHE B 1 605 ? -13.82 11.641 2.523 1 94.44 605 PHE B CA 1
ATOM 9803 C C . PHE B 1 605 ? -13.117 12.531 3.541 1 94.44 605 PHE B C 1
ATOM 9805 O O . PHE B 1 605 ? -13.055 12.203 4.727 1 94.44 605 PHE B O 1
ATOM 9812 N N . CYS B 1 606 ? -12.633 13.648 3.123 1 92.44 606 CYS B N 1
ATOM 9813 C CA . CYS B 1 606 ? -11.852 14.531 3.977 1 92.44 606 CYS B CA 1
ATOM 9814 C C . CYS B 1 606 ? -12.711 15.125 5.086 1 92.44 606 CYS B C 1
ATOM 9816 O O . CYS B 1 606 ? -12.258 15.258 6.223 1 92.44 606 CYS B O 1
ATOM 9818 N N . ASN B 1 607 ? -13.922 15.461 4.773 1 92.69 607 ASN B N 1
ATOM 9819 C CA . ASN B 1 607 ? -14.773 16.125 5.762 1 92.69 607 ASN B CA 1
ATOM 9820 C C . ASN B 1 607 ? -15.484 15.102 6.652 1 92.69 607 ASN B C 1
ATOM 9822 O O . ASN B 1 607 ? -16.141 15.477 7.629 1 92.69 607 ASN B O 1
ATOM 9826 N N . SER B 1 608 ? -15.312 13.805 6.289 1 89.75 608 SER B N 1
ATOM 9827 C CA . SER B 1 608 ? -15.914 12.766 7.121 1 89.75 608 SER B CA 1
ATOM 9828 C C . SER B 1 608 ? -14.969 12.344 8.242 1 89.75 608 SER B C 1
ATOM 9830 O O . SER B 1 608 ? -15.391 11.719 9.219 1 89.75 608 SER B O 1
ATOM 9832 N N . GLN B 1 609 ? -13.695 12.578 8.086 1 77.62 609 GLN B N 1
ATOM 9833 C CA . GLN B 1 609 ? -12.711 12.133 9.062 1 77.62 609 GLN B CA 1
ATOM 9834 C C . GLN B 1 609 ? -12.977 12.734 10.438 1 77.62 609 GLN B C 1
ATOM 9836 O O . GLN B 1 609 ? -12.734 12.094 11.461 1 77.62 609 GLN B O 1
ATOM 9841 N N . GLY B 1 610 ? -13.484 13.984 10.336 1 65.38 610 GLY B N 1
ATOM 9842 C CA . GLY B 1 610 ? -13.883 14.609 11.586 1 65.38 610 GLY B CA 1
ATOM 9843 C C . GLY B 1 610 ? -15.039 13.906 12.266 1 65.38 610 GLY B C 1
ATOM 9844 O O . GLY B 1 610 ? -15.07 13.789 13.492 1 65.38 610 GLY B O 1
ATOM 9845 N N . ASP B 1 611 ? -15.875 13.406 11.43 1 60.59 611 ASP B N 1
ATOM 9846 C CA . ASP B 1 611 ? -17.031 12.688 11.945 1 60.59 611 ASP B CA 1
ATOM 9847 C C . ASP B 1 611 ? -16.609 11.398 12.648 1 60.59 611 ASP B C 1
ATOM 9849 O O . ASP B 1 611 ? -17.141 11.055 13.703 1 60.59 611 ASP B O 1
ATOM 9853 N N . ILE B 1 612 ? -15.68 10.828 12.055 1 64.62 612 ILE B N 1
ATOM 9854 C CA . ILE B 1 612 ? -15.203 9.555 12.594 1 64.62 612 ILE B CA 1
ATOM 9855 C C . ILE B 1 612 ? -14.539 9.789 13.953 1 64.62 612 ILE B C 1
ATOM 9857 O O . ILE B 1 612 ? -14.805 9.062 14.914 1 64.62 612 ILE B O 1
ATOM 9861 N N . LYS B 1 613 ? -13.812 10.82 13.984 1 60.75 613 LYS B N 1
ATOM 9862 C CA . LYS B 1 613 ? -13.133 11.133 15.234 1 60.75 613 LYS B CA 1
ATOM 9863 C C . LYS B 1 613 ? -14.125 11.562 16.312 1 60.75 613 LYS B C 1
ATOM 9865 O O . LYS B 1 613 ? -13.992 11.172 17.469 1 60.75 613 LYS B O 1
ATOM 9870 N N . GLU B 1 614 ? -15.094 12.32 15.836 1 54.22 614 GLU B N 1
ATOM 9871 C CA . GLU B 1 614 ? -16.125 12.75 16.781 1 54.22 614 GLU B CA 1
ATOM 9872 C C . GLU B 1 614 ? -16.891 11.562 17.328 1 54.22 614 GLU B C 1
ATOM 9874 O O . GLU B 1 614 ? -17.188 11.508 18.531 1 54.22 614 GLU B O 1
ATOM 9879 N N . LEU B 1 615 ? -17.109 10.695 16.438 1 55.25 615 LEU B N 1
ATOM 9880 C CA . LEU B 1 615 ? -17.859 9.516 16.844 1 55.25 615 LEU B CA 1
ATOM 9881 C C . LEU B 1 615 ? -17.047 8.648 17.781 1 55.25 615 LEU B C 1
ATOM 9883 O O . LEU B 1 615 ? -17.578 8.094 18.75 1 55.25 615 LEU B O 1
ATOM 9887 N N . VAL B 1 616 ? -15.781 8.633 17.547 1 55.47 616 VAL B N 1
ATOM 9888 C CA . VAL B 1 616 ? -14.891 7.852 18.406 1 55.47 616 VAL B CA 1
ATOM 9889 C C . VAL B 1 616 ? -14.797 8.5 19.781 1 55.47 616 VAL B C 1
ATOM 9891 O O . VAL B 1 616 ? -14.82 7.812 20.797 1 55.47 616 VAL B O 1
ATOM 9894 N N . GLU B 1 617 ? -14.758 9.828 19.797 1 53.94 617 GLU B N 1
ATOM 9895 C CA . GLU B 1 617 ? -14.672 10.562 21.047 1 53.94 617 GLU B CA 1
ATOM 9896 C C . GLU B 1 617 ? -15.977 10.453 21.844 1 53.94 617 GLU B C 1
ATOM 9898 O O . GLU B 1 617 ? -15.953 10.289 23.062 1 53.94 617 GLU B O 1
ATOM 9903 N N . LEU B 1 618 ? -16.953 10.508 21.078 1 49.25 618 LEU B N 1
ATOM 9904 C CA . LEU B 1 618 ? -18.25 10.375 21.734 1 49.25 618 LEU B CA 1
ATOM 9905 C C . LEU B 1 618 ? -18.406 8.984 22.344 1 49.25 618 LEU B C 1
ATOM 9907 O O . LEU B 1 618 ? -18.953 8.844 23.438 1 49.25 618 LEU B O 1
ATOM 9911 N N . LYS B 1 619 ? -17.969 8.07 21.672 1 55.44 619 LYS B N 1
ATOM 9912 C CA . LYS B 1 619 ? -18.031 6.711 22.188 1 55.44 619 LYS B CA 1
ATOM 9913 C C . LYS B 1 619 ? -17.141 6.531 23.406 1 55.44 619 LYS B C 1
ATOM 9915 O O . LYS B 1 619 ? -17.516 5.867 24.375 1 55.44 619 LYS B O 1
ATOM 9920 N N . LYS B 1 620 ? -16 7.094 23.297 1 55.75 620 LYS B N 1
ATOM 9921 C CA . LYS B 1 620 ? -15.117 7.047 24.469 1 55.75 620 LYS B CA 1
ATOM 9922 C C . LYS B 1 620 ? -15.773 7.688 25.672 1 55.75 620 LYS B C 1
ATOM 9924 O O . LYS B 1 620 ? -15.648 7.188 26.797 1 55.75 620 LYS B O 1
ATOM 9929 N N . GLU B 1 621 ? -16.375 8.781 25.422 1 48.03 621 GLU B N 1
ATOM 9930 C CA . GLU B 1 621 ? -17.078 9.461 26.5 1 48.03 621 GLU B CA 1
ATOM 9931 C C . GLU B 1 621 ? -18.203 8.586 27.062 1 48.03 621 GLU B C 1
ATOM 9933 O O . GLU B 1 621 ? -18.406 8.516 28.266 1 48.03 621 GLU B O 1
ATOM 9938 N N . LYS B 1 622 ? -18.844 7.934 26.188 1 52.97 622 LYS B N 1
ATOM 9939 C CA . LYS B 1 622 ? -19.938 7.062 26.609 1 52.97 622 LYS B CA 1
ATOM 9940 C C . LYS B 1 622 ? -19.406 5.82 27.328 1 52.97 622 LYS B C 1
ATOM 9942 O O . LYS B 1 622 ? -19.969 5.383 28.328 1 52.97 622 LYS B O 1
ATOM 9947 N N . ASP B 1 623 ? -18.406 5.25 26.656 1 54.12 623 ASP B N 1
ATOM 9948 C CA . ASP B 1 623 ? -17.781 4.105 27.312 1 54.12 623 ASP B CA 1
ATOM 9949 C C . ASP B 1 623 ? -17.172 4.504 28.656 1 54.12 623 ASP B C 1
ATOM 9951 O O . ASP B 1 623 ? -17.188 3.715 29.609 1 54.12 623 ASP B O 1
ATOM 9955 N N . GLY B 1 624 ? -16.594 5.637 28.641 1 46.06 624 GLY B N 1
ATOM 9956 C CA . GLY B 1 624 ? -16.125 6.168 29.906 1 46.06 624 GLY B CA 1
ATOM 9957 C C . GLY B 1 624 ? -17.234 6.395 30.906 1 46.06 624 GLY B C 1
ATOM 9958 O O . GLY B 1 624 ? -17.062 6.141 32.094 1 46.06 624 GLY B O 1
ATOM 9959 N N . GLU B 1 625 ? -18.281 6.883 30.484 1 44.81 625 GLU B N 1
ATOM 9960 C CA . GLU B 1 625 ? -19.422 7.074 31.359 1 44.81 625 GLU B CA 1
ATOM 9961 C C . GLU B 1 625 ? -20.016 5.738 31.812 1 44.81 625 GLU B C 1
ATOM 9963 O O . GLU B 1 625 ? -20.438 5.586 32.969 1 44.81 625 GLU B O 1
ATOM 9968 N N . SER B 1 626 ? -20.062 4.922 30.953 1 39.66 626 SER B N 1
ATOM 9969 C CA . SER B 1 626 ? -20.625 3.621 31.312 1 39.66 626 SER B CA 1
ATOM 9970 C C . SER B 1 626 ? -19.719 2.879 32.281 1 39.66 626 SER B C 1
ATOM 9972 O O . SER B 1 626 ? -20.172 2.037 33.062 1 39.66 626 SER B O 1
ATOM 9974 N N . ALA B 1 627 ? -18.562 3.1 32.188 1 41.72 627 ALA B N 1
ATOM 9975 C CA . ALA B 1 627 ? -17.625 2.516 33.125 1 41.72 627 ALA B CA 1
ATOM 9976 C C . ALA B 1 627 ? -17.766 3.191 34.5 1 41.72 627 ALA B C 1
ATOM 9978 O O . ALA B 1 627 ? -17.453 2.59 35.531 1 41.72 627 ALA B O 1
ATOM 9979 N N . LEU B 1 628 ? -18.031 4.383 34.562 1 32.56 628 LEU B N 1
ATOM 9980 C CA . LEU B 1 628 ? -18.25 5.094 35.812 1 32.56 628 LEU B CA 1
ATOM 9981 C C . LEU B 1 628 ? -19.609 4.773 36.406 1 32.56 628 LEU B C 1
ATOM 9983 O O . LEU B 1 628 ? -19.844 4.973 37.594 1 32.56 628 LEU B O 1
ATOM 9987 N N . ASN B 1 629 ? -20.5 4.418 35.719 1 30.56 629 ASN B N 1
ATOM 9988 C CA . ASN B 1 629 ? -21.75 4.023 36.375 1 30.56 629 ASN B CA 1
ATOM 9989 C C . ASN B 1 629 ? -21.75 2.533 36.688 1 30.56 629 ASN B C 1
ATOM 9991 O O . ASN B 1 629 ? -22.531 2.088 37.531 1 30.56 629 ASN B O 1
#

pLDDT: mean 77.38, std 23.7, range [15.55, 97.19]

Solvent-accessible surface area (backbone atoms only — not comparable to full-atom values): 69959 Å² total; per-residue (Å²): 138,87,84,78,78,86,81,79,84,71,84,78,83,81,77,86,76,82,80,80,79,78,78,75,75,78,74,79,70,78,73,79,69,82,67,74,80,75,61,71,68,54,75,52,37,47,70,43,95,83,23,32,26,24,34,67,80,74,65,43,75,70,49,65,64,41,93,71,58,60,62,60,52,52,46,39,29,60,68,72,39,33,64,56,41,50,41,80,73,35,61,93,62,67,82,85,90,72,84,69,69,79,70,71,72,64,74,67,74,80,70,72,65,69,69,66,74,60,75,73,63,66,72,49,43,77,40,62,61,27,41,23,31,50,35,42,47,49,34,36,46,46,69,66,53,69,64,66,59,44,72,40,61,50,53,48,55,18,46,32,58,76,36,74,84,65,64,70,47,46,52,67,39,57,65,38,62,54,40,52,53,47,29,52,50,43,52,49,52,50,50,59,68,38,41,78,30,69,28,22,39,21,31,40,77,40,73,65,58,52,32,21,25,37,39,37,38,29,38,31,41,91,91,40,73,40,64,71,49,72,45,78,39,66,55,52,97,83,65,65,62,54,54,50,66,61,54,47,58,58,47,64,74,45,72,54,43,37,46,33,27,40,30,23,56,33,36,73,29,47,43,73,66,32,51,51,55,49,25,69,78,35,70,63,31,75,32,58,24,22,7,50,50,52,32,44,56,51,44,56,52,46,53,33,60,74,36,64,72,48,33,53,50,52,53,42,48,53,40,41,38,64,66,29,43,46,24,46,62,57,38,46,52,49,26,67,70,60,67,46,80,61,69,65,61,49,50,41,76,91,39,71,61,47,24,49,50,45,47,61,72,39,45,70,62,48,49,60,55,46,69,37,82,70,53,43,66,51,97,41,71,69,53,23,51,45,38,42,53,42,34,52,46,60,70,35,90,54,33,65,58,51,50,51,54,48,45,68,60,47,43,62,51,50,52,50,38,48,44,50,65,73,66,56,49,59,33,37,49,56,63,53,51,52,51,50,50,50,52,52,56,67,63,43,78,89,56,52,73,67,58,40,50,52,50,48,48,50,53,50,51,40,48,62,42,18,61,24,69,47,43,48,43,27,19,39,70,27,83,92,50,56,36,70,83,49,52,72,66,56,46,50,51,36,53,52,50,52,43,58,64,53,43,67,70,77,46,93,60,66,55,67,57,48,50,49,50,49,54,50,50,51,55,48,39,56,73,74,36,55,69,62,43,50,33,45,72,72,52,79,43,42,65,62,55,55,41,62,74,42,31,84,82,38,53,69,61,29,59,52,47,56,48,46,63,52,34,71,38,44,32,69,47,64,89,70,30,62,63,57,50,46,48,54,49,43,72,73,36,52,68,78,43,58,70,73,49,45,52,39,48,47,46,34,23,60,51,31,50,57,51,52,49,50,50,50,51,50,44,47,51,48,54,50,47,57,69,70,102,144,87,91,80,81,88,79,75,90,66,86,72,80,81,76,82,73,82,78,81,79,80,78,84,79,84,82,82,80,82,79,83,69,87,73,75,80,80,62,74,65,51,79,53,37,47,70,46,96,82,24,32,26,23,31,67,80,78,65,42,76,72,48,64,65,41,97,71,59,61,62,60,50,49,45,40,33,64,72,75,44,40,72,52,64,64,46,75,77,45,63,84,70,74,74,92,78,76,84,72,69,80,71,73,70,67,75,68,73,80,72,73,66,69,70,68,76,58,74,74,64,65,72,51,44,78,42,61,61,27,41,24,32,50,35,42,47,48,33,36,46,45,68,66,52,67,64,65,58,42,71,39,60,50,54,49,55,18,46,32,57,78,36,73,84,64,64,72,48,47,51,66,40,56,66,37,64,53,39,52,52,49,30,52,50,44,51,50,51,50,50,59,68,38,43,78,29,70,27,21,40,20,32,40,76,40,72,65,58,53,32,22,25,37,38,37,37,29,38,33,40,92,90,40,72,39,64,70,50,72,45,76,40,66,54,52,96,82,68,65,63,54,53,50,66,62,53,47,56,57,48,64,74,44,71,51,44,37,47,33,26,39,30,23,57,33,36,73,28,47,44,74,67,33,50,50,53,48,25,70,78,34,71,64,31,73,33,58,24,22,8,49,50,52,32,45,55,51,44,56,52,47,54,32,61,74,36,64,70,48,33,52,50,52,54,42,47,53,41,42,38,64,67,29,42,47,24,46,62,59,40,46,54,49,25,69,70,59,67,47,80,61,67,65,63,49,49,40,78,90,39,71,62,47,24,49,49,44,48,60,74,38,45,70,60,48,48,59,54,48,68,37,81,68,52,42,66,52,95,39,71,69,53,23,51,46,36,43,52,42,33,51,46,61,70,35,89,53,33,66,56,50,49,52,54,48,44,68,60,47,41,62,54,49,50,50,37,49,44,49,63,73,65,57,49,59,31,34,49,55,63,53,51,52,51,49,51,51,52,51,55,68,62,42,77,88,56,51,73,65,58,40,49,51,50,48,49,49,52,50,51,41,49,63,43,19,62,24,67,47,42,48,44,28,19,38,71,26,83,91,50,55,35,69,84,50,51,72,68,56,46,50,51,36,52,51,47,51,43,60,67,60,49,47,97,84,58,92,63,65,55,67,58,50,50,51,51,49,53,49,48,49,55,47,39,57,73,73,37,55,68,62,43,50,32,46,73,72,51,78,43,42,63,64,55,54,41,62,74,42,28,86,82,37,53,64,60,29,58,50,49,55,49,45,63,53,34,70,37,44,33,70,46,63,89,72,30,64,65,58,52,45,48,53,50,43,71,74,36,51,68,77,43,58,69,74,48,45,53,38,50,47,46,34,24,59,52,31,50,57,51,52,50,48,52,51,48,49,45,49,52,48,52,52,47,59,69,71,103

Sequence (1258 aa):
METYPPTGLFIEAANGSRPSSPALKPSTKKRRAAGRRRDPVWDWTTVLPDKRVVCNRCEAVIHRYGVAKVERVRAHFERKCPVVASSLATSKRSNSVDETPPIIQPEIPRLGVTMAQRASSSSNYGNKNGAFKRKFAYWVYATGQSFDIARNELILNALRVVRQDVALPSKHELENELLDLEFTASKNKVTKALGNQRCCLTVEICADVGGYTITTFGARKEGLSFFLESKTVPTPENSGILMANEVEAVLAKEKKMELCGIVTPTTSVLSHYTRERIQKKHPRCIFFYGCVSCALTLLLQDVCTILPWLDTVQKTIADFVAVFHGKYTLQTEIKTNQNLQTAAEFPEISSICASLEDVLKCEKVLYTIVARRDFVEASTPVEHEKRKRVQDFVLNENFVRDLVNSLDILRPLQQQLQHFQENQPPLSEVVSNLVKLLTLFSSLEWMSKKEKALITSCVSERFNAIYGDSHGVASTLDPRYLGKALDDKKMQEVENFLVRFCEHEDHNVDILSQLQRYKAMVLELKETNQAYWQQLQSGAIKPTEFWEEHRNHFPHLHELAVAVFSLPSSSVSRSPSFGAQMQVILSRFGNKLPPSQLIKLTHVFCNSQGDIKELVELKKEKDGESALNMETYPPTGLFIEAANGSRPSSPALKPSTKKRRAAGRRRDPVWDWTTVLPDKRVVCNRCEAVIHRYGVAKVERVRAHFERKCPVVASSLATSKRSNSVDETPPIIQPEIPRLGVTMAQRASSSSNYGNKNGAFKRKFAYWVYATGQSFDIARNELILNALRVVRQDVALPSKHELENELLDLEFTASKNKVTKALGNQRCCLTVEICADVGGYTITTFGARKEGLSFFLESKTVPTPENSGILMANEVEAVLAKEKKMELCGIVTPTTSVLSHYTRERIQKKHPRCIFFYGCVSCALTLLLQDVCTILPWLDTVQKTIADFVAVFHGKYTLQTEIKTNQNLQTAAEFPEISSICASLEDVLKCEKVLYTIVARRDFVEASTPVEHEKRKRVQDFVLNENFVRDLVNSLDILRPLQQQLQHFQENQPPLSEVVSNLVKLLTLFSSLEWMSKKEKALITSCVSERFNAIYGDSHGVASTLDPRYLGKALDDKKMQEVENFLVRFCEHEDHNVDILSQLQRYKAMVLELKETNQAYWQQLQSGAIKPTEFWEEHRNHFPHLHELAVAVFSLPSSSVSRSPSFGAQMQVILSRFGNKLPPSQLIKLTHVFCNSQGDIKELVELKKEKDGESALN